Protein AF-0000000066505847 (afdb_homodimer)

pLDDT: mean 86.5, std 17.53, range [18.61, 98.81]

Foldseek 3Di:
DPPPLPCDPPPPPPCQADPQLVVLQVVVCVVVVWDFNDWFWKWWDDPDTAIWIWTDTLFKIWTHHRRNHTDDMDGQLQWQEWEDAQWFKIWTDGPPCVPDGTIMIGGDGSVNSLVVLLVSVQSQCLLQVLDDPSGHHYHYDPPSVVVSCVDPSNDHDDQDFQRVLLSNLVSLCVVVVADDDVQVSCCRVPPVGPHLAQEDELVVRPPLPCSQALSVLSNLVSLLRGQRHQAYEDEQRAHDPNVLVSNLVSLLRHQRHQYYYDYNHADEQVSLLSSLVSCVNCLRHAHAEYHHANYQHEANSLQSVLVSLQDRQHQHQYYHHAQNNHEQVSLLSNLQSCLRRPSNLAHHAYYHHANAANEDNNLLSVLSSQQRHQRHAEDEHENHQHQLLNNQHARQRYAEYEHAQAADDPPPPSLLSVQNRQQSPVNHAYYEHANRLDELVSLC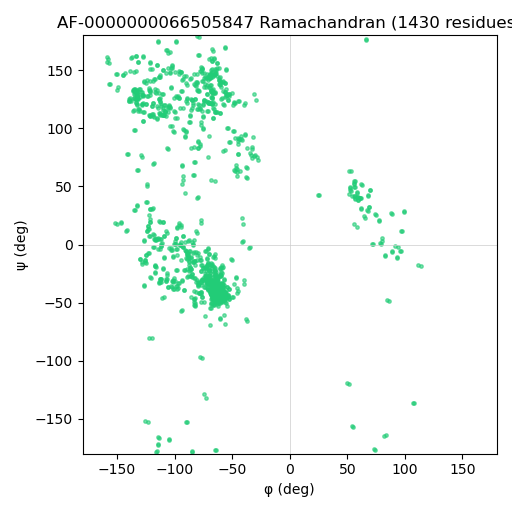VNLNPPTPLNHAEYHHAQNQNELSSLLVNLQSLLPRQHYAHYEHEQNYFADDPSNLSSLVSNLSSQPRDDPRHQHHAEYAYHLPDPPPDDLGSACALLCLLVLLSQLLRQRHAYYERAARLNELLVLLSLLSSLQRYQRYAEYHYANNLYALVSLVSNLNSLVNHQRHQYDDDRVNNLVSNCVVPVDPVRVVSSVVSVVSVNVSSVVSVVVVVVCVVVVVDDDPPPPPSPPPVPQPDQPSDSVSNCVRPDCSVVVPPPPPPPPPPPPPPPPPD/DPPPLPPPPPPPPPCQADPQQVVLQVVVCVVVVWDFNDWFWKWWDDPDTAIWIWTDTLQKIWTHHRRNHTDDMDGQLQWQEWEDAQWFKIWTDGPPCVPDGTTMIGGDGSVNVLVVLLSSVQSQCLLQVLDDPSGYHYHYDPPSVVVSCVDPSNDHDDQDFQRVLLSNLVSLCVVVVADDDPQVSCCRVPPVGPDLAQEDELVVRPPLPCSQALSVLSNLVSLLRGQRHQAYEDEQRAHDPNVLVSNLVSLLRHQRHQYYYDYNHADEQVSLLSSLVSCVNCLRHAHAYYHHANYQHEANSLQSVLVSLQDRQHQHQEYHHAQNNHEQNSLLSNLQSCLRRPSNLAHHAYYHHANAANPDNSLLSVLSSQQRHQRHAEYEHENHQHQLLNNQHARQRYAEYEHENAADDPPPPSLVSVQNRQQSPVNHAEYEHANRLDELVSLCVNLNPPGPQNHAEYHHAQNQNELSSLLVNLQSLLPRQHYAHYEHEQRYFADDPSNLSSLVSNLSSQPRDDPRHQHHAEYAYHLPDPPPDDLGSACALLCLLVLLSQLLRQRHAYYERAARLNELLVLLSLLSSLQRYQRYAEYHYANNLYALVSLVSNLNSLVNHQRHQYDDDRVNNLVSNCVVPVDPVRVVSSVVSVVSVNVSSVVSVVVVVVCVVVVVDDDPPPPPSPPPVPQPDQPSDSVSNCVRPDCSVVVPVPPPDDPPDPPPPPPPD

Radius of gyration: 41.84 Å; Cα contacts (8 Å, |Δi|>4): 2931; chains: 2; bounding box: 94×142×92 Å

Sequence (1434 aa):
MCKPHILLPSWYHMEILTTIERKNIDIFLGQKNEDENYLQRIEVKGKKPRKLFFIIGNNRIFFFKVGGKIETDHHFLDILELKYDGIKEITLKFKNDNGKEPLIFGVETDADASEIVLAIDYLFTLNFPGMQSNRLKITVPEPKRTEIYSSPNALIPDMGACGGFTLTYFSMCDHMNIQPISEVSWHIENVISGTLIREFDYGFFFKKERIITADARPIMAALSINPYFNSFSIKDIKLSSECIFSIIGLINQNLYFTKLVLNGIGLDRSTTEKLIEAFNSNKMIPLRELDLGNNSIEDKGMMVLGEYLKVTPYELKSLILNNCSAGKNSMTVIGEAVSNNENILKNLKYLDVSGNRLENDGSSSFSKLLERSKVLSTFLIGNSNPQFHQLSKVCISLTKFDNSGNRITRKDNIHRDMVSFLNHSIYLSSLNLSKCQIPVEAVADIFGEGNLIKLETLNISDNDLGDEGITILCDFMANHQSIRNLDLSGNFSKRTKARQTAIESIVNMLEKKSKTHNSIRSLILNSGYTGGGSSSRQLKGDLLPIVCSVFYNGSLKELDISGHSSGDILAAAIGKLLQCNTGLETLYFDDNSISSRGLTLIKFGLQRNTTITQLPLPIKDIAASLKSDATPLNLQKLTEVSNEIQQTILDNYTNKIQGTTLTNNSIKTQSLSRSRANSTPLVIDTKSTIATCAGLNSFISIDIDNTIEPLANLIVNMCKPHILLPSWYHMEILTTIERKNIDIFLGQKNEDENYLQRIEVKGKKPRKLFFIIGNNRIFFFKVGGKIETDHHFLDILELKYDGIKEITLKFKNDNGKEPLIFGVETDADASEIVLAIDYLFTLNFPGMQSNRLKITVPEPKRTEIYSSPNALIPDMGACGGFTLTYFSMCDHMNIQPISEVSWHIENVISGTLIREFDYGFFFKKERIITADARPIMAALSINPYFNSFSIKDIKLSSECIFSIIGLINQNLYFTKLVLNGIGLDRSTTEKLIEAFNSNKMIPLRELDLGNNSIEDKGMMVLGEYLKVTPYELKSLILNNCSAGKNSMTVIGEAVSNNENILKNLKYLDVSGNRLENDGSSSFSKLLERSKVLSTFLIGNSNPQFHQLSKVCISLTKFDNSGNRITRKDNIHRDMVSFLNHSIYLSSLNLSKCQIPVEAVADIFGEGNLIKLETLNISDNDLGDEGITILCDFMANHQSIRNLDLSGNFSKRTKARQTAIESIVNMLEKKSKTHNSIRSLILNSGYTGGGSSSRQLKGDLLPIVCSVFYNGSLKELDISGHSSGDILAAAIGKLLQCNTGLETLYFDDNSISSRGLTLIKFGLQRNTTITQLPLPIKDIAASLKSDATPLNLQKLTEVSNEIQQTILDNYTNKIQGTTLTNNSIKTQSLSRSRANSTPLVIDTKSTIATCAGLNSFISIDIDNTIEPLANLIVN

InterPro domains:
  IPR001611 Leucine-rich repeat [PF00560] (347-369)
  IPR001611 Leucine-rich repeat [PF13516] (287-305)
  IPR001611 Leucine-rich repeat [PF13516] (454-470)
  IPR032675 Leucine-rich repeat domain superfamily [G3DSA:3.80.10.10] (165-652)
  IPR051279 Protein Phosphatase 1 Regulatory and Actin Interaction Protein [PTHR24112] (35-710)

Secondary structure (DSSP, 8-state):
---------STT---SS-HHHHHHHHHHHHHTT----EEEEEEEESSS-EEEEEEE-SSEEEEEETTS-EEEEEEGGGEEEEEE-SSSEEEEEETT-TTPPPEEEE-S-HHHHHHHHHHHHHHHHHH-TT--SSPPEEE--TTHHHHHHTSTT---PPP-HHHHHHHHHHHHHHHHT----HHHHHHIIIIITTS---EEEGGG---HHHHTSGGGHHHHHHHHT-SS--EEEEES-PPPHHHHHHHHHHHHH-S--SEEEEESS---HHHHHHHHHHHHH-TT----EEE--SS--HHHHHHHHHHHHHH-----SEEE-TT----HHHHHHHHHHHHH-HHHHHH--EEE-TTS--HHHHHHHHHHHHHH-SS--EEE-TTS-B-GGG--S--SS--EEE-TT----SGGGHHHHHHHHHHH-TT--EEE-TT----HHHHHHHHSTTSSTT--EEE--S---HHHHHHHHHHHHHT-SS--EEE-TT---S--TTHHHHHHHHHHHHH---SSSPPP-EEE------SSS-GGG--GGGGHHHHHHTTT-SS--EEE--S---THHHHHHHHHHHHH-SS--EEE--SS---HHHHHHHHHHHTT-SS--B----HHHHHHHHHH---HHHHHHHHHHHHHHHHHHHHHHHHHHHHHHHTTTS-----------SS----SSHHHHHHHSTTTHHHHTHHHH-----TT-----/---------STT----S-HHHHHHHHHHHHHTT----EEEEEEEESSS-EEEEEEE-SSEEEEEETTS-EEEEEEGGGEEEEEE-SSSEEEEEETT-TTPPPEEEE-S-HHHHHHHHHHHHHHHHHH-TT--SSPPEEE--TTHHHHHHTSTT---PPP-HHHHHHHHHHHHHHHHT----HHHHHHIIIIITTS---EEEGGG---HHHHTSGGGHHHHHHHHT-SS--EEEEES-PPPHHHHHHHHHHHHH-S--SEEEEESS---HHHHHHHHHHHHH-TT----EEE--SS--HHHHHHHHHHHHHH-----SEEE-TT----HHHHHHHHHHHHH-HHHHHH--EEE-TTS--HHHHHHHHHHHHHH-SS--EEE-TTS-B-GGG--S--SS--EEE-TT----SGGGHHHHHHHHHHH-TT--EEE-TT----HHHHHHHHSTTSSTT--EEE--S---HHHHHHHHHHHHHT-SS--EEE-TT---S--TTHHHHHHHHHHHHH---SSSPPP-EEE------SSS-GGG--GGGGHHHHHHTTT-SS--EEE--S---THHHHHHHHHHHHH-SS--EEE--SS---HHHHHHHHHHHTT-SS--B----HHHHHHHHHH---HHHHHHHHHHHHHHHHHHHHHHHHHHHHHHHTTTS-----------SS----SSHHHHHHHSTTTHHHHGGGTT-----TT-----

Solvent-accessible surface area (backbone atoms only — not comparable to full-atom values): 71125 Å² total; per-residue (Å²): 126,82,67,76,65,82,74,64,77,76,80,76,64,64,75,85,52,54,73,64,24,45,53,41,40,49,53,53,31,55,76,67,74,46,51,83,74,42,78,44,67,32,38,34,51,76,95,71,59,46,62,34,38,40,32,35,38,64,60,34,38,37,35,22,36,81,71,27,46,78,70,51,71,45,46,54,86,46,34,43,33,43,35,38,73,71,56,40,39,40,36,40,33,52,68,82,45,86,82,55,78,60,50,35,31,33,44,87,40,48,66,54,50,48,47,51,54,45,50,51,54,31,37,48,41,47,38,39,63,45,55,80,65,92,54,66,38,74,45,53,46,82,66,49,41,60,53,51,62,68,34,89,80,51,60,77,63,73,75,46,65,64,43,20,41,56,51,21,27,51,50,37,13,59,72,68,72,39,81,76,60,66,48,59,49,43,42,44,64,58,52,40,39,93,51,88,69,37,63,46,59,57,66,71,61,75,59,69,67,54,62,30,27,66,66,33,38,28,56,28,58,30,51,18,36,31,75,46,44,31,27,41,36,39,62,74,46,73,44,36,71,62,30,51,50,30,48,36,53,16,52,39,57,28,62,47,37,31,33,43,34,49,24,23,32,62,45,30,35,68,56,41,49,51,39,51,50,22,49,69,72,26,70,68,35,58,40,26,31,44,30,48,19,50,13,59,26,26,34,70,26,40,35,53,50,15,58,46,48,44,68,50,85,46,48,28,33,33,43,32,45,25,38,19,58,29,34,39,69,20,34,24,41,36,20,42,13,50,44,63,17,64,47,28,26,69,38,29,29,35,41,31,45,17,45,19,35,22,34,63,61,10,24,38,25,40,19,48,25,32,48,65,28,72,43,35,27,33,47,33,41,24,44,12,55,70,36,40,80,42,31,73,50,48,22,78,32,27,28,34,41,30,43,25,49,29,75,46,45,73,65,94,45,39,46,54,32,41,39,50,36,52,51,45,19,68,50,29,27,34,42,33,46,24,40,13,52,48,48,56,82,46,47,55,72,54,52,28,92,85,38,56,59,52,27,27,32,42,32,48,24,43,26,61,37,26,40,64,28,46,26,55,50,28,53,41,57,50,68,29,54,37,38,27,33,42,32,54,18,24,19,49,40,72,86,53,91,45,37,53,55,20,50,47,25,48,41,47,28,64,63,49,80,43,101,75,30,48,48,44,29,30,43,33,49,30,22,69,54,78,88,76,59,71,76,41,26,38,53,27,58,61,46,48,44,51,54,60,58,43,25,66,34,65,58,36,30,32,42,29,55,20,33,25,57,39,25,42,65,46,26,46,50,48,10,51,27,31,40,45,27,75,28,42,28,33,48,42,55,34,39,16,61,30,37,63,68,18,49,47,36,34,42,58,11,46,75,64,34,64,44,46,55,42,64,71,78,38,52,57,9,53,51,51,33,41,69,76,42,73,47,70,66,50,50,50,50,43,42,52,49,50,51,50,41,55,49,52,30,50,48,20,45,52,46,52,54,47,47,66,58,44,59,70,74,65,86,72,78,67,79,66,78,60,72,69,73,84,62,75,78,81,49,70,43,47,69,48,26,34,71,68,37,85,55,46,52,68,68,61,67,60,73,73,72,69,70,78,71,74,89,63,75,77,68,82,120,127,82,68,77,65,80,73,65,77,79,79,76,64,62,78,86,52,54,73,64,24,47,53,40,40,50,54,54,31,55,77,66,74,46,51,84,75,42,77,44,66,32,38,34,51,76,96,70,60,44,63,33,38,40,33,34,38,64,61,33,38,36,35,21,35,81,72,27,45,78,71,52,69,47,44,53,87,45,36,43,33,43,35,37,73,70,55,39,40,40,36,40,33,52,68,83,45,86,82,54,76,61,50,36,33,34,44,88,38,49,66,55,49,49,47,51,53,46,51,51,52,30,37,48,42,47,38,39,65,46,54,81,66,93,54,68,39,75,44,54,46,81,66,50,40,59,54,50,63,67,34,88,79,52,61,76,64,74,75,46,65,65,44,19,42,56,51,21,25,51,50,38,13,59,74,68,72,41,81,75,60,64,48,59,48,44,43,44,64,57,52,39,41,92,50,87,69,36,64,46,58,59,66,71,62,74,59,69,68,53,62,31,27,68,66,34,39,28,57,28,56,31,52,19,36,30,73,45,45,32,24,42,36,40,63,72,45,71,44,36,70,62,31,52,50,30,48,35,53,18,52,40,57,28,63,46,36,31,33,43,33,49,24,22,33,62,46,31,36,68,55,41,50,50,41,50,49,21,48,67,71,27,72,68,36,57,38,27,31,43,30,50,20,50,12,58,26,26,34,70,27,39,36,54,50,14,58,46,47,44,66,50,83,47,49,28,32,33,43,34,45,24,38,18,59,29,35,40,68,21,33,24,41,35,20,42,13,50,45,63,16,63,46,28,28,68,37,30,28,35,40,31,46,18,46,19,36,22,35,63,61,11,24,39,25,40,22,49,27,34,48,67,26,74,42,34,28,34,47,33,41,24,44,12,55,70,37,41,79,45,31,73,52,48,21,79,32,28,29,34,40,32,44,24,49,29,76,44,44,72,65,94,44,43,46,54,31,42,39,50,33,52,52,43,19,68,53,30,27,34,41,32,45,24,41,13,52,48,48,57,80,47,47,56,71,54,52,28,91,84,39,57,59,53,26,27,33,43,31,47,24,43,25,62,38,26,40,63,29,44,25,55,49,28,53,43,56,50,70,28,53,37,39,26,33,42,32,54,19,25,19,49,42,70,87,54,91,45,38,51,56,22,49,45,26,48,40,47,27,64,63,48,79,45,99,74,31,47,47,40,30,28,43,33,49,29,20,69,58,80,86,76,60,72,77,42,27,37,53,27,58,63,46,50,44,52,55,59,59,42,25,67,34,65,58,36,30,32,40,29,54,21,32,24,58,40,27,41,64,46,27,45,50,47,9,51,27,32,39,45,27,76,28,41,28,34,47,40,56,34,39,17,61,32,37,63,68,19,50,47,36,33,42,59,10,44,74,64,35,65,44,46,56,42,63,71,79,37,53,57,10,52,51,51,33,40,71,78,41,75,46,70,66,49,51,49,49,42,41,52,47,51,51,50,42,55,48,50,29,50,49,22,47,54,46,52,54,48,46,66,59,46,62,70,71,72,85,69,78,68,76,65,77,60,72,70,74,85,63,76,77,82,50,71,42,48,70,48,28,34,69,67,39,83,56,46,53,70,67,61,67,62,74,74,71,74,71,81,69,75,88,63,75,77,69,84,120

Structure (mmCIF, N/CA/C/O backbone):
data_AF-0000000066505847-model_v1
#
loop_
_entity.id
_entity.type
_entity.pdbx_description
1 polymer 'Leucine-rich repeat-containing protein'
#
loop_
_atom_site.group_PDB
_atom_site.id
_atom_site.type_symbol
_atom_site.label_atom_id
_atom_site.label_alt_id
_atom_site.label_comp_id
_atom_site.label_asym_id
_atom_site.label_entity_id
_atom_site.label_seq_id
_atom_site.pdbx_PDB_ins_code
_atom_site.Cartn_x
_atom_site.Cartn_y
_atom_site.Cartn_z
_atom_site.occupancy
_atom_site.B_iso_or_equiv
_atom_site.auth_seq_id
_atom_site.auth_comp_id
_atom_site.auth_asym_id
_atom_site.auth_atom_id
_atom_site.pdbx_PDB_model_num
ATOM 1 N N . MET A 1 1 ? -23.547 -26.875 -18.938 1 23.59 1 MET A N 1
ATOM 2 C CA . MET A 1 1 ? -23.312 -27.328 -20.297 1 23.59 1 MET A CA 1
ATOM 3 C C . MET A 1 1 ? -24.219 -28.5 -20.641 1 23.59 1 MET A C 1
ATOM 5 O O . MET A 1 1 ? -24.25 -29.5 -19.906 1 23.59 1 MET A O 1
ATOM 9 N N . CYS A 1 2 ? -25.328 -28.172 -21.281 1 25.2 2 CYS A N 1
ATOM 10 C CA . CYS A 1 2 ? -26.312 -29.109 -21.797 1 25.2 2 CYS A CA 1
ATOM 11 C C . CYS A 1 2 ? -25.656 -30.266 -22.531 1 25.2 2 CYS A C 1
ATOM 13 O O . CYS A 1 2 ? -24.984 -30.062 -23.547 1 25.2 2 CYS A O 1
ATOM 15 N N . LYS A 1 3 ? -25.172 -31.125 -21.719 1 35.62 3 LYS A N 1
ATOM 16 C CA . LYS A 1 3 ? -24.688 -32.375 -22.344 1 35.62 3 LYS A CA 1
ATOM 17 C C . LYS A 1 3 ? -25.609 -32.812 -23.469 1 35.62 3 LYS A C 1
ATOM 19 O O . LYS A 1 3 ? -26.812 -32.969 -23.281 1 35.62 3 LYS A O 1
ATOM 24 N N . PRO A 1 4 ? -25.297 -32.438 -24.75 1 33.31 4 PRO A N 1
ATOM 25 C CA . PRO A 1 4 ? -26.156 -33 -25.797 1 33.31 4 PRO A CA 1
ATOM 26 C C . PRO A 1 4 ? -26.5 -34.469 -25.562 1 33.31 4 PRO A C 1
ATOM 28 O O . PRO A 1 4 ? -25.594 -35.281 -25.344 1 33.31 4 PRO A O 1
ATOM 31 N N . HIS A 1 5 ? -27.547 -34.75 -24.875 1 34.97 5 HIS A N 1
ATOM 32 C CA . HIS A 1 5 ? -28.078 -36.125 -24.938 1 34.97 5 HIS A CA 1
ATOM 33 C C . HIS A 1 5 ? -28.125 -36.625 -26.359 1 34.97 5 HIS A C 1
ATOM 35 O O . HIS A 1 5 ? -28.703 -35.969 -27.25 1 34.97 5 HIS A O 1
ATOM 41 N N . ILE A 1 6 ? -27.109 -37.219 -26.844 1 36.28 6 ILE A N 1
ATOM 42 C CA . ILE A 1 6 ? -27.359 -37.969 -28.078 1 36.28 6 ILE A CA 1
ATOM 43 C C . ILE A 1 6 ? -28.75 -38.562 -28.031 1 36.28 6 ILE A C 1
ATOM 45 O O . ILE A 1 6 ? -29.047 -39.406 -27.188 1 36.28 6 ILE A O 1
ATOM 49 N N . LEU A 1 7 ? -29.797 -37.75 -28.297 1 34.41 7 LEU A N 1
ATOM 50 C CA . LEU A 1 7 ? -31.203 -38.094 -28.375 1 34.41 7 LEU A CA 1
ATOM 51 C C . LEU A 1 7 ? -31.406 -39.344 -29.266 1 34.41 7 LEU A C 1
ATOM 53 O O . LEU A 1 7 ? -31.297 -39.25 -30.484 1 34.41 7 LEU A O 1
ATOM 57 N N . LEU A 1 8 ? -30.906 -40.469 -28.906 1 35.5 8 LEU A N 1
ATOM 58 C CA . LEU A 1 8 ? -31.484 -41.594 -29.656 1 35.5 8 LEU A CA 1
ATOM 59 C C . LEU A 1 8 ? -33 -41.562 -29.578 1 35.5 8 LEU A C 1
ATOM 61 O O . LEU A 1 8 ? -33.562 -41.031 -28.625 1 35.5 8 LEU A O 1
ATOM 65 N N . PRO A 1 9 ? -33.719 -41.656 -30.719 1 33.31 9 PRO A N 1
ATOM 66 C CA . PRO A 1 9 ? -35.188 -41.688 -30.766 1 33.31 9 PRO A CA 1
ATOM 67 C C . PRO A 1 9 ? -35.812 -42.5 -29.641 1 33.31 9 PRO A C 1
ATOM 69 O O . PRO A 1 9 ? -35.219 -43.531 -29.234 1 33.31 9 PRO A O 1
ATOM 72 N N . SER A 1 10 ? -36.625 -42.062 -28.797 1 36.44 10 SER A N 1
ATOM 73 C CA . SER A 1 10 ? -37.375 -42.562 -27.641 1 36.44 10 SER A CA 1
ATOM 74 C C . SER A 1 10 ? -38.031 -43.906 -27.953 1 36.44 10 SER A C 1
ATOM 76 O O . SER A 1 10 ? -38.344 -44.656 -27.047 1 36.44 10 SER A O 1
ATOM 78 N N . TRP A 1 11 ? -38.625 -44.031 -29.203 1 37.53 11 TRP A N 1
ATOM 79 C CA . TRP A 1 11 ? -39.625 -45.062 -29.406 1 37.53 11 TRP A CA 1
ATOM 80 C C . TRP A 1 11 ? -39.031 -46.469 -29.234 1 37.53 11 TRP A C 1
ATOM 82 O O . TRP A 1 11 ? -39.75 -47.438 -29.031 1 37.53 11 TRP A O 1
ATOM 92 N N . TYR A 1 12 ? -37.906 -46.688 -29.953 1 37.38 12 TYR A N 1
ATOM 93 C CA . TYR A 1 12 ? -37.469 -48.062 -30.172 1 37.38 12 TYR A CA 1
ATOM 94 C C . TYR A 1 12 ? -36.938 -48.688 -28.875 1 37.38 12 TYR A C 1
ATOM 96 O O . TYR A 1 12 ? -36.25 -49.719 -28.906 1 37.38 12 TYR A O 1
ATOM 104 N N . HIS A 1 13 ? -36.875 -47.969 -27.797 1 40.56 13 HIS A N 1
ATOM 105 C CA . HIS A 1 13 ? -36.25 -48.719 -26.719 1 40.56 13 HIS A CA 1
ATOM 106 C C . HIS A 1 13 ? -37.125 -49.875 -26.25 1 40.56 13 HIS A C 1
ATOM 108 O O . HIS A 1 13 ? -38.094 -49.656 -25.484 1 40.56 13 HIS A O 1
ATOM 114 N N . MET A 1 14 ? -37.531 -50.75 -27.078 1 45.47 14 MET A N 1
ATOM 115 C CA . MET A 1 14 ? -37.906 -52.031 -26.484 1 45.47 14 MET A CA 1
ATOM 116 C C . MET A 1 14 ? -37.094 -52.281 -25.234 1 45.47 14 MET A C 1
ATOM 118 O O . MET A 1 14 ? -35.906 -51.938 -25.156 1 45.47 14 MET A O 1
ATOM 122 N N . GLU A 1 15 ? -37.75 -52.531 -24.078 1 64 15 GLU A N 1
ATOM 123 C CA . GLU A 1 15 ? -37.281 -52.781 -22.719 1 64 15 GLU A CA 1
ATOM 124 C C . GLU A 1 15 ? -36.094 -53.719 -22.703 1 64 15 GLU A C 1
ATOM 126 O O . GLU A 1 15 ? -36.25 -54.938 -22.844 1 64 15 GLU A O 1
ATOM 131 N N . ILE A 1 16 ? -34.875 -53.469 -23.266 1 79.81 16 ILE A N 1
ATOM 132 C CA . ILE A 1 16 ? -33.656 -54.281 -23.266 1 79.81 16 ILE A CA 1
ATOM 133 C C . ILE A 1 16 ? -33.469 -54.938 -21.906 1 79.81 16 ILE A C 1
ATOM 135 O O . ILE A 1 16 ? -33.062 -56.094 -21.812 1 79.81 16 ILE A O 1
ATOM 139 N N . LEU A 1 17 ? -33.969 -54.219 -20.922 1 89.31 17 LEU A N 1
ATOM 140 C CA . LEU A 1 17 ? -33.719 -54.719 -19.562 1 89.31 17 LEU A CA 1
ATOM 141 C C . LEU A 1 17 ? -35.062 -54.969 -18.844 1 89.31 17 LEU A C 1
ATOM 143 O O . LEU A 1 17 ? -36.031 -54.219 -19.062 1 89.31 17 LEU A O 1
ATOM 147 N N . THR A 1 18 ? -35.094 -55.969 -18.141 1 91.44 18 THR A N 1
ATOM 148 C CA . THR A 1 18 ? -36.188 -56.125 -17.203 1 91.44 18 THR A CA 1
ATOM 149 C C . THR A 1 18 ? -36.125 -55.062 -16.094 1 91.44 18 THR A C 1
ATOM 151 O O . THR A 1 18 ? -35.094 -54.406 -15.938 1 91.44 18 THR A O 1
ATOM 154 N N . THR A 1 19 ? -37.156 -54.906 -15.352 1 91.31 19 THR A N 1
ATOM 155 C CA . THR A 1 19 ? -37.219 -53.906 -14.289 1 91.31 19 THR A CA 1
ATOM 156 C C . THR A 1 19 ? -36.156 -54.188 -13.234 1 91.31 19 THR A C 1
ATOM 158 O O . THR A 1 19 ? -35.531 -53.25 -12.727 1 91.31 19 THR A O 1
ATOM 161 N N . ILE A 1 20 ? -35.969 -55.438 -12.891 1 92.12 20 ILE A N 1
ATOM 162 C CA . ILE A 1 20 ? -35 -55.812 -11.875 1 92.12 20 ILE A CA 1
ATOM 163 C C . ILE A 1 20 ? -33.562 -55.562 -12.383 1 92.12 20 ILE A C 1
ATOM 165 O O . ILE A 1 20 ? -32.719 -55.062 -11.641 1 92.12 20 ILE A O 1
ATOM 169 N N . GLU A 1 21 ? -33.375 -55.875 -13.578 1 92.31 21 GLU A N 1
ATOM 170 C CA . GLU A 1 21 ? -32.062 -55.656 -14.188 1 92.31 21 GLU A CA 1
ATOM 171 C C . GLU A 1 21 ? -31.75 -54.156 -14.25 1 92.31 21 GLU A C 1
ATOM 173 O O . GLU A 1 21 ? -30.625 -53.75 -13.953 1 92.31 21 GLU A O 1
ATOM 178 N N . ARG A 1 22 ? -32.688 -53.344 -14.609 1 93.44 22 ARG A N 1
ATOM 179 C CA . ARG A 1 22 ? -32.531 -51.906 -14.672 1 93.44 22 ARG A CA 1
ATOM 180 C C . ARG A 1 22 ? -32.156 -51.344 -13.305 1 93.44 22 ARG A C 1
ATOM 182 O O . ARG A 1 22 ? -31.234 -50.531 -13.188 1 93.44 22 ARG A O 1
ATOM 189 N N . LYS A 1 23 ? -32.875 -51.781 -12.352 1 93.56 23 LYS A N 1
ATOM 190 C CA . LYS A 1 23 ? -32.625 -51.312 -10.992 1 93.56 23 LYS A CA 1
ATOM 191 C C . LYS A 1 23 ? -31.203 -51.656 -10.539 1 93.56 23 LYS A C 1
ATOM 193 O O . LYS A 1 23 ? -30.5 -50.812 -10.008 1 93.56 23 LYS A O 1
ATOM 198 N N . ASN A 1 24 ? -30.812 -52.875 -10.789 1 93.75 24 ASN A N 1
ATOM 199 C CA . ASN A 1 24 ? -29.5 -53.344 -10.367 1 93.75 24 ASN A CA 1
ATOM 200 C C . ASN A 1 24 ? -28.391 -52.562 -11.094 1 93.75 24 ASN A C 1
ATOM 202 O O . ASN A 1 24 ? -27.391 -52.188 -10.477 1 93.75 24 ASN A O 1
ATOM 206 N N . ILE A 1 25 ? -28.531 -52.312 -12.305 1 94.5 25 ILE A N 1
ATOM 207 C CA . ILE A 1 25 ? -27.547 -51.656 -13.125 1 94.5 25 ILE A CA 1
ATOM 208 C C . ILE A 1 25 ? -27.469 -50.188 -12.727 1 94.5 25 ILE A C 1
ATOM 210 O O . ILE A 1 25 ? -26.375 -49.625 -12.594 1 94.5 25 ILE A O 1
ATOM 214 N N . ASP A 1 26 ? -28.562 -49.625 -12.445 1 93.88 26 ASP A N 1
ATOM 215 C CA . ASP A 1 26 ? -28.594 -48.219 -12.039 1 93.88 26 ASP A CA 1
ATOM 216 C C . ASP A 1 26 ? -27.891 -48.031 -10.688 1 93.88 26 ASP A C 1
ATOM 218 O O . ASP A 1 26 ? -27.203 -47.031 -10.477 1 93.88 26 ASP A O 1
ATOM 222 N N . ILE A 1 27 ? -28.109 -48.906 -9.852 1 94.25 27 ILE A N 1
ATOM 223 C CA . ILE A 1 27 ? -27.453 -48.844 -8.547 1 94.25 27 ILE A CA 1
ATOM 224 C C . ILE A 1 27 ? -25.938 -48.906 -8.727 1 94.25 27 ILE A C 1
ATOM 226 O O . ILE A 1 27 ? -25.203 -48.125 -8.125 1 94.25 27 ILE A O 1
ATOM 230 N N . PHE A 1 28 ? -25.547 -49.812 -9.523 1 93.25 28 PHE A N 1
ATOM 231 C CA . PHE A 1 28 ? -24.109 -49.969 -9.766 1 93.25 28 PHE A CA 1
ATOM 232 C C . PHE A 1 28 ? -23.531 -48.719 -10.406 1 93.25 28 PHE A C 1
ATOM 234 O O . PHE A 1 28 ? -22.5 -48.219 -9.961 1 93.25 28 PHE A O 1
ATOM 241 N N . LEU A 1 29 ? -24.125 -48.188 -11.453 1 93.06 29 LEU A N 1
ATOM 242 C CA . LEU A 1 29 ? -23.641 -47.031 -12.164 1 93.06 29 LEU A CA 1
ATOM 243 C C . LEU A 1 29 ? -23.656 -45.781 -11.266 1 93.06 29 LEU A C 1
ATOM 245 O O . LEU A 1 29 ? -22.766 -44.938 -11.344 1 93.06 29 LEU A O 1
ATOM 249 N N . GLY A 1 30 ? -24.562 -45.719 -10.461 1 90.62 30 GLY A N 1
ATOM 250 C CA . GLY A 1 30 ? -24.641 -44.625 -9.516 1 90.62 30 GLY A CA 1
ATOM 251 C C . GLY A 1 30 ? -23.5 -44.625 -8.516 1 90.62 30 GLY A C 1
ATOM 252 O O . GLY A 1 30 ? -22.953 -43.562 -8.211 1 90.62 30 GLY A O 1
ATOM 253 N N . GLN A 1 31 ? -23.172 -45.75 -8.062 1 89.88 31 GLN A N 1
ATOM 254 C CA . GLN A 1 31 ? -22.078 -45.875 -7.113 1 89.88 31 GLN A CA 1
ATOM 255 C C . GLN A 1 31 ? -20.75 -45.469 -7.742 1 89.88 31 GLN A C 1
ATOM 257 O O . GLN A 1 31 ? -19.875 -44.938 -7.059 1 89.88 31 GLN A O 1
ATOM 262 N N . LYS A 1 32 ? -20.688 -45.625 -9.039 1 89.44 32 LYS A N 1
ATOM 263 C CA . LYS A 1 32 ? -19.453 -45.312 -9.75 1 89.44 32 LYS A CA 1
ATOM 264 C C . LYS A 1 32 ? -19.547 -43.938 -10.406 1 89.44 32 LYS A C 1
ATOM 266 O O . LYS A 1 32 ? -18.578 -43.469 -11.031 1 89.44 32 LYS A O 1
ATOM 271 N N . ASN A 1 33 ? -20.672 -43.25 -10.18 1 88.38 33 ASN A N 1
ATOM 272 C CA . ASN A 1 33 ? -20.922 -41.969 -10.812 1 88.38 33 ASN A CA 1
ATOM 273 C C . ASN A 1 33 ? -20.719 -42.031 -12.328 1 88.38 33 ASN A C 1
ATOM 275 O O . ASN A 1 33 ? -20.016 -41.219 -12.914 1 88.38 33 ASN A O 1
ATOM 279 N N . GLU A 1 34 ? -21.266 -43.156 -12.898 1 91.88 34 GLU A N 1
ATOM 280 C CA . GLU A 1 34 ? -21.188 -43.406 -14.328 1 91.88 34 GLU A CA 1
ATOM 281 C C . GLU A 1 34 ? -22.516 -43.125 -15.023 1 91.88 34 GLU A C 1
ATOM 283 O O . GLU A 1 34 ? -23.578 -43.344 -14.445 1 91.88 34 GLU A O 1
ATOM 288 N N . ASP A 1 35 ? -22.422 -42.688 -16.219 1 92.06 35 ASP A N 1
ATOM 289 C CA . ASP A 1 35 ? -23.609 -42.469 -17.047 1 92.06 35 ASP A CA 1
ATOM 290 C C . ASP A 1 35 ? -23.781 -43.625 -18.062 1 92.06 35 ASP A C 1
ATOM 292 O O . ASP A 1 35 ? -22.812 -44.281 -18.422 1 92.06 35 ASP A O 1
ATOM 296 N N . GLU A 1 36 ? -25 -43.875 -18.438 1 93.88 36 GLU A N 1
ATOM 297 C CA . GLU A 1 36 ? -25.328 -44.812 -19.5 1 93.88 36 GLU A CA 1
ATOM 298 C C . GLU A 1 36 ? -25.438 -44.094 -20.844 1 93.88 36 GLU A C 1
ATOM 300 O O . GLU A 1 36 ? -26.469 -43.531 -21.172 1 93.88 36 GLU A O 1
ATOM 305 N N . ASN A 1 37 ? -24.391 -44.188 -21.578 1 93.31 37 ASN A N 1
ATOM 306 C CA . ASN A 1 37 ? -24.375 -43.5 -22.875 1 93.31 37 ASN A CA 1
ATOM 307 C C . ASN A 1 37 ? -24.938 -44.406 -23.984 1 93.31 37 ASN A C 1
ATOM 309 O O . ASN A 1 37 ? -25.375 -43.906 -25.016 1 93.31 37 ASN A O 1
ATOM 313 N N . TYR A 1 38 ? -24.812 -45.75 -23.828 1 93.69 38 TYR A N 1
ATOM 314 C CA . TYR A 1 38 ? -25.344 -46.719 -24.781 1 93.69 38 TYR A CA 1
ATOM 315 C C . TYR A 1 38 ? -25.578 -48.062 -24.109 1 93.69 38 TYR A C 1
ATOM 317 O O . TYR A 1 38 ? -24.766 -48.5 -23.281 1 93.69 38 TYR A O 1
ATOM 325 N N . LEU A 1 39 ? -26.672 -48.688 -24.422 1 94.75 39 LEU A N 1
ATOM 326 C CA . LEU A 1 39 ? -27.031 -50 -23.891 1 94.75 39 LEU A CA 1
ATOM 327 C C . LEU A 1 39 ? -27.5 -50.938 -25 1 94.75 39 LEU A C 1
ATOM 329 O O . LEU A 1 39 ? -28.281 -50.562 -25.859 1 94.75 39 LEU A O 1
ATOM 333 N N . GLN A 1 40 ? -26.922 -52.156 -24.922 1 93.44 40 GLN A N 1
ATOM 334 C CA . GLN A 1 40 ? -27.297 -53.156 -25.938 1 93.44 40 GLN A CA 1
ATOM 335 C C . GLN A 1 40 ? -27.188 -54.562 -25.375 1 93.44 40 GLN A C 1
ATOM 337 O O . GLN A 1 40 ? -26.312 -54.844 -24.578 1 93.44 40 GLN A O 1
ATOM 342 N N . ARG A 1 41 ? -28.125 -55.406 -25.891 1 93.56 41 ARG A N 1
ATOM 343 C CA . ARG A 1 41 ? -27.969 -56.844 -25.625 1 93.56 41 ARG A CA 1
ATOM 344 C C . ARG A 1 41 ? -26.953 -57.469 -26.578 1 93.56 41 ARG A C 1
ATOM 346 O O . ARG A 1 41 ? -26.984 -57.188 -27.781 1 93.56 41 ARG A O 1
ATOM 353 N N . ILE A 1 42 ? -26.062 -58.25 -26 1 94.69 42 ILE A N 1
ATOM 354 C CA . ILE A 1 42 ? -25.047 -58.844 -26.859 1 94.69 42 ILE A CA 1
ATOM 355 C C . ILE A 1 42 ? -24.922 -60.344 -26.578 1 94.69 42 ILE A C 1
ATOM 357 O O . ILE A 1 42 ? -25.328 -60.812 -25.516 1 94.69 42 ILE A O 1
ATOM 361 N N . GLU A 1 43 ? -24.422 -61 -27.562 1 95 43 GLU A N 1
ATOM 362 C CA . GLU A 1 43 ? -24.141 -62.438 -27.438 1 95 43 GLU A CA 1
ATOM 363 C C . GLU A 1 43 ? -22.656 -62.719 -27.609 1 95 43 GLU A C 1
ATOM 365 O O . GLU A 1 43 ? -22.125 -62.594 -28.719 1 95 43 GLU A O 1
ATOM 370 N N . VAL A 1 44 ? -22 -63.094 -26.562 1 94.69 44 VAL A N 1
ATOM 371 C CA . VAL A 1 44 ? -20.578 -63.375 -26.594 1 94.69 44 VAL A CA 1
ATOM 372 C C . VAL A 1 44 ? -20.328 -64.688 -27.266 1 94.69 44 VAL A C 1
ATOM 374 O O . VAL A 1 44 ? -21.016 -65.688 -26.984 1 94.69 44 VAL A O 1
ATOM 377 N N . LYS A 1 45 ? -19.375 -64.688 -28.094 1 91.31 45 LYS A N 1
ATOM 378 C CA . LYS A 1 45 ? -19.016 -65.875 -28.828 1 91.31 45 LYS A CA 1
ATOM 379 C C . LYS A 1 45 ? -17.719 -66.5 -28.312 1 91.31 45 LYS A C 1
ATOM 381 O O . LYS A 1 45 ? -16.984 -65.875 -27.547 1 91.31 45 LYS A O 1
ATOM 386 N N . GLY A 1 46 ? -17.438 -67.75 -28.75 1 80.75 46 GLY A N 1
ATOM 387 C CA . GLY A 1 46 ? -16.188 -68.375 -28.375 1 80.75 46 GLY A CA 1
ATOM 388 C C . GLY A 1 46 ? -16.344 -69.5 -27.344 1 80.75 46 GLY A C 1
ATOM 389 O O . GLY A 1 46 ? -17.312 -70.25 -27.375 1 80.75 46 GLY A O 1
ATOM 390 N N . LYS A 1 47 ? -15.398 -69.5 -26.312 1 78.38 47 LYS A N 1
ATOM 391 C CA . LYS A 1 47 ? -15.305 -70.625 -25.406 1 78.38 47 LYS A CA 1
ATOM 392 C C . LYS A 1 47 ? -16.469 -70.625 -24.422 1 78.38 47 LYS A C 1
ATOM 394 O O . LYS A 1 47 ? -16.953 -71.688 -24.047 1 78.38 47 LYS A O 1
ATOM 399 N N . LYS A 1 48 ? -16.906 -69.438 -24.062 1 86.69 48 LYS A N 1
ATOM 400 C CA . LYS A 1 48 ? -18.016 -69.375 -23.109 1 86.69 48 LYS A CA 1
ATOM 401 C C . LYS A 1 48 ? -19.125 -68.5 -23.625 1 86.69 48 LYS A C 1
ATOM 403 O O . LYS A 1 48 ? -19.266 -67.375 -23.156 1 86.69 48 LYS A O 1
ATOM 408 N N . PRO A 1 49 ? -19.844 -69.062 -24.562 1 91.69 49 PRO A N 1
ATOM 409 C CA . PRO A 1 49 ? -20.922 -68.25 -25.109 1 91.69 49 PRO A CA 1
ATOM 410 C C . PRO A 1 49 ? -22 -67.938 -24.078 1 91.69 49 PRO A C 1
ATOM 412 O O . PRO A 1 49 ? -22.359 -68.75 -23.266 1 91.69 49 PRO A O 1
ATOM 415 N N . ARG A 1 50 ? -22.359 -66.75 -23.969 1 92.44 50 ARG A N 1
ATOM 416 C CA . ARG A 1 50 ? -23.375 -66.312 -23.031 1 92.44 50 ARG A CA 1
ATOM 417 C C . ARG A 1 50 ? -23.969 -65 -23.469 1 92.44 50 ARG A C 1
ATOM 419 O O . ARG A 1 50 ? -23.375 -64.25 -24.297 1 92.44 50 ARG A O 1
ATOM 426 N N . LYS A 1 51 ? -25.125 -64.688 -22.984 1 93.94 51 LYS A N 1
ATOM 427 C CA . LYS A 1 51 ? -25.781 -63.406 -23.25 1 93.94 51 LYS A CA 1
ATOM 428 C C . LYS A 1 51 ? -25.469 -62.375 -22.172 1 93.94 51 LYS A C 1
ATOM 430 O O . LYS A 1 51 ? -25.484 -62.688 -20.984 1 93.94 51 LYS A O 1
ATOM 435 N N . LEU A 1 52 ? -25.109 -61.219 -22.609 1 95.81 52 LEU A N 1
ATOM 436 C CA . LEU A 1 52 ? -24.766 -60.156 -21.688 1 95.81 52 LEU A CA 1
ATOM 437 C C . LEU A 1 52 ? -25.438 -58.844 -22.094 1 95.81 52 LEU A C 1
ATOM 439 O O . LEU A 1 52 ? -25.953 -58.719 -23.203 1 95.81 52 LEU A O 1
ATOM 443 N N . PHE A 1 53 ? -25.484 -57.938 -21.125 1 95.81 53 PHE A N 1
ATOM 444 C CA . PHE A 1 53 ? -25.797 -56.531 -21.406 1 95.81 53 PHE A CA 1
ATOM 445 C C . PHE A 1 53 ? -24.531 -55.719 -21.516 1 95.81 53 PHE A C 1
ATOM 447 O O . PHE A 1 53 ? -23.672 -55.75 -20.641 1 95.81 53 PHE A O 1
ATOM 454 N N . PHE A 1 54 ? -24.391 -54.969 -22.609 1 95.38 54 PHE A N 1
ATOM 455 C CA . PHE A 1 54 ? -23.25 -54.094 -22.891 1 95.38 54 PHE A CA 1
ATOM 456 C C . PHE A 1 54 ? -23.609 -52.625 -22.703 1 95.38 54 PHE A C 1
ATOM 458 O O . PHE A 1 54 ? -24.562 -52.125 -23.312 1 95.38 54 PHE A O 1
ATOM 465 N N . ILE A 1 55 ? -22.891 -52.031 -21.766 1 96.62 55 ILE A N 1
ATOM 466 C CA . ILE A 1 55 ? -23.141 -50.625 -21.5 1 96.62 55 ILE A CA 1
ATOM 467 C C . ILE A 1 55 ? -21.859 -49.812 -21.719 1 96.62 55 ILE A C 1
ATOM 469 O O . ILE A 1 55 ? -20.781 -50.219 -21.297 1 96.62 55 ILE A O 1
ATOM 473 N N . ILE A 1 56 ? -22 -48.812 -22.469 1 97.06 56 ILE A N 1
ATOM 474 C CA . ILE A 1 56 ? -20.906 -47.844 -22.609 1 97.06 56 ILE A CA 1
ATOM 475 C C . ILE A 1 56 ? -21.094 -46.719 -21.609 1 97.06 56 ILE A C 1
ATOM 477 O O . ILE A 1 56 ? -22.094 -46 -21.641 1 97.06 56 ILE A O 1
ATOM 481 N N . GLY A 1 57 ? -20.141 -46.594 -20.719 1 96.12 57 GLY A N 1
ATOM 482 C CA . GLY A 1 57 ? -20.141 -45.531 -19.734 1 96.12 57 GLY A CA 1
ATOM 483 C C . GLY A 1 57 ? -19.438 -44.281 -20.203 1 96.12 57 GLY A C 1
ATOM 484 O O . GLY A 1 57 ? -19.391 -44 -21.406 1 96.12 57 GLY A O 1
ATOM 485 N N . ASN A 1 58 ? -18.891 -43.5 -19.234 1 95.81 58 ASN A N 1
ATOM 486 C CA . ASN A 1 58 ? -18.234 -42.25 -19.562 1 95.81 58 ASN A CA 1
ATOM 487 C C . ASN A 1 58 ? -16.828 -42.5 -20.141 1 95.81 58 ASN A C 1
ATOM 489 O O . ASN A 1 58 ? -16.406 -41.781 -21.062 1 95.81 58 ASN A O 1
ATOM 493 N N . ASN A 1 59 ? -16.141 -43.438 -19.484 1 96.75 59 ASN A N 1
ATOM 494 C CA . ASN A 1 59 ? -14.781 -43.719 -19.922 1 96.75 59 ASN A CA 1
ATOM 495 C C . ASN A 1 59 ? -14.484 -45.219 -19.828 1 96.75 59 ASN A C 1
ATOM 497 O O . ASN A 1 59 ? -13.328 -45.625 -19.906 1 96.75 59 ASN A O 1
ATOM 501 N N . ARG A 1 60 ? -15.57 -45.938 -19.625 1 96.81 60 ARG A N 1
ATOM 502 C CA . ARG A 1 60 ? -15.469 -47.406 -19.5 1 96.81 60 ARG A CA 1
ATOM 503 C C . ARG A 1 60 ? -16.594 -48.094 -20.25 1 96.81 60 ARG A C 1
ATOM 505 O O . ARG A 1 60 ? -17.609 -47.469 -20.578 1 96.81 60 ARG A O 1
ATOM 512 N N . ILE A 1 61 ? -16.344 -49.406 -20.531 1 96.75 61 ILE A N 1
ATOM 513 C CA . ILE A 1 61 ? -17.406 -50.281 -21 1 96.75 61 ILE A CA 1
ATOM 514 C C . ILE A 1 61 ? -17.719 -51.344 -19.922 1 96.75 61 ILE A C 1
ATOM 516 O O . ILE A 1 61 ? -16.828 -51.812 -19.219 1 96.75 61 ILE A O 1
ATOM 520 N N . PHE A 1 62 ? -18.969 -51.656 -19.891 1 96.5 62 PHE A N 1
ATOM 521 C CA . PHE A 1 62 ? -19.438 -52.562 -18.844 1 96.5 62 PHE A CA 1
ATOM 522 C C . PHE A 1 62 ? -20.188 -53.719 -19.469 1 96.5 62 PHE A C 1
ATOM 524 O O . PHE A 1 62 ? -20.953 -53.562 -20.422 1 96.5 62 PHE A O 1
ATOM 531 N N . PHE A 1 63 ? -19.938 -54.875 -18.875 1 96.25 63 PHE A N 1
ATOM 532 C CA . PHE A 1 63 ? -20.641 -56.094 -19.25 1 96.25 63 PHE A CA 1
ATOM 533 C C . PHE A 1 63 ? -21.422 -56.656 -18.047 1 96.25 63 PHE A C 1
ATOM 535 O O . PHE A 1 63 ? -20.828 -56.969 -17.016 1 96.25 63 PHE A O 1
ATOM 542 N N . PHE A 1 64 ? -22.688 -56.719 -18.25 1 96.31 64 PHE A N 1
ATOM 543 C CA . PHE A 1 64 ? -23.547 -57.188 -17.172 1 96.31 64 PHE A CA 1
ATOM 544 C C . PHE A 1 64 ? -24.172 -58.531 -17.547 1 96.31 64 PHE A C 1
ATOM 546 O O . PHE A 1 64 ? -24.578 -58.719 -18.703 1 96.31 64 PHE A O 1
ATOM 553 N N . LYS A 1 65 ? -24.328 -59.375 -16.625 1 95.75 65 LYS A N 1
ATOM 554 C CA . LYS A 1 65 ? -25.016 -60.656 -16.812 1 95.75 65 LYS A CA 1
ATOM 555 C C . LYS A 1 65 ? -26.531 -60.469 -16.781 1 95.75 65 LYS A C 1
ATOM 557 O O . LYS A 1 65 ? -27.016 -59.406 -16.391 1 95.75 65 LYS A O 1
ATOM 562 N N . VAL A 1 66 ? -27.078 -61.5 -17.281 1 91.81 66 VAL A N 1
ATOM 563 C CA . VAL A 1 66 ? -28.531 -61.531 -17.141 1 91.81 66 VAL A CA 1
ATOM 564 C C . VAL A 1 66 ? -28.891 -61.469 -15.664 1 91.81 66 VAL A C 1
ATOM 566 O O . VAL A 1 66 ? -28.312 -62.188 -14.836 1 91.81 66 VAL A O 1
ATOM 569 N N . GLY A 1 67 ? -29.703 -60.562 -15.219 1 91.81 67 GLY A N 1
ATOM 570 C CA . GLY A 1 67 ? -30.016 -60.281 -13.82 1 91.81 67 GLY A CA 1
ATOM 571 C C . GLY A 1 67 ? -29.5 -58.969 -13.328 1 91.81 67 GLY A C 1
ATOM 572 O O . GLY A 1 67 ? -29.922 -58.469 -12.289 1 91.81 67 GLY A O 1
ATOM 573 N N . GLY A 1 68 ? -28.531 -58.438 -14.109 1 92 68 GLY A N 1
ATOM 574 C CA . GLY A 1 68 ? -28.078 -57.094 -13.797 1 92 68 GLY A CA 1
ATOM 575 C C . GLY A 1 68 ? -26.812 -57.062 -12.945 1 92 68 GLY A C 1
ATOM 576 O O . GLY A 1 68 ? -26.469 -56.031 -12.375 1 92 68 GLY A O 1
ATOM 577 N N . LYS A 1 69 ? -26.188 -58.219 -12.82 1 94.56 69 LYS A N 1
ATOM 578 C CA . LYS A 1 69 ? -24.938 -58.281 -12.07 1 94.56 69 LYS A CA 1
ATOM 579 C C . LYS A 1 69 ? -23.734 -58.031 -12.977 1 94.56 69 LYS A C 1
ATOM 581 O O . LYS A 1 69 ? -23.688 -58.531 -14.102 1 94.56 69 LYS A O 1
ATOM 586 N N . ILE A 1 70 ? -22.781 -57.219 -12.461 1 96.12 70 ILE A N 1
ATOM 587 C CA . ILE A 1 70 ? -21.609 -56.844 -13.258 1 96.12 70 ILE A CA 1
ATOM 588 C C . ILE A 1 70 ? -20.734 -58.094 -13.484 1 96.12 70 ILE A C 1
ATOM 590 O O . ILE A 1 70 ? -20.5 -58.875 -12.555 1 96.12 70 ILE A O 1
ATOM 594 N N . GLU A 1 71 ? -20.328 -58.312 -14.68 1 94.69 71 GLU A N 1
ATOM 595 C CA . GLU A 1 71 ? -19.359 -59.344 -14.984 1 94.69 71 GLU A CA 1
ATOM 596 C C . GLU A 1 71 ? -17.938 -58.781 -15.023 1 94.69 71 GLU A C 1
ATOM 598 O O . GLU A 1 71 ? -17.062 -59.281 -14.32 1 94.69 71 GLU A O 1
ATOM 603 N N . THR A 1 72 ? -17.781 -57.844 -15.844 1 93.75 72 THR A N 1
ATOM 604 C CA . THR A 1 72 ? -16.469 -57.188 -15.961 1 93.75 72 THR A CA 1
ATOM 605 C C . THR A 1 72 ? -16.609 -55.781 -16.547 1 93.75 72 THR A C 1
ATOM 607 O O . THR A 1 72 ? -17.672 -55.438 -17.078 1 93.75 72 THR A O 1
ATOM 610 N N . ASP A 1 73 ? -15.742 -54.969 -16.312 1 95.12 73 ASP A N 1
ATOM 611 C CA . ASP A 1 73 ? -15.656 -53.625 -16.922 1 95.12 73 ASP A CA 1
ATOM 612 C C . ASP A 1 73 ? -14.234 -53.344 -17.391 1 95.12 73 ASP A C 1
ATOM 614 O O . ASP A 1 73 ? -13.273 -53.938 -16.891 1 95.12 73 ASP A O 1
ATOM 618 N N . HIS A 1 74 ? -14.094 -52.562 -18.422 1 95.19 74 HIS A N 1
ATOM 619 C CA . HIS A 1 74 ? -12.805 -52.188 -18.984 1 95.19 74 HIS A CA 1
ATOM 620 C C . HIS A 1 74 ? -12.734 -50.719 -19.281 1 95.19 74 HIS A C 1
ATOM 622 O O . HIS A 1 74 ? -13.672 -50.156 -19.859 1 95.19 74 HIS A O 1
ATOM 628 N N . HIS A 1 75 ? -11.648 -50.062 -18.828 1 96.38 75 HIS A N 1
ATOM 629 C CA . HIS A 1 75 ? -11.398 -48.688 -19.188 1 96.38 75 HIS A CA 1
ATOM 630 C C . HIS A 1 75 ? -11.039 -48.531 -20.656 1 96.38 75 HIS A C 1
ATOM 632 O O . HIS A 1 75 ? -10.398 -49.406 -21.234 1 96.38 75 HIS A O 1
ATOM 638 N N . PHE A 1 76 ? -11.383 -47.5 -21.281 1 96.88 76 PHE A N 1
ATOM 639 C CA . PHE A 1 76 ? -11.109 -47.281 -22.703 1 96.88 76 PHE A CA 1
ATOM 640 C C . PHE A 1 76 ? -9.625 -47.438 -23 1 96.88 76 PHE A C 1
ATOM 642 O O . PHE A 1 76 ? -9.25 -47.969 -24.047 1 96.88 76 PHE A O 1
ATOM 649 N N . LEU A 1 77 ? -8.766 -47 -22.062 1 95.81 77 LEU A N 1
ATOM 650 C CA . LEU A 1 77 ? -7.324 -47.031 -22.266 1 95.81 77 LEU A CA 1
ATOM 651 C C . LEU A 1 77 ? -6.785 -48.438 -22.234 1 95.81 77 LEU A C 1
ATOM 653 O O . LEU A 1 77 ? -5.652 -48.688 -22.656 1 95.81 77 LEU A O 1
ATOM 657 N N . ASP A 1 78 ? -7.566 -49.344 -21.734 1 94.75 78 ASP A N 1
ATOM 658 C CA . ASP A 1 78 ? -7.148 -50.75 -21.688 1 94.75 78 ASP A CA 1
ATOM 659 C C . ASP A 1 78 ? -7.523 -51.469 -22.969 1 94.75 78 ASP A C 1
ATOM 661 O O . ASP A 1 78 ? -7.121 -52.625 -23.172 1 94.75 78 ASP A O 1
ATOM 665 N N . ILE A 1 79 ? -8.297 -50.844 -23.828 1 95.38 79 ILE A N 1
ATOM 666 C CA . ILE A 1 79 ? -8.719 -51.438 -25.094 1 95.38 79 ILE A CA 1
ATOM 667 C C . ILE A 1 79 ? -7.703 -51.125 -26.188 1 95.38 79 ILE A C 1
ATOM 669 O O . ILE A 1 79 ? -7.438 -49.969 -26.469 1 95.38 79 ILE A O 1
ATOM 673 N N . LEU A 1 80 ? -7.188 -52.094 -26.766 1 94.38 80 LEU A N 1
ATOM 674 C CA . LEU A 1 80 ? -6.199 -51.938 -27.828 1 94.38 80 LEU A CA 1
ATOM 675 C C . LEU A 1 80 ? -6.879 -51.688 -29.172 1 94.38 80 LEU A C 1
ATOM 677 O O . LEU A 1 80 ? -6.477 -50.781 -29.922 1 94.38 80 LEU A O 1
ATOM 681 N N . GLU A 1 81 ? -7.918 -52.562 -29.406 1 94.94 81 GLU A N 1
ATOM 682 C CA . GLU A 1 81 ? -8.562 -52.5 -30.719 1 94.94 81 GLU A CA 1
ATOM 683 C C . GLU A 1 81 ? -10.031 -52.906 -30.625 1 94.94 81 GLU A C 1
ATOM 685 O O . GLU A 1 81 ? -10.391 -53.844 -29.922 1 94.94 81 GLU A O 1
ATOM 690 N N . LEU A 1 82 ? -10.828 -52.125 -31.234 1 96.69 82 LEU A N 1
ATOM 691 C CA . LEU A 1 82 ? -12.219 -52.438 -31.531 1 96.69 82 LEU A CA 1
ATOM 692 C C . LEU A 1 82 ? -12.422 -52.719 -33 1 96.69 82 LEU A C 1
ATOM 694 O O . LEU A 1 82 ? -12.305 -51.812 -33.844 1 96.69 82 LEU A O 1
ATOM 698 N N . LYS A 1 83 ? -12.703 -53.969 -33.281 1 96.31 83 LYS A N 1
ATOM 699 C CA . LYS A 1 83 ? -12.859 -54.375 -34.656 1 96.31 83 LYS A CA 1
ATOM 700 C C . LYS A 1 83 ? -14.305 -54.75 -34.969 1 96.31 83 LYS A C 1
ATOM 702 O O . LYS A 1 83 ? -14.883 -55.625 -34.312 1 96.31 83 LYS A O 1
ATOM 707 N N . TYR A 1 84 ? -14.867 -54.062 -35.906 1 95.5 84 TYR A N 1
ATOM 708 C CA . TYR A 1 84 ? -16.188 -54.344 -36.438 1 95.5 84 TYR A CA 1
ATOM 709 C C . TYR A 1 84 ? -16.094 -55.094 -37.781 1 95.5 84 TYR A C 1
ATOM 711 O O . TYR A 1 84 ? -15.406 -54.625 -38.688 1 95.5 84 TYR A O 1
ATOM 719 N N . ASP A 1 85 ? -16.75 -56.219 -37.875 1 92.62 85 ASP A N 1
ATOM 720 C CA . ASP A 1 85 ? -16.609 -57.094 -39.062 1 92.62 85 ASP A CA 1
ATOM 721 C C . ASP A 1 85 ? -17.453 -56.562 -40.219 1 92.62 85 ASP A C 1
ATOM 723 O O . ASP A 1 85 ? -17.312 -57.031 -41.344 1 92.62 85 ASP A O 1
ATOM 727 N N . GLY A 1 86 ? -18.234 -55.594 -40.031 1 89.94 86 GLY A N 1
ATOM 728 C CA . GLY A 1 86 ? -19.062 -55.031 -41.094 1 89.94 86 GLY A CA 1
ATOM 729 C C . GLY A 1 86 ? -20.438 -55.656 -41.188 1 89.94 86 GLY A C 1
ATOM 730 O O . GLY A 1 86 ? -21.266 -55.25 -42 1 89.94 86 GLY A O 1
ATOM 731 N N . ILE A 1 87 ? -20.703 -56.594 -40.375 1 92 87 ILE A N 1
ATOM 732 C CA . ILE A 1 87 ? -21.984 -57.281 -40.438 1 92 87 ILE A CA 1
ATOM 733 C C . ILE A 1 87 ? -22.703 -57.156 -39.094 1 92 87 ILE A C 1
ATOM 735 O O . ILE A 1 87 ? -23.594 -56.312 -38.938 1 92 87 ILE A O 1
ATOM 739 N N . LYS A 1 88 ? -22.359 -58 -38 1 92.5 88 LYS A N 1
ATOM 740 C CA . LYS A 1 88 ? -23.047 -57.906 -36.719 1 92.5 88 LYS A CA 1
ATOM 741 C C . LYS A 1 88 ? -22.125 -58.344 -35.594 1 92.5 88 LYS A C 1
ATOM 743 O O . LYS A 1 88 ? -22.578 -58.594 -34.469 1 92.5 88 LYS A O 1
ATOM 748 N N . GLU A 1 89 ? -20.844 -58.344 -35.875 1 95.06 89 GLU A N 1
ATOM 749 C CA . GLU A 1 89 ? -19.922 -58.812 -34.844 1 95.06 89 GLU A CA 1
ATOM 750 C C . GLU A 1 89 ? -18.859 -57.781 -34.531 1 95.06 89 GLU A C 1
ATOM 752 O O . GLU A 1 89 ? -18.344 -57.094 -35.438 1 95.06 89 GLU A O 1
ATOM 757 N N . ILE A 1 90 ? -18.547 -57.625 -33.25 1 96.25 90 ILE A N 1
ATOM 758 C CA . ILE A 1 90 ? -17.5 -56.719 -32.75 1 96.25 90 ILE A CA 1
ATOM 759 C C . ILE A 1 90 ? -16.469 -57.531 -31.969 1 96.25 90 ILE A C 1
ATOM 761 O O . ILE A 1 90 ? -16.812 -58.406 -31.188 1 96.25 90 ILE A O 1
ATOM 765 N N . THR A 1 91 ? -15.266 -57.312 -32.219 1 95.75 91 THR A N 1
ATOM 766 C CA . THR A 1 91 ? -14.156 -57.938 -31.516 1 95.75 91 THR A CA 1
ATOM 767 C C . THR A 1 91 ? -13.367 -56.906 -30.719 1 95.75 91 THR A C 1
ATOM 769 O O . THR A 1 91 ? -12.93 -55.906 -31.266 1 95.75 91 THR A O 1
ATOM 772 N N . LEU A 1 92 ? -13.195 -57.125 -29.422 1 94.75 92 LEU A N 1
ATOM 773 C CA . LEU A 1 92 ? -12.414 -56.281 -28.562 1 94.75 92 LEU A CA 1
ATOM 774 C C . LEU A 1 92 ? -11.117 -56.938 -28.141 1 94.75 92 LEU A C 1
ATOM 776 O O . LEU A 1 92 ? -11.133 -58.031 -27.562 1 94.75 92 LEU A O 1
ATOM 780 N N . LYS A 1 93 ? -10.07 -56.344 -28.469 1 94.25 93 LYS A N 1
ATOM 781 C CA . LYS A 1 93 ? -8.75 -56.75 -28 1 94.25 93 LYS A CA 1
ATOM 782 C C . LYS A 1 93 ? -8.234 -55.844 -26.891 1 94.25 93 LYS A C 1
ATOM 784 O O . LYS A 1 93 ? -8.305 -54.625 -27.016 1 94.25 93 LYS A O 1
ATOM 789 N N . PHE A 1 94 ? -7.711 -56.406 -25.859 1 93.38 94 PHE A N 1
ATOM 790 C CA . PHE A 1 94 ? -7.266 -55.625 -24.719 1 93.38 94 PHE A CA 1
ATOM 791 C C . PHE A 1 94 ? -5.746 -55.625 -24.625 1 93.38 94 PHE A C 1
ATOM 793 O O . PHE A 1 94 ? -5.082 -56.562 -25.094 1 93.38 94 PHE A O 1
ATOM 800 N N . LYS A 1 95 ? -5.133 -54.562 -24.094 1 88.81 95 LYS A N 1
ATOM 801 C CA . LYS A 1 95 ? -3.686 -54.375 -24 1 88.81 95 LYS A CA 1
ATOM 802 C C . LYS A 1 95 ? -3.059 -55.406 -23.062 1 88.81 95 LYS A C 1
ATOM 804 O O . LYS A 1 95 ? -1.993 -55.969 -23.344 1 88.81 95 LYS A O 1
ATOM 809 N N . ASN A 1 96 ? -3.664 -55.75 -21.859 1 79.31 96 ASN A N 1
ATOM 810 C CA . ASN A 1 96 ? -3.051 -56.656 -20.875 1 79.31 96 ASN A CA 1
ATOM 811 C C . ASN A 1 96 ? -3.564 -58.094 -21.031 1 79.31 96 ASN A C 1
ATOM 813 O O . ASN A 1 96 ? -3.527 -58.875 -20.078 1 79.31 96 ASN A O 1
ATOM 817 N N . ASP A 1 97 ? -4.109 -58.438 -22 1 73.62 97 ASP A N 1
ATOM 818 C CA . ASP A 1 97 ? -4.738 -59.75 -22.094 1 73.62 97 ASP A CA 1
ATOM 819 C C . ASP A 1 97 ? -3.691 -60.844 -22.312 1 73.62 97 ASP A C 1
ATOM 821 O O . ASP A 1 97 ? -4.008 -62.031 -22.234 1 73.62 97 ASP A O 1
ATOM 825 N N . ASN A 1 98 ? -2.4 -60.656 -21.984 1 65.12 98 ASN A N 1
ATOM 826 C CA . ASN A 1 98 ? -1.338 -61.656 -22.031 1 65.12 98 ASN A CA 1
ATOM 827 C C . ASN A 1 98 ? -1.657 -62.781 -23.031 1 65.12 98 ASN A C 1
ATOM 829 O O . ASN A 1 98 ? -1.486 -63.969 -22.719 1 65.12 98 ASN A O 1
ATOM 833 N N . GLY A 1 99 ? -2.158 -62.562 -24.203 1 62.84 99 GLY A N 1
ATOM 834 C CA . GLY A 1 99 ? -2.387 -63.594 -25.203 1 62.84 99 GLY A CA 1
ATOM 835 C C . GLY A 1 99 ? -3.797 -64.125 -25.188 1 62.84 99 GLY A C 1
ATOM 836 O O . GLY A 1 99 ? -4.121 -65.062 -25.938 1 62.84 99 GLY A O 1
ATOM 837 N N . LYS A 1 100 ? -4.617 -63.719 -24.25 1 69.38 100 LYS A N 1
ATOM 838 C CA . LYS A 1 100 ? -5.98 -64.25 -24.172 1 69.38 100 LYS A CA 1
ATOM 839 C C . LYS A 1 100 ? -6.785 -63.844 -25.406 1 69.38 100 LYS A C 1
ATOM 841 O O . LYS A 1 100 ? -6.457 -62.875 -26.094 1 69.38 100 LYS A O 1
ATOM 846 N N . GLU A 1 101 ? -7.609 -64.625 -25.75 1 78 101 GLU A N 1
ATOM 847 C CA . GLU A 1 101 ? -8.484 -64.5 -26.906 1 78 101 GLU A CA 1
ATOM 848 C C . GLU A 1 101 ? -9.312 -63.219 -26.797 1 78 101 GLU A C 1
ATOM 850 O O . GLU A 1 101 ? -9.766 -62.844 -25.703 1 78 101 GLU A O 1
ATOM 855 N N . PRO A 1 102 ? -9.328 -62.5 -27.875 1 87.56 102 PRO A N 1
ATOM 856 C CA . PRO A 1 102 ? -10.164 -61.281 -27.891 1 87.56 102 PRO A CA 1
ATOM 857 C C . PRO A 1 102 ? -11.625 -61.594 -27.547 1 87.56 102 PRO A C 1
ATOM 859 O O . PRO A 1 102 ? -12.07 -62.719 -27.656 1 87.56 102 PRO A O 1
ATOM 862 N N . LEU A 1 103 ? -12.234 -60.688 -26.984 1 91.56 103 LEU A N 1
ATOM 863 C CA . LEU A 1 103 ? -13.656 -60.812 -26.688 1 91.56 103 LEU A CA 1
ATOM 864 C C . LEU A 1 103 ? -14.492 -60.531 -27.922 1 91.56 103 LEU A C 1
ATOM 866 O O . LEU A 1 103 ? -14.414 -59.438 -28.5 1 91.56 103 LEU A O 1
ATOM 870 N N . ILE A 1 104 ? -15.219 -61.531 -28.375 1 94.62 104 ILE A N 1
ATOM 871 C CA . ILE A 1 104 ? -16.047 -61.375 -29.562 1 94.62 104 ILE A CA 1
ATOM 872 C C . ILE A 1 104 ? -17.531 -61.469 -29.188 1 94.62 104 ILE A C 1
ATOM 874 O O . ILE A 1 104 ? -17.938 -62.406 -28.484 1 94.62 104 ILE A O 1
ATOM 878 N N . PHE A 1 105 ? -18.266 -60.531 -29.641 1 94.88 105 PHE A N 1
ATOM 879 C CA . PHE A 1 105 ? -19.688 -60.625 -29.359 1 94.88 105 PHE A CA 1
ATOM 880 C C . PHE A 1 105 ? -20.516 -60.125 -30.531 1 94.88 105 PHE A C 1
ATOM 882 O O . PHE A 1 105 ? -20.047 -59.281 -31.297 1 94.88 105 PHE A O 1
ATOM 889 N N . GLY A 1 106 ? -21.641 -60.719 -30.688 1 95.19 106 GLY A N 1
ATOM 890 C CA . GLY A 1 106 ? -22.594 -60.312 -31.719 1 95.19 106 GLY A CA 1
ATOM 891 C C . GLY A 1 106 ? -23.672 -59.375 -31.219 1 95.19 106 GLY A C 1
ATOM 892 O O . GLY A 1 106 ? -24.031 -59.406 -30.031 1 95.19 106 GLY A O 1
ATOM 893 N N . VAL A 1 107 ? -24.125 -58.5 -32.156 1 93.81 107 VAL A N 1
ATOM 894 C CA . VAL A 1 107 ? -25.219 -57.594 -31.859 1 93.81 107 VAL A CA 1
ATOM 895 C C . VAL A 1 107 ? -26.438 -57.938 -32.719 1 93.81 107 VAL A C 1
ATOM 897 O O . VAL A 1 107 ? -26.391 -58.844 -33.531 1 93.81 107 VAL A O 1
ATOM 900 N N . GLU A 1 108 ? -27.547 -57.25 -32.469 1 89.12 108 GLU A N 1
ATOM 901 C CA . GLU A 1 108 ? -28.797 -57.594 -33.125 1 89.12 108 GLU A CA 1
ATOM 902 C C . GLU A 1 108 ? -28.812 -57.094 -34.562 1 89.12 108 GLU A C 1
ATOM 904 O O . GLU A 1 108 ? -29.266 -57.812 -35.469 1 89.12 108 GLU A O 1
ATOM 909 N N . THR A 1 109 ? -28.453 -55.812 -34.719 1 91.56 109 THR A N 1
ATOM 910 C CA . THR A 1 109 ? -28.484 -55.25 -36.062 1 91.56 109 THR A CA 1
ATOM 911 C C . THR A 1 109 ? -27.141 -54.594 -36.406 1 91.56 109 THR A C 1
ATOM 913 O O . THR A 1 109 ? -26.328 -54.312 -35.531 1 91.56 109 THR A O 1
ATOM 916 N N . ASP A 1 110 ? -26.969 -54.406 -37.656 1 91.19 110 ASP A N 1
ATOM 917 C CA . ASP A 1 110 ? -25.781 -53.688 -38.156 1 91.19 110 ASP A CA 1
ATOM 918 C C . ASP A 1 110 ? -25.75 -52.25 -37.656 1 91.19 110 ASP A C 1
ATOM 920 O O . ASP A 1 110 ? -24.672 -51.688 -37.375 1 91.19 110 ASP A O 1
ATOM 924 N N . ALA A 1 111 ? -26.906 -51.688 -37.469 1 90.38 111 ALA A N 1
ATOM 925 C CA . ALA A 1 111 ? -27.016 -50.312 -36.938 1 90.38 111 ALA A CA 1
ATOM 926 C C . ALA A 1 111 ? -26.5 -50.25 -35.531 1 90.38 111 ALA A C 1
ATOM 928 O O . ALA A 1 111 ? -25.875 -49.25 -35.125 1 90.38 111 ALA A O 1
ATOM 929 N N . ASP A 1 112 ? -26.719 -51.312 -34.812 1 92.75 112 ASP A N 1
ATOM 930 C CA . ASP A 1 112 ? -26.266 -51.375 -33.406 1 92.75 112 ASP A CA 1
ATOM 931 C C . ASP A 1 112 ? -24.734 -51.375 -33.344 1 92.75 112 ASP A C 1
ATOM 933 O O . ASP A 1 112 ? -24.141 -50.688 -32.5 1 92.75 112 ASP A O 1
ATOM 937 N N . ALA A 1 113 ? -24.172 -52.125 -34.156 1 94.5 113 ALA A N 1
ATOM 938 C CA . ALA A 1 113 ? -22.703 -52.188 -34.219 1 94.5 113 ALA A CA 1
ATOM 939 C C . ALA A 1 113 ? -22.109 -50.844 -34.594 1 94.5 113 ALA A C 1
ATOM 941 O O . ALA A 1 113 ? -21.109 -50.406 -34.031 1 94.5 113 ALA A O 1
ATOM 942 N N . SER A 1 114 ? -22.734 -50.188 -35.594 1 94.12 114 SER A N 1
ATOM 943 C CA . SER A 1 114 ? -22.281 -48.875 -36.031 1 94.12 114 SER A CA 1
ATOM 944 C C . SER A 1 114 ? -22.359 -47.875 -34.906 1 94.12 114 SER A C 1
ATOM 946 O O . SER A 1 114 ? -21.469 -47.031 -34.719 1 94.12 114 SER A O 1
ATOM 948 N N . GLU A 1 115 ? -23.406 -47.938 -34.094 1 93.19 115 GLU A N 1
ATOM 949 C CA . GLU A 1 115 ? -23.578 -47.031 -33 1 93.19 115 GLU A CA 1
ATOM 950 C C . GLU A 1 115 ? -22.531 -47.25 -31.906 1 93.19 115 GLU A C 1
ATOM 952 O O . GLU A 1 115 ? -22.094 -46.312 -31.25 1 93.19 115 GLU A O 1
ATOM 957 N N . ILE A 1 116 ? -22.25 -48.5 -31.688 1 95.44 116 ILE A N 1
ATOM 958 C CA . ILE A 1 116 ? -21.219 -48.844 -30.703 1 95.44 116 ILE A CA 1
ATOM 959 C C . ILE A 1 116 ? -19.891 -48.219 -31.125 1 95.44 116 ILE A C 1
ATOM 961 O O . ILE A 1 116 ? -19.219 -47.594 -30.312 1 95.44 116 ILE A O 1
ATOM 965 N N . VAL A 1 117 ? -19.531 -48.312 -32.344 1 95.94 117 VAL A N 1
ATOM 966 C CA . VAL A 1 117 ? -18.297 -47.781 -32.875 1 95.94 117 VAL A CA 1
ATOM 967 C C . VAL A 1 117 ? -18.281 -46.25 -32.719 1 95.94 117 VAL A C 1
ATOM 969 O O . VAL A 1 117 ? -17.312 -45.688 -32.219 1 95.94 117 VAL A O 1
ATOM 972 N N . LEU A 1 118 ? -19.359 -45.625 -33.094 1 95.5 118 LEU A N 1
ATOM 973 C CA . LEU A 1 118 ? -19.453 -44.156 -33 1 95.5 118 LEU A CA 1
ATOM 974 C C . LEU A 1 118 ? -19.391 -43.688 -31.562 1 95.5 118 LEU A C 1
ATOM 976 O O . LEU A 1 118 ? -18.719 -42.719 -31.266 1 95.5 118 LEU A O 1
ATOM 980 N N . ALA A 1 119 ? -20.109 -44.375 -30.688 1 95.12 119 ALA A N 1
ATOM 981 C CA . ALA A 1 119 ? -20.172 -43.969 -29.281 1 95.12 119 ALA A CA 1
ATOM 982 C C . ALA A 1 119 ? -18.797 -44.094 -28.625 1 95.12 119 ALA A C 1
ATOM 984 O O . ALA A 1 119 ? -18.375 -43.188 -27.922 1 95.12 119 ALA A O 1
ATOM 985 N N . ILE A 1 120 ? -18.156 -45.156 -28.844 1 96 120 ILE A N 1
ATOM 986 C CA . ILE A 1 120 ? -16.844 -45.344 -28.219 1 96 120 ILE A CA 1
ATOM 987 C C . ILE A 1 120 ? -15.844 -44.344 -28.781 1 96 120 ILE A C 1
ATOM 989 O O . ILE A 1 120 ? -15.047 -43.781 -28.031 1 96 120 ILE A O 1
ATOM 993 N N . ASP A 1 121 ? -15.852 -44.156 -30.062 1 95.38 121 ASP A N 1
ATOM 994 C CA . ASP A 1 121 ? -14.953 -43.188 -30.688 1 95.38 121 ASP A CA 1
ATOM 995 C C . ASP A 1 121 ? -15.195 -41.781 -30.125 1 95.38 121 ASP A C 1
ATOM 997 O O . ASP A 1 121 ? -14.242 -41.094 -29.781 1 95.38 121 ASP A O 1
ATOM 1001 N N . TYR A 1 122 ? -16.469 -41.438 -30.031 1 95.25 122 TYR A N 1
ATOM 1002 C CA . TYR A 1 122 ? -16.844 -40.125 -29.516 1 95.25 122 TYR A CA 1
ATOM 1003 C C . TYR A 1 122 ? -16.375 -39.969 -28.078 1 95.25 122 TYR A C 1
ATOM 1005 O O . TYR A 1 122 ? -15.719 -38.969 -27.75 1 95.25 122 TYR A O 1
ATOM 1013 N N . LEU A 1 123 ? -16.656 -40.906 -27.25 1 96.12 123 LEU A N 1
ATOM 1014 C CA . LEU A 1 123 ? -16.359 -40.781 -25.828 1 96.12 123 LEU A CA 1
ATOM 1015 C C . LEU A 1 123 ? -14.852 -40.875 -25.578 1 96.12 123 LEU A C 1
ATOM 1017 O O . LEU A 1 123 ? -14.328 -40.219 -24.672 1 96.12 123 LEU A O 1
ATOM 1021 N N . PHE A 1 124 ? -14.195 -41.656 -26.375 1 96.5 124 PHE A N 1
ATOM 1022 C CA . PHE A 1 124 ? -12.742 -41.688 -26.25 1 96.5 124 PHE A CA 1
ATOM 1023 C C . PHE A 1 124 ? -12.141 -40.344 -26.578 1 96.5 124 PHE A C 1
ATOM 1025 O O . PHE A 1 124 ? -11.297 -39.812 -25.828 1 96.5 124 PHE A O 1
ATOM 1032 N N . THR A 1 125 ? -12.594 -39.75 -27.656 1 95.62 125 THR A N 1
ATOM 1033 C CA . THR A 1 125 ? -12.094 -38.438 -28.094 1 95.62 125 THR A CA 1
ATOM 1034 C C . THR A 1 125 ? -12.461 -37.375 -27.078 1 95.62 125 THR A C 1
ATOM 1036 O O . THR A 1 125 ? -11.688 -36.438 -26.859 1 95.62 125 THR A O 1
ATOM 1039 N N . LEU A 1 126 ? -13.602 -37.531 -26.5 1 95.56 126 LEU A N 1
ATOM 1040 C CA . LEU A 1 126 ? -14.047 -36.562 -25.5 1 95.56 126 LEU A CA 1
ATOM 1041 C C . LEU A 1 126 ? -13.133 -36.625 -24.281 1 95.56 126 LEU A C 1
ATOM 1043 O O . LEU A 1 126 ? -12.773 -35.562 -23.734 1 95.56 126 LEU A O 1
ATOM 1047 N N . ASN A 1 127 ? -12.734 -37.781 -23.844 1 96.56 127 ASN A N 1
ATOM 1048 C CA . ASN A 1 127 ? -11.914 -37.938 -22.641 1 96.56 127 ASN A CA 1
ATOM 1049 C C . ASN A 1 127 ? -10.445 -37.656 -22.922 1 96.56 127 ASN A C 1
ATOM 1051 O O . ASN A 1 127 ? -9.711 -37.219 -22.031 1 96.56 127 ASN A O 1
ATOM 1055 N N . PHE A 1 128 ? -10.062 -37.938 -24.109 1 96.56 128 PHE A N 1
ATOM 1056 C CA . PHE A 1 128 ? -8.648 -37.781 -24.453 1 96.56 128 PHE A CA 1
ATOM 1057 C C . PHE A 1 128 ? -8.477 -37.031 -25.75 1 96.56 128 PHE A C 1
ATOM 1059 O O . PHE A 1 128 ? -7.887 -37.531 -26.703 1 96.56 128 PHE A O 1
ATOM 1066 N N . PRO A 1 129 ? -8.883 -35.812 -25.75 1 94.62 129 PRO A N 1
ATOM 1067 C CA . PRO A 1 129 ? -8.859 -35.031 -27 1 94.62 129 PRO A CA 1
ATOM 1068 C C . PRO A 1 129 ? -7.445 -34.812 -27.516 1 94.62 129 PRO A C 1
ATOM 1070 O O . PRO A 1 129 ? -7.246 -34.656 -28.734 1 94.62 129 PRO A O 1
ATOM 1073 N N . GLY A 1 130 ? -6.473 -34.812 -26.688 1 91.88 130 GLY A N 1
ATOM 1074 C CA . GLY A 1 130 ? -5.109 -34.531 -27.109 1 91.88 130 GLY A CA 1
ATOM 1075 C C . GLY A 1 130 ? -4.297 -35.781 -27.406 1 91.88 130 GLY A C 1
ATOM 1076 O O . GLY A 1 130 ? -3.139 -35.688 -27.812 1 91.88 130 GLY A O 1
ATOM 1077 N N . MET A 1 131 ? -4.902 -36.906 -27.25 1 93.12 131 MET A N 1
ATOM 1078 C CA . MET A 1 131 ? -4.172 -38.156 -27.484 1 93.12 131 MET A CA 1
ATOM 1079 C C . MET A 1 131 ? -4.047 -38.438 -28.969 1 93.12 131 MET A C 1
ATOM 1081 O O . MET A 1 131 ? -5.051 -38.719 -29.641 1 93.12 131 MET A O 1
ATOM 1085 N N . GLN A 1 132 ? -2.857 -38.469 -29.453 1 85.31 132 GLN A N 1
ATOM 1086 C CA . GLN A 1 132 ? -2.637 -38.656 -30.891 1 85.31 132 GLN A CA 1
ATOM 1087 C C . GLN A 1 132 ? -2.09 -40.062 -31.172 1 85.31 132 GLN A C 1
ATOM 1089 O O . GLN A 1 132 ? -2.408 -40.656 -32.188 1 85.31 132 GLN A O 1
ATOM 1094 N N . SER A 1 133 ? -1.363 -40.469 -30.156 1 84 133 SER A N 1
ATOM 1095 C CA . SER A 1 133 ? -0.766 -41.781 -30.328 1 84 133 SER A CA 1
ATOM 1096 C C . SER A 1 133 ? -1.321 -42.781 -29.312 1 84 133 SER A C 1
ATOM 1098 O O . SER A 1 133 ? -1.841 -42.375 -28.266 1 84 133 SER A O 1
ATOM 1100 N N . ASN A 1 134 ? -1.28 -44.031 -29.641 1 82.94 134 ASN A N 1
ATOM 1101 C CA . ASN A 1 134 ? -1.678 -45.125 -28.734 1 82.94 134 ASN A CA 1
ATOM 1102 C C . ASN A 1 134 ? -3.164 -45.031 -28.406 1 82.94 134 ASN A C 1
ATOM 1104 O O . ASN A 1 134 ? -3.566 -45.344 -27.281 1 82.94 134 ASN A O 1
ATOM 1108 N N . ARG A 1 135 ? -3.834 -44.438 -29.25 1 91 135 ARG A N 1
ATOM 1109 C CA . ARG A 1 135 ? -5.285 -44.375 -29.109 1 91 135 ARG A CA 1
ATOM 1110 C C . ARG A 1 135 ? -5.914 -45.75 -29.344 1 91 135 ARG A C 1
ATOM 1112 O O . ARG A 1 135 ? -5.277 -46.625 -29.891 1 91 135 ARG A O 1
ATOM 1119 N N . LEU A 1 136 ? -7.09 -45.844 -28.828 1 93.19 136 LEU A N 1
ATOM 1120 C CA . LEU A 1 136 ? -7.918 -47 -29.156 1 93.19 136 LEU A CA 1
ATOM 1121 C C . LEU A 1 136 ? -8.109 -47.094 -30.672 1 93.19 136 LEU A C 1
ATOM 1123 O O . LEU A 1 136 ? -8.609 -46.156 -31.312 1 93.19 136 LEU A O 1
ATOM 1127 N N . LYS A 1 137 ? -7.641 -48.281 -31.234 1 94.62 137 LYS A N 1
ATOM 1128 C CA . LYS A 1 137 ? -7.738 -48.469 -32.688 1 94.62 137 LYS A CA 1
ATOM 1129 C C . LYS A 1 137 ? -9.117 -49 -33.062 1 94.62 137 LYS A C 1
ATOM 1131 O O . LYS A 1 137 ? -9.57 -50.031 -32.562 1 94.62 137 LYS A O 1
ATOM 1136 N N . ILE A 1 138 ? -9.719 -48.281 -33.906 1 95.81 138 ILE A N 1
ATOM 1137 C CA . ILE A 1 138 ? -11.023 -48.688 -34.406 1 95.81 138 ILE A CA 1
ATOM 1138 C C . ILE A 1 138 ? -10.883 -49.156 -35.875 1 95.81 138 ILE A C 1
ATOM 1140 O O . ILE A 1 138 ? -10.5 -48.406 -36.75 1 95.81 138 ILE A O 1
ATOM 1144 N N . THR A 1 139 ? -11.141 -50.469 -36.031 1 96.38 139 THR A N 1
ATOM 1145 C CA . THR A 1 139 ? -11.008 -51.094 -37.375 1 96.38 139 THR A CA 1
ATOM 1146 C C . THR A 1 139 ? -12.375 -51.469 -37.938 1 96.38 139 THR A C 1
ATOM 1148 O O . THR A 1 139 ? -13.055 -52.344 -37.375 1 96.38 139 THR A O 1
ATOM 1151 N N . VAL A 1 140 ? -12.758 -50.875 -39 1 96.06 140 VAL A N 1
ATOM 1152 C CA . VAL A 1 140 ? -14 -51.156 -39.719 1 96.06 140 VAL A CA 1
ATOM 1153 C C . VAL A 1 140 ? -13.703 -51.312 -41.219 1 96.06 140 VAL A C 1
ATOM 1155 O O . VAL A 1 140 ? -13.016 -50.5 -41.812 1 96.06 140 VAL A O 1
ATOM 1158 N N . PRO A 1 141 ? -14.18 -52.375 -41.781 1 95.12 141 PRO A N 1
ATOM 1159 C CA . PRO A 1 141 ? -13.93 -52.562 -43.219 1 95.12 141 PRO A CA 1
ATOM 1160 C C . PRO A 1 141 ? -14.672 -51.562 -44.094 1 95.12 141 PRO A C 1
ATOM 1162 O O . PRO A 1 141 ? -15.758 -51.094 -43.719 1 95.12 141 PRO A O 1
ATOM 1165 N N . GLU A 1 142 ? -14.008 -51.281 -45.25 1 93.25 142 GLU A N 1
ATOM 1166 C CA . GLU A 1 142 ? -14.719 -50.469 -46.25 1 93.25 142 GLU A CA 1
ATOM 1167 C C . GLU A 1 142 ? -15.742 -51.312 -47 1 93.25 142 GLU A C 1
ATOM 1169 O O . GLU A 1 142 ? -15.531 -52.5 -47.25 1 93.25 142 GLU A O 1
ATOM 1174 N N . PRO A 1 143 ? -16.719 -50.656 -47.438 1 92.81 143 PRO A N 1
ATOM 1175 C CA . PRO A 1 143 ? -17.141 -49.25 -47.406 1 92.81 143 PRO A CA 1
ATOM 1176 C C . PRO A 1 143 ? -17.875 -48.875 -46.125 1 92.81 143 PRO A C 1
ATOM 1178 O O . PRO A 1 143 ? -18.375 -47.75 -45.969 1 92.81 143 PRO A O 1
ATOM 1181 N N . LYS A 1 144 ? -18.062 -49.812 -45.219 1 93.31 144 LYS A N 1
ATOM 1182 C CA . LYS A 1 144 ? -18.828 -49.625 -44 1 93.31 144 LYS A CA 1
ATOM 1183 C C . LYS A 1 144 ? -18.25 -48.469 -43.156 1 93.31 144 LYS A C 1
ATOM 1185 O O . LYS A 1 144 ? -18.984 -47.719 -42.531 1 93.31 144 LYS A O 1
ATOM 1190 N N . ARG A 1 145 ? -17.016 -48.406 -43.125 1 95.12 145 ARG A N 1
ATOM 1191 C CA . ARG A 1 145 ? -16.359 -47.344 -42.375 1 95.12 145 ARG A CA 1
ATOM 1192 C C . ARG A 1 145 ? -16.844 -45.969 -42.844 1 95.12 145 ARG A C 1
ATOM 1194 O O . ARG A 1 145 ? -17.234 -45.125 -42.062 1 95.12 145 ARG A O 1
ATOM 1201 N N . THR A 1 146 ? -16.781 -45.812 -44.188 1 94.44 146 THR A N 1
ATOM 1202 C CA . THR A 1 146 ? -17.219 -44.562 -44.812 1 94.44 146 THR A CA 1
ATOM 1203 C C . THR A 1 146 ? -18.703 -44.312 -44.5 1 94.44 146 THR A C 1
ATOM 1205 O O . THR A 1 146 ? -19.094 -43.156 -44.219 1 94.44 146 THR A O 1
ATOM 1208 N N . GLU A 1 147 ? -19.438 -45.344 -44.531 1 94 147 GLU A N 1
ATOM 1209 C CA . GLU A 1 147 ? -20.859 -45.25 -44.25 1 94 147 GLU A CA 1
ATOM 1210 C C . GLU A 1 147 ? -21.094 -44.781 -42.812 1 94 147 GLU A C 1
ATOM 1212 O O . GLU A 1 147 ? -21.906 -43.875 -42.562 1 94 147 GLU A O 1
ATOM 1217 N N . ILE A 1 148 ? -20.375 -45.312 -41.906 1 93.94 148 ILE A N 1
ATOM 1218 C CA . ILE A 1 148 ? -20.531 -45 -40.5 1 93.94 148 ILE A CA 1
ATOM 1219 C C . ILE A 1 148 ? -20.141 -43.562 -40.219 1 93.94 148 ILE A C 1
ATOM 1221 O O . ILE A 1 148 ? -20.891 -42.812 -39.562 1 93.94 148 ILE A O 1
ATOM 1225 N N . TYR A 1 149 ? -19.078 -43.094 -40.688 1 93.81 149 TYR A N 1
ATOM 1226 C CA . TYR A 1 149 ? -18.531 -41.781 -40.344 1 93.81 149 TYR A CA 1
ATOM 1227 C C . TYR A 1 149 ? -19.125 -40.688 -41.219 1 93.81 149 TYR A C 1
ATOM 1229 O O . TYR A 1 149 ? -18.906 -39.5 -40.938 1 93.81 149 TYR A O 1
ATOM 1237 N N . SER A 1 150 ? -19.875 -41.094 -42.312 1 92.44 150 SER A N 1
ATOM 1238 C CA . SER A 1 150 ? -20.641 -40.125 -43.094 1 92.44 150 SER A CA 1
ATOM 1239 C C . SER A 1 150 ? -22.031 -39.906 -42.5 1 92.44 150 SER A C 1
ATOM 1241 O O . SER A 1 150 ? -22.75 -39.031 -42.938 1 92.44 150 SER A O 1
ATOM 1243 N N . SER A 1 151 ? -22.328 -40.688 -41.5 1 91.44 151 SER A N 1
ATOM 1244 C CA . SER A 1 151 ? -23.609 -40.562 -40.844 1 91.44 151 SER A CA 1
ATOM 1245 C C . SER A 1 151 ? -23.719 -39.281 -40.062 1 91.44 151 SER A C 1
ATOM 1247 O O . SER A 1 151 ? -22.703 -38.781 -39.562 1 91.44 151 SER A O 1
ATOM 1249 N N . PRO A 1 152 ? -24.781 -38.625 -39.969 1 87.94 152 PRO A N 1
ATOM 1250 C CA . PRO A 1 152 ? -24.984 -37.406 -39.156 1 87.94 152 PRO A CA 1
ATOM 1251 C C . PRO A 1 152 ? -24.688 -37.625 -37.688 1 87.94 152 PRO A C 1
ATOM 1253 O O . PRO A 1 152 ? -24.469 -36.688 -36.938 1 87.94 152 PRO A O 1
ATOM 1256 N N . ASN A 1 153 ? -24.688 -38.938 -37.281 1 84.75 153 ASN A N 1
ATOM 1257 C CA . ASN A 1 153 ? -24.438 -39.25 -35.875 1 84.75 153 ASN A CA 1
ATOM 1258 C C . ASN A 1 153 ? -22.938 -39.25 -35.562 1 84.75 153 ASN A C 1
ATOM 1260 O O . ASN A 1 153 ? -22.547 -39.344 -34.406 1 84.75 153 ASN A O 1
ATOM 1264 N N . ALA A 1 154 ? -22.141 -39.125 -36.531 1 89.94 154 ALA A N 1
ATOM 1265 C CA . ALA A 1 154 ? -20.688 -39.062 -36.312 1 89.94 154 ALA A CA 1
ATOM 1266 C C . ALA A 1 154 ? -20.25 -37.688 -35.875 1 89.94 154 ALA A C 1
ATOM 1268 O O . ALA A 1 154 ? -19.797 -36.875 -36.688 1 89.94 154 ALA A O 1
ATOM 1269 N N . LEU A 1 155 ? -20.375 -37.438 -34.594 1 89.81 155 LEU A N 1
ATOM 1270 C CA . LEU A 1 155 ? -20.062 -36.125 -34.031 1 89.81 155 LEU A CA 1
ATOM 1271 C C . LEU A 1 155 ? -18.641 -36.094 -33.5 1 89.81 155 LEU A C 1
ATOM 1273 O O . LEU A 1 155 ? -18.109 -37.125 -33.094 1 89.81 155 LEU A O 1
ATOM 1277 N N . ILE A 1 156 ? -18.047 -35.031 -33.562 1 89.38 156 ILE A N 1
ATOM 1278 C CA . ILE A 1 156 ? -16.75 -34.781 -32.938 1 89.38 156 ILE A CA 1
ATOM 1279 C C . ILE A 1 156 ? -16.938 -33.938 -31.688 1 89.38 156 ILE A C 1
ATOM 1281 O O . ILE A 1 156 ? -17.531 -32.844 -31.75 1 89.38 156 ILE A O 1
ATOM 1285 N N . PRO A 1 157 ? -16.562 -34.531 -30.594 1 92.69 157 PRO A N 1
ATOM 1286 C CA . PRO A 1 157 ? -16.781 -33.75 -29.375 1 92.69 157 PRO A CA 1
ATOM 1287 C C . PRO A 1 157 ? -15.961 -32.469 -29.328 1 92.69 157 PRO A C 1
ATOM 1289 O O . PRO A 1 157 ? -14.859 -32.406 -29.891 1 92.69 157 PRO A O 1
ATOM 1292 N N . ASP A 1 158 ? -16.5 -31.453 -28.641 1 91 158 ASP A N 1
ATOM 1293 C CA . ASP A 1 158 ? -15.773 -30.219 -28.391 1 91 158 ASP A CA 1
ATOM 1294 C C . ASP A 1 158 ? -14.719 -30.391 -27.312 1 91 158 ASP A C 1
ATOM 1296 O O . ASP A 1 158 ? -14.953 -31.094 -26.328 1 91 158 ASP A O 1
ATOM 1300 N N . MET A 1 159 ? -13.664 -29.781 -27.547 1 89.31 159 MET A N 1
ATOM 1301 C CA . MET A 1 159 ? -12.617 -29.828 -26.531 1 89.31 159 MET A CA 1
ATOM 1302 C C . MET A 1 159 ? -12.977 -28.938 -25.344 1 89.31 159 MET A C 1
ATOM 1304 O O . MET A 1 159 ? -13.367 -27.781 -25.516 1 89.31 159 MET A O 1
ATOM 1308 N N . GLY A 1 160 ? -13.016 -29.453 -24.234 1 87.75 160 GLY A N 1
ATOM 1309 C CA . GLY A 1 160 ? -13.344 -28.719 -23.031 1 87.75 160 GLY A CA 1
ATOM 1310 C C . GLY A 1 160 ? -12.328 -27.641 -22.703 1 87.75 160 GLY A C 1
ATOM 1311 O O . GLY A 1 160 ? -11.383 -27.406 -23.453 1 87.75 160 GLY A O 1
ATOM 1312 N N . ALA A 1 161 ? -12.516 -26.969 -21.578 1 89.94 161 ALA A N 1
ATOM 1313 C CA . ALA A 1 161 ? -11.648 -25.875 -21.141 1 89.94 161 ALA A CA 1
ATOM 1314 C C . ALA A 1 161 ? -10.219 -26.359 -20.922 1 89.94 161 ALA A C 1
ATOM 1316 O O . ALA A 1 161 ? -10 -27.5 -20.516 1 89.94 161 ALA A O 1
ATOM 1317 N N . CYS A 1 162 ? -9.289 -25.547 -21.281 1 95.31 162 CYS A N 1
ATOM 1318 C CA . CYS A 1 162 ? -7.863 -25.797 -21.094 1 95.31 162 CYS A CA 1
ATOM 1319 C C . CYS A 1 162 ? -7.449 -27.109 -21.75 1 95.31 162 CYS A C 1
ATOM 1321 O O . CYS A 1 162 ? -6.754 -27.922 -21.125 1 95.31 162 CYS A O 1
ATOM 1323 N N . GLY A 1 163 ? -7.996 -27.375 -22.922 1 95 163 GLY A N 1
ATOM 1324 C CA . GLY A 1 163 ? -7.656 -28.562 -23.688 1 95 163 GLY A CA 1
ATOM 1325 C C . GLY A 1 163 ? -8.336 -29.828 -23.156 1 95 163 GLY A C 1
ATOM 1326 O O . GLY A 1 163 ? -7.828 -30.938 -23.344 1 95 163 GLY A O 1
ATOM 1327 N N . GLY A 1 164 ? -9.422 -29.625 -22.406 1 95.5 164 GLY A N 1
ATOM 1328 C CA . GLY A 1 164 ? -10.141 -30.766 -21.859 1 95.5 164 GLY A CA 1
ATOM 1329 C C . GLY A 1 164 ? -9.422 -31.422 -20.688 1 95.5 164 GLY A C 1
ATOM 1330 O O . GLY A 1 164 ? -9.602 -32.625 -20.438 1 95.5 164 GLY A O 1
ATOM 1331 N N . PHE A 1 165 ? -8.609 -30.656 -20.016 1 96.38 165 PHE A N 1
ATOM 1332 C CA . PHE A 1 165 ? -7.738 -31.188 -18.969 1 96.38 165 PHE A CA 1
ATOM 1333 C C . PHE A 1 165 ? -8.547 -31.906 -17.906 1 96.38 165 PHE A C 1
ATOM 1335 O O . PHE A 1 165 ? -8.211 -33.031 -17.5 1 96.38 165 PHE A O 1
ATOM 1342 N N . THR A 1 166 ? -9.609 -31.328 -17.422 1 95.06 166 THR A N 1
ATOM 1343 C CA . THR A 1 166 ? -10.352 -31.828 -16.281 1 95.06 166 THR A CA 1
ATOM 1344 C C . THR A 1 166 ? -10.898 -33.219 -16.562 1 95.06 166 THR A C 1
ATOM 1346 O O . THR A 1 166 ? -10.719 -34.156 -15.766 1 95.06 166 THR A O 1
ATOM 1349 N N . LEU A 1 167 ? -11.484 -33.406 -17.703 1 95.81 167 LEU A N 1
ATOM 1350 C CA . LEU A 1 167 ? -12.055 -34.688 -18.062 1 95.81 167 LEU A CA 1
ATOM 1351 C C . LEU A 1 167 ? -10.953 -35.719 -18.25 1 95.81 167 LEU A C 1
ATOM 1353 O O . LEU A 1 167 ? -11.094 -36.875 -17.812 1 95.81 167 LEU A O 1
ATOM 1357 N N . THR A 1 168 ? -9.938 -35.344 -18.906 1 97.31 168 THR A N 1
ATOM 1358 C CA . THR A 1 168 ? -8.805 -36.25 -19.078 1 97.31 168 THR A CA 1
ATOM 1359 C C . THR A 1 168 ? -8.234 -36.656 -17.734 1 97.31 168 THR A C 1
ATOM 1361 O O . THR A 1 168 ? -7.949 -37.844 -17.5 1 97.31 168 THR A O 1
ATOM 1364 N N . TYR A 1 169 ? -8.109 -35.688 -16.875 1 96.31 169 TYR A N 1
ATOM 1365 C CA . TYR A 1 169 ? -7.59 -35.938 -15.539 1 96.31 169 TYR A CA 1
ATOM 1366 C C . TYR A 1 169 ? -8.469 -36.906 -14.789 1 96.31 169 TYR A C 1
ATOM 1368 O O . TYR A 1 169 ? -7.969 -37.875 -14.211 1 96.31 169 TYR A O 1
ATOM 1376 N N . PHE A 1 170 ? -9.742 -36.719 -14.812 1 96.19 170 PHE A N 1
ATOM 1377 C CA . PHE A 1 170 ? -10.664 -37.625 -14.141 1 96.19 170 PHE A CA 1
ATOM 1378 C C . PHE A 1 170 ? -10.578 -39.031 -14.719 1 96.19 170 PHE A C 1
ATOM 1380 O O . PHE A 1 170 ? -10.586 -40.031 -13.984 1 96.19 170 PHE A O 1
ATOM 1387 N N . SER A 1 171 ? -10.477 -39.062 -16.016 1 97.25 171 SER A N 1
ATOM 1388 C CA . SER A 1 171 ? -10.391 -40.375 -16.672 1 97.25 171 SER A CA 1
ATOM 1389 C C . SER A 1 171 ? -9.102 -41.094 -16.297 1 97.25 171 SER A C 1
ATOM 1391 O O . SER A 1 171 ? -9.102 -42.312 -16.094 1 97.25 171 SER A O 1
ATOM 1393 N N . MET A 1 172 ? -8.07 -40.344 -16.234 1 97.31 172 MET A N 1
ATOM 1394 C CA . MET A 1 172 ? -6.793 -40.906 -15.828 1 97.31 172 MET A CA 1
ATOM 1395 C C . MET A 1 172 ? -6.84 -41.406 -14.383 1 97.31 172 MET A C 1
ATOM 1397 O O . MET A 1 172 ? -6.277 -42.438 -14.039 1 97.31 172 MET A O 1
ATOM 1401 N N . CYS A 1 173 ? -7.422 -40.562 -13.516 1 96.38 173 CYS A N 1
ATOM 1402 C CA . CYS A 1 173 ? -7.594 -40.969 -12.133 1 96.38 173 CYS A CA 1
ATOM 1403 C C . CYS A 1 173 ? -8.336 -42.312 -12.039 1 96.38 173 CYS A C 1
ATOM 1405 O O . CYS A 1 173 ? -7.918 -43.219 -11.312 1 96.38 173 CYS A O 1
ATOM 1407 N N . ASP A 1 174 ? -9.359 -42.406 -12.789 1 96.19 174 ASP A N 1
ATOM 1408 C CA . ASP A 1 174 ? -10.148 -43.656 -12.805 1 96.19 174 ASP A CA 1
ATOM 1409 C C . ASP A 1 174 ? -9.305 -44.812 -13.305 1 96.19 174 ASP A C 1
ATOM 1411 O O . ASP A 1 174 ? -9.32 -45.906 -12.711 1 96.19 174 ASP A O 1
ATOM 1415 N N . HIS A 1 175 ? -8.625 -44.625 -14.336 1 96.31 175 HIS A N 1
ATOM 1416 C CA . HIS A 1 175 ? -7.793 -45.688 -14.938 1 96.31 175 HIS A CA 1
ATOM 1417 C C . HIS A 1 175 ? -6.754 -46.188 -13.945 1 96.31 175 HIS A C 1
ATOM 1419 O O . HIS A 1 175 ? -6.473 -47.375 -13.891 1 96.31 175 HIS A O 1
ATOM 1425 N N . MET A 1 176 ? -6.238 -45.25 -13.18 1 95.5 176 MET A N 1
ATOM 1426 C CA . MET A 1 176 ? -5.148 -45.594 -12.266 1 95.5 176 MET A CA 1
ATOM 1427 C C . MET A 1 176 ? -5.691 -45.906 -10.875 1 95.5 176 MET A C 1
ATOM 1429 O O . MET A 1 176 ? -4.922 -46.219 -9.961 1 95.5 176 MET A O 1
ATOM 1433 N N . ASN A 1 177 ? -6.902 -45.844 -10.711 1 94.25 177 ASN A N 1
ATOM 1434 C CA . ASN A 1 177 ? -7.566 -46.094 -9.445 1 94.25 177 ASN A CA 1
ATOM 1435 C C . ASN A 1 177 ? -7.059 -45.156 -8.344 1 94.25 177 ASN A C 1
ATOM 1437 O O . ASN A 1 177 ? -6.652 -45.625 -7.273 1 94.25 177 ASN A O 1
ATOM 1441 N N . ILE A 1 178 ? -6.922 -43.875 -8.695 1 94.44 178 ILE A N 1
ATOM 1442 C CA . ILE A 1 178 ? -6.527 -42.812 -7.77 1 94.44 178 ILE A CA 1
ATOM 1443 C C . ILE A 1 178 ? -7.656 -41.812 -7.641 1 94.44 178 ILE A C 1
ATOM 1445 O O . ILE A 1 178 ? -8.242 -41.375 -8.641 1 94.44 178 ILE A O 1
ATOM 1449 N N . GLN A 1 179 ? -8.023 -41.469 -6.457 1 90.88 179 GLN A N 1
ATOM 1450 C CA . GLN A 1 179 ? -9.055 -40.469 -6.238 1 90.88 179 GLN A CA 1
ATOM 1451 C C . GLN A 1 179 ? -8.594 -39.094 -6.715 1 90.88 179 GLN A C 1
ATOM 1453 O O . GLN A 1 179 ? -7.48 -38.656 -6.402 1 90.88 179 GLN A O 1
ATOM 1458 N N . PRO A 1 180 ? -9.438 -38.438 -7.512 1 89.75 180 PRO A N 1
ATOM 1459 C CA . PRO A 1 180 ? -9.062 -37.094 -7.977 1 89.75 180 PRO A CA 1
ATOM 1460 C C . PRO A 1 180 ? -8.859 -36.125 -6.836 1 89.75 180 PRO A C 1
ATOM 1462 O O . PRO A 1 180 ? -9.539 -36.219 -5.805 1 89.75 180 PRO A O 1
ATOM 1465 N N . ILE A 1 181 ? -7.934 -35.281 -7.012 1 83.94 181 ILE A N 1
ATOM 1466 C CA . ILE A 1 181 ? -7.73 -34.156 -6.105 1 83.94 181 ILE A CA 1
ATOM 1467 C C . ILE A 1 181 ? -8.609 -33 -6.539 1 83.94 181 ILE A C 1
ATOM 1469 O O . ILE A 1 181 ? -8.359 -32.375 -7.574 1 83.94 181 ILE A O 1
ATOM 1473 N N . SER A 1 182 ? -9.586 -32.688 -5.781 1 79.5 182 SER A N 1
ATOM 1474 C CA . SER A 1 182 ? -10.617 -31.719 -6.148 1 79.5 182 SER A CA 1
ATOM 1475 C C . SER A 1 182 ? -10.023 -30.328 -6.402 1 79.5 182 SER A C 1
ATOM 1477 O O . SER A 1 182 ? -10.523 -29.594 -7.246 1 79.5 182 SER A O 1
ATOM 1479 N N . GLU A 1 183 ? -8.961 -30 -5.816 1 78.88 183 GLU A N 1
ATOM 1480 C CA . GLU A 1 183 ? -8.344 -28.688 -5.949 1 78.88 183 GLU A CA 1
ATOM 1481 C C . GLU A 1 183 ? -7.809 -28.469 -7.359 1 78.88 183 GLU A C 1
ATOM 1483 O O . GLU A 1 183 ? -7.801 -27.344 -7.859 1 78.88 183 GLU A O 1
ATOM 1488 N N . VAL A 1 184 ? -7.348 -29.531 -7.859 1 86.62 184 VAL A N 1
ATOM 1489 C CA . VAL A 1 184 ? -6.762 -29.438 -9.195 1 86.62 184 VAL A CA 1
ATOM 1490 C C . VAL A 1 184 ? -7.844 -29.078 -10.211 1 86.62 184 VAL A C 1
ATOM 1492 O O . VAL A 1 184 ? -7.703 -28.109 -10.961 1 86.62 184 VAL A O 1
ATOM 1495 N N . SER A 1 185 ? -8.953 -29.859 -10.203 1 86.94 185 SER A N 1
ATOM 1496 C CA . SER A 1 185 ? -10.031 -29.594 -11.148 1 86.94 185 SER A CA 1
ATOM 1497 C C . SER A 1 185 ? -10.672 -28.234 -10.883 1 86.94 185 SER A C 1
ATOM 1499 O O . SER A 1 185 ? -11.016 -27.516 -11.82 1 86.94 185 SER A O 1
ATOM 1501 N N . TRP A 1 186 ? -10.766 -27.922 -9.672 1 80.31 186 TRP A N 1
ATOM 1502 C CA . TRP A 1 186 ? -11.352 -26.641 -9.32 1 80.31 186 TRP A CA 1
ATOM 1503 C C . TRP A 1 186 ? -10.508 -25.484 -9.844 1 80.31 186 TRP A C 1
ATOM 1505 O O . TRP A 1 186 ? -11.039 -24.516 -10.391 1 80.31 186 TRP A O 1
ATOM 1515 N N . HIS A 1 187 ? -9.25 -25.531 -9.617 1 82.5 187 HIS A N 1
ATOM 1516 C CA . HIS A 1 187 ? -8.32 -24.484 -10.062 1 82.5 187 HIS A CA 1
ATOM 1517 C C . HIS A 1 187 ? -8.391 -24.297 -11.578 1 82.5 187 HIS A C 1
ATOM 1519 O O . HIS A 1 187 ? -8.445 -23.172 -12.062 1 82.5 187 HIS A O 1
ATOM 1525 N N . ILE A 1 188 ? -8.445 -25.375 -12.258 1 88.44 188 ILE A N 1
ATOM 1526 C CA . ILE A 1 188 ? -8.469 -25.328 -13.719 1 88.44 188 ILE A CA 1
ATOM 1527 C C . ILE A 1 188 ? -9.773 -24.688 -14.188 1 88.44 188 ILE A C 1
ATOM 1529 O O . ILE A 1 188 ? -9.773 -23.812 -15.062 1 88.44 188 ILE A O 1
ATOM 1533 N N . GLU A 1 189 ? -10.82 -25.078 -13.578 1 84.31 189 GLU A N 1
ATOM 1534 C CA . GLU A 1 189 ? -12.148 -24.672 -14.039 1 84.31 189 GLU A CA 1
ATOM 1535 C C . GLU A 1 189 ? -12.453 -23.234 -13.625 1 84.31 189 GLU A C 1
ATOM 1537 O O . GLU A 1 189 ? -13.109 -22.484 -14.352 1 84.31 189 GLU A O 1
ATOM 1542 N N . ASN A 1 190 ? -11.914 -22.891 -12.5 1 76 190 ASN A N 1
ATOM 1543 C CA . ASN A 1 190 ? -12.383 -21.625 -11.93 1 76 190 ASN A CA 1
ATOM 1544 C C . ASN A 1 190 ? -11.305 -20.547 -12 1 76 190 ASN A C 1
ATOM 1546 O O . ASN A 1 190 ? -11.609 -19.359 -11.898 1 76 190 ASN A O 1
ATOM 1550 N N . VAL A 1 191 ? -10.109 -20.875 -12.141 1 78.31 191 VAL A N 1
ATOM 1551 C CA . VAL A 1 191 ? -9.031 -19.906 -12.094 1 78.31 191 VAL A CA 1
ATOM 1552 C C . VAL A 1 191 ? -8.414 -19.75 -13.484 1 78.31 191 VAL A C 1
ATOM 1554 O O . VAL A 1 191 ? -8.234 -18.625 -13.969 1 78.31 191 VAL A O 1
ATOM 1557 N N . ILE A 1 192 ? -8.172 -20.875 -14.117 1 86.44 192 ILE A N 1
ATOM 1558 C CA . ILE A 1 192 ? -7.402 -20.828 -15.359 1 86.44 192 ILE A CA 1
ATOM 1559 C C . ILE A 1 192 ? -8.352 -20.703 -16.547 1 86.44 192 ILE A C 1
ATOM 1561 O O . ILE A 1 192 ? -8.062 -19.984 -17.5 1 86.44 192 ILE A O 1
ATOM 1565 N N . SER A 1 193 ? -9.477 -21.438 -16.422 1 87.06 193 SER A N 1
ATOM 1566 C CA . SER A 1 193 ? -10.414 -21.453 -17.547 1 87.06 193 SER A CA 1
ATOM 1567 C C . SER A 1 193 ? -10.828 -20.047 -17.953 1 87.06 193 SER A C 1
ATOM 1569 O O . SER A 1 193 ? -11.148 -19.219 -17.094 1 87.06 193 SER A O 1
ATOM 1571 N N . GLY A 1 194 ? -10.703 -19.75 -19.234 1 80.69 194 GLY A N 1
ATOM 1572 C CA . GLY A 1 194 ? -11.117 -18.453 -19.734 1 80.69 194 GLY A CA 1
ATOM 1573 C C . GLY A 1 194 ? -10.016 -17.422 -19.672 1 80.69 194 GLY A C 1
ATOM 1574 O O . GLY A 1 194 ? -10.203 -16.281 -20.109 1 80.69 194 GLY A O 1
ATOM 1575 N N . THR A 1 195 ? -8.891 -17.781 -19.062 1 82.44 195 THR A N 1
ATOM 1576 C CA . THR A 1 195 ? -7.75 -16.875 -18.984 1 82.44 195 THR A CA 1
ATOM 1577 C C . THR A 1 195 ? -6.723 -17.203 -20.062 1 82.44 195 THR A C 1
ATOM 1579 O O . THR A 1 195 ? -6.891 -18.172 -20.812 1 82.44 195 THR A O 1
ATOM 1582 N N . LEU A 1 196 ? -5.738 -16.328 -20.094 1 85.44 196 LEU A N 1
ATOM 1583 C CA . LEU A 1 196 ? -4.676 -16.531 -21.078 1 85.44 196 LEU A CA 1
ATOM 1584 C C . LEU A 1 196 ? -3.479 -17.219 -20.438 1 85.44 196 LEU A C 1
ATOM 1586 O O . LEU A 1 196 ? -2.42 -17.344 -21.062 1 85.44 196 LEU A O 1
ATOM 1590 N N . ILE A 1 197 ? -3.701 -17.734 -19.297 1 87.62 197 ILE A N 1
ATOM 1591 C CA . ILE A 1 197 ? -2.615 -18.406 -18.594 1 87.62 197 ILE A CA 1
ATOM 1592 C C . ILE A 1 197 ? -2.338 -19.766 -19.25 1 87.62 197 ILE A C 1
ATOM 1594 O O . ILE A 1 197 ? -3.238 -20.594 -19.375 1 87.62 197 ILE A O 1
ATOM 1598 N N . ARG A 1 198 ? -1.119 -20 -19.656 1 94.94 198 ARG A N 1
ATOM 1599 C CA . ARG A 1 198 ? -0.739 -21.234 -20.328 1 94.94 198 ARG A CA 1
ATOM 1600 C C . ARG A 1 198 ? 0.292 -22.016 -19.531 1 94.94 198 ARG A C 1
ATOM 1602 O O . ARG A 1 198 ? 0.76 -23.062 -19.953 1 94.94 198 ARG A O 1
ATOM 1609 N N . GLU A 1 199 ? 0.584 -21.484 -18.328 1 93.75 199 GLU A N 1
ATOM 1610 C CA . GLU A 1 199 ? 1.53 -22.156 -17.438 1 93.75 199 GLU A CA 1
ATOM 1611 C C . GLU A 1 199 ? 0.806 -23.031 -16.422 1 93.75 199 GLU A C 1
ATOM 1613 O O . GLU A 1 199 ? -0.139 -22.578 -15.773 1 93.75 199 GLU A O 1
ATOM 1618 N N . PHE A 1 200 ? 1.196 -24.25 -16.391 1 95.25 200 PHE A N 1
ATOM 1619 C CA . PHE A 1 200 ? 0.732 -25.094 -15.305 1 95.25 200 PHE A CA 1
ATOM 1620 C C . PHE A 1 200 ? 1.688 -25.047 -14.117 1 95.25 200 PHE A C 1
ATOM 1622 O O . PHE A 1 200 ? 2.701 -25.75 -14.094 1 95.25 200 PHE A O 1
ATOM 1629 N N . ASP A 1 201 ? 1.351 -24.25 -13.227 1 89.25 201 ASP A N 1
ATOM 1630 C CA . ASP A 1 201 ? 2.146 -24.109 -12.016 1 89.25 201 ASP A CA 1
ATOM 1631 C C . ASP A 1 201 ? 1.731 -25.125 -10.961 1 89.25 201 ASP A C 1
ATOM 1633 O O . ASP A 1 201 ? 0.732 -24.938 -10.266 1 89.25 201 ASP A O 1
ATOM 1637 N N . TYR A 1 202 ? 2.484 -26.078 -10.766 1 87 202 TYR A N 1
ATOM 1638 C CA . TYR A 1 202 ? 2.197 -27.188 -9.875 1 87 202 TYR A CA 1
ATOM 1639 C C . TYR A 1 202 ? 2.244 -26.75 -8.422 1 87 202 TYR A C 1
ATOM 1641 O O . TYR A 1 202 ? 1.607 -27.375 -7.559 1 87 202 TYR A O 1
ATOM 1649 N N . GLY A 1 203 ? 2.92 -25.719 -8.18 1 75.25 203 GLY A N 1
ATOM 1650 C CA . GLY A 1 203 ? 3.102 -25.25 -6.816 1 75.25 203 GLY A CA 1
ATOM 1651 C C . GLY A 1 203 ? 1.841 -24.656 -6.219 1 75.25 203 GLY A C 1
ATOM 1652 O O . GLY A 1 203 ? 1.742 -24.484 -5 1 75.25 203 GLY A O 1
ATOM 1653 N N . PHE A 1 204 ? 0.896 -24.422 -6.922 1 72.88 204 PHE A N 1
ATOM 1654 C CA . PHE A 1 204 ? -0.336 -23.781 -6.465 1 72.88 204 PHE A CA 1
ATOM 1655 C C . PHE A 1 204 ? -1.198 -24.766 -5.688 1 72.88 204 PHE A C 1
ATOM 1657 O O . PHE A 1 204 ? -2.1 -24.359 -4.949 1 72.88 204 PHE A O 1
ATOM 1664 N N . PHE A 1 205 ? -1.001 -26.016 -5.785 1 72.88 205 PHE A N 1
ATOM 1665 C CA . PHE A 1 205 ? -1.922 -27 -5.223 1 72.88 205 PHE A CA 1
ATOM 1666 C C . PHE A 1 205 ? -1.522 -27.359 -3.799 1 72.88 205 PHE A C 1
ATOM 1668 O O . PHE A 1 205 ? -0.342 -27.578 -3.514 1 72.88 205 PHE A O 1
ATOM 1675 N N . PHE A 1 206 ? -2.109 -26.641 -2.744 1 57.09 206 PHE A N 1
ATOM 1676 C CA . PHE A 1 206 ? -1.854 -26.484 -1.317 1 57.09 206 PHE A CA 1
ATOM 1677 C C . PHE A 1 206 ? -1.603 -27.828 -0.662 1 57.09 206 PHE A C 1
ATOM 1679 O O . PHE A 1 206 ? -0.83 -27.938 0.293 1 57.09 206 PHE A O 1
ATOM 1686 N N . LYS A 1 207 ? -2.316 -29.047 -1.041 1 58.94 207 LYS A N 1
ATOM 1687 C CA . LYS A 1 207 ? -2.092 -30.156 -0.124 1 58.94 207 LYS A CA 1
ATOM 1688 C C . LYS A 1 207 ? -0.724 -30.797 -0.356 1 58.94 207 LYS A C 1
ATOM 1690 O O . LYS A 1 207 ? -0.458 -31.328 -1.435 1 58.94 207 LYS A O 1
ATOM 1695 N N . LYS A 1 208 ? 0.183 -30.484 0.6 1 60.75 208 LYS A N 1
ATOM 1696 C CA . LYS A 1 208 ? 1.577 -30.891 0.426 1 60.75 208 LYS A CA 1
ATOM 1697 C C . LYS A 1 208 ? 1.723 -32.406 0.445 1 60.75 208 LYS A C 1
ATOM 1699 O O . LYS A 1 208 ? 2.514 -32.969 -0.314 1 60.75 208 LYS A O 1
ATOM 1704 N N . GLU A 1 209 ? 0.562 -33.156 0.844 1 72.44 209 GLU A N 1
ATOM 1705 C CA . GLU A 1 209 ? 0.885 -34.562 1.017 1 72.44 209 GLU A CA 1
ATOM 1706 C C . GLU A 1 209 ? 0.524 -35.375 -0.23 1 72.44 209 GLU A C 1
ATOM 1708 O O . GLU A 1 209 ? 1.31 -36.188 -0.685 1 72.44 209 GLU A O 1
ATOM 1713 N N . ARG A 1 210 ? -0.602 -35.031 -0.882 1 78.56 210 ARG A N 1
ATOM 1714 C CA . ARG A 1 210 ? -1.028 -35.875 -2.002 1 78.56 210 ARG A CA 1
ATOM 1715 C C . ARG A 1 210 ? -0.349 -35.438 -3.297 1 78.56 210 ARG A C 1
ATOM 1717 O O . ARG A 1 210 ? -0.16 -36.25 -4.207 1 78.56 210 ARG A O 1
ATOM 1724 N N . ILE A 1 211 ? 0.06 -34.281 -3.281 1 81.69 211 ILE A N 1
ATOM 1725 C CA . ILE A 1 211 ? 0.604 -33.719 -4.516 1 81.69 211 ILE A CA 1
ATOM 1726 C C . ILE A 1 211 ? 2.066 -34.156 -4.668 1 81.69 211 ILE A C 1
ATOM 1728 O O . ILE A 1 211 ? 2.605 -34.156 -5.777 1 81.69 211 ILE A O 1
ATOM 1732 N N . ILE A 1 212 ? 2.623 -34.594 -3.584 1 85.25 212 ILE A N 1
ATOM 1733 C CA . ILE A 1 212 ? 4.051 -34.906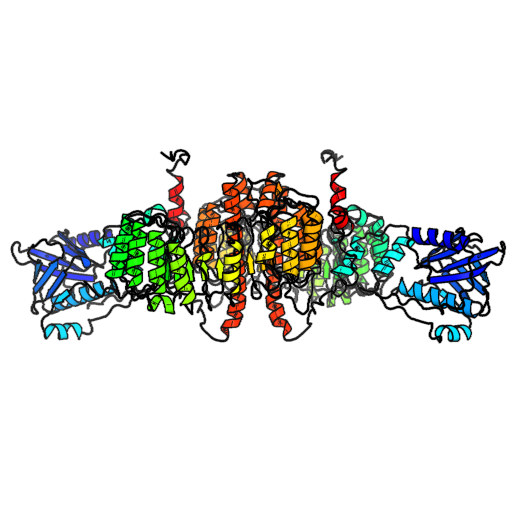 -3.631 1 85.25 212 ILE A CA 1
ATOM 1734 C C . ILE A 1 212 ? 4.246 -36.406 -3.793 1 85.25 212 ILE A C 1
ATOM 1736 O O . ILE A 1 212 ? 5.379 -36.875 -3.895 1 85.25 212 ILE A O 1
ATOM 1740 N N . THR A 1 213 ? 3.07 -37.156 -3.873 1 85.81 213 THR A N 1
ATOM 1741 C CA . THR A 1 213 ? 3.141 -38.594 -3.906 1 85.81 213 THR A CA 1
ATOM 1742 C C . THR A 1 213 ? 2.67 -39.125 -5.258 1 85.81 213 THR A C 1
ATOM 1744 O O . THR A 1 213 ? 2.539 -38.375 -6.219 1 85.81 213 THR A O 1
ATOM 1747 N N . ALA A 1 214 ? 2.443 -40.406 -5.266 1 87.12 214 ALA A N 1
ATOM 1748 C CA . ALA A 1 214 ? 2.01 -41.125 -6.465 1 87.12 214 ALA A CA 1
ATOM 1749 C C . ALA A 1 214 ? 0.617 -40.656 -6.895 1 87.12 214 ALA A C 1
ATOM 1751 O O . ALA A 1 214 ? 0.219 -40.875 -8.047 1 87.12 214 ALA A O 1
ATOM 1752 N N . ASP A 1 215 ? 0.007 -39.938 -6.051 1 88.5 215 ASP A N 1
ATOM 1753 C CA . ASP A 1 215 ? -1.341 -39.469 -6.355 1 88.5 215 ASP A CA 1
ATOM 1754 C C . ASP A 1 215 ? -1.312 -38.375 -7.418 1 88.5 215 ASP A C 1
ATOM 1756 O O . ASP A 1 215 ? -2.346 -38.062 -8.008 1 88.5 215 ASP A O 1
ATOM 1760 N N . ALA A 1 216 ? -0.132 -38 -7.75 1 89.44 216 ALA A N 1
ATOM 1761 C CA . ALA A 1 216 ? -0.01 -36.938 -8.742 1 89.44 216 ALA A CA 1
ATOM 1762 C C . ALA A 1 216 ? 0.146 -37.5 -10.148 1 89.44 216 ALA A C 1
ATOM 1764 O O . ALA A 1 216 ? 0.104 -36.781 -11.133 1 89.44 216 ALA A O 1
ATOM 1765 N N . ARG A 1 217 ? 0.173 -38.781 -10.266 1 94.56 217 ARG A N 1
ATOM 1766 C CA . ARG A 1 217 ? 0.447 -39.438 -11.539 1 94.56 217 ARG A CA 1
ATOM 1767 C C . ARG A 1 217 ? -0.612 -39.094 -12.578 1 94.56 217 ARG A C 1
ATOM 1769 O O . ARG A 1 217 ? -0.284 -38.781 -13.727 1 94.56 217 ARG A O 1
ATOM 1776 N N . PRO A 1 218 ? -1.885 -39.062 -12.172 1 96.19 218 PRO A N 1
ATOM 1777 C CA . PRO A 1 218 ? -2.898 -38.719 -13.18 1 96.19 218 PRO A CA 1
ATOM 1778 C C . PRO A 1 218 ? -2.752 -37.312 -13.727 1 96.19 218 PRO A C 1
ATOM 1780 O O . PRO A 1 218 ? -3.086 -37.062 -14.883 1 96.19 218 PRO A O 1
ATOM 1783 N N . ILE A 1 219 ? -2.279 -36.406 -12.922 1 95.38 219 ILE A N 1
ATOM 1784 C CA . ILE A 1 219 ? -2.07 -35.031 -13.367 1 95.38 219 ILE A CA 1
ATOM 1785 C C . ILE A 1 219 ? -1.021 -35 -14.477 1 95.38 219 ILE A C 1
ATOM 1787 O O . ILE A 1 219 ? -1.236 -34.406 -15.523 1 95.38 219 ILE A O 1
ATOM 1791 N N . MET A 1 220 ? 0.037 -35.75 -14.219 1 96.5 220 MET A N 1
ATOM 1792 C CA . MET A 1 220 ? 1.121 -35.781 -15.195 1 96.5 220 MET A CA 1
ATOM 1793 C C . MET A 1 220 ? 0.67 -36.469 -16.484 1 96.5 220 MET A C 1
ATOM 1795 O O . MET A 1 220 ? 1.014 -36.031 -17.578 1 96.5 220 MET A O 1
ATOM 1799 N N . ALA A 1 221 ? -0.089 -37.5 -16.281 1 96.25 221 ALA A N 1
ATOM 1800 C CA . ALA A 1 221 ? -0.594 -38.25 -17.438 1 96.25 221 ALA A CA 1
ATOM 1801 C C . ALA A 1 221 ? -1.498 -37.344 -18.297 1 96.25 221 ALA A C 1
ATOM 1803 O O . ALA A 1 221 ? -1.424 -37.375 -19.516 1 96.25 221 ALA A O 1
ATOM 1804 N N . ALA A 1 222 ? -2.299 -36.625 -17.641 1 96.94 222 ALA A N 1
ATOM 1805 C CA . ALA A 1 222 ? -3.195 -35.719 -18.359 1 96.94 222 ALA A CA 1
ATOM 1806 C C . ALA A 1 222 ? -2.408 -34.625 -19.078 1 96.94 222 ALA A C 1
ATOM 1808 O O . ALA A 1 222 ? -2.709 -34.281 -20.234 1 96.94 222 ALA A O 1
ATOM 1809 N N . LEU A 1 223 ? -1.411 -34.125 -18.469 1 96.75 223 LEU A N 1
ATOM 1810 C CA . LEU A 1 223 ? -0.604 -33.031 -19.031 1 96.75 223 LEU A CA 1
ATOM 1811 C C . LEU A 1 223 ? 0.215 -33.531 -20.219 1 96.75 223 LEU A C 1
ATOM 1813 O O . LEU A 1 223 ? 0.558 -32.781 -21.109 1 96.75 223 LEU A O 1
ATOM 1817 N N . SER A 1 224 ? 0.525 -34.844 -20.156 1 96.06 224 SER A N 1
ATOM 1818 C CA . SER A 1 224 ? 1.367 -35.406 -21.203 1 96.06 224 SER A CA 1
ATOM 1819 C C . SER A 1 224 ? 0.723 -35.281 -22.578 1 96.06 224 SER A C 1
ATOM 1821 O O . SER A 1 224 ? 1.421 -35.188 -23.594 1 96.06 224 SER A O 1
ATOM 1823 N N . ILE A 1 225 ? -0.607 -35.219 -22.625 1 95.25 225 ILE A N 1
ATOM 1824 C CA . ILE A 1 225 ? -1.285 -35.188 -23.906 1 95.25 225 ILE A CA 1
ATOM 1825 C C . ILE A 1 225 ? -2.076 -33.875 -24.047 1 95.25 225 ILE A C 1
ATOM 1827 O O . ILE A 1 225 ? -2.861 -33.719 -24.984 1 95.25 225 ILE A O 1
ATOM 1831 N N . ASN A 1 226 ? -1.907 -32.938 -23.141 1 96.12 226 ASN A N 1
ATOM 1832 C CA . ASN A 1 226 ? -2.697 -31.703 -23.125 1 96.12 226 ASN A CA 1
ATOM 1833 C C . ASN A 1 226 ? -2.102 -30.641 -24.047 1 96.12 226 ASN A C 1
ATOM 1835 O O . ASN A 1 226 ? -0.932 -30.281 -23.906 1 96.12 226 ASN A O 1
ATOM 1839 N N . PRO A 1 227 ? -2.83 -30.125 -24.953 1 94.69 227 PRO A N 1
ATOM 1840 C CA . PRO A 1 227 ? -2.289 -29.156 -25.922 1 94.69 227 PRO A CA 1
ATOM 1841 C C . PRO A 1 227 ? -2.406 -27.719 -25.438 1 94.69 227 PRO A C 1
ATOM 1843 O O . PRO A 1 227 ? -1.939 -26.797 -26.109 1 94.69 227 PRO A O 1
ATOM 1846 N N . TYR A 1 228 ? -3.059 -27.516 -24.312 1 96.06 228 TYR A N 1
ATOM 1847 C CA . TYR A 1 228 ? -3.346 -26.156 -23.859 1 96.06 228 TYR A CA 1
ATOM 1848 C C . TYR A 1 228 ? -2.145 -25.562 -23.141 1 96.06 228 TYR A C 1
ATOM 1850 O O . TYR A 1 228 ? -1.735 -24.438 -23.438 1 96.06 228 TYR A O 1
ATOM 1858 N N . PHE A 1 229 ? -1.55 -26.219 -22.188 1 96.88 229 PHE A N 1
ATOM 1859 C CA . PHE A 1 229 ? -0.449 -25.719 -21.375 1 96.88 229 PHE A CA 1
ATOM 1860 C C . PHE A 1 229 ? 0.87 -25.812 -22.141 1 96.88 229 PHE A C 1
ATOM 1862 O O . PHE A 1 229 ? 1.172 -26.859 -22.734 1 96.88 229 PHE A O 1
ATOM 1869 N N . ASN A 1 230 ? 1.581 -24.781 -22.125 1 97.31 230 ASN A N 1
ATOM 1870 C CA . ASN A 1 230 ? 2.852 -24.797 -22.844 1 97.31 230 ASN A CA 1
ATOM 1871 C C . ASN A 1 230 ? 4.031 -24.609 -21.891 1 97.31 230 ASN A C 1
ATOM 1873 O O . ASN A 1 230 ? 5.176 -24.469 -22.328 1 97.31 230 ASN A O 1
ATOM 1877 N N . SER A 1 231 ? 3.77 -24.562 -20.672 1 96.81 231 SER A N 1
ATOM 1878 C CA . SER A 1 231 ? 4.816 -24.469 -19.672 1 96.81 231 SER A CA 1
ATOM 1879 C C . SER A 1 231 ? 4.434 -25.25 -18.406 1 96.81 231 SER A C 1
ATOM 1881 O O . SER A 1 231 ? 3.254 -25.344 -18.062 1 96.81 231 SER A O 1
ATOM 1883 N N . PHE A 1 232 ? 5.387 -25.828 -17.766 1 96.56 232 PHE A N 1
ATOM 1884 C CA . PHE A 1 232 ? 5.234 -26.578 -16.531 1 96.56 232 PHE A CA 1
ATOM 1885 C C . PHE A 1 232 ? 6.281 -26.156 -15.5 1 96.56 232 PHE A C 1
ATOM 1887 O O . PHE A 1 232 ? 7.477 -26.141 -15.797 1 96.56 232 PHE A O 1
ATOM 1894 N N . SER A 1 233 ? 5.801 -25.781 -14.352 1 95.56 233 SER A N 1
ATOM 1895 C CA . SER A 1 233 ? 6.746 -25.281 -13.359 1 95.56 233 SER A CA 1
ATOM 1896 C C . SER A 1 233 ? 6.469 -25.891 -11.984 1 95.56 233 SER A C 1
ATOM 1898 O O . SER A 1 233 ? 5.309 -26 -11.578 1 95.56 233 SER A O 1
ATOM 1900 N N . ILE A 1 234 ? 7.5 -26.328 -11.336 1 93.31 234 ILE A N 1
ATOM 1901 C CA . ILE A 1 234 ? 7.5 -26.766 -9.945 1 93.31 234 ILE A CA 1
ATOM 1902 C C . ILE A 1 234 ? 8.766 -26.281 -9.25 1 93.31 234 ILE A C 1
ATOM 1904 O O . ILE A 1 234 ? 9.883 -26.516 -9.727 1 93.31 234 ILE A O 1
ATOM 1908 N N . LYS A 1 235 ? 8.602 -25.594 -8.164 1 92 235 LYS A N 1
ATOM 1909 C CA . LYS A 1 235 ? 9.766 -25.031 -7.48 1 92 235 LYS A CA 1
ATOM 1910 C C . LYS A 1 235 ? 9.742 -25.375 -5.992 1 92 235 LYS A C 1
ATOM 1912 O O . LYS A 1 235 ? 8.68 -25.344 -5.363 1 92 235 LYS A O 1
ATOM 1917 N N . ASP A 1 236 ? 10.852 -25.797 -5.496 1 88.62 236 ASP A N 1
ATOM 1918 C CA . ASP A 1 236 ? 11.164 -25.891 -4.07 1 88.62 236 ASP A CA 1
ATOM 1919 C C . ASP A 1 236 ? 10.203 -26.844 -3.365 1 88.62 236 ASP A C 1
ATOM 1921 O O . ASP A 1 236 ? 9.68 -26.516 -2.295 1 88.62 236 ASP A O 1
ATOM 1925 N N . ILE A 1 237 ? 9.875 -27.906 -3.969 1 87.25 237 ILE A N 1
ATOM 1926 C CA . ILE A 1 237 ? 9.078 -28.984 -3.391 1 87.25 237 ILE A CA 1
ATOM 1927 C C . ILE A 1 237 ? 9.75 -30.328 -3.65 1 87.25 237 ILE A C 1
ATOM 1929 O O . ILE A 1 237 ? 9.922 -30.734 -4.805 1 87.25 237 ILE A O 1
ATOM 1933 N N . LYS A 1 238 ? 10.125 -30.938 -2.611 1 89.69 238 LYS A N 1
ATOM 1934 C CA . LYS A 1 238 ? 10.734 -32.25 -2.773 1 89.69 238 LYS A CA 1
ATOM 1935 C C . LYS A 1 238 ? 9.688 -33.312 -3.096 1 89.69 238 LYS A C 1
ATOM 1937 O O . LYS A 1 238 ? 8.789 -33.562 -2.297 1 89.69 238 LYS A O 1
ATOM 1942 N N . LEU A 1 239 ? 9.828 -33.938 -4.195 1 92.12 239 LEU A N 1
ATOM 1943 C CA . LEU A 1 239 ? 8.859 -34.906 -4.68 1 92.12 239 LEU A CA 1
ATOM 1944 C C . LEU A 1 239 ? 9.359 -36.344 -4.445 1 92.12 239 LEU A C 1
ATOM 1946 O O . LEU A 1 239 ? 10.562 -36.562 -4.297 1 92.12 239 LEU A O 1
ATOM 1950 N N . SER A 1 240 ? 8.375 -37.25 -4.34 1 91.62 240 SER A N 1
ATOM 1951 C CA . SER A 1 240 ? 8.734 -38.688 -4.293 1 91.62 240 SER A CA 1
ATOM 1952 C C . SER A 1 240 ? 9.312 -39.156 -5.625 1 91.62 240 SER A C 1
ATOM 1954 O O . SER A 1 240 ? 9.117 -38.5 -6.656 1 91.62 240 SER A O 1
ATOM 1956 N N . SER A 1 241 ? 10.047 -40.219 -5.57 1 92.31 241 SER A N 1
ATOM 1957 C CA . SER A 1 241 ? 10.633 -40.781 -6.785 1 92.31 241 SER A CA 1
ATOM 1958 C C . SER A 1 241 ? 9.555 -41.125 -7.805 1 92.31 241 SER A C 1
ATOM 1960 O O . SER A 1 241 ? 9.742 -40.938 -9.008 1 92.31 241 SER A O 1
ATOM 1962 N N . GLU A 1 242 ? 8.438 -41.594 -7.285 1 92.19 242 GLU A N 1
ATOM 1963 C CA . GLU A 1 242 ? 7.332 -41.969 -8.164 1 92.19 242 GLU A CA 1
ATOM 1964 C C . GLU A 1 242 ? 6.793 -40.75 -8.914 1 92.19 242 GLU A C 1
ATOM 1966 O O . GLU A 1 242 ? 6.484 -40.844 -10.109 1 92.19 242 GLU A O 1
ATOM 1971 N N . CYS A 1 243 ? 6.75 -39.75 -8.234 1 92.81 243 CYS A N 1
ATOM 1972 C CA . CYS A 1 243 ? 6.262 -38.5 -8.844 1 92.81 243 CYS A CA 1
ATOM 1973 C C . CYS A 1 243 ? 7.234 -38 -9.898 1 92.81 243 CYS A C 1
ATOM 1975 O O . CYS A 1 243 ? 6.82 -37.594 -10.984 1 92.81 243 CYS A O 1
ATOM 1977 N N . ILE A 1 244 ? 8.492 -38.062 -9.562 1 95.62 244 ILE A N 1
ATOM 1978 C CA . ILE A 1 244 ? 9.516 -37.625 -10.5 1 95.62 244 ILE A CA 1
ATOM 1979 C C . ILE A 1 244 ? 9.461 -38.469 -11.766 1 95.62 244 ILE A C 1
ATOM 1981 O O . ILE A 1 244 ? 9.523 -37.938 -12.883 1 95.62 244 ILE A O 1
ATOM 1985 N N . PHE A 1 245 ? 9.258 -39.719 -11.586 1 95.94 245 PHE A N 1
ATOM 1986 C CA . PHE A 1 245 ? 9.156 -40.625 -12.734 1 95.94 245 PHE A CA 1
ATOM 1987 C C . PHE A 1 245 ? 7.941 -40.281 -13.586 1 95.94 245 PHE A C 1
ATOM 1989 O O . PHE A 1 245 ? 7.988 -40.344 -14.812 1 95.94 245 PHE A O 1
ATOM 1996 N N . SER A 1 246 ? 6.91 -39.906 -12.922 1 95.25 246 SER A N 1
ATOM 1997 C CA . SER A 1 246 ? 5.715 -39.5 -13.648 1 95.25 246 SER A CA 1
ATOM 1998 C C . SER A 1 246 ? 5.973 -38.25 -14.461 1 95.25 246 SER A C 1
ATOM 2000 O O . SER A 1 246 ? 5.461 -38.094 -15.57 1 95.25 246 SER A O 1
ATOM 2002 N N . ILE A 1 247 ? 6.719 -37.344 -13.906 1 96.38 247 ILE A N 1
ATOM 2003 C CA . ILE A 1 247 ? 7.078 -36.125 -14.617 1 96.38 247 ILE A CA 1
ATOM 2004 C C . ILE A 1 247 ? 7.93 -36.469 -15.836 1 96.38 247 ILE A C 1
ATOM 2006 O O . ILE A 1 247 ? 7.73 -35.906 -16.922 1 96.38 247 ILE A O 1
ATOM 2010 N N . ILE A 1 248 ? 8.836 -37.375 -15.617 1 97 248 ILE A N 1
ATOM 2011 C CA . ILE A 1 248 ? 9.688 -37.812 -16.719 1 97 248 ILE A CA 1
ATOM 2012 C C . ILE A 1 248 ? 8.82 -38.438 -17.812 1 97 248 ILE A C 1
ATOM 2014 O O . ILE A 1 248 ? 9.039 -38.188 -19 1 97 248 ILE A O 1
ATOM 2018 N N . GLY A 1 249 ? 7.805 -39.219 -17.375 1 95.06 249 GLY A N 1
ATOM 2019 C CA . GLY A 1 249 ? 6.852 -39.781 -18.312 1 95.06 249 GLY A CA 1
ATOM 2020 C C . GLY A 1 249 ? 6.09 -38.719 -19.094 1 95.06 249 GLY A C 1
ATOM 2021 O O . GLY A 1 249 ? 5.852 -38.875 -20.281 1 95.06 249 GLY A O 1
ATOM 2022 N N . LEU A 1 250 ? 5.699 -37.719 -18.438 1 95.88 250 LEU A N 1
ATOM 2023 C CA . LEU A 1 250 ? 5.031 -36.562 -19.031 1 95.88 250 LEU A CA 1
ATOM 2024 C C . LEU A 1 250 ? 5.902 -35.938 -20.125 1 95.88 250 LEU A C 1
ATOM 2026 O O . LEU A 1 250 ? 5.426 -35.656 -21.219 1 95.88 250 LEU A O 1
ATOM 2030 N N . ILE A 1 251 ? 7.172 -35.719 -19.828 1 95.56 251 ILE A N 1
ATOM 2031 C CA . ILE A 1 251 ? 8.109 -35.062 -20.734 1 95.56 251 ILE A CA 1
ATOM 2032 C C . ILE A 1 251 ? 8.352 -35.938 -21.953 1 95.56 251 ILE A C 1
ATOM 2034 O O . ILE A 1 251 ? 8.492 -35.438 -23.062 1 95.56 251 ILE A O 1
ATOM 2038 N N . ASN A 1 252 ? 8.32 -37.188 -21.719 1 94.25 252 ASN A N 1
ATOM 2039 C CA . ASN A 1 252 ? 8.555 -38.125 -22.781 1 94.25 252 ASN A CA 1
ATOM 2040 C C . ASN A 1 252 ? 7.473 -38.062 -23.859 1 94.25 252 ASN A C 1
ATOM 2042 O O . ASN A 1 252 ? 7.719 -38.406 -25.016 1 94.25 252 ASN A O 1
ATOM 2046 N N . GLN A 1 253 ? 6.355 -37.562 -23.484 1 92.81 253 GLN A N 1
ATOM 2047 C CA . GLN A 1 253 ? 5.219 -37.656 -24.391 1 92.81 253 GLN A CA 1
ATOM 2048 C C . GLN A 1 253 ? 4.754 -36.25 -24.812 1 92.81 253 GLN A C 1
ATOM 2050 O O . GLN A 1 253 ? 4.172 -36.094 -25.875 1 92.81 253 GLN A O 1
ATOM 2055 N N . ASN A 1 254 ? 5.023 -35.25 -24.031 1 94.38 254 ASN A N 1
ATOM 2056 C CA . ASN A 1 254 ? 4.48 -33.938 -24.25 1 94.38 254 ASN A CA 1
ATOM 2057 C C . ASN A 1 254 ? 5.09 -33.281 -25.5 1 94.38 254 ASN A C 1
ATOM 2059 O O . ASN A 1 254 ? 6.289 -33.406 -25.75 1 94.38 254 ASN A O 1
ATOM 2063 N N . LEU A 1 255 ? 4.266 -32.469 -26.25 1 94.38 255 LEU A N 1
ATOM 2064 C CA . LEU A 1 255 ? 4.734 -31.875 -27.5 1 94.38 255 LEU A CA 1
ATOM 2065 C C . LEU A 1 255 ? 4.645 -30.359 -27.469 1 94.38 255 LEU A C 1
ATOM 2067 O O . LEU A 1 255 ? 4.941 -29.688 -28.469 1 94.38 255 LEU A O 1
ATOM 2071 N N . TYR A 1 256 ? 4.32 -29.828 -26.312 1 95.56 256 TYR A N 1
ATOM 2072 C CA . TYR A 1 256 ? 3.893 -28.438 -26.375 1 95.56 256 TYR A CA 1
ATOM 2073 C C . TYR A 1 256 ? 4.715 -27.578 -25.438 1 95.56 256 TYR A C 1
ATOM 2075 O O . TYR A 1 256 ? 4.742 -26.344 -25.578 1 95.56 256 TYR A O 1
ATOM 2083 N N . PHE A 1 257 ? 5.461 -28.094 -24.484 1 97 257 PHE A N 1
ATOM 2084 C CA . PHE A 1 257 ? 6.16 -27.312 -23.469 1 97 257 PHE A CA 1
ATOM 2085 C C . PHE A 1 257 ? 7.289 -26.5 -24.094 1 97 257 PHE A C 1
ATOM 2087 O O . PHE A 1 257 ? 8.164 -27.047 -24.766 1 97 257 PHE A O 1
ATOM 2094 N N . THR A 1 258 ? 7.23 -25.234 -23.938 1 97.69 258 THR A N 1
ATOM 2095 C CA . THR A 1 258 ? 8.32 -24.344 -24.328 1 97.69 258 THR A CA 1
ATOM 2096 C C . THR A 1 258 ? 9.195 -23.984 -23.125 1 97.69 258 THR A C 1
ATOM 2098 O O . THR A 1 258 ? 10.336 -23.562 -23.281 1 97.69 258 THR A O 1
ATOM 2101 N N . LYS A 1 259 ? 8.633 -24.125 -21.953 1 98.06 259 LYS A N 1
ATOM 2102 C CA . LYS A 1 259 ? 9.32 -23.844 -20.703 1 98.06 259 LYS A CA 1
ATOM 2103 C C . LYS A 1 259 ? 9.133 -24.969 -19.688 1 98.06 259 LYS A C 1
ATOM 2105 O O . LYS A 1 259 ? 8.008 -25.422 -19.469 1 98.06 259 LYS A O 1
ATOM 2110 N N . LEU A 1 260 ? 10.172 -25.422 -19.125 1 98 260 LEU A N 1
ATOM 2111 C CA . LEU A 1 260 ? 10.164 -26.469 -18.109 1 98 260 LEU A CA 1
ATOM 2112 C C . LEU A 1 260 ? 10.984 -26.062 -16.891 1 98 260 LEU A C 1
ATOM 2114 O O . LEU A 1 260 ? 12.195 -25.859 -17 1 98 260 LEU A O 1
ATOM 2118 N N . VAL A 1 261 ? 10.344 -25.906 -15.805 1 98.12 261 VAL A N 1
ATOM 2119 C CA . VAL A 1 261 ? 11.008 -25.531 -14.562 1 98.12 261 VAL A CA 1
ATOM 2120 C C . VAL A 1 261 ? 10.891 -26.656 -13.547 1 98.12 261 VAL A C 1
ATOM 2122 O O . VAL A 1 261 ? 9.805 -26.922 -13.016 1 98.12 261 VAL A O 1
ATOM 2125 N N . LEU A 1 262 ? 11.922 -27.328 -13.281 1 97.69 262 LEU A N 1
ATOM 2126 C CA . LEU A 1 262 ? 12.039 -28.344 -12.242 1 97.69 262 LEU A CA 1
ATOM 2127 C C . LEU A 1 262 ? 13.086 -27.938 -11.203 1 97.69 262 LEU A C 1
ATOM 2129 O O . LEU A 1 262 ? 14.141 -28.562 -11.102 1 97.69 262 LEU A O 1
ATOM 2133 N N . ASN A 1 263 ? 12.781 -27 -10.469 1 97.44 263 ASN A N 1
ATOM 2134 C CA . ASN A 1 263 ? 13.742 -26.375 -9.57 1 97.44 263 ASN A CA 1
ATOM 2135 C C . ASN A 1 263 ? 13.586 -26.875 -8.141 1 97.44 263 ASN A C 1
ATOM 2137 O O . ASN A 1 263 ? 12.547 -26.672 -7.512 1 97.44 263 ASN A O 1
ATOM 2141 N N . GLY A 1 264 ? 14.555 -27.547 -7.66 1 96.5 264 GLY A N 1
ATOM 2142 C CA . GLY A 1 264 ? 14.57 -28 -6.277 1 96.5 264 GLY A CA 1
ATOM 2143 C C . GLY A 1 264 ? 13.531 -29.062 -5.988 1 96.5 264 GLY A C 1
ATOM 2144 O O . GLY A 1 264 ? 12.812 -28.984 -4.988 1 96.5 264 GLY A O 1
ATOM 2145 N N . ILE A 1 265 ? 13.367 -30.016 -6.852 1 95.06 265 ILE A N 1
ATOM 2146 C CA . ILE A 1 265 ? 12.305 -31 -6.688 1 95.06 265 ILE A CA 1
ATOM 2147 C C . ILE A 1 265 ? 12.898 -32.312 -6.219 1 95.06 265 ILE A C 1
ATOM 2149 O O . ILE A 1 265 ? 12.172 -33.281 -6.008 1 95.06 265 ILE A O 1
ATOM 2153 N N . GLY A 1 266 ? 14.195 -32.375 -6.109 1 95.62 266 GLY A N 1
ATOM 2154 C CA . GLY A 1 266 ? 14.852 -33.594 -5.625 1 95.62 266 GLY A CA 1
ATOM 2155 C C . GLY A 1 266 ? 15.414 -34.469 -6.738 1 95.62 266 GLY A C 1
ATOM 2156 O O . GLY A 1 266 ? 15.539 -35.688 -6.586 1 95.62 266 GLY A O 1
ATOM 2157 N N . LEU A 1 267 ? 15.773 -33.906 -7.828 1 96.81 267 LEU A N 1
ATOM 2158 C CA . LEU A 1 267 ? 16.438 -34.656 -8.891 1 96.81 267 LEU A CA 1
ATOM 2159 C C . LEU A 1 267 ? 17.828 -35.094 -8.453 1 96.81 267 LEU A C 1
ATOM 2161 O O . LEU A 1 267 ? 18.562 -34.344 -7.824 1 96.81 267 LEU A O 1
ATOM 2165 N N . ASP A 1 268 ? 18.094 -36.344 -8.656 1 96 268 ASP A N 1
ATOM 2166 C CA . ASP A 1 268 ? 19.438 -36.906 -8.43 1 96 268 ASP A CA 1
ATOM 2167 C C . ASP A 1 268 ? 20.062 -37.375 -9.734 1 96 268 ASP A C 1
ATOM 2169 O O . ASP A 1 268 ? 19.562 -37.094 -10.82 1 96 268 ASP A O 1
ATOM 2173 N N . ARG A 1 269 ? 21.188 -38.031 -9.625 1 95.56 269 ARG A N 1
ATOM 2174 C CA . ARG A 1 269 ? 21.906 -38.5 -10.805 1 95.56 269 ARG A CA 1
ATOM 2175 C C . ARG A 1 269 ? 21.047 -39.438 -11.641 1 95.56 269 ARG A C 1
ATOM 2177 O O . ARG A 1 269 ? 20.891 -39.219 -12.844 1 95.56 269 ARG A O 1
ATOM 2184 N N . SER A 1 270 ? 20.453 -40.375 -11.008 1 96.19 270 SER A N 1
ATOM 2185 C CA . SER A 1 270 ? 19.656 -41.406 -11.695 1 96.19 270 SER A CA 1
ATOM 2186 C C . SER A 1 270 ? 18.453 -40.781 -12.391 1 96.19 270 SER A C 1
ATOM 2188 O O . SER A 1 270 ? 18.188 -41.062 -13.562 1 96.19 270 SER A O 1
ATOM 2190 N N . THR A 1 271 ? 17.797 -40 -11.688 1 96.81 271 THR A N 1
ATOM 2191 C CA . THR A 1 271 ? 16.594 -39.406 -12.242 1 96.81 271 THR A CA 1
ATOM 2192 C C . THR A 1 271 ? 16.953 -38.406 -13.359 1 96.81 271 THR A C 1
ATOM 2194 O O . THR A 1 271 ? 16.188 -38.25 -14.32 1 96.81 271 THR A O 1
ATOM 2197 N N . THR A 1 272 ? 18.062 -37.781 -13.234 1 97.38 272 THR A N 1
ATOM 2198 C CA . THR A 1 272 ? 18.516 -36.875 -14.289 1 97.38 272 THR A CA 1
ATOM 2199 C C . THR A 1 272 ? 18.828 -37.656 -15.562 1 97.38 272 THR A C 1
ATOM 2201 O O . THR A 1 272 ? 18.469 -37.219 -16.656 1 97.38 272 THR A O 1
ATOM 2204 N N . GLU A 1 273 ? 19.438 -38.75 -15.398 1 97.38 273 GLU A N 1
ATOM 2205 C CA . GLU A 1 273 ? 19.734 -39.594 -16.547 1 97.38 273 GLU A CA 1
ATOM 2206 C C . GLU A 1 273 ? 18.453 -40 -17.266 1 97.38 273 GLU A C 1
ATOM 2208 O O . GLU A 1 273 ? 18.391 -39.969 -18.5 1 97.38 273 GLU A O 1
ATOM 2213 N N . LYS A 1 274 ? 17.516 -40.375 -16.516 1 97.44 274 LYS A N 1
ATOM 2214 C CA . LYS A 1 274 ? 16.234 -40.75 -17.094 1 97.44 274 LYS A CA 1
ATOM 2215 C C . LYS A 1 274 ? 15.547 -39.562 -17.766 1 97.44 274 LYS A C 1
ATOM 2217 O O . LYS A 1 274 ? 14.883 -39.75 -18.797 1 97.44 274 LYS A O 1
ATOM 2222 N N . LEU A 1 275 ? 15.641 -38.438 -17.141 1 97.75 275 LEU A N 1
ATOM 2223 C CA . LEU A 1 275 ? 15.086 -37.25 -17.734 1 97.75 275 LEU A CA 1
ATOM 2224 C C . LEU A 1 275 ? 15.711 -36.969 -19.094 1 97.75 275 LEU A C 1
ATOM 2226 O O . LEU A 1 275 ? 15.008 -36.656 -20.062 1 97.75 275 LEU A O 1
ATOM 2230 N N . ILE A 1 276 ? 17.031 -37.094 -19.188 1 97.19 276 ILE A N 1
ATOM 2231 C CA . ILE A 1 276 ? 17.75 -36.844 -20.438 1 97.19 276 ILE A CA 1
ATOM 2232 C C . ILE A 1 276 ? 17.344 -37.906 -21.484 1 97.19 276 ILE A C 1
ATOM 2234 O O . ILE A 1 276 ? 17.219 -37.562 -22.656 1 97.19 276 ILE A O 1
ATOM 2238 N N . GLU A 1 277 ? 17.141 -39.062 -20.984 1 97 277 GLU A N 1
ATOM 2239 C CA . GLU A 1 277 ? 16.641 -40.125 -21.891 1 97 277 GLU A CA 1
ATOM 2240 C C . GLU A 1 277 ? 15.281 -39.719 -22.469 1 97 277 GLU A C 1
ATOM 2242 O O . GLU A 1 277 ? 15.016 -39.969 -23.656 1 97 277 GLU A O 1
ATOM 2247 N N . ALA A 1 278 ? 14.508 -39.219 -21.656 1 96.5 278 ALA A N 1
ATOM 2248 C CA . ALA A 1 278 ? 13.195 -38.781 -22.094 1 96.5 278 ALA A CA 1
ATOM 2249 C C . ALA A 1 278 ? 13.32 -37.688 -23.141 1 96.5 278 ALA A C 1
ATOM 2251 O O . ALA A 1 278 ? 12.625 -37.688 -24.156 1 96.5 278 ALA A O 1
ATOM 2252 N N . PHE A 1 279 ? 14.211 -36.688 -22.938 1 95.88 279 PHE A N 1
ATOM 2253 C CA . PHE A 1 279 ? 14.461 -35.625 -23.891 1 95.88 279 PHE A CA 1
ATOM 2254 C C . PHE A 1 279 ? 14.93 -36.219 -25.234 1 95.88 279 PHE A C 1
ATOM 2256 O O . PHE A 1 279 ? 14.516 -35.75 -26.297 1 95.88 279 PHE A O 1
ATOM 2263 N N . ASN A 1 280 ? 15.766 -37.156 -25.094 1 94.25 280 ASN A N 1
ATOM 2264 C CA . ASN A 1 280 ? 16.328 -37.781 -26.297 1 94.25 280 ASN A CA 1
ATOM 2265 C C . ASN A 1 280 ? 15.25 -38.531 -27.109 1 94.25 280 ASN A C 1
ATOM 2267 O O . ASN A 1 280 ? 15.312 -38.562 -28.328 1 94.25 280 ASN A O 1
ATOM 2271 N N . SER A 1 281 ? 14.375 -39.031 -26.422 1 93.12 281 SER A N 1
ATOM 2272 C CA . SER A 1 281 ? 13.312 -39.781 -27.062 1 93.12 281 SER A CA 1
ATOM 2273 C C . SER A 1 281 ? 12.25 -38.844 -27.656 1 93.12 281 SER A C 1
ATOM 2275 O O . SER A 1 281 ? 11.648 -39.156 -28.688 1 93.12 281 SER A O 1
ATOM 2277 N N . ASN A 1 282 ? 12.031 -37.781 -27.016 1 91.75 282 ASN A N 1
ATOM 2278 C CA . ASN A 1 282 ? 11.016 -36.812 -27.422 1 91.75 282 ASN A CA 1
ATOM 2279 C C . ASN A 1 282 ? 11.656 -35.562 -28.047 1 91.75 282 ASN A C 1
ATOM 2281 O O . ASN A 1 282 ? 11.688 -34.5 -27.438 1 91.75 282 ASN A O 1
ATOM 2285 N N . LYS A 1 283 ? 11.992 -35.594 -29.234 1 88.12 283 LYS A N 1
ATOM 2286 C CA . LYS A 1 283 ? 12.719 -34.531 -29.891 1 88.12 283 LYS A CA 1
ATOM 2287 C C . LYS A 1 283 ? 11.766 -33.438 -30.375 1 88.12 283 LYS A C 1
ATOM 2289 O O . LYS A 1 283 ? 12.195 -32.312 -30.719 1 88.12 283 LYS A O 1
ATOM 2294 N N . MET A 1 284 ? 10.547 -33.719 -30.25 1 89.56 284 MET A N 1
ATOM 2295 C CA . MET A 1 284 ? 9.562 -32.812 -30.828 1 89.56 284 MET A CA 1
ATOM 2296 C C . MET A 1 284 ? 9.203 -31.719 -29.828 1 89.56 284 MET A C 1
ATOM 2298 O O . MET A 1 284 ? 8.609 -30.703 -30.203 1 89.56 284 MET A O 1
ATOM 2302 N N . ILE A 1 285 ? 9.523 -31.875 -28.609 1 92.44 285 ILE A N 1
ATOM 2303 C CA . ILE A 1 285 ? 9.188 -30.859 -27.594 1 92.44 285 ILE A CA 1
ATOM 2304 C C . ILE A 1 285 ? 9.945 -29.578 -27.891 1 92.44 285 ILE A C 1
ATOM 2306 O O . ILE A 1 285 ? 11.164 -29.594 -28.094 1 92.44 285 ILE A O 1
ATOM 2310 N N . PRO A 1 286 ? 9.266 -28.438 -28.109 1 94.62 286 PRO A N 1
ATOM 2311 C CA . PRO A 1 286 ? 9.922 -27.188 -28.469 1 94.62 286 PRO A CA 1
ATOM 2312 C C . PRO A 1 286 ? 10.453 -26.422 -27.25 1 94.62 286 PRO A C 1
ATOM 2314 O O . PRO A 1 286 ? 10.172 -25.234 -27.094 1 94.62 286 PRO A O 1
ATOM 2317 N N . LEU A 1 287 ? 11.297 -26.938 -26.5 1 95.88 287 LEU A N 1
ATOM 2318 C CA . LEU A 1 287 ? 11.789 -26.375 -25.25 1 95.88 287 LEU A CA 1
ATOM 2319 C C . LEU A 1 287 ? 12.695 -25.172 -25.516 1 95.88 287 LEU A C 1
ATOM 2321 O O . LEU A 1 287 ? 13.617 -25.266 -26.328 1 95.88 287 LEU A O 1
ATOM 2325 N N . ARG A 1 288 ? 12.445 -24.047 -24.859 1 97.69 288 ARG A N 1
ATOM 2326 C CA . ARG A 1 288 ? 13.234 -22.828 -25 1 97.69 288 ARG A CA 1
ATOM 2327 C C . ARG A 1 288 ? 13.836 -22.422 -23.656 1 97.69 288 ARG A C 1
ATOM 2329 O O . ARG A 1 288 ? 14.844 -21.703 -23.609 1 97.69 288 ARG A O 1
ATOM 2336 N N . GLU A 1 289 ? 13.188 -22.766 -22.594 1 98.44 289 GLU A N 1
ATOM 2337 C CA . GLU A 1 289 ? 13.664 -22.453 -21.25 1 98.44 289 GLU A CA 1
ATOM 2338 C C . GLU A 1 289 ? 13.719 -23.719 -20.375 1 98.44 289 GLU A C 1
ATOM 2340 O O . GLU A 1 289 ? 12.734 -24.453 -20.281 1 98.44 289 GLU A O 1
ATOM 2345 N N . LEU A 1 290 ? 14.82 -23.953 -19.766 1 98.38 290 LEU A N 1
ATOM 2346 C CA . LEU A 1 290 ? 15.023 -25.125 -18.938 1 98.38 290 LEU A CA 1
ATOM 2347 C C . LEU A 1 290 ? 15.648 -24.75 -17.594 1 98.38 290 LEU A C 1
ATOM 2349 O O . LEU A 1 290 ? 16.703 -24.109 -17.547 1 98.38 290 LEU A O 1
ATOM 2353 N N . ASP A 1 291 ? 15.016 -25.047 -16.547 1 98.69 291 ASP A N 1
ATOM 2354 C CA . ASP A 1 291 ? 15.484 -24.766 -15.195 1 98.69 291 ASP A CA 1
ATOM 2355 C C . ASP A 1 291 ? 15.586 -26.047 -14.375 1 98.69 291 ASP A C 1
ATOM 2357 O O . ASP A 1 291 ? 14.57 -26.641 -14 1 98.69 291 ASP A O 1
ATOM 2361 N N . LEU A 1 292 ? 16.75 -26.484 -14.023 1 98.5 292 LEU A N 1
ATOM 2362 C CA . LEU A 1 292 ? 17 -27.672 -13.211 1 98.5 292 LEU A CA 1
ATOM 2363 C C . LEU A 1 292 ? 17.781 -27.312 -11.945 1 98.5 292 LEU A C 1
ATOM 2365 O O . LEU A 1 292 ? 18.406 -28.172 -11.328 1 98.5 292 LEU A O 1
ATOM 2369 N N . GLY A 1 293 ? 17.719 -26.078 -11.633 1 98.38 293 GLY A N 1
ATOM 2370 C CA . GLY A 1 293 ? 18.516 -25.578 -10.523 1 98.38 293 GLY A CA 1
ATOM 2371 C C . GLY A 1 293 ? 18.094 -26.156 -9.188 1 98.38 293 GLY A C 1
ATOM 2372 O O . GLY A 1 293 ? 17 -26.719 -9.055 1 98.38 293 GLY A O 1
ATOM 2373 N N . ASN A 1 294 ? 18.969 -26.078 -8.242 1 97.94 294 ASN A N 1
ATOM 2374 C CA . ASN A 1 294 ? 18.75 -26.453 -6.852 1 97.94 294 ASN A CA 1
ATOM 2375 C C . ASN A 1 294 ? 18.422 -27.938 -6.715 1 97.94 294 ASN A C 1
ATOM 2377 O O . ASN A 1 294 ? 17.578 -28.328 -5.898 1 97.94 294 ASN A O 1
ATOM 2381 N N . ASN A 1 295 ? 18.938 -28.75 -7.574 1 98.06 295 ASN A N 1
ATOM 2382 C CA . ASN A 1 295 ? 18.875 -30.203 -7.484 1 98.06 295 ASN A CA 1
ATOM 2383 C C . ASN A 1 295 ? 20.266 -30.828 -7.355 1 98.06 295 ASN A C 1
ATOM 2385 O O . ASN A 1 295 ? 21.203 -30.359 -7.988 1 98.06 295 ASN A O 1
ATOM 2389 N N . SER A 1 296 ? 20.391 -31.875 -6.566 1 97 296 SER A N 1
ATOM 2390 C CA . SER A 1 296 ? 21.688 -32.531 -6.391 1 97 296 SER A CA 1
ATOM 2391 C C . SER A 1 296 ? 21.969 -33.5 -7.527 1 97 296 SER A C 1
ATOM 2393 O O . SER A 1 296 ? 22.062 -34.719 -7.305 1 97 296 SER A O 1
ATOM 2395 N N . ILE A 1 297 ? 22.219 -32.938 -8.617 1 97.5 297 ILE A N 1
ATOM 2396 C CA . ILE A 1 297 ? 22.438 -33.719 -9.836 1 97.5 297 ILE A CA 1
ATOM 2397 C C . ILE A 1 297 ? 23.844 -34.344 -9.805 1 97.5 297 ILE A C 1
ATOM 2399 O O . ILE A 1 297 ? 24.062 -35.406 -10.359 1 97.5 297 ILE A O 1
ATOM 2403 N N . GLU A 1 298 ? 24.766 -33.719 -9.18 1 95.69 298 GLU A N 1
ATOM 2404 C CA . GLU A 1 298 ? 26.141 -34.156 -9 1 95.69 298 GLU A CA 1
ATOM 2405 C C . GLU A 1 298 ? 26.891 -34.188 -10.328 1 95.69 298 GLU A C 1
ATOM 2407 O O . GLU A 1 298 ? 26.328 -33.906 -11.375 1 95.69 298 GLU A O 1
ATOM 2412 N N . ASP A 1 299 ? 28.141 -34.5 -10.336 1 95.62 299 ASP A N 1
ATOM 2413 C CA . ASP A 1 299 ? 29.047 -34.375 -11.477 1 95.62 299 ASP A CA 1
ATOM 2414 C C . ASP A 1 299 ? 28.672 -35.344 -12.586 1 95.62 299 ASP A C 1
ATOM 2416 O O . ASP A 1 299 ? 28.594 -34.969 -13.758 1 95.62 299 ASP A O 1
ATOM 2420 N N . LYS A 1 300 ? 28.344 -36.531 -12.211 1 95.25 300 LYS A N 1
ATOM 2421 C CA . LYS A 1 300 ? 28.047 -37.562 -13.203 1 95.25 300 LYS A CA 1
ATOM 2422 C C . LYS A 1 300 ? 26.75 -37.25 -13.945 1 95.25 300 LYS A C 1
ATOM 2424 O O . LYS A 1 300 ? 26.672 -37.406 -15.164 1 95.25 300 LYS A O 1
ATOM 2429 N N . GLY A 1 301 ? 25.75 -36.906 -13.188 1 96.75 301 GLY A N 1
ATOM 2430 C CA . GLY A 1 301 ? 24.5 -36.531 -13.805 1 96.75 301 GLY A CA 1
ATOM 2431 C C . GLY A 1 301 ? 24.641 -35.312 -14.719 1 96.75 301 GLY A C 1
ATOM 2432 O O . GLY A 1 301 ? 24.062 -35.281 -15.812 1 96.75 301 GLY A O 1
ATOM 2433 N N . MET A 1 302 ? 25.422 -34.375 -14.305 1 97.31 302 MET A N 1
ATOM 2434 C CA . MET A 1 302 ? 25.641 -33.156 -15.07 1 97.31 302 MET A CA 1
ATOM 2435 C C . MET A 1 302 ? 26.422 -33.438 -16.344 1 97.31 302 MET A C 1
ATOM 2437 O O . MET A 1 302 ? 26.219 -32.781 -17.375 1 97.31 302 MET A O 1
ATOM 2441 N N . MET A 1 303 ? 27.25 -34.438 -16.234 1 97.19 303 MET A N 1
ATOM 2442 C CA . MET A 1 303 ? 28 -34.844 -17.422 1 97.19 303 MET A CA 1
ATOM 2443 C C . MET A 1 303 ? 27.078 -35.375 -18.5 1 97.19 303 MET A C 1
ATOM 2445 O O . MET A 1 303 ? 27.25 -35.062 -19.688 1 97.19 303 MET A O 1
ATOM 2449 N N . VAL A 1 304 ? 26.125 -36.125 -18.109 1 97.25 304 VAL A N 1
ATOM 2450 C CA . VAL A 1 304 ? 25.141 -36.656 -19.047 1 97.25 304 VAL A CA 1
ATOM 2451 C C . VAL A 1 304 ? 24.359 -35.531 -19.688 1 97.25 304 VAL A C 1
ATOM 2453 O O . VAL A 1 304 ? 24.109 -35.531 -20.906 1 97.25 304 VAL A O 1
ATOM 2456 N N . LEU A 1 305 ? 24 -34.594 -18.922 1 97.81 305 LEU A N 1
ATOM 2457 C CA . LEU A 1 305 ? 23.281 -33.438 -19.438 1 97.81 305 LEU A CA 1
ATOM 2458 C C . LEU A 1 305 ? 24.156 -32.656 -20.438 1 97.81 305 LEU A C 1
ATOM 2460 O O . LEU A 1 305 ? 23.672 -32.281 -21.5 1 97.81 305 LEU A O 1
ATOM 2464 N N . GLY A 1 306 ? 25.406 -32.438 -20.062 1 97.75 306 GLY A N 1
ATOM 2465 C CA . GLY A 1 306 ? 26.328 -31.75 -20.953 1 97.75 306 GLY A CA 1
ATOM 2466 C C . GLY A 1 306 ? 26.469 -32.406 -22.312 1 97.75 306 GLY A C 1
ATOM 2467 O O . GLY A 1 306 ? 26.453 -31.734 -23.344 1 97.75 306 GLY A O 1
ATOM 2468 N N . GLU A 1 307 ? 26.562 -33.688 -22.25 1 97.19 307 GLU A N 1
ATOM 2469 C CA . GLU A 1 307 ? 26.688 -34.438 -23.484 1 97.19 307 GLU A CA 1
ATOM 2470 C C . GLU A 1 307 ? 25.438 -34.312 -24.344 1 97.19 307 GLU A C 1
ATOM 2472 O O . GLU A 1 307 ? 25.516 -34.188 -25.562 1 97.19 307 GLU A O 1
ATOM 2477 N N . TYR A 1 308 ? 24.391 -34.344 -23.781 1 96.81 308 TYR A N 1
ATOM 2478 C CA . TYR A 1 308 ? 23.125 -34.156 -24.5 1 96.81 308 TYR A CA 1
ATOM 2479 C C . TYR A 1 308 ? 23.031 -32.781 -25.109 1 96.81 308 TYR A C 1
ATOM 2481 O O . TYR A 1 308 ? 22.578 -32.625 -26.25 1 96.81 308 TYR A O 1
ATOM 2489 N N . LEU A 1 309 ? 23.453 -31.703 -24.328 1 97.56 309 LEU A N 1
ATOM 2490 C CA . LEU A 1 309 ? 23.359 -30.312 -24.781 1 97.56 309 LEU A CA 1
ATOM 2491 C C . LEU A 1 309 ? 24.266 -30.078 -25.984 1 97.56 309 LEU A C 1
ATOM 2493 O O . LEU A 1 309 ? 24.016 -29.156 -26.766 1 97.56 309 LEU A O 1
ATOM 2497 N N . LYS A 1 310 ? 25.281 -30.922 -26.125 1 96.81 310 LYS A N 1
ATOM 2498 C CA . LYS A 1 310 ? 26.172 -30.781 -27.25 1 96.81 310 LYS A CA 1
ATOM 2499 C C . LYS A 1 310 ? 25.453 -31.016 -28.578 1 96.81 310 LYS A C 1
ATOM 2501 O O . LYS A 1 310 ? 25.797 -30.422 -29.594 1 96.81 310 LYS A O 1
ATOM 2506 N N . VAL A 1 311 ? 24.375 -31.859 -28.453 1 95.12 311 VAL A N 1
ATOM 2507 C CA . VAL A 1 311 ? 23.812 -32.344 -29.719 1 95.12 311 VAL A CA 1
ATOM 2508 C C . VAL A 1 311 ? 22.328 -31.969 -29.797 1 95.12 311 VAL A C 1
ATOM 2510 O O . VAL A 1 311 ? 21.703 -32.125 -30.844 1 95.12 311 VAL A O 1
ATOM 2513 N N . THR A 1 312 ? 21.781 -31.469 -28.781 1 94.94 312 THR A N 1
ATOM 2514 C CA . THR A 1 312 ? 20.344 -31.234 -28.734 1 94.94 312 THR A CA 1
ATOM 2515 C C . THR A 1 312 ? 19.938 -30.188 -29.781 1 94.94 312 THR A C 1
ATOM 2517 O O . THR A 1 312 ? 20.703 -29.266 -30.062 1 94.94 312 THR A O 1
ATOM 2520 N N . PRO A 1 313 ? 18.75 -30.297 -30.344 1 93.31 313 PRO A N 1
ATOM 2521 C CA . PRO A 1 313 ? 18.266 -29.328 -31.328 1 93.31 313 PRO A CA 1
ATOM 2522 C C . PRO A 1 313 ? 17.547 -28.141 -30.688 1 93.31 313 PRO A C 1
ATOM 2524 O O . PRO A 1 313 ? 17.078 -27.25 -31.391 1 93.31 313 PRO A O 1
ATOM 2527 N N . TYR A 1 314 ? 17.5 -28.094 -29.375 1 94.06 314 TYR A N 1
ATOM 2528 C CA . TYR A 1 314 ? 16.734 -27.062 -28.672 1 94.06 314 TYR A CA 1
ATOM 2529 C C . TYR A 1 314 ? 17.375 -25.688 -28.859 1 94.06 314 TYR A C 1
ATOM 2531 O O . TYR A 1 314 ? 18.609 -25.562 -28.859 1 94.06 314 TYR A O 1
ATOM 2539 N N . GLU A 1 315 ? 16.562 -24.734 -29.094 1 95.12 315 GLU A N 1
ATOM 2540 C CA . GLU A 1 315 ? 16.984 -23.344 -29.141 1 95.12 315 GLU A CA 1
ATOM 2541 C C . GLU A 1 315 ? 16.797 -22.656 -27.781 1 95.12 315 GLU A C 1
ATOM 2543 O O . GLU A 1 315 ? 16 -21.719 -27.656 1 95.12 315 GLU A O 1
ATOM 2548 N N . LEU A 1 316 ? 17.562 -23.047 -26.797 1 97.06 316 LEU A N 1
ATOM 2549 C CA . LEU A 1 316 ? 17.391 -22.594 -25.422 1 97.06 316 LEU A CA 1
ATOM 2550 C C . LEU A 1 316 ? 17.719 -21.109 -25.297 1 97.06 316 LEU A C 1
ATOM 2552 O O . LEU A 1 316 ? 18.766 -20.656 -25.75 1 97.06 316 LEU A O 1
ATOM 2556 N N . LYS A 1 317 ? 16.828 -20.422 -24.781 1 98.06 317 LYS A N 1
ATOM 2557 C CA . LYS A 1 317 ? 17.016 -19 -24.469 1 98.06 317 LYS A CA 1
ATOM 2558 C C . LYS A 1 317 ? 17.484 -18.812 -23.031 1 98.06 317 LYS A C 1
ATOM 2560 O O . LYS A 1 317 ? 18.172 -17.828 -22.719 1 98.06 317 LYS A O 1
ATOM 2565 N N . SER A 1 318 ? 17.062 -19.703 -22.172 1 98.56 318 SER A N 1
ATOM 2566 C CA . SER A 1 318 ? 17.406 -19.672 -20.75 1 98.56 318 SER A CA 1
ATOM 2567 C C . SER A 1 318 ? 17.781 -21.047 -20.234 1 98.56 318 SER A C 1
ATOM 2569 O O . SER A 1 318 ? 17.094 -22.031 -20.531 1 98.56 318 SER A O 1
ATOM 2571 N N . LEU A 1 319 ? 18.875 -21.125 -19.531 1 98.69 319 LEU A N 1
ATOM 2572 C CA . LEU A 1 319 ? 19.344 -22.359 -18.922 1 98.69 319 LEU A CA 1
ATOM 2573 C C . LEU A 1 319 ? 19.812 -22.125 -17.484 1 98.69 319 LEU A C 1
ATOM 2575 O O . LEU A 1 319 ? 20.766 -21.391 -17.25 1 98.69 319 LEU A O 1
ATOM 2579 N N . ILE A 1 320 ? 19.125 -22.719 -16.578 1 98.81 320 ILE A N 1
ATOM 2580 C CA . ILE A 1 320 ? 19.438 -22.531 -15.164 1 98.81 320 ILE A CA 1
ATOM 2581 C C . ILE A 1 320 ? 19.906 -23.859 -14.562 1 98.81 320 ILE A C 1
ATOM 2583 O O . ILE A 1 320 ? 19.156 -24.828 -14.523 1 98.81 320 ILE A O 1
ATOM 2587 N N . LEU A 1 321 ? 21.125 -23.875 -14.078 1 98.56 321 LEU A N 1
ATOM 2588 C CA . LEU A 1 321 ? 21.75 -25.062 -13.477 1 98.56 321 LEU A CA 1
ATOM 2589 C C . LEU A 1 321 ? 22.422 -24.703 -12.156 1 98.56 321 LEU A C 1
ATOM 2591 O O . LEU A 1 321 ? 23.5 -25.203 -11.852 1 98.56 321 LEU A O 1
ATOM 2595 N N . ASN A 1 322 ? 21.859 -23.797 -11.469 1 98.38 322 ASN A N 1
ATOM 2596 C CA . ASN A 1 322 ? 22.5 -23.328 -10.242 1 98.38 322 ASN A CA 1
ATOM 2597 C C . ASN A 1 322 ? 22.375 -24.375 -9.125 1 98.38 322 ASN A C 1
ATOM 2599 O O . ASN A 1 322 ? 21.391 -25.109 -9.055 1 98.38 322 ASN A O 1
ATOM 2603 N N . ASN A 1 323 ? 23.375 -24.469 -8.344 1 97.81 323 ASN A N 1
ATOM 2604 C CA . ASN A 1 323 ? 23.391 -25.281 -7.129 1 97.81 323 ASN A CA 1
ATOM 2605 C C . ASN A 1 323 ? 23.047 -26.75 -7.422 1 97.81 323 ASN A C 1
ATOM 2607 O O . ASN A 1 323 ? 22.141 -27.312 -6.805 1 97.81 323 ASN A O 1
ATOM 2611 N N . CYS A 1 324 ? 23.781 -27.297 -8.312 1 98.06 324 CYS A N 1
ATOM 2612 C CA . CYS A 1 324 ? 23.516 -28.672 -8.711 1 98.06 324 CYS A CA 1
ATOM 2613 C C . CYS A 1 324 ? 24.625 -29.594 -8.203 1 98.06 324 CYS A C 1
ATOM 2615 O O . CYS A 1 324 ? 24.688 -30.766 -8.602 1 98.06 324 CYS A O 1
ATOM 2617 N N . SER A 1 325 ? 25.531 -29.141 -7.406 1 96.75 325 SER A N 1
ATOM 2618 C CA . SER A 1 325 ? 26.641 -29.906 -6.836 1 96.75 325 SER A CA 1
ATOM 2619 C C . SER A 1 325 ? 27.531 -30.484 -7.93 1 96.75 325 SER A C 1
ATOM 2621 O O . SER A 1 325 ? 27.984 -31.625 -7.824 1 96.75 325 SER A O 1
ATOM 2623 N N . ALA A 1 326 ? 27.734 -29.719 -8.953 1 96.5 326 ALA A N 1
ATOM 2624 C CA . ALA A 1 326 ? 28.562 -30.172 -10.07 1 96.5 326 ALA A CA 1
ATOM 2625 C C . ALA A 1 326 ? 30.016 -29.703 -9.898 1 96.5 326 ALA A C 1
ATOM 2627 O O . ALA A 1 326 ? 30.266 -28.625 -9.344 1 96.5 326 ALA A O 1
ATOM 2628 N N . GLY A 1 327 ? 30.906 -30.5 -10.398 1 95 327 GLY A N 1
ATOM 2629 C CA . GLY A 1 327 ? 32.312 -30.203 -10.289 1 95 327 GLY A CA 1
ATOM 2630 C C . GLY A 1 327 ? 32.938 -29.703 -11.594 1 95 327 GLY A C 1
ATOM 2631 O O . GLY A 1 327 ? 32.188 -29.422 -12.555 1 95 327 GLY A O 1
ATOM 2632 N N . LYS A 1 328 ? 34.25 -29.656 -11.625 1 93.62 328 LYS A N 1
ATOM 2633 C CA . LYS A 1 328 ? 35 -29.062 -12.719 1 93.62 328 LYS A CA 1
ATOM 2634 C C . LYS A 1 328 ? 34.844 -29.844 -14.016 1 93.62 328 LYS A C 1
ATOM 2636 O O . LYS A 1 328 ? 34.75 -29.266 -15.102 1 93.62 328 LYS A O 1
ATOM 2641 N N . ASN A 1 329 ? 34.75 -31.125 -13.898 1 95.44 329 ASN A N 1
ATOM 2642 C CA . ASN A 1 329 ? 34.656 -31.953 -15.102 1 95.44 329 ASN A CA 1
ATOM 2643 C C . ASN A 1 329 ? 33.312 -31.719 -15.828 1 95.44 329 ASN A C 1
ATOM 2645 O O . ASN A 1 329 ? 33.312 -31.5 -17.047 1 95.44 329 ASN A O 1
ATOM 2649 N N . SER A 1 330 ? 32.312 -31.797 -15.078 1 96.5 330 SER A N 1
ATOM 2650 C CA . SER A 1 330 ? 31.016 -31.609 -15.695 1 96.5 330 SER A CA 1
ATOM 2651 C C . SER A 1 330 ? 30.844 -30.172 -16.172 1 96.5 330 SER A C 1
ATOM 2653 O O . SER A 1 330 ? 30.234 -29.922 -17.219 1 96.5 330 SER A O 1
ATOM 2655 N N . MET A 1 331 ? 31.391 -29.203 -15.469 1 96.69 331 MET A N 1
ATOM 2656 C CA . MET A 1 331 ? 31.281 -27.797 -15.875 1 96.69 331 MET A CA 1
ATOM 2657 C C . MET A 1 331 ? 32.031 -27.547 -17.172 1 96.69 331 MET A C 1
ATOM 2659 O O . MET A 1 331 ? 31.641 -26.719 -17.984 1 96.69 331 MET A O 1
ATOM 2663 N N . THR A 1 332 ? 33.125 -28.234 -17.344 1 97 332 THR A N 1
ATOM 2664 C CA . THR A 1 332 ? 33.875 -28.141 -18.594 1 97 332 THR A CA 1
ATOM 2665 C C . THR A 1 332 ? 33 -28.609 -19.766 1 97 332 THR A C 1
ATOM 2667 O O . THR A 1 332 ? 32.938 -27.938 -20.797 1 97 332 THR A O 1
ATOM 2670 N N . VAL A 1 333 ? 32.375 -29.703 -19.531 1 97.62 333 VAL A N 1
ATOM 2671 C CA . VAL A 1 333 ? 31.531 -30.297 -20.578 1 97.62 333 VAL A CA 1
ATOM 2672 C C . VAL A 1 333 ? 30.344 -29.375 -20.875 1 97.62 333 VAL A C 1
ATOM 2674 O O . VAL A 1 333 ? 29.984 -29.172 -22.031 1 97.62 333 VAL A O 1
ATOM 2677 N N . ILE A 1 334 ? 29.719 -28.844 -19.875 1 98.12 334 ILE A N 1
ATOM 2678 C CA . ILE A 1 334 ? 28.594 -27.938 -20.047 1 98.12 334 ILE A CA 1
ATOM 2679 C C . ILE A 1 334 ? 29.062 -26.703 -20.812 1 98.12 334 ILE A C 1
ATOM 2681 O O . ILE A 1 334 ? 28.391 -26.25 -21.75 1 98.12 334 ILE A O 1
ATOM 2685 N N . GLY A 1 335 ? 30.203 -26.141 -20.391 1 97.06 335 GLY A N 1
ATOM 2686 C CA . GLY A 1 335 ? 30.75 -24.984 -21.094 1 97.06 335 GLY A CA 1
ATOM 2687 C C . GLY A 1 335 ? 31 -25.25 -22.562 1 97.06 335 GLY A C 1
ATOM 2688 O O . GLY A 1 335 ? 30.688 -24.406 -23.406 1 97.06 335 GLY A O 1
ATOM 2689 N N . GLU A 1 336 ? 31.484 -26.391 -22.812 1 97 336 GLU A N 1
ATOM 2690 C CA . GLU A 1 336 ? 31.734 -26.781 -24.203 1 97 336 GLU A CA 1
ATOM 2691 C C . GLU A 1 336 ? 30.438 -26.922 -24.984 1 97 336 GLU A C 1
ATOM 2693 O O . GLU A 1 336 ? 30.344 -26.516 -26.141 1 97 336 GLU A O 1
ATOM 2698 N N . ALA A 1 337 ? 29.547 -27.5 -24.344 1 97.81 337 ALA A N 1
ATOM 2699 C CA . ALA A 1 337 ? 28.25 -27.75 -24.984 1 97.81 337 ALA A CA 1
ATOM 2700 C C . ALA A 1 337 ? 27.578 -26.438 -25.391 1 97.81 337 ALA A C 1
ATOM 2702 O O . ALA A 1 337 ? 27.141 -26.281 -26.531 1 97.81 337 ALA A O 1
ATOM 2703 N N . VAL A 1 338 ? 27.531 -25.453 -24.516 1 97.06 338 VAL A N 1
ATOM 2704 C CA . VAL A 1 338 ? 26.812 -24.219 -24.766 1 97.06 338 VAL A CA 1
ATOM 2705 C C . VAL A 1 338 ? 27.625 -23.344 -25.75 1 97.06 338 VAL A C 1
ATOM 2707 O O . VAL A 1 338 ? 27.062 -22.5 -26.438 1 97.06 338 VAL A O 1
ATOM 2710 N N . SER A 1 339 ? 28.953 -23.609 -25.859 1 95.25 339 SER A N 1
ATOM 2711 C CA . SER A 1 339 ? 29.812 -22.844 -26.75 1 95.25 339 SER A CA 1
ATOM 2712 C C . SER A 1 339 ? 29.781 -23.391 -28.156 1 95.25 339 SER A C 1
ATOM 2714 O O . SER A 1 339 ? 29.953 -22.656 -29.125 1 95.25 339 SER A O 1
ATOM 2716 N N . ASN A 1 340 ? 29.531 -24.656 -28.234 1 96.25 340 ASN A N 1
ATOM 2717 C CA . ASN A 1 340 ? 29.734 -25.297 -29.531 1 96.25 340 ASN A CA 1
ATOM 2718 C C . ASN A 1 340 ? 28.406 -25.625 -30.203 1 96.25 340 ASN A C 1
ATOM 2720 O O . ASN A 1 340 ? 28.344 -25.812 -31.422 1 96.25 340 ASN A O 1
ATOM 2724 N N . ASN A 1 341 ? 27.344 -25.812 -29.438 1 97.25 341 ASN A N 1
ATOM 2725 C CA . ASN A 1 341 ? 26.031 -26.031 -30.031 1 97.25 341 ASN A CA 1
ATOM 2726 C C . ASN A 1 341 ? 25.484 -24.766 -30.672 1 97.25 341 ASN A C 1
ATOM 2728 O O . ASN A 1 341 ? 25.125 -23.812 -29.969 1 97.25 341 ASN A O 1
ATOM 2732 N N . GLU A 1 342 ? 25.328 -24.766 -31.953 1 96.81 342 GLU A N 1
ATOM 2733 C CA . GLU A 1 342 ? 24.969 -23.578 -32.719 1 96.81 342 GLU A CA 1
ATOM 2734 C C . GLU A 1 342 ? 23.594 -23.062 -32.312 1 96.81 342 GLU A C 1
ATOM 2736 O O . GLU A 1 342 ? 23.344 -21.859 -32.281 1 96.81 342 GLU A O 1
ATOM 2741 N N . ASN A 1 343 ? 22.734 -24.031 -32.062 1 96.12 343 ASN A N 1
ATOM 2742 C CA . ASN A 1 343 ? 21.391 -23.625 -31.672 1 96.12 343 ASN A CA 1
ATOM 2743 C C . ASN A 1 343 ? 21.375 -22.891 -30.328 1 96.12 343 ASN A C 1
ATOM 2745 O O . ASN A 1 343 ? 20.672 -21.906 -30.172 1 96.12 343 ASN A O 1
ATOM 2749 N N . ILE A 1 344 ? 22.188 -23.297 -29.438 1 96.88 344 ILE A N 1
ATOM 2750 C CA . ILE A 1 344 ? 22.266 -22.688 -28.109 1 96.88 344 ILE A CA 1
ATOM 2751 C C . ILE A 1 344 ? 23.062 -21.391 -28.188 1 96.88 344 ILE A C 1
ATOM 2753 O O . ILE A 1 344 ? 22.656 -20.359 -27.641 1 96.88 344 ILE A O 1
ATOM 2757 N N . LEU A 1 345 ? 24.125 -21.375 -28.922 1 95.88 345 LEU A N 1
ATOM 2758 C CA . LEU A 1 345 ? 25 -20.219 -29.062 1 95.88 345 LEU A CA 1
ATOM 2759 C C . LEU A 1 345 ? 24.25 -19.031 -29.609 1 95.88 345 LEU A C 1
ATOM 2761 O O . LEU A 1 345 ? 24.469 -17.891 -29.188 1 95.88 345 LEU A O 1
ATOM 2765 N N . LYS A 1 346 ? 23.297 -19.297 -30.484 1 96.31 346 LYS A N 1
ATOM 2766 C CA . LYS A 1 346 ? 22.609 -18.234 -31.188 1 96.31 346 LYS A CA 1
ATOM 2767 C C . LYS A 1 346 ? 21.406 -17.734 -30.391 1 96.31 346 LYS A C 1
ATOM 2769 O O . LYS A 1 346 ? 20.875 -16.656 -30.688 1 96.31 346 LYS A O 1
ATOM 2774 N N . ASN A 1 347 ? 21.047 -18.516 -29.312 1 97.38 347 ASN A N 1
ATOM 2775 C CA . ASN A 1 347 ? 19.766 -18.156 -28.703 1 97.38 347 ASN A CA 1
ATOM 2776 C C . ASN A 1 347 ? 19.891 -17.969 -27.203 1 97.38 347 ASN A C 1
ATOM 2778 O O . ASN A 1 347 ? 19.031 -17.328 -26.578 1 97.38 347 ASN A O 1
ATOM 2782 N N . LEU A 1 348 ? 20.891 -18.375 -26.547 1 98 348 LEU A N 1
ATOM 2783 C CA . LEU A 1 348 ? 21 -18.391 -25.094 1 98 348 LEU A CA 1
ATOM 2784 C C . LEU A 1 348 ? 21.25 -17 -24.547 1 98 348 LEU A C 1
ATOM 2786 O O . LEU A 1 348 ? 22.359 -16.469 -24.672 1 98 348 LEU A O 1
ATOM 2790 N N . LYS A 1 349 ? 20.297 -16.469 -23.906 1 98.12 349 LYS A N 1
ATOM 2791 C CA . LYS A 1 349 ? 20.359 -15.102 -23.391 1 98.12 349 LYS A CA 1
ATOM 2792 C C . LYS A 1 349 ? 20.672 -15.109 -21.891 1 98.12 349 LYS A C 1
ATOM 2794 O O . LYS A 1 349 ? 21.281 -14.164 -21.375 1 98.12 349 LYS A O 1
ATOM 2799 N N . TYR A 1 350 ? 20.219 -16.094 -21.234 1 98.56 350 TYR A N 1
ATOM 2800 C CA . TYR A 1 350 ? 20.328 -16.188 -19.781 1 98.56 350 TYR A CA 1
ATOM 2801 C C . TYR A 1 350 ? 20.953 -17.516 -19.359 1 98.56 350 TYR A C 1
ATOM 2803 O O . TYR A 1 350 ? 20.406 -18.578 -19.641 1 98.56 350 TYR A O 1
ATOM 2811 N N . LEU A 1 351 ? 22.062 -17.5 -18.641 1 98.44 351 LEU A N 1
ATOM 2812 C CA . LEU A 1 351 ? 22.766 -18.688 -18.188 1 98.44 351 LEU A CA 1
ATOM 2813 C C . LEU A 1 351 ? 23.141 -18.562 -16.703 1 98.44 351 LEU A C 1
ATOM 2815 O O . LEU A 1 351 ? 23.812 -17.609 -16.312 1 98.44 351 LEU A O 1
ATOM 2819 N N . ASP A 1 352 ? 22.688 -19.484 -15.914 1 98.75 352 ASP A N 1
ATOM 2820 C CA . ASP A 1 352 ? 22.984 -19.516 -14.492 1 98.75 352 ASP A CA 1
ATOM 2821 C C . ASP A 1 352 ? 23.672 -20.828 -14.102 1 98.75 352 ASP A C 1
ATOM 2823 O O . ASP A 1 352 ? 23.047 -21.891 -14.109 1 98.75 352 ASP A O 1
ATOM 2827 N N . VAL A 1 353 ? 24.922 -20.797 -13.75 1 98.12 353 VAL A N 1
ATOM 2828 C CA . VAL A 1 353 ? 25.672 -21.969 -13.32 1 98.12 353 VAL A CA 1
ATOM 2829 C C . VAL A 1 353 ? 26.219 -21.75 -11.914 1 98.12 353 VAL A C 1
ATOM 2831 O O . VAL A 1 353 ? 27.219 -22.359 -11.523 1 98.12 353 VAL A O 1
ATOM 2834 N N . SER A 1 354 ? 25.594 -20.859 -11.203 1 98.31 354 SER A N 1
ATOM 2835 C CA . SER A 1 354 ? 26.047 -20.484 -9.859 1 98.31 354 SER A CA 1
ATOM 2836 C C . SER A 1 354 ? 26.016 -21.688 -8.922 1 98.31 354 SER A C 1
ATOM 2838 O O . SER A 1 354 ? 25.219 -22.609 -9.109 1 98.31 354 SER A O 1
ATOM 2840 N N . GLY A 1 355 ? 26.844 -21.656 -7.992 1 97.56 355 GLY A N 1
ATOM 2841 C CA . GLY A 1 355 ? 26.844 -22.688 -6.957 1 97.56 355 GLY A CA 1
ATOM 2842 C C . GLY A 1 355 ? 27.516 -23.969 -7.398 1 97.56 355 GLY A C 1
ATOM 2843 O O . GLY A 1 355 ? 27.516 -24.953 -6.66 1 97.56 355 GLY A O 1
ATOM 2844 N N . ASN A 1 356 ? 28.031 -24.031 -8.625 1 97.56 356 ASN A N 1
ATOM 2845 C CA . ASN A 1 356 ? 28.844 -25.141 -9.125 1 97.56 356 ASN A CA 1
ATOM 2846 C C . ASN A 1 356 ? 30.328 -24.781 -9.18 1 97.56 356 ASN A C 1
ATOM 2848 O O . ASN A 1 356 ? 30.688 -23.609 -9.125 1 97.56 356 ASN A O 1
ATOM 2852 N N . ARG A 1 357 ? 31.203 -25.812 -9.336 1 96.44 357 ARG A N 1
ATOM 2853 C CA . ARG A 1 357 ? 32.625 -25.547 -9.312 1 96.44 357 ARG A CA 1
ATOM 2854 C C . ARG A 1 357 ? 33.219 -25.469 -10.719 1 96.44 357 ARG A C 1
ATOM 2856 O O . ARG A 1 357 ? 33.344 -26.5 -11.391 1 96.44 357 ARG A O 1
ATOM 2863 N N . LEU A 1 358 ? 33.594 -24.281 -11.172 1 95.31 358 LEU A N 1
ATOM 2864 C CA . LEU A 1 358 ? 34.125 -24.094 -12.523 1 95.31 358 LEU A CA 1
ATOM 2865 C C . LEU A 1 358 ? 35.594 -24.438 -12.57 1 95.31 358 LEU A C 1
ATOM 2867 O O . LEU A 1 358 ? 36.031 -25.281 -13.375 1 95.31 358 LEU A O 1
ATOM 2871 N N . GLU A 1 359 ? 36.375 -23.828 -11.656 1 91.5 359 GLU A N 1
ATOM 2872 C CA . GLU A 1 359 ? 37.844 -23.984 -11.625 1 91.5 359 GLU A CA 1
ATOM 2873 C C . GLU A 1 359 ? 38.469 -23.641 -12.969 1 91.5 359 GLU A C 1
ATOM 2875 O O . GLU A 1 359 ? 37.938 -22.797 -13.703 1 91.5 359 GLU A O 1
ATOM 2880 N N . ASN A 1 360 ? 39.656 -24.156 -13.297 1 90.69 360 ASN A N 1
ATOM 2881 C CA . ASN A 1 360 ? 40.438 -23.734 -14.477 1 90.69 360 ASN A CA 1
ATOM 2882 C C . ASN A 1 360 ? 39.75 -24.188 -15.766 1 90.69 360 ASN A C 1
ATOM 2884 O O . ASN A 1 360 ? 39.375 -23.359 -16.594 1 90.69 360 ASN A O 1
ATOM 2888 N N . ASP A 1 361 ? 39.469 -25.438 -15.891 1 91.81 361 ASP A N 1
ATOM 2889 C CA . ASP A 1 361 ? 38.938 -25.984 -17.141 1 91.81 361 ASP A CA 1
ATOM 2890 C C . ASP A 1 361 ? 37.531 -25.5 -17.406 1 91.81 361 ASP A C 1
ATOM 2892 O O . ASP A 1 361 ? 37.156 -25.188 -18.531 1 91.81 361 ASP A O 1
ATOM 2896 N N . GLY A 1 362 ? 36.781 -25.484 -16.359 1 93.38 362 GLY A N 1
ATOM 2897 C CA . GLY A 1 362 ? 35.438 -24.953 -16.5 1 93.38 362 GLY A CA 1
ATOM 2898 C C . GLY A 1 362 ? 35.406 -23.5 -16.938 1 93.38 362 GLY A C 1
ATOM 2899 O O . GLY A 1 362 ? 34.656 -23.141 -17.859 1 93.38 362 GLY A O 1
ATOM 2900 N N . SER A 1 363 ? 36.25 -22.703 -16.359 1 93.44 363 SER A N 1
ATOM 2901 C CA . SER A 1 363 ? 36.375 -21.281 -16.703 1 93.44 363 SER A CA 1
ATOM 2902 C C . SER A 1 363 ? 36.812 -21.094 -18.156 1 93.44 363 SER A C 1
ATOM 2904 O O . SER A 1 363 ? 36.281 -20.234 -18.859 1 93.44 363 SER A O 1
ATOM 2906 N N . SER A 1 364 ? 37.625 -21.922 -18.578 1 92 364 SER A N 1
ATOM 2907 C CA . SER A 1 364 ? 38.125 -21.844 -19.938 1 92 364 SER A CA 1
ATOM 2908 C C . SER A 1 364 ? 37 -22.172 -20.953 1 92 364 SER A C 1
ATOM 2910 O O . SER A 1 364 ? 36.906 -21.516 -21.984 1 92 364 SER A O 1
ATOM 2912 N N . SER A 1 365 ? 36.312 -23.125 -20.609 1 93.56 365 SER A N 1
ATOM 2913 C CA . SER A 1 365 ? 35.25 -23.531 -21.516 1 93.56 365 SER A CA 1
ATOM 2914 C C . SER A 1 365 ? 34.188 -22.453 -21.641 1 93.56 365 SER A C 1
ATOM 2916 O O . SER A 1 365 ? 33.656 -22.203 -22.719 1 93.56 365 SER A O 1
ATOM 2918 N N . PHE A 1 366 ? 33.844 -21.797 -20.594 1 93.69 366 PHE A N 1
ATOM 2919 C CA . PHE A 1 366 ? 32.844 -20.734 -20.625 1 93.69 366 PHE A CA 1
ATOM 2920 C C . PHE A 1 366 ? 33.406 -19.484 -21.281 1 93.69 366 PHE A C 1
ATOM 2922 O O . PHE A 1 366 ? 32.656 -18.656 -21.812 1 93.69 366 PHE A O 1
ATOM 2929 N N . SER A 1 367 ? 34.719 -19.328 -21.188 1 92 367 SER A N 1
ATOM 2930 C CA . SER A 1 367 ? 35.344 -18.219 -21.875 1 92 367 SER A CA 1
ATOM 2931 C C . SER A 1 367 ? 35.094 -18.281 -23.375 1 92 367 SER A C 1
ATOM 2933 O O . SER A 1 367 ? 34.875 -17.25 -24.031 1 92 367 SER A O 1
ATOM 2935 N N . LYS A 1 368 ? 35.031 -19.422 -23.875 1 91.12 368 LYS A N 1
ATOM 2936 C CA . LYS A 1 368 ? 34.719 -19.609 -25.297 1 91.12 368 LYS A CA 1
ATOM 2937 C C . LYS A 1 368 ? 33.281 -19.156 -25.609 1 91.12 368 LYS A C 1
ATOM 2939 O O . LYS A 1 368 ? 33.062 -18.562 -26.672 1 91.12 368 LYS A O 1
ATOM 2944 N N . LEU A 1 369 ? 32.438 -19.5 -24.734 1 93.19 369 LEU A N 1
ATOM 2945 C CA . LEU A 1 369 ? 31.062 -19.031 -24.891 1 93.19 369 LEU A CA 1
ATOM 2946 C C . LEU A 1 369 ? 31 -17.516 -24.938 1 93.19 369 LEU A C 1
ATOM 2948 O O . LEU A 1 369 ? 30.328 -16.938 -25.797 1 93.19 369 LEU A O 1
ATOM 2952 N N . LEU A 1 370 ? 31.703 -16.891 -24.031 1 92.12 370 LEU A N 1
ATOM 2953 C CA . LEU A 1 370 ? 31.703 -15.438 -23.938 1 92.12 370 LEU A CA 1
ATOM 2954 C C . LEU A 1 370 ? 32.281 -14.805 -25.203 1 92.12 370 LEU A C 1
ATOM 2956 O O . LEU A 1 370 ? 31.797 -13.758 -25.641 1 92.12 370 LEU A O 1
ATOM 2960 N N . GLU A 1 371 ? 33.125 -15.5 -25.781 1 89.38 371 GLU A N 1
ATOM 2961 C CA . GLU A 1 371 ? 33.781 -14.992 -27 1 89.38 371 GLU A CA 1
ATOM 2962 C C . GLU A 1 371 ? 32.875 -15.148 -28.219 1 89.38 371 GLU A C 1
ATOM 2964 O O . GLU A 1 371 ? 32.812 -14.266 -29.078 1 89.38 371 GLU A O 1
ATOM 2969 N N . ARG A 1 372 ? 32.188 -16.141 -28.172 1 91.81 372 ARG A N 1
ATOM 2970 C CA . ARG A 1 372 ? 31.484 -16.516 -29.406 1 91.81 372 ARG A CA 1
ATOM 2971 C C . ARG A 1 372 ? 30.047 -16.016 -29.391 1 91.81 372 ARG A C 1
ATOM 2973 O O . ARG A 1 372 ? 29.469 -15.734 -30.453 1 91.81 372 ARG A O 1
ATOM 2980 N N . SER A 1 373 ? 29.484 -15.977 -28.297 1 93.19 373 SER A N 1
ATOM 2981 C CA . SER A 1 373 ? 28.062 -15.633 -28.234 1 93.19 373 SER A CA 1
ATOM 2982 C C . SER A 1 373 ? 27.844 -14.164 -28.578 1 93.19 373 SER A C 1
ATOM 2984 O O . SER A 1 373 ? 28.625 -13.297 -28.172 1 93.19 373 SER A O 1
ATOM 2986 N N . LYS A 1 374 ? 26.734 -13.906 -29.281 1 92.81 374 LYS A N 1
ATOM 2987 C CA . LYS A 1 374 ? 26.344 -12.547 -29.625 1 92.81 374 LYS A CA 1
ATOM 2988 C C . LYS A 1 374 ? 25.016 -12.18 -28.953 1 92.81 374 LYS A C 1
ATOM 2990 O O . LYS A 1 374 ? 24.516 -11.07 -29.141 1 92.81 374 LYS A O 1
ATOM 2995 N N . VAL A 1 375 ? 24.578 -13.164 -28.125 1 95.38 375 VAL A N 1
ATOM 2996 C CA . VAL A 1 375 ? 23.219 -12.906 -27.641 1 95.38 375 VAL A CA 1
ATOM 2997 C C . VAL A 1 375 ? 23.172 -13.062 -26.125 1 95.38 375 VAL A C 1
ATOM 2999 O O . VAL A 1 375 ? 22.219 -12.617 -25.484 1 95.38 375 VAL A O 1
ATOM 3002 N N . LEU A 1 376 ? 24.203 -13.633 -25.453 1 96 376 LEU A N 1
ATOM 3003 C CA . LEU A 1 376 ? 24.188 -13.859 -24.016 1 96 376 LEU A CA 1
ATOM 3004 C C . LEU A 1 376 ? 24.156 -12.531 -23.25 1 96 376 LEU A C 1
ATOM 3006 O O . LEU A 1 376 ? 25.141 -11.781 -23.266 1 96 376 LEU A O 1
ATOM 3010 N N . SER A 1 377 ? 23.094 -12.297 -22.578 1 97.06 377 SER A N 1
ATOM 3011 C CA . SER A 1 377 ? 22.906 -11.016 -21.891 1 97.06 377 SER A CA 1
ATOM 3012 C C . SER A 1 377 ? 23.172 -11.148 -20.406 1 97.06 377 SER A C 1
ATOM 3014 O O . SER A 1 377 ? 23.672 -10.211 -19.766 1 97.06 377 SER A O 1
ATOM 3016 N N . THR A 1 378 ? 22.812 -12.234 -19.828 1 97.94 378 THR A N 1
ATOM 3017 C CA . THR A 1 378 ? 22.953 -12.445 -18.391 1 97.94 378 THR A CA 1
ATOM 3018 C C . THR A 1 378 ? 23.75 -13.711 -18.109 1 97.94 378 THR A C 1
ATOM 3020 O O . THR A 1 378 ? 23.422 -14.797 -18.594 1 97.94 378 THR A O 1
ATOM 3023 N N . PHE A 1 379 ? 24.812 -13.547 -17.438 1 96.5 379 PHE A N 1
ATOM 3024 C CA . PHE A 1 379 ? 25.688 -14.656 -17.062 1 96.5 379 PHE A CA 1
ATOM 3025 C C . PHE A 1 379 ? 25.938 -14.648 -15.555 1 96.5 379 PHE A C 1
ATOM 3027 O O . PHE A 1 379 ? 26.562 -13.727 -15.031 1 96.5 379 PHE A O 1
ATOM 3034 N N . LEU A 1 380 ? 25.453 -15.703 -14.773 1 98.44 380 LEU A N 1
ATOM 3035 C CA . LEU A 1 380 ? 25.562 -15.781 -13.32 1 98.44 380 LEU A CA 1
ATOM 3036 C C . LEU A 1 380 ? 26.484 -16.906 -12.891 1 98.44 380 LEU A C 1
ATOM 3038 O O . LEU A 1 380 ? 26.25 -18.078 -13.211 1 98.44 380 LEU A O 1
ATOM 3042 N N . ILE A 1 381 ? 27.516 -16.562 -12.133 1 97.25 381 ILE A N 1
ATOM 3043 C CA . ILE A 1 381 ? 28.484 -17.578 -11.719 1 97.25 381 ILE A CA 1
ATOM 3044 C C . ILE A 1 381 ? 28.781 -17.422 -10.234 1 97.25 381 ILE A C 1
ATOM 3046 O O . ILE A 1 381 ? 29.906 -17.672 -9.797 1 97.25 381 ILE A O 1
ATOM 3050 N N . GLY A 1 382 ? 27.812 -16.938 -9.484 1 97.81 382 GLY A N 1
ATOM 3051 C CA . GLY A 1 382 ? 28.016 -16.766 -8.055 1 97.81 382 GLY A CA 1
ATOM 3052 C C . GLY A 1 382 ? 28.438 -18.047 -7.352 1 97.81 382 GLY A C 1
ATOM 3053 O O . GLY A 1 382 ? 27.938 -19.125 -7.684 1 97.81 382 GLY A O 1
ATOM 3054 N N . ASN A 1 383 ? 29.375 -17.922 -6.434 1 97.38 383 ASN A N 1
ATOM 3055 C CA . ASN A 1 383 ? 29.844 -19.047 -5.625 1 97.38 383 ASN A CA 1
ATOM 3056 C C . ASN A 1 383 ? 30.344 -20.203 -6.492 1 97.38 383 ASN A C 1
ATOM 3058 O O . ASN A 1 383 ? 30.016 -21.359 -6.238 1 97.38 383 ASN A O 1
ATOM 3062 N N . SER A 1 384 ? 31.078 -19.875 -7.562 1 96.44 384 SER A N 1
ATOM 3063 C CA . SER A 1 384 ? 31.5 -20.922 -8.492 1 96.44 384 SER A CA 1
ATOM 3064 C C . SER A 1 384 ? 33 -21.031 -8.547 1 96.44 384 SER A C 1
ATOM 3066 O O . SER A 1 384 ? 33.562 -21.875 -9.281 1 96.44 384 SER A O 1
ATOM 3068 N N . ASN A 1 385 ? 33.75 -20.281 -7.895 1 93 385 ASN A N 1
ATOM 3069 C CA . ASN A 1 385 ? 35.219 -20.25 -7.844 1 93 385 ASN A CA 1
ATOM 3070 C C . ASN A 1 385 ? 35.812 -20.188 -9.242 1 93 385 ASN A C 1
ATOM 3072 O O . ASN A 1 385 ? 36.656 -21.016 -9.609 1 93 385 ASN A O 1
ATOM 3076 N N . PRO A 1 386 ? 35.531 -19.125 -9.938 1 92.75 386 PRO A N 1
ATOM 3077 C CA . PRO A 1 386 ? 36.094 -18.969 -11.289 1 92.75 386 PRO A CA 1
ATOM 3078 C C . PRO A 1 386 ? 37.562 -18.578 -11.281 1 92.75 386 PRO A C 1
ATOM 3080 O O . PRO A 1 386 ? 38.031 -17.969 -10.32 1 92.75 386 PRO A O 1
ATOM 3083 N N . GLN A 1 387 ? 38.25 -19.016 -12.383 1 90.25 387 GLN A N 1
ATOM 3084 C CA . GLN A 1 387 ? 39.594 -18.531 -12.633 1 90.25 387 GLN A CA 1
ATOM 3085 C C . GLN A 1 387 ? 39.594 -17.469 -13.727 1 90.25 387 GLN A C 1
ATOM 3087 O O . GLN A 1 387 ? 39.719 -17.781 -14.914 1 90.25 387 GLN A O 1
ATOM 3092 N N . PHE A 1 388 ? 39.688 -16.219 -13.391 1 88.06 388 PHE A N 1
ATOM 3093 C CA . PHE A 1 388 ? 39.406 -15.094 -14.289 1 88.06 388 PHE A CA 1
ATOM 3094 C C . PHE A 1 388 ? 40.531 -14.938 -15.297 1 88.06 388 PHE A C 1
ATOM 3096 O O . PHE A 1 388 ? 40.344 -14.375 -16.375 1 88.06 388 PHE A O 1
ATOM 3103 N N . HIS A 1 389 ? 41.719 -15.516 -14.984 1 83.44 389 HIS A N 1
ATOM 3104 C CA . HIS A 1 389 ? 42.812 -15.516 -15.953 1 83.44 389 HIS A CA 1
ATOM 3105 C C . HIS A 1 389 ? 42.406 -16.203 -17.25 1 83.44 389 HIS A C 1
ATOM 3107 O O . HIS A 1 389 ? 42.938 -15.891 -18.312 1 83.44 389 HIS A O 1
ATOM 3113 N N . GLN A 1 390 ? 41.375 -16.984 -17.047 1 82.69 390 GLN A N 1
ATOM 3114 C CA . GLN A 1 390 ? 40.938 -17.781 -18.188 1 82.69 390 GLN A CA 1
ATOM 3115 C C . GLN A 1 390 ? 39.781 -17.125 -18.906 1 82.69 390 GLN A C 1
ATOM 3117 O O . GLN A 1 390 ? 39.406 -17.547 -20.016 1 82.69 390 GLN A O 1
ATOM 3122 N N . LEU A 1 391 ? 39.219 -16.078 -18.328 1 78 391 LEU A N 1
ATOM 3123 C CA . LEU A 1 391 ? 38.094 -15.383 -18.938 1 78 391 LEU A CA 1
ATOM 3124 C C . LEU A 1 391 ? 38.562 -14.203 -19.781 1 78 391 LEU A C 1
ATOM 3126 O O . LEU A 1 391 ? 38.562 -13.062 -19.312 1 78 391 LEU A O 1
ATOM 3130 N N . SER A 1 392 ? 39.469 -14.273 -20.703 1 67.12 392 SER A N 1
ATOM 3131 C CA . SER A 1 392 ? 40.219 -13.195 -21.344 1 67.12 392 SER A CA 1
ATOM 3132 C C . SER A 1 392 ? 39.438 -12.578 -22.5 1 67.12 392 SER A C 1
ATOM 3134 O O . SER A 1 392 ? 39.688 -11.445 -22.906 1 67.12 392 SER A O 1
ATOM 3136 N N . LYS A 1 393 ? 38.375 -13.234 -23 1 64.56 393 LYS A N 1
ATOM 3137 C CA . LYS A 1 393 ? 37.781 -12.711 -24.219 1 64.56 393 LYS A CA 1
ATOM 3138 C C . LYS A 1 393 ? 36.438 -12.039 -23.938 1 64.56 393 LYS A C 1
ATOM 3140 O O . LYS A 1 393 ? 35.75 -12.375 -22.953 1 64.56 393 LYS A O 1
ATOM 3145 N N . VAL A 1 394 ? 36.156 -10.953 -24.797 1 66.62 394 VAL A N 1
ATOM 3146 C CA . VAL A 1 394 ? 35.125 -9.953 -24.578 1 66.62 394 VAL A CA 1
ATOM 3147 C C . VAL A 1 394 ? 33.781 -10.477 -25.078 1 66.62 394 VAL A C 1
ATOM 3149 O O . VAL A 1 394 ? 33.719 -11.102 -26.141 1 66.62 394 VAL A O 1
ATOM 3152 N N . CYS A 1 395 ? 32.844 -10.539 -24.109 1 76.94 395 CYS A N 1
ATOM 3153 C CA . CYS A 1 395 ? 31.469 -10.781 -24.562 1 76.94 395 CYS A CA 1
ATOM 3154 C C . CYS A 1 395 ? 30.797 -9.477 -24.969 1 76.94 395 CYS A C 1
ATOM 3156 O O . CYS A 1 395 ? 30.672 -8.555 -24.156 1 76.94 395 CYS A O 1
ATOM 3158 N N . ILE A 1 396 ? 30.406 -9.305 -26.203 1 83.38 396 ILE A N 1
ATOM 3159 C CA . ILE A 1 396 ? 29.875 -8.062 -26.75 1 83.38 396 ILE A CA 1
ATOM 3160 C C . ILE A 1 396 ? 28.391 -7.949 -26.438 1 83.38 396 ILE A C 1
ATOM 3162 O O . ILE A 1 396 ? 27.734 -6.973 -26.828 1 83.38 396 ILE A O 1
ATOM 3166 N N . SER A 1 397 ? 27.906 -8.922 -25.688 1 91.38 397 SER A N 1
ATOM 3167 C CA . SER A 1 397 ? 26.453 -8.867 -25.484 1 91.38 397 SER A CA 1
ATOM 3168 C C . SER A 1 397 ? 26.109 -8.859 -24 1 91.38 397 SER A C 1
ATOM 3170 O O . SER A 1 397 ? 24.969 -8.617 -23.609 1 91.38 397 SER A O 1
ATOM 3172 N N . LEU A 1 398 ? 27.047 -9.07 -23.141 1 93.88 398 LEU A N 1
ATOM 3173 C CA . LEU A 1 398 ? 26.812 -9.242 -21.719 1 93.88 398 LEU A CA 1
ATOM 3174 C C . LEU A 1 398 ? 26.375 -7.93 -21.062 1 93.88 398 LEU A C 1
ATOM 3176 O O . LEU A 1 398 ? 27.094 -6.93 -21.141 1 93.88 398 LEU A O 1
ATOM 3180 N N . THR A 1 399 ? 25.188 -7.926 -20.438 1 96.44 399 THR A N 1
ATOM 3181 C CA . THR A 1 399 ? 24.672 -6.73 -19.797 1 96.44 399 THR A CA 1
ATOM 3182 C C . THR A 1 399 ? 24.609 -6.914 -18.281 1 96.44 399 THR A C 1
ATOM 3184 O O . THR A 1 399 ? 24.703 -5.941 -17.531 1 96.44 399 THR A O 1
ATOM 3187 N N . LYS A 1 400 ? 24.422 -8.133 -17.828 1 97.69 400 LYS A N 1
ATOM 3188 C CA . LYS A 1 400 ? 24.344 -8.453 -16.406 1 97.69 400 LYS A CA 1
ATOM 3189 C C . LYS A 1 400 ? 25.297 -9.578 -16.047 1 97.69 400 LYS A C 1
ATOM 3191 O O . LYS A 1 400 ? 25.312 -10.625 -16.688 1 97.69 400 LYS A O 1
ATOM 3196 N N . PHE A 1 401 ? 26.078 -9.336 -15.055 1 96.31 401 PHE A N 1
ATOM 3197 C CA . PHE A 1 401 ? 27.047 -10.32 -14.594 1 96.31 401 PHE A CA 1
ATOM 3198 C C . PHE A 1 401 ? 27.016 -10.453 -13.078 1 96.31 401 PHE A C 1
ATOM 3200 O O . PHE A 1 401 ? 26.969 -9.445 -12.359 1 96.31 401 PHE A O 1
ATOM 3207 N N . ASP A 1 402 ? 26.953 -11.648 -12.578 1 98 402 ASP A N 1
ATOM 3208 C CA . ASP A 1 402 ? 26.906 -11.906 -11.141 1 98 402 ASP A CA 1
ATOM 3209 C C . ASP A 1 402 ? 28.109 -12.734 -10.688 1 98 402 ASP A C 1
ATOM 3211 O O . ASP A 1 402 ? 28.219 -13.914 -11.047 1 98 402 ASP A O 1
ATOM 3215 N N . ASN A 1 403 ? 28.938 -12.172 -9.945 1 96.56 403 ASN A N 1
ATOM 3216 C CA . ASN A 1 403 ? 30.109 -12.828 -9.383 1 96.56 403 ASN A CA 1
ATOM 3217 C C . ASN A 1 403 ? 30 -12.969 -7.867 1 96.56 403 ASN A C 1
ATOM 3219 O O . ASN A 1 403 ? 31 -13.148 -7.18 1 96.56 403 ASN A O 1
ATOM 3223 N N . SER A 1 404 ? 28.844 -12.883 -7.348 1 97.81 404 SER A N 1
ATOM 3224 C CA . SER A 1 404 ? 28.609 -12.859 -5.906 1 97.81 404 SER A CA 1
ATOM 3225 C C . SER A 1 404 ? 29.141 -14.133 -5.246 1 97.81 404 SER A C 1
ATOM 3227 O O . SER A 1 404 ? 29.016 -15.227 -5.809 1 97.81 404 SER A O 1
ATOM 3229 N N . GLY A 1 405 ? 29.703 -13.906 -4.141 1 97.06 405 GLY A N 1
ATOM 3230 C CA . GLY A 1 405 ? 30.156 -15.031 -3.34 1 97.06 405 GLY A CA 1
ATOM 3231 C C . GLY A 1 405 ? 31.516 -15.57 -3.775 1 97.06 405 GLY A C 1
ATOM 3232 O O . GLY A 1 405 ? 32.062 -16.453 -3.117 1 97.06 405 GLY A O 1
ATOM 3233 N N . ASN A 1 406 ? 32.062 -15.148 -4.898 1 95.88 406 ASN A N 1
ATOM 3234 C CA . ASN A 1 406 ? 33.406 -15.531 -5.324 1 95.88 406 ASN A CA 1
ATOM 3235 C C . ASN A 1 406 ? 34.438 -14.562 -4.781 1 95.88 406 ASN A C 1
ATOM 3237 O O . ASN A 1 406 ? 34.406 -13.367 -5.062 1 95.88 406 ASN A O 1
ATOM 3241 N N . ARG A 1 407 ? 35.406 -15.07 -4.117 1 94 407 ARG A N 1
ATOM 3242 C CA . ARG A 1 407 ? 36.406 -14.25 -3.455 1 94 407 ARG A CA 1
ATOM 3243 C C . ARG A 1 407 ? 37.281 -13.547 -4.477 1 94 407 ARG A C 1
ATOM 3245 O O . ARG A 1 407 ? 37.719 -14.156 -5.457 1 94 407 ARG A O 1
ATOM 3252 N N . ILE A 1 408 ? 37.5 -12.273 -4.246 1 92.56 408 ILE A N 1
ATOM 3253 C CA . ILE A 1 408 ? 38.438 -11.477 -5.051 1 92.56 408 ILE A CA 1
ATOM 3254 C C . ILE A 1 408 ? 39.719 -11.242 -4.27 1 92.56 408 ILE A C 1
ATOM 3256 O O . ILE A 1 408 ? 39.688 -10.727 -3.148 1 92.56 408 ILE A O 1
ATOM 3260 N N . THR A 1 409 ? 40.75 -11.727 -4.828 1 89.19 409 THR A N 1
ATOM 3261 C CA . THR A 1 409 ? 42.031 -11.602 -4.16 1 89.19 409 THR A CA 1
ATOM 3262 C C . THR A 1 409 ? 43.031 -10.844 -5.039 1 89.19 409 THR A C 1
ATOM 3264 O O . THR A 1 409 ? 42.844 -10.734 -6.25 1 89.19 409 THR A O 1
ATOM 3267 N N . ARG A 1 410 ? 44 -10.273 -4.453 1 87.38 410 ARG A N 1
ATOM 3268 C CA . ARG A 1 410 ? 45.062 -9.586 -5.184 1 87.38 410 ARG A CA 1
ATOM 3269 C C . ARG A 1 410 ? 46.156 -10.562 -5.598 1 87.38 410 ARG A C 1
ATOM 3271 O O . ARG A 1 410 ? 47 -10.25 -6.449 1 87.38 410 ARG A O 1
ATOM 3278 N N . LYS A 1 411 ? 46.031 -11.672 -5.035 1 83.25 411 LYS A N 1
ATOM 3279 C CA . LYS A 1 411 ? 47 -12.695 -5.348 1 83.25 411 LYS A CA 1
ATOM 3280 C C . LYS A 1 411 ? 47 -13.031 -6.836 1 83.25 411 LYS A C 1
ATOM 3282 O O . LYS A 1 411 ? 45.938 -13.18 -7.438 1 83.25 411 LYS A O 1
ATOM 3287 N N . ASP A 1 412 ? 48.125 -13.164 -7.516 1 79.06 412 ASP A N 1
ATOM 3288 C CA . ASP A 1 412 ? 48.344 -13.539 -8.906 1 79.06 412 ASP A CA 1
ATOM 3289 C C . ASP A 1 412 ? 47.562 -12.609 -9.852 1 79.06 412 ASP A C 1
ATOM 3291 O O . ASP A 1 412 ? 47.125 -13.023 -10.922 1 79.06 412 ASP A O 1
ATOM 3295 N N . ASN A 1 413 ? 47.125 -11.453 -9.375 1 80.31 413 ASN A N 1
ATOM 3296 C CA . ASN A 1 413 ? 46.469 -10.398 -10.141 1 80.31 413 ASN A CA 1
ATOM 3297 C C . ASN A 1 413 ? 45.094 -10.812 -10.609 1 80.31 413 ASN A C 1
ATOM 3299 O O . ASN A 1 413 ? 44.656 -10.43 -11.695 1 80.31 413 ASN A O 1
ATOM 3303 N N . ILE A 1 414 ? 44.469 -11.625 -9.781 1 80.81 414 ILE A N 1
ATOM 3304 C CA . ILE A 1 414 ? 43.156 -12.117 -10.102 1 80.81 414 ILE A CA 1
ATOM 3305 C C . ILE A 1 414 ? 42.188 -10.945 -10.242 1 80.81 414 ILE A C 1
ATOM 3307 O O . ILE A 1 414 ? 41.344 -10.938 -11.133 1 80.81 414 ILE A O 1
ATOM 3311 N N . HIS A 1 415 ? 42.312 -9.984 -9.344 1 84.94 415 HIS A N 1
ATOM 3312 C CA . HIS A 1 415 ? 41.438 -8.82 -9.359 1 84.94 415 HIS A CA 1
ATOM 3313 C C . HIS A 1 415 ? 41.625 -8 -10.633 1 84.94 415 HIS A C 1
ATOM 3315 O O . HIS A 1 415 ? 40.656 -7.477 -11.195 1 84.94 415 HIS A O 1
ATOM 3321 N N . ARG A 1 416 ? 42.75 -7.992 -11.195 1 85.75 416 ARG A N 1
ATOM 3322 C CA . ARG A 1 416 ? 43.031 -7.242 -12.414 1 85.75 416 ARG A CA 1
ATOM 3323 C C . ARG A 1 416 ? 42.469 -7.965 -13.641 1 85.75 416 ARG A C 1
ATOM 3325 O O . ARG A 1 416 ? 41.969 -7.328 -14.562 1 85.75 416 ARG A O 1
ATOM 3332 N N . ASP A 1 417 ? 42.656 -9.242 -13.586 1 87.31 417 ASP A N 1
ATOM 3333 C CA . ASP A 1 417 ? 42.062 -10.031 -14.664 1 87.31 417 ASP A CA 1
ATOM 3334 C C . ASP A 1 417 ? 40.562 -9.875 -14.703 1 87.31 417 ASP A C 1
ATOM 3336 O O . ASP A 1 417 ? 39.969 -9.766 -15.781 1 87.31 417 ASP A O 1
ATOM 3340 N N . MET A 1 418 ? 40 -9.867 -13.555 1 87.81 418 MET A N 1
ATOM 3341 C CA . MET A 1 418 ? 38.562 -9.672 -13.453 1 87.81 418 MET A CA 1
ATOM 3342 C C . MET A 1 418 ? 38.156 -8.312 -14.008 1 87.81 418 MET A C 1
ATOM 3344 O O . MET A 1 418 ? 37.219 -8.211 -14.781 1 87.81 418 MET A O 1
ATOM 3348 N N . VAL A 1 419 ? 38.938 -7.332 -13.641 1 86.88 419 VAL A N 1
ATOM 3349 C CA . VAL A 1 419 ? 38.656 -5.973 -14.094 1 86.88 419 VAL A CA 1
ATOM 3350 C C . VAL A 1 419 ? 38.781 -5.891 -15.609 1 86.88 419 VAL A C 1
ATOM 3352 O O . VAL A 1 419 ? 38 -5.23 -16.281 1 86.88 419 VAL A O 1
ATOM 3355 N N . SER A 1 420 ? 39.781 -6.531 -16.078 1 87.44 420 SER A N 1
ATOM 3356 C CA . SER A 1 420 ? 40 -6.566 -17.516 1 87.44 420 SER A CA 1
ATOM 3357 C C . SER A 1 420 ? 38.781 -7.191 -18.234 1 87.44 420 SER A C 1
ATOM 3359 O O . SER A 1 420 ? 38.312 -6.648 -19.219 1 87.44 420 SER A O 1
ATOM 3361 N N . PHE A 1 421 ? 38.375 -8.25 -17.719 1 88.12 421 PHE A N 1
ATOM 3362 C CA . PHE A 1 421 ? 37.188 -8.922 -18.266 1 88.12 421 PHE A CA 1
ATOM 3363 C C . PHE A 1 421 ? 35.969 -8.008 -18.219 1 88.12 421 PHE A C 1
ATOM 3365 O O . PHE A 1 421 ? 35.281 -7.848 -19.219 1 88.12 421 PHE A O 1
ATOM 3372 N N . LEU A 1 422 ? 35.781 -7.371 -17.078 1 88.5 422 LEU A N 1
ATOM 3373 C CA . LEU A 1 422 ? 34.625 -6.527 -16.875 1 88.5 422 LEU A CA 1
ATOM 3374 C C . LEU A 1 422 ? 34.656 -5.309 -17.797 1 88.5 422 LEU A C 1
ATOM 3376 O O . LEU A 1 422 ? 33.625 -4.922 -18.359 1 88.5 422 LEU A O 1
ATOM 3380 N N . ASN A 1 423 ? 35.812 -4.789 -18 1 87.31 423 ASN A N 1
ATOM 3381 C CA . ASN A 1 423 ? 35.969 -3.609 -18.844 1 87.31 423 ASN A CA 1
ATOM 3382 C C . ASN A 1 423 ? 35.781 -3.951 -20.328 1 87.31 423 ASN A C 1
ATOM 3384 O O . ASN A 1 423 ? 35.406 -3.098 -21.125 1 87.31 423 ASN A O 1
ATOM 3388 N N . HIS A 1 424 ? 36.062 -5.152 -20.609 1 84.12 424 HIS A N 1
ATOM 3389 C CA . HIS A 1 424 ? 35.906 -5.586 -22 1 84.12 424 HIS A CA 1
ATOM 3390 C C . HIS A 1 424 ? 34.469 -5.953 -22.297 1 84.12 424 HIS A C 1
ATOM 3392 O O . HIS A 1 424 ? 34.125 -6.16 -23.469 1 84.12 424 HIS A O 1
ATOM 3398 N N . SER A 1 425 ? 33.719 -6.109 -21.328 1 86.38 425 SER A N 1
ATOM 3399 C CA . SER A 1 425 ? 32.281 -6.25 -21.516 1 86.38 425 SER A CA 1
ATOM 3400 C C . SER A 1 425 ? 31.609 -4.891 -21.641 1 86.38 425 SER A C 1
ATOM 3402 O O . SER A 1 425 ? 31.031 -4.391 -20.672 1 86.38 425 SER A O 1
ATOM 3404 N N . ILE A 1 426 ? 31.594 -4.316 -22.781 1 82.31 426 ILE A N 1
ATOM 3405 C CA . ILE A 1 426 ? 31.359 -2.895 -23.016 1 82.31 426 ILE A CA 1
ATOM 3406 C C . ILE A 1 426 ? 29.906 -2.555 -22.734 1 82.31 426 ILE A C 1
ATOM 3408 O O . ILE A 1 426 ? 29.562 -1.394 -22.5 1 82.31 426 ILE A O 1
ATOM 3412 N N . TYR A 1 427 ? 29.062 -3.578 -22.703 1 89.06 427 TYR A N 1
ATOM 3413 C CA . TYR A 1 427 ? 27.656 -3.275 -22.5 1 89.06 427 TYR A CA 1
ATOM 3414 C C . TYR A 1 427 ? 27.203 -3.664 -21.109 1 89.06 427 TYR A C 1
ATOM 3416 O O . TYR A 1 427 ? 26 -3.641 -20.797 1 89.06 427 TYR A O 1
ATOM 3424 N N . LEU A 1 428 ? 28.188 -3.969 -20.297 1 93.5 428 LEU A N 1
ATOM 3425 C CA . LEU A 1 428 ? 27.859 -4.379 -18.922 1 93.5 428 LEU A CA 1
ATOM 3426 C C . LEU A 1 428 ? 27.234 -3.227 -18.156 1 93.5 428 LEU A C 1
ATOM 3428 O O . LEU A 1 428 ? 27.891 -2.215 -17.891 1 93.5 428 LEU A O 1
ATOM 3432 N N . SER A 1 429 ? 25.969 -3.393 -17.75 1 96.12 429 SER A N 1
ATOM 3433 C CA . SER A 1 429 ? 25.25 -2.32 -17.062 1 96.12 429 SER A CA 1
ATOM 3434 C C . SER A 1 429 ? 24.875 -2.727 -15.641 1 96.12 429 SER A C 1
ATOM 3436 O O . SER A 1 429 ? 24.547 -1.876 -14.812 1 96.12 429 SER A O 1
ATOM 3438 N N . SER A 1 430 ? 24.875 -3.994 -15.32 1 98 430 SER A N 1
ATOM 3439 C CA . SER A 1 430 ? 24.531 -4.488 -13.992 1 98 430 SER A CA 1
ATOM 3440 C C . SER A 1 430 ? 25.562 -5.484 -13.484 1 98 430 SER A C 1
ATOM 3442 O O . SER A 1 430 ? 25.828 -6.496 -14.133 1 98 430 SER A O 1
ATOM 3444 N N . LEU A 1 431 ? 26.078 -5.211 -12.305 1 97.62 431 LEU A N 1
ATOM 3445 C CA . LEU A 1 431 ? 27.156 -6.023 -11.75 1 97.62 431 LEU A CA 1
ATOM 3446 C C . LEU A 1 431 ? 26.875 -6.355 -10.281 1 97.62 431 LEU A C 1
ATOM 3448 O O . LEU A 1 431 ? 26.531 -5.477 -9.5 1 97.62 431 LEU A O 1
ATOM 3452 N N . ASN A 1 432 ? 26.969 -7.613 -9.953 1 98.38 432 ASN A N 1
ATOM 3453 C CA . ASN A 1 432 ? 26.828 -8.062 -8.578 1 98.38 432 ASN A CA 1
ATOM 3454 C C . ASN A 1 432 ? 28.141 -8.617 -8.023 1 98.38 432 ASN A C 1
ATOM 3456 O O . ASN A 1 432 ? 28.609 -9.656 -8.461 1 98.38 432 ASN A O 1
ATOM 3460 N N . LEU A 1 433 ? 28.688 -7.934 -7.109 1 97.69 433 LEU A N 1
ATOM 3461 C CA . LEU A 1 433 ? 29.922 -8.328 -6.434 1 97.69 433 LEU A CA 1
ATOM 3462 C C . LEU A 1 433 ? 29.688 -8.5 -4.934 1 97.69 433 LEU A C 1
ATOM 3464 O O . LEU A 1 433 ? 30.562 -8.18 -4.125 1 97.69 433 LEU A O 1
ATOM 3468 N N . SER A 1 434 ? 28.531 -8.883 -4.594 1 97.62 434 SER A N 1
ATOM 3469 C CA . SER A 1 434 ? 28.234 -9.086 -3.178 1 97.62 434 SER A CA 1
ATOM 3470 C C . SER A 1 434 ? 28.969 -10.297 -2.625 1 97.62 434 SER A C 1
ATOM 3472 O O . SER A 1 434 ? 29.25 -11.25 -3.359 1 97.62 434 SER A O 1
ATOM 3474 N N . LYS A 1 435 ? 29.391 -10.188 -1.4 1 96.94 435 LYS A N 1
ATOM 3475 C CA . LYS A 1 435 ? 30.016 -11.273 -0.655 1 96.94 435 LYS A CA 1
ATOM 3476 C C . LYS A 1 435 ? 31.266 -11.773 -1.368 1 96.94 435 LYS A C 1
ATOM 3478 O O . LYS A 1 435 ? 31.484 -12.984 -1.48 1 96.94 435 LYS A O 1
ATOM 3483 N N . CYS A 1 436 ? 32.031 -10.883 -1.889 1 96.62 436 CYS A N 1
ATOM 3484 C CA . CYS A 1 436 ? 33.219 -11.258 -2.609 1 96.62 436 CYS A CA 1
ATOM 3485 C C . CYS A 1 436 ? 34.469 -11.023 -1.752 1 96.62 436 CYS A C 1
ATOM 3487 O O . CYS A 1 436 ? 35.594 -11.289 -2.188 1 96.62 436 CYS A O 1
ATOM 3489 N N . GLN A 1 437 ? 34.344 -10.461 -0.6 1 94.81 437 GLN A N 1
ATOM 3490 C CA . GLN A 1 437 ? 35.469 -10.141 0.292 1 94.81 437 GLN A CA 1
ATOM 3491 C C . GLN A 1 437 ? 36.5 -9.273 -0.413 1 94.81 437 GLN A C 1
ATOM 3493 O O . GLN A 1 437 ? 37.688 -9.586 -0.398 1 94.81 437 GLN A O 1
ATOM 3498 N N . ILE A 1 438 ? 36.094 -8.242 -0.962 1 95.06 438 ILE A N 1
ATOM 3499 C CA . ILE A 1 438 ? 36.938 -7.34 -1.727 1 95.06 438 ILE A CA 1
ATOM 3500 C C . ILE A 1 438 ? 37.875 -6.602 -0.782 1 95.06 438 ILE A C 1
ATOM 3502 O O . ILE A 1 438 ? 37.438 -5.918 0.142 1 95.06 438 ILE A O 1
ATOM 3506 N N . PRO A 1 439 ? 39.156 -6.742 -1.025 1 94 439 PRO A N 1
ATOM 3507 C CA . PRO A 1 439 ? 40.094 -5.938 -0.219 1 94 439 PRO A CA 1
ATOM 3508 C C . PRO A 1 439 ? 39.969 -4.441 -0.517 1 94 439 PRO A C 1
ATOM 3510 O O . PRO A 1 439 ? 39.781 -4.051 -1.671 1 94 439 PRO A O 1
ATOM 3513 N N . VAL A 1 440 ? 40.156 -3.598 0.522 1 94.12 440 VAL A N 1
ATOM 3514 C CA . VAL A 1 440 ? 40.031 -2.15 0.4 1 94.12 440 VAL A CA 1
ATOM 3515 C C . VAL A 1 440 ? 40.969 -1.627 -0.658 1 94.12 440 VAL A C 1
ATOM 3517 O O . VAL A 1 440 ? 40.625 -0.739 -1.44 1 94.12 440 VAL A O 1
ATOM 3520 N N . GLU A 1 441 ? 42.125 -2.234 -0.769 1 91.75 441 GLU A N 1
ATOM 3521 C CA . GLU A 1 441 ? 43.188 -1.809 -1.698 1 91.75 441 GLU A CA 1
ATOM 3522 C C . GLU A 1 441 ? 42.781 -2.082 -3.145 1 91.75 441 GLU A C 1
ATOM 3524 O O . GLU A 1 441 ? 43.281 -1.442 -4.066 1 91.75 441 GLU A O 1
ATOM 3529 N N . ALA A 1 442 ? 41.844 -2.994 -3.307 1 92.75 442 ALA A N 1
ATOM 3530 C CA . ALA A 1 442 ? 41.438 -3.387 -4.652 1 92.75 442 ALA A CA 1
ATOM 3531 C C . ALA A 1 442 ? 40.312 -2.51 -5.16 1 92.75 442 ALA A C 1
ATOM 3533 O O . ALA A 1 442 ? 40 -2.516 -6.355 1 92.75 442 ALA A O 1
ATOM 3534 N N . VAL A 1 443 ? 39.719 -1.753 -4.301 1 94.75 443 VAL A N 1
ATOM 3535 C CA . VAL A 1 443 ? 38.531 -0.958 -4.66 1 94.75 443 VAL A CA 1
ATOM 3536 C C . VAL A 1 443 ? 38.906 0.047 -5.75 1 94.75 443 VAL A C 1
ATOM 3538 O O . VAL A 1 443 ? 38.219 0.168 -6.758 1 94.75 443 VAL A O 1
ATOM 3541 N N . ALA A 1 444 ? 40 0.665 -5.582 1 92.69 444 ALA A N 1
ATOM 3542 C CA . ALA A 1 444 ? 40.438 1.658 -6.559 1 92.69 444 ALA A CA 1
ATOM 3543 C C . ALA A 1 444 ? 40.781 1.005 -7.895 1 92.69 444 ALA A C 1
ATOM 3545 O O . ALA A 1 444 ? 40.531 1.593 -8.953 1 92.69 444 ALA A O 1
ATOM 3546 N N . ASP A 1 445 ? 41.281 -0.192 -7.824 1 91.75 445 ASP A N 1
ATOM 3547 C CA . ASP A 1 445 ? 41.625 -0.917 -9.047 1 91.75 445 ASP A CA 1
ATOM 3548 C C . ASP A 1 445 ? 40.375 -1.285 -9.836 1 91.75 445 ASP A C 1
ATOM 3550 O O . ASP A 1 445 ? 40.375 -1.26 -11.07 1 91.75 445 ASP A O 1
ATOM 3554 N N . ILE A 1 446 ? 39.375 -1.626 -9.156 1 92.38 446 ILE A N 1
ATOM 3555 C CA . ILE A 1 446 ? 38.188 -2.146 -9.789 1 92.38 446 ILE A CA 1
ATOM 3556 C C . ILE A 1 446 ? 37.312 -0.99 -10.281 1 92.38 446 ILE A C 1
ATOM 3558 O O . ILE A 1 446 ? 36.812 -1.021 -11.406 1 92.38 446 ILE A O 1
ATOM 3562 N N . PHE A 1 447 ? 37.219 0.061 -9.469 1 92.5 447 PHE A N 1
ATOM 3563 C CA . PHE A 1 447 ? 36.219 1.08 -9.75 1 92.5 447 PHE A CA 1
ATOM 3564 C C . PHE A 1 447 ? 36.875 2.404 -10.117 1 92.5 447 PHE A C 1
ATOM 3566 O O . PHE A 1 447 ? 36.219 3.418 -10.281 1 92.5 447 PHE A O 1
ATOM 3573 N N . GLY A 1 448 ? 38.094 2.344 -10.219 1 89.31 448 GLY A N 1
ATOM 3574 C CA . GLY A 1 448 ? 38.844 3.559 -10.547 1 89.31 448 GLY A CA 1
ATOM 3575 C C . GLY A 1 448 ? 38.375 4.211 -11.828 1 89.31 448 GLY A C 1
ATOM 3576 O O . GLY A 1 448 ? 37.562 3.625 -12.578 1 89.31 448 GLY A O 1
ATOM 3577 N N . GLU A 1 449 ? 38.844 5.387 -12.062 1 86 449 GLU A N 1
ATOM 3578 C CA . GLU A 1 449 ? 38.406 6.207 -13.195 1 86 449 GLU A CA 1
ATOM 3579 C C . GLU A 1 449 ? 38.594 5.469 -14.516 1 86 449 GLU A C 1
ATOM 3581 O O . GLU A 1 449 ? 39.656 4.863 -14.742 1 86 449 GLU A O 1
ATOM 3586 N N . GLY A 1 450 ? 37.625 5.473 -15.266 1 84.5 450 GLY A N 1
ATOM 3587 C CA . GLY A 1 450 ? 37.688 4.863 -16.578 1 84.5 450 GLY A CA 1
ATOM 3588 C C . GLY A 1 450 ? 37.219 3.422 -16.609 1 84.5 450 GLY A C 1
ATOM 3589 O O . GLY A 1 450 ? 37.062 2.832 -17.672 1 84.5 450 GLY A O 1
ATOM 3590 N N . ASN A 1 451 ? 37.031 2.869 -15.445 1 88.25 451 ASN A N 1
ATOM 3591 C CA . ASN A 1 451 ? 36.562 1.491 -15.383 1 88.25 451 ASN A CA 1
ATOM 3592 C C . ASN A 1 451 ? 35.031 1.431 -15.32 1 88.25 451 ASN A C 1
ATOM 3594 O O . ASN A 1 451 ? 34.406 2.324 -14.758 1 88.25 451 ASN A O 1
ATOM 3598 N N . LEU A 1 452 ? 34.469 0.399 -15.953 1 90.69 452 LEU A N 1
ATOM 3599 C CA . LEU A 1 452 ? 33.031 0.094 -15.859 1 90.69 452 LEU A CA 1
ATOM 3600 C C . LEU A 1 452 ? 32.188 1.322 -16.188 1 90.69 452 LEU A C 1
ATOM 3602 O O . LEU A 1 452 ? 31.281 1.669 -15.438 1 90.69 452 LEU A O 1
ATOM 3606 N N . ILE A 1 453 ? 32.469 1.998 -17.266 1 88.88 453 ILE A N 1
ATOM 3607 C CA . ILE A 1 453 ? 31.938 3.309 -17.609 1 88.88 453 ILE A CA 1
ATOM 3608 C C . ILE A 1 453 ? 30.438 3.207 -17.859 1 88.88 453 ILE A C 1
ATOM 3610 O O . ILE A 1 453 ? 29.703 4.16 -17.594 1 88.88 453 ILE A O 1
ATOM 3614 N N . LYS A 1 454 ? 29.984 2.055 -18.266 1 90.25 454 LYS A N 1
ATOM 3615 C CA . LYS A 1 454 ? 28.578 1.934 -18.609 1 90.25 454 LYS A CA 1
ATOM 3616 C C . LYS A 1 454 ? 27.781 1.319 -17.453 1 90.25 454 LYS A C 1
ATOM 3618 O O . LYS A 1 454 ? 26.594 1.03 -17.594 1 90.25 454 LYS A O 1
ATOM 3623 N N . LEU A 1 455 ? 28.391 1.098 -16.344 1 94.12 455 LEU A N 1
ATOM 3624 C CA . LEU A 1 455 ? 27.766 0.422 -15.211 1 94.12 455 LEU A CA 1
ATOM 3625 C C . LEU A 1 455 ? 26.688 1.3 -14.586 1 94.12 455 LEU A C 1
ATOM 3627 O O . LEU A 1 455 ? 26.969 2.404 -14.117 1 94.12 455 LEU A O 1
ATOM 3631 N N . GLU A 1 456 ? 25.469 0.786 -14.539 1 96.19 456 GLU A N 1
ATOM 3632 C CA . GLU A 1 456 ? 24.328 1.53 -14 1 96.19 456 GLU A CA 1
ATOM 3633 C C . GLU A 1 456 ? 23.922 1.005 -12.625 1 96.19 456 GLU A C 1
ATOM 3635 O O . GLU A 1 456 ? 23.422 1.762 -11.789 1 96.19 456 GLU A O 1
ATOM 3640 N N . THR A 1 457 ? 24.016 -0.241 -12.469 1 98 457 THR A N 1
ATOM 3641 C CA . THR A 1 457 ? 23.609 -0.895 -11.234 1 98 457 THR A CA 1
ATOM 3642 C C . THR A 1 457 ? 24.766 -1.698 -10.641 1 98 457 THR A C 1
ATOM 3644 O O . THR A 1 457 ? 25.359 -2.531 -11.32 1 98 457 THR A O 1
ATOM 3647 N N . LEU A 1 458 ? 25.031 -1.444 -9.375 1 97.88 458 LEU A N 1
ATOM 3648 C CA . LEU A 1 458 ? 26.125 -2.129 -8.695 1 97.88 458 LEU A CA 1
ATOM 3649 C C . LEU A 1 458 ? 25.688 -2.633 -7.324 1 97.88 458 LEU A C 1
ATOM 3651 O O . LEU A 1 458 ? 25.156 -1.864 -6.516 1 97.88 458 LEU A O 1
ATOM 3655 N N . ASN A 1 459 ? 25.859 -3.869 -7.102 1 98.31 459 ASN A N 1
ATOM 3656 C CA . ASN A 1 459 ? 25.672 -4.465 -5.781 1 98.31 459 ASN A CA 1
ATOM 3657 C C . ASN A 1 459 ? 27 -4.883 -5.164 1 98.31 459 ASN A C 1
ATOM 3659 O O . ASN A 1 459 ? 27.641 -5.82 -5.637 1 98.31 459 ASN A O 1
ATOM 3663 N N . ILE A 1 460 ? 27.422 -4.254 -4.168 1 97.31 460 ILE A N 1
ATOM 3664 C CA . ILE A 1 460 ? 28.672 -4.562 -3.479 1 97.31 460 ILE A CA 1
ATOM 3665 C C . ILE A 1 460 ? 28.375 -4.887 -2.014 1 97.31 460 ILE A C 1
ATOM 3667 O O . ILE A 1 460 ? 29.188 -4.574 -1.135 1 97.31 460 ILE A O 1
ATOM 3671 N N . SER A 1 461 ? 27.266 -5.418 -1.756 1 96.88 461 SER A N 1
ATOM 3672 C CA . SER A 1 461 ? 26.844 -5.691 -0.383 1 96.88 461 SER A CA 1
ATOM 3673 C C . SER A 1 461 ? 27.703 -6.789 0.245 1 96.88 461 SER A C 1
ATOM 3675 O O . SER A 1 461 ? 28.25 -7.641 -0.461 1 96.88 461 SER A O 1
ATOM 3677 N N . ASP A 1 462 ? 27.922 -6.719 1.49 1 95.44 462 ASP A N 1
ATOM 3678 C CA . ASP A 1 462 ? 28.531 -7.746 2.336 1 95.44 462 ASP A CA 1
ATOM 3679 C C . ASP A 1 462 ? 29.969 -8.031 1.913 1 95.44 462 ASP A C 1
ATOM 3681 O O . ASP A 1 462 ? 30.344 -9.195 1.703 1 95.44 462 ASP A O 1
ATOM 3685 N N . ASN A 1 463 ? 30.766 -6.961 1.788 1 95.5 463 ASN A N 1
ATOM 3686 C CA . ASN A 1 463 ? 32.188 -7.117 1.492 1 95.5 463 ASN A CA 1
ATOM 3687 C C . ASN A 1 463 ? 33.062 -6.668 2.664 1 95.5 463 ASN A C 1
ATOM 3689 O O . ASN A 1 463 ? 34.281 -6.742 2.594 1 95.5 463 ASN A O 1
ATOM 3693 N N . ASP A 1 464 ? 32.469 -6.145 3.697 1 93.19 464 ASP A N 1
ATOM 3694 C CA . ASP A 1 464 ? 33.188 -5.691 4.895 1 93.19 464 ASP A CA 1
ATOM 3695 C C . ASP A 1 464 ? 34.25 -4.656 4.547 1 93.19 464 ASP A C 1
ATOM 3697 O O . ASP A 1 464 ? 35.406 -4.77 4.988 1 93.19 464 ASP A O 1
ATOM 3701 N N . LEU A 1 465 ? 33.906 -3.727 3.838 1 95.12 465 LEU A N 1
ATOM 3702 C CA . LEU A 1 465 ? 34.844 -2.711 3.361 1 95.12 465 LEU A CA 1
ATOM 3703 C C . LEU A 1 465 ? 35.25 -1.776 4.492 1 95.12 465 LEU A C 1
ATOM 3705 O O . LEU A 1 465 ? 36.344 -1.22 4.477 1 95.12 465 LEU A O 1
ATOM 3709 N N . GLY A 1 466 ? 34.406 -1.612 5.422 1 94.19 466 GLY A N 1
ATOM 3710 C CA . GLY A 1 466 ? 34.688 -0.673 6.496 1 94.19 466 GLY A CA 1
ATOM 3711 C C . GLY A 1 466 ? 34.562 0.777 6.07 1 94.19 466 GLY A C 1
ATOM 3712 O O . GLY A 1 466 ? 34.219 1.064 4.922 1 94.19 466 GLY A O 1
ATOM 3713 N N . ASP A 1 467 ? 34.875 1.669 7.012 1 95.25 467 ASP A N 1
ATOM 3714 C CA . ASP A 1 467 ? 34.719 3.102 6.777 1 95.25 467 ASP A CA 1
ATOM 3715 C C . ASP A 1 467 ? 35.656 3.58 5.672 1 95.25 467 ASP A C 1
ATOM 3717 O O . ASP A 1 467 ? 35.281 4.383 4.824 1 95.25 467 ASP A O 1
ATOM 3721 N N . GLU A 1 468 ? 36.812 3.041 5.672 1 95.44 468 GLU A N 1
ATOM 3722 C CA . GLU A 1 468 ? 37.812 3.441 4.676 1 95.44 468 GLU A CA 1
ATOM 3723 C C . GLU A 1 468 ? 37.375 2.992 3.275 1 95.44 468 GLU A C 1
ATOM 3725 O O . GLU A 1 468 ? 37.438 3.779 2.328 1 95.44 468 GLU A O 1
ATOM 3730 N N . GLY A 1 469 ? 37.031 1.764 3.145 1 96 469 GLY A N 1
ATOM 3731 C CA . GLY A 1 469 ? 36.625 1.241 1.859 1 96 469 GLY A CA 1
ATOM 3732 C C . GLY A 1 469 ? 35.406 1.96 1.303 1 96 469 GLY A C 1
ATOM 3733 O O . GLY A 1 469 ? 35.344 2.244 0.105 1 96 469 GLY A O 1
ATOM 3734 N N . ILE A 1 470 ? 34.469 2.273 2.154 1 96.62 470 ILE A N 1
ATOM 3735 C CA . ILE A 1 470 ? 33.281 2.982 1.751 1 96.62 470 ILE A CA 1
ATOM 3736 C C . ILE A 1 470 ? 33.625 4.383 1.266 1 96.62 470 ILE A C 1
ATOM 3738 O O . ILE A 1 470 ? 33.094 4.859 0.262 1 96.62 470 ILE A O 1
ATOM 3742 N N . THR A 1 471 ? 34.531 5.027 2.002 1 96.62 471 THR A N 1
ATOM 3743 C CA . THR A 1 471 ? 34.969 6.359 1.61 1 96.62 471 THR A CA 1
ATOM 3744 C C . THR A 1 471 ? 35.531 6.348 0.186 1 96.62 471 THR A C 1
ATOM 3746 O O . THR A 1 471 ? 35.094 7.133 -0.659 1 96.62 471 THR A O 1
ATOM 3749 N N . ILE A 1 472 ? 36.375 5.418 -0.08 1 96.38 472 ILE A N 1
ATOM 3750 C CA . ILE A 1 472 ? 37.031 5.324 -1.382 1 96.38 472 ILE A CA 1
ATOM 3751 C C . ILE A 1 472 ? 36 5.008 -2.457 1 96.38 472 ILE A C 1
ATOM 3753 O O . ILE A 1 472 ? 35.938 5.664 -3.5 1 96.38 472 ILE A O 1
ATOM 3757 N N . LEU A 1 473 ? 35.156 4.059 -2.213 1 96.62 473 LEU A N 1
ATOM 3758 C CA . LEU A 1 473 ? 34.156 3.627 -3.174 1 96.62 473 LEU A CA 1
ATOM 3759 C C . LEU A 1 473 ? 33.219 4.766 -3.512 1 96.62 473 LEU A C 1
ATOM 3761 O O . LEU A 1 473 ? 32.969 5.047 -4.688 1 96.62 473 LEU A O 1
ATOM 3765 N N . CYS A 1 474 ? 32.656 5.453 -2.492 1 95.62 474 CYS A N 1
ATOM 3766 C CA . CYS A 1 474 ? 31.688 6.508 -2.705 1 95.62 474 CYS A CA 1
ATOM 3767 C C . CYS A 1 474 ? 32.312 7.695 -3.43 1 95.62 474 CYS A C 1
ATOM 3769 O O . CYS A 1 474 ? 31.625 8.367 -4.215 1 95.62 474 CYS A O 1
ATOM 3771 N N . ASP A 1 475 ? 33.562 7.938 -3.211 1 94 475 ASP A N 1
ATOM 3772 C CA . ASP A 1 475 ? 34.25 9 -3.938 1 94 475 ASP A CA 1
ATOM 3773 C C . ASP A 1 475 ? 34.312 8.688 -5.43 1 94 475 ASP A C 1
ATOM 3775 O O . ASP A 1 475 ? 34.125 9.578 -6.266 1 94 475 ASP A O 1
ATOM 3779 N N . PHE A 1 476 ? 34.562 7.453 -5.758 1 93.12 476 PHE A N 1
ATOM 3780 C CA . PHE A 1 476 ? 34.594 7.047 -7.156 1 93.12 476 PHE A CA 1
ATOM 3781 C C . PHE A 1 476 ? 33.188 7.086 -7.762 1 93.12 476 PHE A C 1
ATOM 3783 O O . PHE A 1 476 ? 33 7.52 -8.898 1 93.12 476 PHE A O 1
ATOM 3790 N N . MET A 1 477 ? 32.188 6.652 -6.969 1 93.12 477 MET A N 1
ATOM 3791 C CA . MET A 1 477 ? 30.812 6.617 -7.457 1 93.12 477 MET A CA 1
ATOM 3792 C C . MET A 1 477 ? 30.281 8.023 -7.695 1 93.12 477 MET A C 1
ATOM 3794 O O . MET A 1 477 ? 29.5 8.25 -8.609 1 93.12 477 MET A O 1
ATOM 3798 N N . ALA A 1 478 ? 30.734 8.984 -6.82 1 91.38 478 ALA A N 1
ATOM 3799 C CA . ALA A 1 478 ? 30.312 10.375 -6.949 1 91.38 478 ALA A CA 1
ATOM 3800 C C . ALA A 1 478 ? 30.719 10.945 -8.305 1 91.38 478 ALA A C 1
ATOM 3802 O O . ALA A 1 478 ? 30.047 11.828 -8.844 1 91.38 478 ALA A O 1
ATOM 3803 N N . ASN A 1 479 ? 31.719 10.367 -8.898 1 88.94 479 ASN A N 1
ATOM 3804 C CA . ASN A 1 479 ? 32.25 10.883 -10.156 1 88.94 479 ASN A CA 1
ATOM 3805 C C . ASN A 1 479 ? 31.984 9.922 -11.312 1 88.94 479 ASN A C 1
ATOM 3807 O O . ASN A 1 479 ? 32.469 10.133 -12.43 1 88.94 479 ASN A O 1
ATOM 3811 N N . HIS A 1 480 ? 31.281 8.906 -11 1 90.38 480 HIS A N 1
ATOM 3812 C CA . HIS A 1 480 ? 31 7.906 -12.023 1 90.38 480 HIS A CA 1
ATOM 3813 C C . HIS A 1 480 ? 29.953 8.406 -13.016 1 90.38 480 HIS A C 1
ATOM 3815 O O . HIS A 1 480 ? 28.984 9.062 -12.625 1 90.38 480 HIS A O 1
ATOM 3821 N N . GLN A 1 481 ? 30.016 8.117 -14.234 1 85.81 481 GLN A N 1
ATOM 3822 C CA . GLN A 1 481 ? 29.234 8.719 -15.305 1 85.81 481 GLN A CA 1
ATOM 3823 C C . GLN A 1 481 ? 27.844 8.078 -15.391 1 85.81 481 GLN A C 1
ATOM 3825 O O . GLN A 1 481 ? 26.875 8.727 -15.773 1 85.81 481 GLN A O 1
ATOM 3830 N N . SER A 1 482 ? 27.812 6.77 -14.969 1 91.75 482 SER A N 1
ATOM 3831 C CA . SER A 1 482 ? 26.594 6.082 -15.383 1 91.75 482 SER A CA 1
ATOM 3832 C C . SER A 1 482 ? 25.875 5.465 -14.188 1 91.75 482 SER A C 1
ATOM 3834 O O . SER A 1 482 ? 24.703 5.098 -14.281 1 91.75 482 SER A O 1
ATOM 3836 N N . ILE A 1 483 ? 26.406 5.328 -13.023 1 93.56 483 ILE A N 1
ATOM 3837 C CA . ILE A 1 483 ? 25.844 4.594 -11.891 1 93.56 483 ILE A CA 1
ATOM 3838 C C . ILE A 1 483 ? 24.578 5.289 -11.398 1 93.56 483 ILE A C 1
ATOM 3840 O O . ILE A 1 483 ? 24.547 6.512 -11.25 1 93.56 483 ILE A O 1
ATOM 3844 N N . ARG A 1 484 ? 23.562 4.523 -11.234 1 95.19 484 ARG A N 1
ATOM 3845 C CA . ARG A 1 484 ? 22.281 5.047 -10.766 1 95.19 484 ARG A CA 1
ATOM 3846 C C . ARG A 1 484 ? 21.781 4.27 -9.547 1 95.19 484 ARG A C 1
ATOM 3848 O O . ARG A 1 484 ? 21.094 4.824 -8.688 1 95.19 484 ARG A O 1
ATOM 3855 N N . ASN A 1 485 ? 22.062 3.02 -9.547 1 97.25 485 ASN A N 1
ATOM 3856 C CA . ASN A 1 485 ? 21.609 2.137 -8.484 1 97.25 485 ASN A CA 1
ATOM 3857 C C . ASN A 1 485 ? 22.781 1.5 -7.742 1 97.25 485 ASN A C 1
ATOM 3859 O O . ASN A 1 485 ? 23.578 0.777 -8.336 1 97.25 485 ASN A O 1
ATOM 3863 N N . LEU A 1 486 ? 22.781 1.771 -6.434 1 97.62 486 LEU A N 1
ATOM 3864 C CA . LEU A 1 486 ? 23.922 1.321 -5.652 1 97.62 486 LEU A CA 1
ATOM 3865 C C . LEU A 1 486 ? 23.469 0.623 -4.375 1 97.62 486 LEU A C 1
ATOM 3867 O O . LEU A 1 486 ? 22.656 1.16 -3.625 1 97.62 486 LEU A O 1
ATOM 3871 N N . ASP A 1 487 ? 23.953 -0.576 -4.125 1 98.06 487 ASP A N 1
ATOM 3872 C CA . ASP A 1 487 ? 23.703 -1.309 -2.885 1 98.06 487 ASP A CA 1
ATOM 3873 C C . ASP A 1 487 ? 24.984 -1.416 -2.059 1 98.06 487 ASP A C 1
ATOM 3875 O O . ASP A 1 487 ? 25.906 -2.162 -2.414 1 98.06 487 ASP A O 1
ATOM 3879 N N . LEU A 1 488 ? 25.016 -0.751 -0.96 1 97.19 488 LEU A N 1
ATOM 3880 C CA . LEU A 1 488 ? 26.188 -0.694 -0.082 1 97.19 488 LEU A CA 1
ATOM 3881 C C . LEU A 1 488 ? 25.938 -1.46 1.211 1 97.19 488 LEU A C 1
ATOM 3883 O O . LEU A 1 488 ? 26.672 -1.316 2.182 1 97.19 488 LEU A O 1
ATOM 3887 N N . SER A 1 489 ? 25 -2.307 1.22 1 96.19 489 SER A N 1
ATOM 3888 C CA . SER A 1 489 ? 24.547 -2.947 2.449 1 96.19 489 SER A CA 1
ATOM 3889 C C . SER A 1 489 ? 25.641 -3.822 3.055 1 96.19 489 SER A C 1
ATOM 3891 O O . SER A 1 489 ? 26.453 -4.395 2.332 1 96.19 489 SER A O 1
ATOM 3893 N N . GLY A 1 490 ? 25.641 -3.875 4.332 1 93.88 490 GLY A N 1
ATOM 3894 C CA . GLY A 1 490 ? 26.469 -4.824 5.062 1 93.88 490 GLY A CA 1
ATOM 3895 C C . GLY A 1 490 ? 27.953 -4.551 4.922 1 93.88 490 GLY A C 1
ATOM 3896 O O . GLY A 1 490 ? 28.766 -5.48 4.895 1 93.88 490 GLY A O 1
ATOM 3897 N N . ASN A 1 491 ? 28.328 -3.285 4.73 1 94.81 491 ASN A N 1
ATOM 3898 C CA . ASN A 1 491 ? 29.734 -3.002 4.539 1 94.81 491 ASN A CA 1
ATOM 3899 C C . ASN A 1 491 ? 30.328 -2.277 5.746 1 94.81 491 ASN A C 1
ATOM 3901 O O . ASN A 1 491 ? 31.562 -2.199 5.887 1 94.81 491 ASN A O 1
ATOM 3905 N N . PHE A 1 492 ? 29.469 -1.827 6.625 1 92.75 492 PHE A N 1
ATOM 3906 C CA . PHE A 1 492 ? 29.969 -1.131 7.805 1 92.75 492 PHE A CA 1
ATOM 3907 C C . PHE A 1 492 ? 30.328 -2.121 8.906 1 92.75 492 PHE A C 1
ATOM 3909 O O . PHE A 1 492 ? 29.766 -3.217 8.969 1 92.75 492 PHE A O 1
ATOM 3916 N N . SER A 1 493 ? 31.406 -1.702 9.562 1 86.56 493 SER A N 1
ATOM 3917 C CA . SER A 1 493 ? 31.844 -2.479 10.711 1 86.56 493 SER A CA 1
ATOM 3918 C C . SER A 1 493 ? 31.969 -1.604 11.953 1 86.56 493 SER A C 1
ATOM 3920 O O . SER A 1 493 ? 31.25 -0.617 12.094 1 86.56 493 SER A O 1
ATOM 3922 N N . LYS A 1 494 ? 32.844 -1.997 12.844 1 84.69 494 LYS A N 1
ATOM 3923 C CA . LYS A 1 494 ? 33.062 -1.219 14.062 1 84.69 494 LYS A CA 1
ATOM 3924 C C . LYS A 1 494 ? 33.406 0.233 13.734 1 84.69 494 LYS A C 1
ATOM 3926 O O . LYS A 1 494 ? 34.156 0.505 12.805 1 84.69 494 LYS A O 1
ATOM 3931 N N . ARG A 1 495 ? 32.656 1.109 14.406 1 86.81 495 ARG A N 1
ATOM 3932 C CA . ARG A 1 495 ? 32.875 2.541 14.195 1 86.81 495 ARG A CA 1
ATOM 3933 C C . ARG A 1 495 ? 34.312 2.928 14.414 1 86.81 495 ARG A C 1
ATOM 3935 O O . ARG A 1 495 ? 34.906 2.604 15.453 1 86.81 495 ARG A O 1
ATOM 3942 N N . THR A 1 496 ? 34.875 3.52 13.461 1 89.56 496 THR A N 1
ATOM 3943 C CA . THR A 1 496 ? 36.281 3.967 13.523 1 89.56 496 THR A CA 1
ATOM 3944 C C . THR A 1 496 ? 36.344 5.488 13.453 1 89.56 496 THR A C 1
ATOM 3946 O O . THR A 1 496 ? 35.312 6.168 13.383 1 89.56 496 THR A O 1
ATOM 3949 N N . LYS A 1 497 ? 37.594 5.969 13.461 1 90.25 497 LYS A N 1
ATOM 3950 C CA . LYS A 1 497 ? 37.844 7.402 13.344 1 90.25 497 LYS A CA 1
ATOM 3951 C C . LYS A 1 497 ? 37.469 7.914 11.953 1 90.25 497 LYS A C 1
ATOM 3953 O O . LYS A 1 497 ? 37.156 9.094 11.789 1 90.25 497 LYS A O 1
ATOM 3958 N N . ALA A 1 498 ? 37.312 7.027 11.039 1 91.81 498 ALA A N 1
ATOM 3959 C CA . ALA A 1 498 ? 37.062 7.395 9.648 1 91.81 498 ALA A CA 1
ATOM 3960 C C . ALA A 1 498 ? 35.562 7.422 9.359 1 91.81 498 ALA A C 1
ATOM 3962 O O . ALA A 1 498 ? 35.156 7.738 8.242 1 91.81 498 ALA A O 1
ATOM 3963 N N . ARG A 1 499 ? 34.812 7.18 10.344 1 93.75 499 ARG A N 1
ATOM 3964 C CA . ARG A 1 499 ? 33.375 7.082 10.148 1 93.75 499 ARG A CA 1
ATOM 3965 C C . ARG A 1 499 ? 32.781 8.383 9.609 1 93.75 499 ARG A C 1
ATOM 3967 O O . ARG A 1 499 ? 32 8.375 8.664 1 93.75 499 ARG A O 1
ATOM 3974 N N . GLN A 1 500 ? 33.188 9.422 10.188 1 92.31 500 GLN A N 1
ATOM 3975 C CA . GLN A 1 500 ? 32.688 10.727 9.766 1 92.31 500 GLN A CA 1
ATOM 3976 C C . GLN A 1 500 ? 33 10.992 8.297 1 92.31 500 GLN A C 1
ATOM 3978 O O . GLN A 1 500 ? 32.156 11.484 7.555 1 92.31 500 GLN A O 1
ATOM 3983 N N . THR A 1 501 ? 34.188 10.633 7.941 1 94.75 501 THR A N 1
ATOM 3984 C CA . THR A 1 501 ? 34.594 10.82 6.559 1 94.75 501 THR A CA 1
ATOM 3985 C C . THR A 1 501 ? 33.781 9.938 5.621 1 94.75 501 THR A C 1
ATOM 3987 O O . THR A 1 501 ? 33.438 10.352 4.516 1 94.75 501 THR A O 1
ATOM 3990 N N . ALA A 1 502 ? 33.531 8.758 6.023 1 95.44 502 ALA A N 1
ATOM 3991 C CA . ALA A 1 502 ? 32.719 7.836 5.223 1 95.44 502 ALA A CA 1
ATOM 3992 C C . ALA A 1 502 ? 31.328 8.391 4.992 1 95.44 502 ALA A C 1
ATOM 3994 O O . ALA A 1 502 ? 30.828 8.367 3.865 1 95.44 502 ALA A O 1
ATOM 3995 N N . ILE A 1 503 ? 30.734 8.906 6.074 1 95.12 503 ILE A N 1
ATOM 3996 C CA . ILE A 1 503 ? 29.391 9.477 5.996 1 95.12 503 ILE A CA 1
ATOM 3997 C C . ILE A 1 503 ? 29.406 10.695 5.074 1 95.12 503 ILE A C 1
ATOM 3999 O O . ILE A 1 503 ? 28.516 10.859 4.238 1 95.12 503 ILE A O 1
ATOM 4003 N N . GLU A 1 504 ? 30.422 11.477 5.18 1 93.81 504 GLU A N 1
ATOM 4004 C CA . GLU A 1 504 ? 30.578 12.656 4.332 1 93.81 504 GLU A CA 1
ATOM 4005 C C . GLU A 1 504 ? 30.672 12.266 2.859 1 93.81 504 GLU A C 1
ATOM 4007 O O . GLU A 1 504 ? 30.078 12.93 1.998 1 93.81 504 GLU A O 1
ATOM 4012 N N . SER A 1 505 ? 31.391 11.234 2.615 1 95 505 SER A N 1
ATOM 4013 C CA . SER A 1 505 ? 31.547 10.773 1.24 1 95 505 SER A CA 1
ATOM 4014 C C . SER A 1 505 ? 30.219 10.305 0.66 1 95 505 SER A C 1
ATOM 4016 O O . SER A 1 505 ? 29.922 10.555 -0.51 1 95 505 SER A O 1
ATOM 4018 N N . ILE A 1 506 ? 29.438 9.617 1.448 1 95.31 506 ILE A N 1
ATOM 4019 C CA . ILE A 1 506 ? 28.125 9.172 1.011 1 95.31 506 ILE A CA 1
ATOM 4020 C C . ILE A 1 506 ? 27.234 10.383 0.715 1 95.31 506 ILE A C 1
ATOM 4022 O O . ILE A 1 506 ? 26.578 10.445 -0.327 1 95.31 506 ILE A O 1
ATOM 4026 N N . VAL A 1 507 ? 27.234 11.375 1.654 1 93.44 507 VAL A N 1
ATOM 4027 C CA . VAL A 1 507 ? 26.422 12.586 1.51 1 93.44 507 VAL A CA 1
ATOM 4028 C C . VAL A 1 507 ? 26.828 13.336 0.246 1 93.44 507 VAL A C 1
ATOM 4030 O O . VAL A 1 507 ? 25.984 13.758 -0.537 1 93.44 507 VAL A O 1
ATOM 4033 N N . ASN A 1 508 ? 28.109 13.422 0.024 1 91.94 508 ASN A N 1
ATOM 4034 C CA . ASN A 1 508 ? 28.641 14.086 -1.167 1 91.94 508 ASN A CA 1
ATOM 4035 C C . ASN A 1 508 ? 28.188 13.375 -2.443 1 91.94 508 ASN A C 1
ATOM 4037 O O . ASN A 1 508 ? 27.844 14.031 -3.43 1 91.94 508 ASN A O 1
ATOM 4041 N N . MET A 1 509 ? 28.219 12.117 -2.404 1 93.12 509 MET A N 1
ATOM 4042 C CA . MET A 1 509 ? 27.781 11.328 -3.553 1 93.12 509 MET A CA 1
ATOM 4043 C C . MET A 1 509 ? 26.312 11.578 -3.873 1 93.12 509 MET A C 1
ATOM 4045 O O . MET A 1 509 ? 25.953 11.734 -5.039 1 93.12 509 MET A O 1
ATOM 4049 N N . LEU A 1 510 ? 25.531 11.727 -2.9 1 92.12 510 LEU A N 1
ATOM 4050 C CA . LEU A 1 510 ? 24.094 11.938 -3.066 1 92.12 510 LEU A CA 1
ATOM 4051 C C . LEU A 1 510 ? 23.797 13.344 -3.561 1 92.12 510 LEU A C 1
ATOM 4053 O O . LEU A 1 510 ? 22.891 13.555 -4.359 1 92.12 510 LEU A O 1
ATOM 4057 N N . GLU A 1 511 ? 24.562 14.32 -3.102 1 86.62 511 GLU A N 1
ATOM 4058 C CA . GLU A 1 511 ? 24.25 15.719 -3.365 1 86.62 511 GLU A CA 1
ATOM 4059 C C . GLU A 1 511 ? 24.891 16.188 -4.676 1 86.62 511 GLU A C 1
ATOM 4061 O O . GLU A 1 511 ? 24.484 17.203 -5.238 1 86.62 511 GLU A O 1
ATOM 4066 N N . LYS A 1 512 ? 25.844 15.461 -5.008 1 79.81 512 LYS A N 1
ATOM 4067 C CA . LYS A 1 512 ? 26.594 15.914 -6.176 1 79.81 512 LYS A CA 1
ATOM 4068 C C . LYS A 1 512 ? 25.688 15.977 -7.41 1 79.81 512 LYS A C 1
ATOM 4070 O O . LYS A 1 512 ? 25.016 15 -7.738 1 79.81 512 LYS A O 1
ATOM 4075 N N . LYS A 1 513 ? 25.484 17.234 -7.875 1 65.12 513 LYS A N 1
ATOM 4076 C CA . LYS A 1 513 ? 24.766 17.484 -9.117 1 65.12 513 LYS A CA 1
ATOM 4077 C C . LYS A 1 513 ? 25.719 17.797 -10.258 1 65.12 513 LYS A C 1
ATOM 4079 O O . LYS A 1 513 ? 26.703 18.531 -10.07 1 65.12 513 LYS A O 1
ATOM 4084 N N . SER A 1 514 ? 26.047 16.922 -11.047 1 60.03 514 SER A N 1
ATOM 4085 C CA . SER A 1 514 ? 26.859 17.312 -12.195 1 60.03 514 SER A CA 1
ATOM 4086 C C . SER A 1 514 ? 26.125 17.062 -13.508 1 60.03 514 SER A C 1
ATOM 4088 O O . SER A 1 514 ? 25.234 16.219 -13.578 1 60.03 514 SER A O 1
ATOM 4090 N N . LYS A 1 515 ? 26.188 18.078 -14.367 1 57.12 515 LYS A N 1
ATOM 4091 C CA . LYS A 1 515 ? 25.641 17.953 -15.719 1 57.12 515 LYS A CA 1
ATOM 4092 C C . LYS A 1 515 ? 26.094 16.641 -16.375 1 57.12 515 LYS A C 1
ATOM 4094 O O . LYS A 1 515 ? 25.391 16.094 -17.219 1 57.12 515 LYS A O 1
ATOM 4099 N N . THR A 1 516 ? 27.219 16.172 -15.977 1 56.53 516 THR A N 1
ATOM 4100 C CA . THR A 1 516 ? 27.844 15.07 -16.688 1 56.53 516 THR A CA 1
ATOM 4101 C C . THR A 1 516 ? 27.625 13.758 -15.945 1 56.53 516 THR A C 1
ATOM 4103 O O . THR A 1 516 ? 27.938 12.68 -16.469 1 56.53 516 THR A O 1
ATOM 4106 N N . HIS A 1 517 ? 27.141 13.875 -14.742 1 63.16 517 HIS A N 1
ATOM 4107 C CA . HIS A 1 517 ? 27.047 12.648 -13.953 1 63.16 517 HIS A CA 1
ATOM 4108 C C . HIS A 1 517 ? 25.625 12.383 -13.508 1 63.16 517 HIS A C 1
ATOM 4110 O O . HIS A 1 517 ? 24.859 13.32 -13.227 1 63.16 517 HIS A O 1
ATOM 4116 N N . ASN A 1 518 ? 25.391 11.133 -13.734 1 66.12 518 ASN A N 1
ATOM 4117 C CA . ASN A 1 518 ? 24.062 10.734 -13.305 1 66.12 518 ASN A CA 1
ATOM 4118 C C . ASN A 1 518 ? 23.906 10.789 -11.789 1 66.12 518 ASN A C 1
ATOM 4120 O O . ASN A 1 518 ? 24.859 10.516 -11.062 1 66.12 518 ASN A O 1
ATOM 4124 N N . SER A 1 519 ? 22.922 11.305 -11.328 1 82.12 519 SER A N 1
ATOM 4125 C CA . SER A 1 519 ? 22.594 11.297 -9.914 1 82.12 519 SER A CA 1
ATOM 4126 C C . SER A 1 519 ? 22.109 9.914 -9.469 1 82.12 519 SER A C 1
ATOM 4128 O O . SER A 1 519 ? 21.516 9.18 -10.258 1 82.12 519 SER A O 1
ATOM 4130 N N . ILE A 1 520 ? 22.547 9.469 -8.32 1 92.5 520 ILE A N 1
ATOM 4131 C CA . ILE A 1 520 ? 22.094 8.219 -7.73 1 92.5 520 ILE A CA 1
ATOM 4132 C C . ILE A 1 520 ? 20.562 8.25 -7.586 1 92.5 520 ILE A C 1
ATOM 4134 O O . ILE A 1 520 ? 20 9.219 -7.07 1 92.5 520 ILE A O 1
ATOM 4138 N N . ARG A 1 521 ? 20.031 7.23 -8.117 1 95.5 521 ARG A N 1
ATOM 4139 C CA . ARG A 1 521 ? 18.578 7.129 -8.07 1 95.5 521 ARG A CA 1
ATOM 4140 C C . ARG A 1 521 ? 18.125 6.164 -6.98 1 95.5 521 ARG A C 1
ATOM 4142 O O . ARG A 1 521 ? 17.031 6.305 -6.434 1 95.5 521 ARG A O 1
ATOM 4149 N N . SER A 1 522 ? 18.891 5.215 -6.746 1 97.56 522 SER A N 1
ATOM 4150 C CA . SER A 1 522 ? 18.578 4.215 -5.73 1 97.56 522 SER A CA 1
ATOM 4151 C C . SER A 1 522 ? 19.797 3.91 -4.863 1 97.56 522 SER A C 1
ATOM 4153 O O . SER A 1 522 ? 20.875 3.584 -5.383 1 97.56 522 SER A O 1
ATOM 4155 N N . LEU A 1 523 ? 19.609 4.043 -3.588 1 97.75 523 LEU A N 1
ATOM 4156 C CA . LEU A 1 523 ? 20.672 3.723 -2.637 1 97.75 523 LEU A CA 1
ATOM 4157 C C . LEU A 1 523 ? 20.156 2.764 -1.565 1 97.75 523 LEU A C 1
ATOM 4159 O O . LEU A 1 523 ? 19.203 3.076 -0.846 1 97.75 523 LEU A O 1
ATOM 4163 N N . ILE A 1 524 ? 20.766 1.637 -1.479 1 97.88 524 ILE A N 1
ATOM 4164 C CA . ILE A 1 524 ? 20.438 0.655 -0.451 1 97.88 524 ILE A CA 1
ATOM 4165 C C . ILE A 1 524 ? 21.562 0.596 0.583 1 97.88 524 ILE A C 1
ATOM 4167 O O . ILE A 1 524 ? 22.688 0.243 0.257 1 97.88 524 ILE A O 1
ATOM 4171 N N . LEU A 1 525 ? 21.219 0.997 1.775 1 96.44 525 LEU A N 1
ATOM 4172 C CA . LEU A 1 525 ? 22.172 1.038 2.889 1 96.44 525 LEU A CA 1
ATOM 4173 C C . LEU A 1 525 ? 21.656 0.214 4.066 1 96.44 525 LEU A C 1
ATOM 4175 O O . LEU A 1 525 ? 21.641 0.691 5.203 1 96.44 525 LEU A O 1
ATOM 4179 N N . ASN A 1 526 ? 21.266 -0.956 3.818 1 93.69 526 ASN A N 1
ATOM 4180 C CA . ASN A 1 526 ? 20.828 -1.848 4.883 1 93.69 526 ASN A CA 1
ATOM 4181 C C . ASN A 1 526 ? 22 -2.381 5.699 1 93.69 526 ASN A C 1
ATOM 4183 O O . ASN A 1 526 ? 23.094 -2.562 5.168 1 93.69 526 ASN A O 1
ATOM 4187 N N . SER A 1 527 ? 21.797 -2.619 6.996 1 89.12 527 SER A N 1
ATOM 4188 C CA . SER A 1 527 ? 22.906 -3.033 7.852 1 89.12 527 SER A CA 1
ATOM 4189 C C . SER A 1 527 ? 23.328 -4.465 7.547 1 89.12 527 SER A C 1
ATOM 4191 O O . SER A 1 527 ? 24.453 -4.863 7.863 1 89.12 527 SER A O 1
ATOM 4193 N N . GLY A 1 528 ? 22.406 -5.184 6.855 1 77.81 528 GLY A N 1
ATOM 4194 C CA . GLY A 1 528 ? 22.672 -6.586 6.605 1 77.81 528 GLY A CA 1
ATOM 4195 C C . GLY A 1 528 ? 22.562 -7.449 7.852 1 77.81 528 GLY A C 1
ATOM 4196 O O . GLY A 1 528 ? 22.828 -8.656 7.801 1 77.81 528 GLY A O 1
ATOM 4197 N N . TYR A 1 529 ? 22.219 -6.723 8.969 1 64.94 529 TYR A N 1
ATOM 4198 C CA . TYR A 1 529 ? 22.078 -7.438 10.234 1 64.94 529 TYR A CA 1
ATOM 4199 C C . TYR A 1 529 ? 20.781 -8.234 10.273 1 64.94 529 TYR A C 1
ATOM 4201 O O . TYR A 1 529 ? 19.688 -7.68 10.117 1 64.94 529 TYR A O 1
ATOM 4209 N N . THR A 1 530 ? 20.844 -9.5 10.016 1 56.78 530 THR A N 1
ATOM 4210 C CA . THR A 1 530 ? 19.641 -10.32 10.102 1 56.78 530 THR A CA 1
ATOM 4211 C C . THR A 1 530 ? 19.516 -10.945 11.492 1 56.78 530 THR A C 1
ATOM 4213 O O . THR A 1 530 ? 19.234 -12.141 11.617 1 56.78 530 THR A O 1
ATOM 4216 N N . GLY A 1 531 ? 19.438 -10.164 12.766 1 53.91 531 GLY A N 1
ATOM 4217 C CA . GLY A 1 531 ? 19.156 -10.57 14.133 1 53.91 531 GLY A CA 1
ATOM 4218 C C . GLY A 1 531 ? 20.375 -11.07 14.875 1 53.91 531 GLY A C 1
ATOM 4219 O O . GLY A 1 531 ? 20.484 -10.891 16.094 1 53.91 531 GLY A O 1
ATOM 4220 N N . GLY A 1 532 ? 21.203 -12.023 14.227 1 48.72 532 GLY A N 1
ATOM 4221 C CA . GLY A 1 532 ? 22.281 -12.664 14.977 1 48.72 532 GLY A CA 1
ATOM 4222 C C . GLY A 1 532 ? 23.609 -11.938 14.867 1 48.72 532 GLY A C 1
ATOM 4223 O O . GLY A 1 532 ? 24.594 -12.352 15.469 1 48.72 532 GLY A O 1
ATOM 4224 N N . GLY A 1 533 ? 23.766 -11.219 13.945 1 52.97 533 GLY A N 1
ATOM 4225 C CA . GLY A 1 533 ? 25.125 -10.742 13.766 1 52.97 533 GLY A CA 1
ATOM 4226 C C . GLY A 1 533 ? 25.484 -9.609 14.703 1 52.97 533 GLY A C 1
ATOM 4227 O O . GLY A 1 533 ? 24.766 -9.328 15.656 1 52.97 533 GLY A O 1
A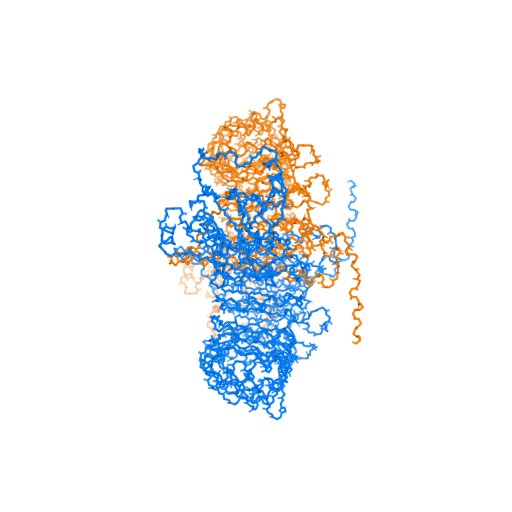TOM 4228 N N . SER A 1 534 ? 26.766 -9.156 14.578 1 59.03 534 SER A N 1
ATOM 4229 C CA . SER A 1 534 ? 27.391 -8.164 15.445 1 59.03 534 SER A CA 1
ATOM 4230 C C . SER A 1 534 ? 26.734 -6.793 15.273 1 59.03 534 SER A C 1
ATOM 4232 O O . SER A 1 534 ? 26.547 -6.32 14.156 1 59.03 534 SER A O 1
ATOM 4234 N N . SER A 1 535 ? 25.984 -6.25 16.172 1 68.25 535 SER A N 1
ATOM 4235 C CA . SER A 1 535 ? 25.484 -4.883 16.312 1 68.25 535 SER A CA 1
ATOM 4236 C C . SER A 1 535 ? 26.516 -3.873 15.812 1 68.25 535 SER A C 1
ATOM 4238 O O . SER A 1 535 ? 26.188 -2.701 15.602 1 68.25 535 SER A O 1
ATOM 4240 N N . SER A 1 536 ? 27.672 -4.461 15.406 1 78.62 536 SER A N 1
ATOM 4241 C CA . SER A 1 536 ? 28.766 -3.568 15.039 1 78.62 536 SER A CA 1
ATOM 4242 C C . SER A 1 536 ? 28.562 -2.982 13.648 1 78.62 536 SER A C 1
ATOM 4244 O O . SER A 1 536 ? 29.188 -1.979 13.289 1 78.62 536 SER A O 1
ATOM 4246 N N . ARG A 1 537 ? 27.672 -3.471 12.82 1 87.56 537 ARG A N 1
ATOM 4247 C CA . ARG A 1 537 ? 27.453 -3.002 11.453 1 87.56 537 ARG A CA 1
ATOM 4248 C C . ARG A 1 537 ? 26.422 -1.883 11.414 1 87.56 537 ARG A C 1
ATOM 4250 O O . ARG A 1 537 ? 26.203 -1.26 10.375 1 87.56 537 ARG A O 1
ATOM 4257 N N . GLN A 1 538 ? 25.812 -1.649 12.523 1 91.88 538 GLN A N 1
ATOM 4258 C CA . GLN A 1 538 ? 24.75 -0.665 12.57 1 91.88 538 GLN A CA 1
ATOM 4259 C C . GLN A 1 538 ? 25.297 0.753 12.672 1 91.88 538 GLN A C 1
ATOM 4261 O O . GLN A 1 538 ? 26.25 1.002 13.406 1 91.88 538 GLN A O 1
ATOM 4266 N N . LEU A 1 539 ? 24.672 1.679 11.922 1 92.44 539 LEU A N 1
ATOM 4267 C CA . LEU A 1 539 ? 25.109 3.068 11.922 1 92.44 539 LEU A CA 1
ATOM 4268 C C . LEU A 1 539 ? 24.484 3.838 13.078 1 92.44 539 LEU A C 1
ATOM 4270 O O . LEU A 1 539 ? 25.031 4.852 13.523 1 92.44 539 LEU A O 1
ATOM 4274 N N . LYS A 1 540 ? 23.391 3.424 13.547 1 90.94 540 LYS A N 1
ATOM 4275 C CA . LYS A 1 540 ? 22.672 4.094 14.633 1 90.94 540 LYS A CA 1
ATOM 4276 C C . LYS A 1 540 ? 22.531 5.586 14.359 1 90.94 540 LYS A C 1
ATOM 4278 O O . LYS A 1 540 ? 21.984 5.98 13.328 1 90.94 540 LYS A O 1
ATOM 4283 N N . GLY A 1 541 ? 23.031 6.43 15.156 1 88.31 541 GLY A N 1
ATOM 4284 C CA . GLY A 1 541 ? 22.906 7.871 15.008 1 88.31 541 GLY A CA 1
ATOM 4285 C C . G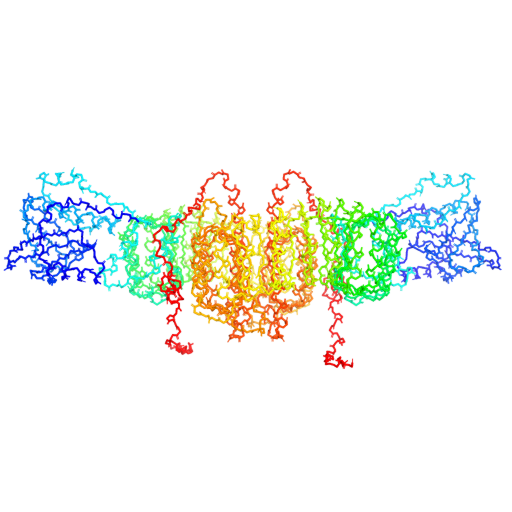LY A 1 541 ? 23.625 8.414 13.781 1 88.31 541 GLY A C 1
ATOM 4286 O O . GLY A 1 541 ? 23.234 9.453 13.242 1 88.31 541 GLY A O 1
ATOM 4287 N N . ASP A 1 542 ? 24.625 7.727 13.266 1 91 542 ASP A N 1
ATOM 4288 C CA . ASP A 1 542 ? 25.422 8.18 12.117 1 91 542 ASP A CA 1
ATOM 4289 C C . ASP A 1 542 ? 24.594 8.141 10.836 1 91 542 ASP A C 1
ATOM 4291 O O . ASP A 1 542 ? 25 8.68 9.812 1 91 542 ASP A O 1
ATOM 4295 N N . LEU A 1 543 ? 23.438 7.582 10.914 1 93.19 543 LEU A N 1
ATOM 4296 C CA . LEU A 1 543 ? 22.531 7.508 9.773 1 93.19 543 LEU A CA 1
ATOM 4297 C C . LEU A 1 543 ? 21.844 8.852 9.539 1 93.19 543 LEU A C 1
ATOM 4299 O O . LEU A 1 543 ? 21.406 9.141 8.422 1 93.19 543 LEU A O 1
ATOM 4303 N N . LEU A 1 544 ? 21.734 9.727 10.547 1 91.25 544 LEU A N 1
ATOM 4304 C CA . LEU A 1 544 ? 20.922 10.93 10.539 1 91.25 544 LEU A CA 1
ATOM 4305 C C . LEU A 1 544 ? 21.438 11.922 9.492 1 91.25 544 LEU A C 1
ATOM 4307 O O . LEU A 1 544 ? 20.656 12.445 8.695 1 91.25 544 LEU A O 1
ATOM 4311 N N . PRO A 1 545 ? 22.812 12.117 9.414 1 90.75 545 PRO A N 1
ATOM 4312 C CA . PRO A 1 545 ? 23.281 13.047 8.391 1 90.75 545 PRO A CA 1
ATOM 4313 C C . PRO A 1 545 ? 22.906 12.602 6.977 1 90.75 545 PRO A C 1
ATOM 4315 O O . PRO A 1 545 ? 22.656 13.438 6.105 1 90.75 545 PRO A O 1
ATOM 4318 N N . ILE A 1 546 ? 22.891 11.352 6.762 1 93.62 546 ILE A N 1
ATOM 4319 C CA . ILE A 1 546 ? 22.547 10.82 5.441 1 93.62 546 ILE A CA 1
ATOM 4320 C C . ILE A 1 546 ? 21.094 11.109 5.129 1 93.62 546 ILE A C 1
ATOM 4322 O O . ILE A 1 546 ? 20.766 11.625 4.055 1 93.62 546 ILE A O 1
ATOM 4326 N N . VAL A 1 547 ? 20.234 10.844 6.086 1 93.88 547 VAL A N 1
ATOM 4327 C CA . VAL A 1 547 ? 18.812 11.062 5.906 1 93.88 547 VAL A CA 1
ATOM 4328 C C . VAL A 1 547 ? 18.547 12.555 5.699 1 93.88 547 VAL A C 1
ATOM 4330 O O . VAL A 1 547 ? 17.781 12.938 4.809 1 93.88 547 VAL A O 1
ATOM 4333 N N . CYS A 1 548 ? 19.188 13.43 6.449 1 88.56 548 CYS A N 1
ATOM 4334 C CA . CYS A 1 548 ? 18.984 14.875 6.367 1 88.56 548 CYS A CA 1
ATOM 4335 C C . CYS A 1 548 ? 19.469 15.422 5.031 1 88.56 548 CYS A C 1
ATOM 4337 O O . CYS A 1 548 ? 18.906 16.375 4.504 1 88.56 548 CYS A O 1
ATOM 4339 N N . SER A 1 549 ? 20.484 14.781 4.453 1 89.44 549 SER A N 1
ATOM 4340 C CA . SER A 1 549 ? 21.016 15.227 3.168 1 89.44 549 SER A CA 1
ATOM 4341 C C . SER A 1 549 ? 20 14.992 2.045 1 89.44 549 SER A C 1
ATOM 4343 O O . SER A 1 549 ? 20.094 15.609 0.979 1 89.44 549 SER A O 1
ATOM 4345 N N . VAL A 1 550 ? 19.031 14.148 2.297 1 92.25 550 VAL A N 1
ATOM 4346 C CA . VAL A 1 550 ? 18.047 13.781 1.273 1 92.25 550 VAL A CA 1
ATOM 4347 C C . VAL A 1 550 ? 16.875 14.758 1.307 1 92.25 550 VAL A C 1
ATOM 4349 O O . VAL A 1 550 ? 16.047 14.773 0.392 1 92.25 550 VAL A O 1
ATOM 4352 N N . PHE A 1 551 ? 16.797 15.656 2.273 1 85.75 551 PHE A N 1
ATOM 4353 C CA . PHE A 1 551 ? 15.664 16.562 2.451 1 85.75 551 PHE A CA 1
ATOM 4354 C C . PHE A 1 551 ? 15.359 17.312 1.161 1 85.75 551 PHE A C 1
ATOM 4356 O O . PHE A 1 551 ? 14.203 17.406 0.746 1 85.75 551 PHE A O 1
ATOM 4363 N N . TYR A 1 552 ? 16.469 17.688 0.437 1 80.62 552 TYR A N 1
ATOM 4364 C CA . TYR A 1 552 ? 16.266 18.547 -0.732 1 80.62 552 TYR A CA 1
ATOM 4365 C C . TYR A 1 552 ? 16.828 17.891 -1.986 1 80.62 552 TYR A C 1
ATOM 4367 O O . TYR A 1 552 ? 17.047 18.562 -2.998 1 80.62 552 TYR A O 1
ATOM 4375 N N . ASN A 1 553 ? 17.047 16.594 -1.788 1 87.25 553 ASN A N 1
ATOM 4376 C CA . ASN A 1 553 ? 17.516 15.836 -2.945 1 87.25 553 ASN A CA 1
ATOM 4377 C C . ASN A 1 553 ? 16.359 15.484 -3.887 1 87.25 553 ASN A C 1
ATOM 4379 O O . ASN A 1 553 ? 15.398 14.836 -3.48 1 87.25 553 ASN A O 1
ATOM 4383 N N . GLY A 1 554 ? 16.438 15.914 -5.074 1 87.44 554 GLY A N 1
ATOM 4384 C CA . GLY A 1 554 ? 15.359 15.664 -6.02 1 87.44 554 GLY A CA 1
ATOM 4385 C C . GLY A 1 554 ? 15.633 14.5 -6.945 1 87.44 554 GLY A C 1
ATOM 4386 O O . GLY A 1 554 ? 14.766 14.102 -7.727 1 87.44 554 GLY A O 1
ATOM 4387 N N . SER A 1 555 ? 16.844 13.906 -6.828 1 90.56 555 SER A N 1
ATOM 4388 C CA . SER A 1 555 ? 17.234 12.875 -7.789 1 90.56 555 SER A CA 1
ATOM 4389 C C . SER A 1 555 ? 16.984 11.477 -7.223 1 90.56 555 SER A C 1
ATOM 4391 O O . SER A 1 555 ? 16.594 10.562 -7.953 1 90.56 555 SER A O 1
ATOM 4393 N N . LEU A 1 556 ? 17.188 11.32 -5.93 1 94.62 556 LEU A N 1
ATOM 4394 C CA . LEU A 1 556 ? 17.047 10.016 -5.297 1 94.62 556 LEU A CA 1
ATOM 4395 C C . LEU A 1 556 ? 15.594 9.57 -5.293 1 94.62 556 LEU A C 1
ATOM 4397 O O . LEU A 1 556 ? 14.711 10.312 -4.844 1 94.62 556 LEU A O 1
ATOM 4401 N N . LYS A 1 557 ? 15.383 8.367 -5.812 1 96.38 557 LYS A N 1
ATOM 4402 C CA . LYS A 1 557 ? 14.023 7.84 -5.918 1 96.38 557 LYS A CA 1
ATOM 4403 C C . LYS A 1 557 ? 13.781 6.738 -4.895 1 96.38 557 LYS A C 1
ATOM 4405 O O . LYS A 1 557 ? 12.648 6.523 -4.461 1 96.38 557 LYS A O 1
ATOM 4410 N N . GLU A 1 558 ? 14.789 6.051 -4.562 1 97.62 558 GLU A N 1
ATOM 4411 C CA . GLU A 1 558 ? 14.68 4.926 -3.641 1 97.62 558 GLU A CA 1
ATOM 4412 C C . GLU A 1 558 ? 15.789 4.949 -2.598 1 97.62 558 GLU A C 1
ATOM 4414 O O . GLU A 1 558 ? 16.969 5.113 -2.939 1 97.62 558 GLU A O 1
ATOM 4419 N N . LEU A 1 559 ? 15.367 4.75 -1.335 1 98 559 LEU A N 1
ATOM 4420 C CA . LEU A 1 559 ? 16.312 4.719 -0.228 1 98 559 LEU A CA 1
ATOM 4421 C C . LEU A 1 559 ? 15.969 3.602 0.752 1 98 559 LEU A C 1
ATOM 4423 O O . LEU A 1 559 ? 14.82 3.486 1.187 1 98 559 LEU A O 1
ATOM 4427 N N . ASP A 1 560 ? 16.875 2.744 0.994 1 97.88 560 ASP A N 1
ATOM 4428 C CA . ASP A 1 560 ? 16.719 1.71 2.014 1 97.88 560 ASP A CA 1
ATOM 4429 C C . ASP A 1 560 ? 17.688 1.933 3.172 1 97.88 560 ASP A C 1
ATOM 4431 O O . ASP A 1 560 ? 18.906 1.803 3.006 1 97.88 560 ASP A O 1
ATOM 4435 N N . ILE A 1 561 ? 17.203 2.236 4.32 1 97.5 561 ILE A N 1
ATOM 4436 C CA . ILE A 1 561 ? 18.016 2.506 5.5 1 97.5 561 ILE A CA 1
ATOM 4437 C C . ILE A 1 561 ? 17.594 1.586 6.641 1 97.5 561 ILE A C 1
ATOM 4439 O O . ILE A 1 561 ? 17.547 2.006 7.801 1 97.5 561 ILE A O 1
ATOM 4443 N N . SER A 1 562 ? 17.25 0.385 6.371 1 96.44 562 SER A N 1
ATOM 4444 C CA . SER A 1 562 ? 16.75 -0.576 7.348 1 96.44 562 SER A CA 1
ATOM 4445 C C . SER A 1 562 ? 17.891 -1.159 8.18 1 96.44 562 SER A C 1
ATOM 4447 O O . SER A 1 562 ? 19.031 -1.219 7.727 1 96.44 562 SER A O 1
ATOM 4449 N N . GLY A 1 563 ? 17.609 -1.51 9.406 1 94.56 563 GLY A N 1
ATOM 4450 C CA . GLY A 1 563 ? 18.453 -2.391 10.195 1 94.56 563 GLY A CA 1
ATOM 4451 C C . GLY A 1 563 ? 19.531 -1.648 10.961 1 94.56 563 GLY A C 1
ATOM 4452 O O . GLY A 1 563 ? 20.578 -2.217 11.281 1 94.56 563 GLY A O 1
ATOM 4453 N N . HIS A 1 564 ? 19.328 -0.339 11.336 1 94.88 564 HIS A N 1
ATOM 4454 C CA . HIS A 1 564 ? 20.422 0.413 11.938 1 94.88 564 HIS A CA 1
ATOM 4455 C C . HIS A 1 564 ? 20.141 0.729 13.398 1 94.88 564 HIS A C 1
ATOM 4457 O O . HIS A 1 564 ? 20.938 1.408 14.055 1 94.88 564 HIS A O 1
ATOM 4463 N N . SER A 1 565 ? 19.016 0.349 13.938 1 93.31 565 SER A N 1
ATOM 4464 C CA . SER A 1 565 ? 18.641 0.559 15.336 1 93.31 565 SER A CA 1
ATOM 4465 C C . SER A 1 565 ? 18.797 2.025 15.734 1 93.31 565 SER A C 1
ATOM 4467 O O . SER A 1 565 ? 19.344 2.34 16.781 1 93.31 565 SER A O 1
ATOM 4469 N N . SER A 1 566 ? 18.297 2.947 14.898 1 92.5 566 SER A N 1
ATOM 4470 C CA . SER A 1 566 ? 18.5 4.379 15.094 1 92.5 566 SER A CA 1
ATOM 4471 C C . SER A 1 566 ? 17.422 4.969 16 1 92.5 566 SER A C 1
ATOM 4473 O O . SER A 1 566 ? 17.562 6.078 16.516 1 92.5 566 SER A O 1
ATOM 4475 N N . GLY A 1 567 ? 16.266 4.285 16.203 1 92.88 567 GLY A N 1
ATOM 4476 C CA . GLY A 1 567 ? 15.266 4.711 17.156 1 92.88 567 GLY A CA 1
ATOM 4477 C C . GLY A 1 567 ? 14.336 5.785 16.625 1 92.88 567 GLY A C 1
ATOM 4478 O O . GLY A 1 567 ? 14.258 5.996 15.414 1 92.88 567 GLY A O 1
ATOM 4479 N N . ASP A 1 568 ? 13.602 6.449 17.531 1 91.06 568 ASP A N 1
ATOM 4480 C CA . ASP A 1 568 ? 12.555 7.402 17.172 1 91.06 568 ASP A CA 1
ATOM 4481 C C . ASP A 1 568 ? 13.156 8.695 16.625 1 91.06 568 ASP A C 1
ATOM 4483 O O . ASP A 1 568 ? 12.461 9.469 15.961 1 91.06 568 ASP A O 1
ATOM 4487 N N . ILE A 1 569 ? 14.445 8.977 16.891 1 88.88 569 ILE A N 1
ATOM 4488 C CA . ILE A 1 569 ? 15.078 10.156 16.312 1 88.88 569 ILE A CA 1
ATOM 4489 C C . ILE A 1 569 ? 15.148 10.023 14.797 1 88.88 569 ILE A C 1
ATOM 4491 O O . ILE A 1 569 ? 15.016 11.016 14.078 1 88.88 569 ILE A O 1
ATOM 4495 N N . LEU A 1 570 ? 15.414 8.805 14.336 1 92.94 570 LEU A N 1
ATOM 4496 C CA . LEU A 1 570 ? 15.375 8.555 12.898 1 92.94 570 LEU A CA 1
ATOM 4497 C C . LEU A 1 570 ? 13.969 8.797 12.344 1 92.94 570 LEU A C 1
ATOM 4499 O O . LEU A 1 570 ? 13.812 9.398 11.281 1 92.94 570 LEU A O 1
ATOM 4503 N N . ALA A 1 571 ? 12.984 8.297 13.109 1 93.44 571 ALA A N 1
ATOM 4504 C CA . ALA A 1 571 ? 11.602 8.5 12.688 1 93.44 571 ALA A CA 1
ATOM 4505 C C . ALA A 1 571 ? 11.289 9.992 12.547 1 93.44 571 ALA A C 1
ATOM 4507 O O . ALA A 1 571 ? 10.602 10.398 11.609 1 93.44 571 ALA A O 1
ATOM 4508 N N . ALA A 1 572 ? 11.734 10.773 13.492 1 88.06 572 ALA A N 1
ATOM 4509 C CA . ALA A 1 572 ? 11.555 12.219 13.422 1 88.06 572 ALA A CA 1
ATOM 4510 C C . ALA A 1 572 ? 12.211 12.797 12.164 1 88.06 572 ALA A C 1
ATOM 4512 O O . ALA A 1 572 ? 11.625 13.625 11.477 1 88.06 572 ALA A O 1
ATOM 4513 N N . ALA A 1 573 ? 13.391 12.336 11.883 1 90.31 573 ALA A N 1
ATOM 4514 C CA . ALA A 1 573 ? 14.109 12.789 10.695 1 90.31 573 ALA A CA 1
ATOM 4515 C C . ALA A 1 573 ? 13.367 12.391 9.422 1 90.31 573 ALA A C 1
ATOM 4517 O O . ALA A 1 573 ? 13.281 13.188 8.484 1 90.31 573 ALA A O 1
ATOM 4518 N N . ILE A 1 574 ? 12.875 11.195 9.422 1 94.06 574 ILE A N 1
ATOM 4519 C CA . ILE A 1 574 ? 12.109 10.719 8.273 1 94.06 574 ILE A CA 1
ATOM 4520 C C . ILE A 1 574 ? 10.844 11.57 8.109 1 94.06 574 ILE A C 1
ATOM 4522 O O . ILE A 1 574 ? 10.477 11.938 6.992 1 94.06 574 ILE A O 1
ATOM 4526 N N . GLY A 1 575 ? 10.164 11.773 9.258 1 90.06 575 GLY A N 1
ATOM 4527 C CA . GLY A 1 575 ? 9.008 12.648 9.188 1 90.06 575 GLY A CA 1
ATOM 4528 C C . GLY A 1 575 ? 9.297 13.969 8.508 1 90.06 575 GLY A C 1
ATOM 4529 O O . GLY A 1 575 ? 8.539 14.406 7.637 1 90.06 575 GLY A O 1
ATOM 4530 N N . LYS A 1 576 ? 10.367 14.594 8.836 1 85.88 576 LYS A N 1
ATOM 4531 C CA . LYS A 1 576 ? 10.773 15.859 8.234 1 85.88 576 LYS A CA 1
ATOM 4532 C C . LYS A 1 576 ? 11.141 15.672 6.766 1 85.88 576 LYS A C 1
ATOM 4534 O O . LYS A 1 576 ? 10.82 16.516 5.922 1 85.88 576 LYS A O 1
ATOM 4539 N N . LEU A 1 577 ? 11.859 14.594 6.527 1 91.19 577 LEU A N 1
ATOM 4540 C CA . LEU A 1 577 ? 12.219 14.25 5.156 1 91.19 577 LEU A CA 1
ATOM 4541 C C . LEU A 1 577 ? 10.984 14.18 4.266 1 91.19 577 LEU A C 1
ATOM 4543 O O . LEU A 1 577 ? 10.969 14.758 3.172 1 91.19 577 LEU A O 1
ATOM 4547 N N . LEU A 1 578 ? 9.984 13.555 4.77 1 91.75 578 LEU A N 1
ATOM 4548 C CA . LEU A 1 578 ? 8.766 13.352 3.994 1 91.75 578 LEU A CA 1
ATOM 4549 C C . LEU A 1 578 ? 8.031 14.672 3.787 1 91.75 578 LEU A C 1
ATOM 4551 O O . LEU A 1 578 ? 7.355 14.859 2.771 1 91.75 578 LEU A O 1
ATOM 4555 N N . GLN A 1 579 ? 8.195 15.602 4.629 1 84.38 579 GLN A N 1
ATOM 4556 C CA . GLN A 1 579 ? 7.562 16.906 4.508 1 84.38 579 GLN A CA 1
ATOM 4557 C C . GLN A 1 579 ? 8.258 17.766 3.449 1 84.38 579 GLN A C 1
ATOM 4559 O O . GLN A 1 579 ? 7.605 18.531 2.742 1 84.38 579 GLN A O 1
ATOM 4564 N N . CYS A 1 580 ? 9.523 17.531 3.316 1 83.81 580 CYS A N 1
ATOM 4565 C CA . CYS A 1 580 ? 10.328 18.438 2.508 1 83.81 580 CYS A CA 1
ATOM 4566 C C . CYS A 1 580 ? 10.578 17.859 1.121 1 83.81 580 CYS A C 1
ATOM 4568 O O . CYS A 1 580 ? 10.555 18.578 0.126 1 83.81 580 CYS A O 1
ATOM 4570 N N . ASN A 1 581 ? 10.789 16.578 1.078 1 88.94 581 ASN A N 1
ATOM 4571 C CA . ASN A 1 581 ? 11.289 15.953 -0.146 1 88.94 581 ASN A CA 1
ATOM 4572 C C . ASN A 1 581 ? 10.164 15.719 -1.149 1 88.94 581 ASN A C 1
ATOM 4574 O O . ASN A 1 581 ? 9.07 15.281 -0.776 1 88.94 581 ASN A O 1
ATOM 4578 N N . THR A 1 582 ? 10.484 15.961 -2.408 1 87.12 582 THR A N 1
ATOM 4579 C CA . THR A 1 582 ? 9.492 15.773 -3.459 1 87.12 582 THR A CA 1
ATOM 4580 C C . THR A 1 582 ? 10.016 14.812 -4.527 1 87.12 582 THR A C 1
ATOM 4582 O O . THR A 1 582 ? 9.477 14.758 -5.637 1 87.12 582 THR A O 1
ATOM 4585 N N . GLY A 1 583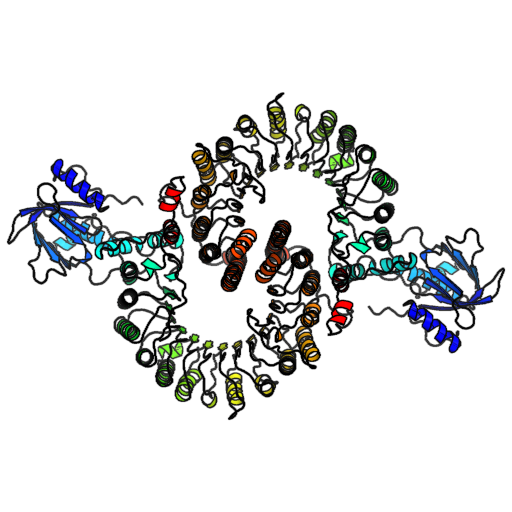 ? 11.078 14.18 -4.23 1 90.94 583 GLY A N 1
ATOM 4586 C CA . GLY A 1 583 ? 11.672 13.305 -5.23 1 90.94 583 GLY A CA 1
ATOM 4587 C C . GLY A 1 583 ? 11.594 11.836 -4.852 1 90.94 583 GLY A C 1
ATOM 4588 O O . GLY A 1 583 ? 11.422 10.977 -5.719 1 90.94 583 GLY A O 1
ATOM 4589 N N . LEU A 1 584 ? 11.656 11.508 -3.6 1 95 584 LEU A N 1
ATOM 4590 C CA . LEU A 1 584 ? 11.703 10.141 -3.1 1 95 584 LEU A CA 1
ATOM 4591 C C . LEU A 1 584 ? 10.375 9.43 -3.34 1 95 584 LEU A C 1
ATOM 4593 O O . LEU A 1 584 ? 9.305 10 -3.094 1 95 584 LEU A O 1
ATOM 4597 N N . GLU A 1 585 ? 10.43 8.227 -3.877 1 95.44 585 GLU A N 1
ATOM 4598 C CA . GLU A 1 585 ? 9.227 7.453 -4.176 1 95.44 585 GLU A CA 1
ATOM 4599 C C . GLU A 1 585 ? 9.141 6.207 -3.299 1 95.44 585 GLU A C 1
ATOM 4601 O O . GLU A 1 585 ? 8.047 5.723 -3.006 1 95.44 585 GLU A O 1
ATOM 4606 N N . THR A 1 586 ? 10.266 5.66 -2.969 1 96.81 586 THR A N 1
ATOM 4607 C CA . THR A 1 586 ? 10.336 4.422 -2.201 1 96.81 586 THR A CA 1
ATOM 4608 C C . THR A 1 586 ? 11.266 4.582 -1.001 1 96.81 586 THR A C 1
ATOM 4610 O O . THR A 1 586 ? 12.391 5.059 -1.143 1 96.81 586 THR A O 1
ATOM 4613 N N . LEU A 1 587 ? 10.773 4.16 0.179 1 97.69 587 LEU A N 1
ATOM 4614 C CA . LEU A 1 587 ? 11.578 4.254 1.391 1 97.69 587 LEU A CA 1
ATOM 4615 C C . LEU A 1 587 ? 11.406 3.008 2.256 1 97.69 587 LEU A C 1
ATOM 4617 O O . LEU A 1 587 ? 10.281 2.625 2.58 1 97.69 587 LEU A O 1
ATOM 4621 N N . TYR A 1 588 ? 12.5 2.332 2.572 1 97.31 588 TYR A N 1
ATOM 4622 C CA . TYR A 1 588 ? 12.539 1.215 3.508 1 97.31 588 TYR A CA 1
ATOM 4623 C C . TYR A 1 588 ? 13.281 1.598 4.785 1 97.31 588 TYR A C 1
ATOM 4625 O O . TYR A 1 588 ? 14.383 2.146 4.73 1 97.31 588 TYR A O 1
ATOM 4633 N N . PHE A 1 589 ? 12.664 1.348 5.93 1 97.5 589 PHE A N 1
ATOM 4634 C CA . PHE A 1 589 ? 13.336 1.771 7.148 1 97.5 589 PHE A CA 1
ATOM 4635 C C . PHE A 1 589 ? 13.055 0.801 8.289 1 97.5 589 PHE A C 1
ATOM 4637 O O . PHE A 1 589 ? 13.258 1.135 9.461 1 97.5 589 PHE A O 1
ATOM 4644 N N . ASP A 1 590 ? 12.625 -0.414 8.016 1 96.69 590 ASP A N 1
ATOM 4645 C CA . ASP A 1 590 ? 12.289 -1.39 9.047 1 96.69 590 ASP A CA 1
ATOM 4646 C C . ASP A 1 590 ? 13.508 -1.752 9.883 1 96.69 590 ASP A C 1
ATOM 4648 O O . ASP A 1 590 ? 14.648 -1.532 9.461 1 96.69 590 ASP A O 1
ATOM 4652 N N . ASP A 1 591 ? 13.258 -2.211 11.086 1 95.19 591 ASP A N 1
ATOM 4653 C CA . ASP A 1 591 ? 14.273 -2.734 11.992 1 95.19 591 ASP A CA 1
ATOM 4654 C C . ASP A 1 591 ? 15.18 -1.615 12.5 1 95.19 591 ASP A C 1
ATOM 4656 O O . ASP A 1 591 ? 16.406 -1.73 12.453 1 95.19 591 ASP A O 1
ATOM 4660 N N . ASN A 1 592 ? 14.594 -0.5 12.938 1 96 592 ASN A N 1
ATOM 4661 C CA . ASN A 1 592 ? 15.328 0.613 13.531 1 96 592 ASN A CA 1
ATOM 4662 C C . ASN A 1 592 ? 14.836 0.926 14.938 1 96 592 ASN A C 1
ATOM 4664 O O . ASN A 1 592 ? 15.125 1.994 15.484 1 96 592 ASN A O 1
ATOM 4668 N N . SER A 1 593 ? 14.047 -0.011 15.5 1 94.88 593 SER A N 1
ATOM 4669 C CA . SER A 1 593 ? 13.523 0.142 16.844 1 94.88 593 SER A CA 1
ATOM 4670 C C . SER A 1 593 ? 12.633 1.38 16.969 1 94.88 593 SER A C 1
ATOM 4672 O O . SER A 1 593 ? 12.727 2.131 17.938 1 94.88 593 SER A O 1
ATOM 4674 N N . ILE A 1 594 ? 11.844 1.604 15.961 1 95.94 594 ILE A N 1
ATOM 4675 C CA . ILE A 1 594 ? 10.906 2.725 15.945 1 95.94 594 ILE A CA 1
ATOM 4676 C C . ILE A 1 594 ? 9.641 2.352 16.719 1 95.94 594 ILE A C 1
ATOM 4678 O O . ILE A 1 594 ? 9.055 1.297 16.469 1 95.94 594 ILE A O 1
ATOM 4682 N N . SER A 1 595 ? 9.273 3.109 17.672 1 94.69 595 SER A N 1
ATOM 4683 C CA . SER A 1 595 ? 8.094 2.879 18.5 1 94.69 595 SER A CA 1
ATOM 4684 C C . SER A 1 595 ? 6.836 3.438 17.844 1 94.69 595 SER A C 1
ATOM 4686 O O . SER A 1 595 ? 6.879 3.91 16.703 1 94.69 595 SER A O 1
ATOM 4688 N N . SER A 1 596 ? 5.664 3.293 18.578 1 94.38 596 SER A N 1
ATOM 4689 C CA . SER A 1 596 ? 4.402 3.848 18.109 1 94.38 596 SER A CA 1
ATOM 4690 C C . SER A 1 596 ? 4.484 5.363 17.969 1 94.38 596 SER A C 1
ATOM 4692 O O . SER A 1 596 ? 3.896 5.938 17.047 1 94.38 596 SER A O 1
ATOM 4694 N N . ARG A 1 597 ? 5.234 6.023 18.828 1 89.25 597 ARG A N 1
ATOM 4695 C CA . ARG A 1 597 ? 5.445 7.465 18.75 1 89.25 597 ARG A CA 1
ATOM 4696 C C . ARG A 1 597 ? 6.207 7.832 17.484 1 89.25 597 ARG A C 1
ATOM 4698 O O . ARG A 1 597 ? 5.836 8.781 16.781 1 89.25 597 ARG A O 1
ATOM 4705 N N . GLY A 1 598 ? 7.23 7.109 17.219 1 92.5 598 GLY A N 1
ATOM 4706 C CA . GLY A 1 598 ? 7.988 7.344 16 1 92.5 598 GLY A CA 1
ATOM 4707 C C . GLY A 1 598 ? 7.156 7.176 14.742 1 92.5 598 GLY A C 1
ATOM 4708 O O . GLY A 1 598 ? 7.254 7.984 13.82 1 92.5 598 GLY A O 1
ATOM 4709 N N . LEU A 1 599 ? 6.375 6.148 14.727 1 95.44 599 LEU A N 1
ATOM 4710 C CA . LEU A 1 599 ? 5.523 5.91 13.57 1 95.44 599 LEU A CA 1
ATOM 4711 C C . LEU A 1 599 ? 4.535 7.059 13.375 1 95.44 599 LEU A C 1
ATOM 4713 O O . LEU A 1 599 ? 4.191 7.402 12.242 1 95.44 599 LEU A O 1
ATOM 4717 N N . THR A 1 600 ? 4.051 7.59 14.453 1 91.19 600 THR A N 1
ATOM 4718 C CA . THR A 1 600 ? 3.146 8.734 14.391 1 91.19 600 THR A CA 1
ATOM 4719 C C . THR A 1 600 ? 3.834 9.922 13.727 1 91.19 600 THR A C 1
ATOM 4721 O O . THR A 1 600 ? 3.205 10.664 12.969 1 91.19 600 THR A O 1
ATOM 4724 N N . LEU A 1 601 ? 5.109 10.117 14.016 1 88 601 LEU A N 1
ATOM 4725 C CA . LEU A 1 601 ? 5.871 11.188 13.383 1 88 601 LEU A CA 1
ATOM 4726 C C . LEU A 1 601 ? 5.969 10.977 11.875 1 88 601 LEU A C 1
ATOM 4728 O O . LEU A 1 601 ? 5.867 11.93 11.102 1 88 601 LEU A O 1
ATOM 4732 N N . ILE A 1 602 ? 6.164 9.773 11.5 1 93.94 602 ILE A N 1
ATOM 4733 C CA . ILE A 1 602 ? 6.23 9.438 10.078 1 93.94 602 ILE A CA 1
ATOM 4734 C C . ILE A 1 602 ? 4.883 9.719 9.422 1 93.94 602 ILE A C 1
ATOM 4736 O O . ILE A 1 602 ? 4.824 10.297 8.336 1 93.94 602 ILE A O 1
ATOM 4740 N N . LYS A 1 603 ? 3.826 9.281 10.078 1 92.75 603 LYS A N 1
ATOM 4741 C CA . LYS A 1 603 ? 2.477 9.555 9.594 1 92.75 603 LYS A CA 1
ATOM 4742 C C . LYS A 1 603 ? 2.271 11.047 9.359 1 92.75 603 LYS A C 1
ATOM 4744 O O . LYS A 1 603 ? 1.742 11.453 8.32 1 92.75 603 LYS A O 1
ATOM 4749 N N . PHE A 1 604 ? 2.73 11.891 10.266 1 85.31 604 PHE A N 1
ATOM 4750 C CA . PHE A 1 604 ? 2.586 13.336 10.148 1 85.31 604 PHE A CA 1
ATOM 4751 C C . PHE A 1 604 ? 3.361 13.859 8.945 1 85.31 604 PHE A C 1
ATOM 4753 O O . PHE A 1 604 ? 2.885 14.742 8.227 1 85.31 604 PHE A O 1
ATOM 4760 N N . GLY A 1 605 ? 4.52 13.305 8.789 1 88.12 605 GLY A N 1
ATOM 4761 C CA . GLY A 1 605 ? 5.305 13.688 7.625 1 88.12 605 GLY A CA 1
ATOM 4762 C C . GLY A 1 605 ? 4.629 13.344 6.312 1 88.12 605 GLY A C 1
ATOM 4763 O O . GLY A 1 605 ? 4.672 14.125 5.359 1 88.12 605 GLY A O 1
ATOM 4764 N N . LEU A 1 606 ? 3.957 12.25 6.301 1 91.69 606 LEU A N 1
ATOM 4765 C CA . LEU A 1 606 ? 3.316 11.734 5.094 1 91.69 606 LEU A CA 1
ATOM 4766 C C . LEU A 1 606 ? 2.133 12.609 4.695 1 91.69 606 LEU A C 1
ATOM 4768 O O . LEU A 1 606 ? 1.776 12.68 3.516 1 91.69 606 LEU A O 1
ATOM 4772 N N . GLN A 1 607 ? 1.533 13.25 5.648 1 83.81 607 GLN A N 1
ATOM 4773 C CA . GLN A 1 607 ? 0.348 14.062 5.383 1 83.81 607 GLN A CA 1
ATOM 4774 C C . GLN A 1 607 ? 0.658 15.18 4.398 1 83.81 607 GLN A C 1
ATOM 4776 O O . GLN A 1 607 ? -0.237 15.672 3.703 1 83.81 607 GLN A O 1
ATOM 4781 N N . ARG A 1 608 ? 1.902 15.531 4.273 1 83.06 608 ARG A N 1
ATOM 4782 C CA . ARG A 1 608 ? 2.291 16.609 3.377 1 83.06 608 ARG A CA 1
ATOM 4783 C C . ARG A 1 608 ? 3.074 16.078 2.182 1 83.06 608 ARG A C 1
ATOM 4785 O O . ARG A 1 608 ? 3.561 16.859 1.356 1 83.06 608 ARG A O 1
ATOM 4792 N N . ASN A 1 609 ? 3.219 14.781 2.174 1 89 609 ASN A N 1
ATOM 4793 C CA . ASN A 1 609 ? 3.973 14.164 1.088 1 89 609 ASN A CA 1
ATOM 4794 C C . ASN A 1 609 ? 3.057 13.711 -0.045 1 89 609 ASN A C 1
ATOM 4796 O O . ASN A 1 609 ? 1.967 13.188 0.203 1 89 609 ASN A O 1
ATOM 4800 N N . THR A 1 610 ? 3.537 13.883 -1.27 1 88 610 THR A N 1
ATOM 4801 C CA . THR A 1 610 ? 2.705 13.484 -2.402 1 88 610 THR A CA 1
ATOM 4802 C C . THR A 1 610 ? 3.467 12.539 -3.326 1 88 610 THR A C 1
ATOM 4804 O O . THR A 1 610 ? 2.945 12.125 -4.363 1 88 610 THR A O 1
ATOM 4807 N N . THR A 1 611 ? 4.699 12.172 -2.945 1 91.69 611 THR A N 1
ATOM 4808 C CA . THR A 1 611 ? 5.523 11.469 -3.922 1 91.69 611 THR A CA 1
ATOM 4809 C C . THR A 1 611 ? 5.75 10.023 -3.496 1 91.69 611 THR A C 1
ATOM 4811 O O . THR A 1 611 ? 5.91 9.141 -4.34 1 91.69 611 THR A O 1
ATOM 4814 N N . ILE A 1 612 ? 5.762 9.734 -2.199 1 95 612 ILE A N 1
ATOM 4815 C CA . ILE A 1 612 ? 6.031 8.391 -1.709 1 95 612 ILE A CA 1
ATOM 4816 C C . ILE A 1 612 ? 4.887 7.461 -2.098 1 95 612 ILE A C 1
ATOM 4818 O O . ILE A 1 612 ? 3.725 7.727 -1.772 1 95 612 ILE A O 1
ATOM 4822 N N . THR A 1 613 ? 5.223 6.453 -2.824 1 92.44 613 THR A N 1
ATOM 4823 C CA . THR A 1 613 ? 4.207 5.488 -3.23 1 92.44 613 THR A CA 1
ATOM 4824 C C . THR A 1 613 ? 4.512 4.109 -2.656 1 92.44 613 THR A C 1
ATOM 4826 O O . THR A 1 613 ? 3.65 3.227 -2.656 1 92.44 613 THR A O 1
ATOM 4829 N N . GLN A 1 614 ? 5.711 3.904 -2.244 1 94 614 GLN A N 1
ATOM 4830 C CA . GLN A 1 614 ? 6.102 2.637 -1.641 1 94 614 GLN A CA 1
ATOM 4831 C C . GLN A 1 614 ? 6.773 2.855 -0.287 1 94 614 GLN A C 1
ATOM 4833 O O . GLN A 1 614 ? 7.918 3.311 -0.222 1 94 614 GLN A O 1
ATOM 4838 N N . LEU A 1 615 ? 6.094 2.564 0.72 1 96.19 615 LEU A N 1
ATOM 4839 C CA . LEU A 1 615 ? 6.539 2.645 2.107 1 96.19 615 LEU A CA 1
ATOM 4840 C C . LEU A 1 615 ? 6.012 1.464 2.916 1 96.19 615 LEU A C 1
ATOM 4842 O O . LEU A 1 615 ? 5.059 1.607 3.686 1 96.19 615 LEU A O 1
ATOM 4846 N N . PRO A 1 616 ? 6.688 0.315 2.727 1 95.69 616 PRO A N 1
ATOM 4847 C CA . PRO A 1 616 ? 6.207 -0.849 3.477 1 95.69 616 PRO A CA 1
ATOM 4848 C C . PRO A 1 616 ? 6.207 -0.618 4.984 1 95.69 616 PRO A C 1
ATOM 4850 O O . PRO A 1 616 ? 7.113 0.029 5.516 1 95.69 616 PRO A O 1
ATOM 4853 N N . LEU A 1 617 ? 5.168 -1.113 5.641 1 97.25 617 LEU A N 1
ATOM 4854 C CA . LEU A 1 617 ? 5.129 -1 7.094 1 97.25 617 LEU A CA 1
ATOM 4855 C C . LEU A 1 617 ? 6.309 -1.729 7.73 1 97.25 617 LEU A C 1
ATOM 4857 O O . LEU A 1 617 ? 6.691 -2.809 7.277 1 97.25 617 LEU A O 1
ATOM 4861 N N . PRO A 1 618 ? 6.914 -1.177 8.703 1 97.38 618 PRO A N 1
ATOM 4862 C CA . PRO A 1 618 ? 8.062 -1.794 9.375 1 97.38 618 PRO A CA 1
ATOM 4863 C C . PRO A 1 618 ? 7.641 -2.865 10.383 1 97.38 618 PRO A C 1
ATOM 4865 O O . PRO A 1 618 ? 7.531 -2.586 11.578 1 97.38 618 PRO A O 1
ATOM 4868 N N . ILE A 1 619 ? 7.508 -4.062 9.953 1 97 619 ILE A N 1
ATOM 4869 C CA . ILE A 1 619 ? 6.945 -5.152 10.742 1 97 619 ILE A CA 1
ATOM 4870 C C . ILE A 1 619 ? 7.852 -5.449 11.938 1 97 619 ILE A C 1
ATOM 4872 O O . ILE A 1 619 ? 7.371 -5.699 13.039 1 97 619 ILE A O 1
ATOM 4876 N N . LYS A 1 620 ? 9.117 -5.422 11.758 1 95.62 620 LYS A N 1
ATOM 4877 C CA . LYS A 1 620 ? 10.039 -5.699 12.852 1 95.62 620 LYS A CA 1
ATOM 4878 C C . LYS A 1 620 ? 9.969 -4.613 13.922 1 95.62 620 LYS A C 1
ATOM 4880 O O . LYS A 1 620 ? 10.055 -4.906 15.117 1 95.62 620 LYS A O 1
ATOM 4885 N N . ASP A 1 621 ? 9.844 -3.375 13.484 1 96.94 621 ASP A N 1
ATOM 4886 C CA . ASP A 1 621 ? 9.672 -2.285 14.438 1 96.94 621 ASP A CA 1
ATOM 4887 C C . ASP A 1 621 ? 8.352 -2.418 15.195 1 96.94 621 ASP A C 1
ATOM 4889 O O . ASP A 1 621 ? 8.297 -2.189 16.406 1 96.94 621 ASP A O 1
ATOM 4893 N N . ILE A 1 622 ? 7.297 -2.709 14.453 1 97 622 ILE A N 1
ATOM 4894 C CA . ILE A 1 622 ? 5.992 -2.91 15.07 1 97 622 ILE A CA 1
ATOM 4895 C C . ILE A 1 622 ? 6.074 -4.047 16.094 1 97 622 ILE A C 1
ATOM 4897 O O . ILE A 1 622 ? 5.574 -3.922 17.203 1 97 622 ILE A O 1
ATOM 4901 N N . ALA A 1 623 ? 6.727 -5.176 15.719 1 95.69 623 ALA A N 1
ATOM 4902 C CA . ALA A 1 623 ? 6.91 -6.309 16.625 1 95.69 623 ALA A CA 1
ATOM 4903 C C . ALA A 1 623 ? 7.68 -5.902 17.875 1 95.69 623 ALA A C 1
ATOM 4905 O O . ALA A 1 623 ? 7.305 -6.273 18.984 1 95.69 623 ALA A O 1
ATOM 4906 N N . ALA A 1 624 ? 8.742 -5.125 17.672 1 94.88 624 ALA A N 1
ATOM 4907 C CA . ALA A 1 624 ? 9.555 -4.664 18.797 1 94.88 624 ALA A CA 1
ATOM 4908 C C . ALA A 1 624 ? 8.75 -3.75 19.719 1 94.88 624 ALA A C 1
ATOM 4910 O O . ALA A 1 624 ? 8.867 -3.838 20.938 1 94.88 624 ALA A O 1
ATOM 4911 N N . SER A 1 625 ? 7.965 -2.871 19.109 1 95.81 625 SER A N 1
ATOM 4912 C CA . SER A 1 625 ? 7.121 -1.965 19.875 1 95.81 625 SER A CA 1
ATOM 4913 C C . SER A 1 625 ? 6.098 -2.732 20.703 1 95.81 625 SER A C 1
ATOM 4915 O O . SER A 1 625 ? 5.863 -2.408 21.859 1 95.81 625 SER A O 1
ATOM 4917 N N . LEU A 1 626 ? 5.512 -3.744 20.156 1 95 626 LEU A N 1
ATOM 4918 C CA . LEU A 1 626 ? 4.516 -4.559 20.844 1 95 626 LEU A CA 1
ATOM 4919 C C . LEU A 1 626 ? 5.16 -5.383 21.953 1 95 626 LEU A C 1
ATOM 4921 O O . LEU A 1 626 ? 4.527 -5.648 22.969 1 95 626 LEU A O 1
ATOM 4925 N N . LYS A 1 627 ? 6.359 -5.82 21.75 1 92.81 627 LYS A N 1
ATOM 4926 C CA . LYS A 1 627 ? 7.09 -6.566 22.766 1 92.81 627 LYS A CA 1
ATOM 4927 C C . LYS A 1 627 ? 7.398 -5.688 23.969 1 92.81 627 LYS A C 1
ATOM 4929 O O . LYS A 1 627 ? 7.27 -6.129 25.125 1 92.81 627 LYS A O 1
ATOM 4934 N N . SER A 1 628 ? 7.809 -4.426 23.672 1 92.25 628 SER A N 1
ATOM 4935 C CA . SER A 1 628 ? 8.164 -3.486 24.734 1 92.25 628 SER A CA 1
ATOM 4936 C C . SER A 1 628 ? 6.926 -3.01 25.484 1 92.25 628 SER A C 1
ATOM 4938 O O . SER A 1 628 ? 6.977 -2.795 26.703 1 92.25 628 SER A O 1
ATOM 4940 N N . ASP A 1 629 ? 5.84 -2.809 24.844 1 92.81 629 ASP A N 1
ATOM 4941 C CA . ASP A 1 629 ? 4.562 -2.361 25.391 1 92.81 629 ASP A CA 1
ATOM 4942 C C . ASP A 1 629 ? 3.406 -3.186 24.828 1 92.81 629 ASP A C 1
ATOM 4944 O O . ASP A 1 629 ? 2.863 -2.861 23.766 1 92.81 629 ASP A O 1
ATOM 4948 N N . ALA A 1 630 ? 2.963 -4.156 25.594 1 88.62 630 ALA A N 1
ATOM 4949 C CA . ALA A 1 630 ? 1.968 -5.109 25.109 1 88.62 630 ALA A CA 1
ATOM 4950 C C . ALA A 1 630 ? 0.557 -4.672 25.484 1 88.62 630 ALA A C 1
ATOM 4952 O O . ALA A 1 630 ? -0.383 -5.469 25.438 1 88.62 630 ALA A O 1
ATOM 4953 N N . THR A 1 631 ? 0.41 -3.41 25.891 1 92 631 THR A N 1
ATOM 4954 C CA . THR A 1 631 ? -0.896 -2.918 26.312 1 92 631 THR A CA 1
ATOM 4955 C C . THR A 1 631 ? -1.84 -2.797 25.109 1 92 631 THR A C 1
ATOM 4957 O O . THR A 1 631 ? -1.4 -2.543 23.984 1 92 631 THR A O 1
ATOM 4960 N N . PRO A 1 632 ? -3.17 -3.059 25.344 1 91.06 632 PRO A N 1
ATOM 4961 C CA . PRO A 1 632 ? -4.156 -2.883 24.266 1 91.06 632 PRO A CA 1
ATOM 4962 C C . PRO A 1 632 ? -4.152 -1.471 23.688 1 91.06 632 PRO A C 1
ATOM 4964 O O . PRO A 1 632 ? -4.445 -1.284 22.5 1 91.06 632 PRO A O 1
ATOM 4967 N N . LEU A 1 633 ? -3.83 -0.559 24.484 1 92.5 633 LEU A N 1
ATOM 4968 C CA . LEU A 1 633 ? -3.775 0.824 24.016 1 92.5 633 LEU A CA 1
ATOM 4969 C C . LEU A 1 633 ? -2.682 1.004 22.969 1 92.5 633 LEU A C 1
ATOM 4971 O O . LEU A 1 633 ? -2.893 1.67 21.953 1 92.5 633 LEU A O 1
ATOM 4975 N N . ASN A 1 634 ? -1.521 0.446 23.234 1 94.19 634 ASN A N 1
ATOM 4976 C CA . ASN A 1 634 ? -0.43 0.531 22.281 1 94.19 634 ASN A CA 1
ATOM 4977 C C . ASN A 1 634 ? -0.775 -0.184 20.969 1 94.19 634 ASN A C 1
ATOM 4979 O O . ASN A 1 634 ? -0.478 0.318 19.891 1 94.19 634 ASN A O 1
ATOM 4983 N N . LEU A 1 635 ? -1.385 -1.36 21.125 1 95.06 635 LEU A N 1
ATOM 4984 C CA . LEU A 1 635 ? -1.811 -2.102 19.938 1 95.06 635 LEU A CA 1
ATOM 4985 C C . LEU A 1 635 ? -2.803 -1.287 19.109 1 95.06 635 LEU A C 1
ATOM 4987 O O . LEU A 1 635 ? -2.705 -1.243 17.891 1 95.06 635 LEU A O 1
ATOM 4991 N N . GLN A 1 636 ? -3.727 -0.748 19.766 1 93.5 636 GLN A N 1
ATOM 4992 C CA . GLN A 1 636 ? -4.711 0.092 19.094 1 93.5 636 GLN A CA 1
ATOM 4993 C C . GLN A 1 636 ? -4.035 1.257 18.375 1 93.5 636 GLN A C 1
ATOM 4995 O O . GLN A 1 636 ? -4.355 1.549 17.219 1 93.5 636 GLN A O 1
ATOM 5000 N N . LYS A 1 637 ? -3.135 1.88 19.062 1 93.62 637 LYS A N 1
ATOM 5001 C CA . LYS A 1 637 ? -2.406 2.998 18.469 1 93.62 637 LYS A CA 1
ATOM 5002 C C . LYS A 1 637 ? -1.624 2.555 17.234 1 93.62 637 LYS A C 1
ATOM 5004 O O . LYS A 1 637 ? -1.674 3.211 16.203 1 93.62 637 LYS A O 1
ATOM 5009 N N . LEU A 1 638 ? -0.915 1.468 17.344 1 96.19 638 LEU A N 1
ATOM 5010 C CA . LEU A 1 638 ? -0.131 0.931 16.234 1 96.19 638 LEU A CA 1
ATOM 5011 C C . LEU A 1 638 ? -1.026 0.585 15.047 1 96.19 638 LEU A C 1
ATOM 5013 O O . LEU A 1 638 ? -0.67 0.848 13.891 1 96.19 638 LEU A O 1
ATOM 5017 N N . THR A 1 639 ? -2.176 0.033 15.359 1 95.44 639 THR A N 1
ATOM 5018 C CA . THR A 1 639 ? -3.131 -0.335 14.32 1 95.44 639 THR A CA 1
ATOM 5019 C C . THR A 1 639 ? -3.637 0.904 13.586 1 95.44 639 THR A C 1
ATOM 5021 O O . THR A 1 639 ? -3.643 0.944 12.352 1 95.44 639 THR A O 1
ATOM 5024 N N . GLU A 1 640 ? -3.994 1.896 14.305 1 94.94 640 GLU A N 1
ATOM 5025 C CA . GLU A 1 640 ? -4.535 3.123 13.727 1 94.94 640 GLU A CA 1
ATOM 5026 C C . GLU A 1 640 ? -3.496 3.84 12.875 1 94.94 640 GLU A C 1
ATOM 5028 O O . GLU A 1 640 ? -3.777 4.223 11.734 1 94.94 640 GLU A O 1
ATOM 5033 N N . VAL A 1 641 ? -2.326 4 13.469 1 95.94 641 VAL A N 1
ATOM 5034 C CA . VAL A 1 641 ? -1.27 4.711 12.758 1 95.94 641 VAL A CA 1
ATOM 5035 C C . VAL A 1 641 ? -0.894 3.947 11.492 1 95.94 641 VAL A C 1
ATOM 5037 O O . VAL A 1 641 ? -0.696 4.547 10.43 1 95.94 641 VAL A O 1
ATOM 5040 N N . SER A 1 642 ? -0.787 2.621 11.531 1 96.62 642 SER A N 1
ATOM 5041 C CA . SER A 1 642 ? -0.448 1.796 10.383 1 96.62 642 SER A CA 1
ATOM 5042 C C . SER A 1 642 ? -1.5 1.92 9.281 1 96.62 642 SER A C 1
ATOM 5044 O O . SER A 1 642 ? -1.164 2.045 8.102 1 96.62 642 SER A O 1
ATOM 5046 N N . ASN A 1 643 ? -2.715 1.887 9.664 1 94.88 643 ASN A N 1
ATOM 5047 C CA . ASN A 1 643 ? -3.799 2.029 8.703 1 94.88 643 ASN A CA 1
ATOM 5048 C C . ASN A 1 643 ? -3.76 3.389 8.008 1 94.88 643 ASN A C 1
ATOM 5050 O O . ASN A 1 643 ? -3.967 3.482 6.801 1 94.88 643 ASN A O 1
ATOM 5054 N N . GLU A 1 644 ? -3.504 4.402 8.789 1 95.06 644 GLU A N 1
ATOM 5055 C CA . GLU A 1 644 ? -3.443 5.746 8.227 1 95.06 644 GLU A CA 1
ATOM 5056 C C . GLU A 1 644 ? -2.275 5.883 7.254 1 95.06 644 GLU A C 1
ATOM 5058 O O . GLU A 1 644 ? -2.404 6.523 6.207 1 95.06 644 GLU A O 1
ATOM 5063 N N . ILE A 1 645 ? -1.189 5.328 7.645 1 95.81 645 ILE A N 1
ATOM 5064 C CA . ILE A 1 645 ? -0.022 5.355 6.77 1 95.81 645 ILE A CA 1
ATOM 5065 C C . ILE A 1 645 ? -0.351 4.668 5.449 1 95.81 645 ILE A C 1
ATOM 5067 O O . ILE A 1 645 ? -0.107 5.223 4.375 1 95.81 645 ILE A O 1
ATOM 5071 N N . GLN A 1 646 ? -0.914 3.51 5.492 1 93.75 646 GLN A N 1
ATOM 5072 C CA . GLN A 1 646 ? -1.255 2.756 4.289 1 93.75 646 GLN A CA 1
ATOM 5073 C C . GLN A 1 646 ? -2.26 3.518 3.43 1 93.75 646 GLN A C 1
ATOM 5075 O O . GLN A 1 646 ? -2.148 3.533 2.203 1 93.75 646 GLN A O 1
ATOM 5080 N N . GLN A 1 647 ? -3.182 4.141 4.066 1 92.62 647 GLN A N 1
ATOM 5081 C CA . GLN A 1 647 ? -4.168 4.922 3.33 1 92.62 647 GLN A CA 1
ATOM 5082 C C . GLN A 1 647 ? -3.514 6.109 2.629 1 92.62 647 GLN A C 1
ATOM 5084 O O . GLN A 1 647 ? -3.834 6.41 1.478 1 92.62 647 GLN A O 1
ATOM 5089 N N . THR A 1 648 ? -2.654 6.785 3.377 1 93.06 648 THR A N 1
ATOM 5090 C CA . THR A 1 648 ? -1.983 7.945 2.797 1 93.06 648 THR A CA 1
ATOM 5091 C C . THR A 1 648 ? -1.171 7.539 1.569 1 93.06 648 THR A C 1
ATOM 5093 O O . THR A 1 648 ? -1.138 8.266 0.573 1 93.06 648 THR A O 1
ATOM 5096 N N . ILE A 1 649 ? -0.536 6.426 1.616 1 92.19 649 ILE A N 1
ATOM 5097 C CA . ILE A 1 649 ? 0.258 5.93 0.496 1 92.19 649 ILE A CA 1
ATOM 5098 C C . ILE A 1 649 ? -0.653 5.645 -0.696 1 92.19 649 ILE A C 1
ATOM 5100 O O . ILE A 1 649 ? -0.315 5.973 -1.836 1 92.19 649 ILE A O 1
ATOM 5104 N N . LEU A 1 650 ? -1.782 5.082 -0.418 1 87.81 650 LEU A N 1
ATOM 5105 C CA . LEU A 1 650 ? -2.764 4.828 -1.466 1 87.81 650 LEU A CA 1
ATOM 5106 C C . LEU A 1 650 ? -3.23 6.133 -2.105 1 87.81 650 LEU A C 1
ATOM 5108 O O . LEU A 1 650 ? -3.369 6.215 -3.328 1 87.81 650 LEU A O 1
ATOM 5112 N N . ASP A 1 651 ? -3.436 7.098 -1.324 1 88.69 651 ASP A N 1
ATOM 5113 C CA . ASP A 1 651 ? -3.863 8.398 -1.824 1 88.69 651 ASP A CA 1
ATOM 5114 C C . ASP A 1 651 ? -2.797 9.016 -2.725 1 88.69 651 ASP A C 1
ATOM 5116 O O . ASP A 1 651 ? -3.117 9.609 -3.758 1 88.69 651 ASP A O 1
ATOM 5120 N N . ASN A 1 652 ? -1.607 8.898 -2.236 1 86.81 652 ASN A N 1
ATOM 5121 C CA . ASN A 1 652 ? -0.508 9.391 -3.061 1 86.81 652 ASN A CA 1
ATOM 5122 C C . ASN A 1 652 ? -0.488 8.719 -4.43 1 86.81 652 ASN A C 1
ATOM 5124 O O . ASN A 1 652 ? -0.263 9.375 -5.445 1 86.81 652 ASN A O 1
ATOM 5128 N N . TYR A 1 653 ? -0.702 7.473 -4.414 1 82.44 653 TYR A N 1
ATOM 5129 C CA . TYR A 1 653 ? -0.685 6.719 -5.664 1 82.44 653 TYR A CA 1
ATOM 5130 C C . TYR A 1 653 ? -1.833 7.145 -6.57 1 82.44 653 TYR A C 1
ATOM 5132 O O . TYR A 1 653 ? -1.646 7.32 -7.777 1 82.44 653 TYR A O 1
ATOM 5140 N N . THR A 1 654 ? -3.023 7.309 -5.996 1 81.75 654 THR A N 1
ATOM 5141 C CA . THR A 1 654 ? -4.199 7.727 -6.75 1 81.75 654 THR A CA 1
ATOM 5142 C C . THR A 1 654 ? -3.994 9.117 -7.34 1 81.75 654 THR A C 1
ATOM 5144 O O . THR A 1 654 ? -4.359 9.375 -8.492 1 81.75 654 THR A O 1
ATOM 5147 N N . ASN A 1 655 ? -3.428 10.008 -6.59 1 80.81 655 ASN A N 1
ATOM 5148 C CA . ASN A 1 655 ? -3.174 11.367 -7.051 1 80.81 655 ASN A CA 1
ATOM 5149 C C . ASN A 1 655 ? -2.146 11.398 -8.18 1 80.81 655 ASN A C 1
ATOM 5151 O O . ASN A 1 655 ? -2.252 12.203 -9.102 1 80.81 655 ASN A O 1
ATOM 5155 N N . LYS A 1 656 ? -1.228 10.555 -8.07 1 76.69 656 LYS A N 1
ATOM 5156 C CA . LYS A 1 656 ? -0.205 10.469 -9.109 1 76.69 656 LYS A CA 1
ATOM 5157 C C . LYS A 1 656 ? -0.812 10.055 -10.445 1 76.69 656 LYS A C 1
ATOM 5159 O O . LYS A 1 656 ? -0.413 10.555 -11.5 1 76.69 656 LYS A O 1
ATOM 5164 N N . ILE A 1 657 ? -1.796 9.305 -10.398 1 72.69 657 ILE A N 1
ATOM 5165 C CA . ILE A 1 657 ? -2.469 8.844 -11.609 1 72.69 657 ILE A CA 1
ATOM 5166 C C . ILE A 1 657 ? -3.33 9.969 -12.18 1 72.69 657 ILE A C 1
ATOM 5168 O O . ILE A 1 657 ? -3.33 10.203 -13.391 1 72.69 657 ILE A O 1
ATOM 5172 N N . GLN A 1 658 ? -4.09 10.641 -11.18 1 64.19 658 GLN A N 1
ATOM 5173 C CA . GLN A 1 658 ? -4.969 11.727 -11.617 1 64.19 658 GLN A CA 1
ATOM 5174 C C . GLN A 1 658 ? -4.164 12.906 -12.148 1 64.19 658 GLN A C 1
ATOM 5176 O O . GLN A 1 658 ? -4.582 13.57 -13.102 1 64.19 658 GLN A O 1
ATOM 5181 N N . GLY A 1 659 ? -3.117 13.297 -11.359 1 57.25 659 GLY A N 1
ATOM 5182 C CA . GLY A 1 659 ? -2.273 14.383 -11.828 1 57.25 659 GLY A CA 1
ATOM 5183 C C . GLY A 1 659 ? -1.676 14.125 -13.195 1 57.25 659 GLY A C 1
ATOM 5184 O O . GLY A 1 659 ? -1.511 15.055 -13.992 1 57.25 659 GLY A O 1
ATOM 5185 N N . THR A 1 660 ? -1.242 12.859 -13.422 1 51.44 660 THR A N 1
ATOM 5186 C CA . THR A 1 660 ? -0.782 12.547 -14.773 1 51.44 660 THR A CA 1
ATOM 5187 C C . THR A 1 660 ? -1.903 12.75 -15.781 1 51.44 660 THR A C 1
ATOM 5189 O O . THR A 1 660 ? -1.649 13.133 -16.938 1 51.44 660 THR A O 1
ATOM 5192 N N . THR A 1 661 ? -3.162 12.633 -15.305 1 43.25 661 THR A N 1
ATOM 5193 C CA . THR A 1 661 ? -4.285 12.883 -16.203 1 43.25 661 THR A CA 1
ATOM 5194 C C . THR A 1 661 ? -4.586 14.375 -16.297 1 43.25 661 THR A C 1
ATOM 5196 O O . THR A 1 661 ? -4.922 14.875 -17.359 1 43.25 661 THR A O 1
ATOM 5199 N N . LEU A 1 662 ? -4.664 15.156 -15.141 1 38.91 662 LEU A N 1
ATOM 5200 C CA . LEU A 1 662 ? -4.934 16.578 -15.195 1 38.91 662 LEU A CA 1
ATOM 5201 C C . LEU A 1 662 ? -3.729 17.344 -15.734 1 38.91 662 LEU A C 1
ATOM 5203 O O . LEU A 1 662 ? -3.797 18.562 -15.938 1 38.91 662 LEU A O 1
ATOM 5207 N N . THR A 1 663 ? -2.531 16.953 -15.562 1 38.78 663 THR A N 1
ATOM 5208 C CA . THR A 1 663 ? -1.519 17.766 -16.234 1 38.78 663 THR A CA 1
ATOM 5209 C C . THR A 1 663 ? -1.879 17.969 -17.703 1 38.78 663 THR A C 1
ATOM 5211 O O . THR A 1 663 ? -1.161 18.656 -18.422 1 38.78 663 THR A O 1
ATOM 5214 N N . ASN A 1 664 ? -2.785 17.344 -18.469 1 34.44 664 ASN A N 1
ATOM 5215 C CA . ASN A 1 664 ? -3.057 18.094 -19.703 1 34.44 664 ASN A CA 1
ATOM 5216 C C . ASN A 1 664 ? -3.615 19.484 -19.406 1 34.44 664 ASN A C 1
ATOM 5218 O O . ASN A 1 664 ? -3.488 20.391 -20.219 1 34.44 664 ASN A O 1
ATOM 5222 N N . ASN A 1 665 ? -4.832 19.75 -18.766 1 29.83 665 ASN A N 1
ATOM 5223 C CA . ASN A 1 665 ? -5.227 21.141 -18.703 1 29.83 665 ASN A CA 1
ATOM 5224 C C . ASN A 1 665 ? -4.457 21.891 -17.609 1 29.83 665 ASN A C 1
ATOM 5226 O O . ASN A 1 665 ? -3.918 22.984 -17.859 1 29.83 665 ASN A O 1
ATOM 5230 N N . SER A 1 666 ? -5.102 22.062 -16.312 1 30.47 666 SER A N 1
ATOM 5231 C CA . SER A 1 666 ? -4.84 23.234 -15.477 1 30.47 666 SER A CA 1
ATOM 5232 C C . SER A 1 666 ? -3.447 23.172 -14.867 1 30.47 666 SER A C 1
ATOM 5234 O O . SER A 1 666 ? -2.686 22.234 -15.133 1 30.47 666 SER A O 1
ATOM 5236 N N . ILE A 1 667 ? -3.336 23.438 -13.414 1 28.84 667 ILE A N 1
ATOM 5237 C CA . ILE A 1 667 ? -2.301 24.078 -12.609 1 28.84 667 ILE A CA 1
ATOM 5238 C C . ILE A 1 667 ? -1.141 23.094 -12.398 1 28.84 667 ILE A C 1
ATOM 5240 O O . ILE A 1 667 ? -1.31 22.047 -11.773 1 28.84 667 ILE A O 1
ATOM 5244 N N . LYS A 1 668 ? -0.211 22.984 -13.211 1 32.56 668 LYS A N 1
ATOM 5245 C CA . LYS A 1 668 ? 1.176 22.547 -13.078 1 32.56 668 LYS A CA 1
ATOM 5246 C C . LYS A 1 668 ? 1.701 22.797 -11.672 1 32.56 668 LYS A C 1
ATOM 5248 O O . LYS A 1 668 ? 1.897 23.953 -11.266 1 32.56 668 LYS A O 1
ATOM 5253 N N . THR A 1 669 ? 1.247 22 -10.68 1 31.89 669 THR A N 1
ATOM 5254 C CA . THR A 1 669 ? 2.02 22.062 -9.445 1 31.89 669 THR A CA 1
ATOM 5255 C C . THR A 1 669 ? 3.516 22 -9.742 1 31.89 669 THR A C 1
ATOM 5257 O O . THR A 1 669 ? 4.02 20.969 -10.203 1 31.89 669 THR A O 1
ATOM 5260 N N . GLN A 1 670 ? 4.129 22.938 -10.391 1 31.22 670 GLN A N 1
ATOM 5261 C CA . GLN A 1 670 ? 5.562 23.141 -10.555 1 31.22 670 GLN A CA 1
ATOM 5262 C C . GLN A 1 670 ? 6.336 22.609 -9.352 1 31.22 670 GLN A C 1
ATOM 5264 O O . GLN A 1 670 ? 6.152 23.094 -8.234 1 31.22 670 GLN A O 1
ATOM 5269 N N . SER A 1 671 ? 6.488 21.312 -9.289 1 36.56 671 SER A N 1
ATOM 5270 C CA . SER A 1 671 ? 7.531 20.797 -8.398 1 36.56 671 SER A CA 1
ATOM 5271 C C . SER A 1 671 ? 8.766 21.703 -8.422 1 36.56 671 SER A C 1
ATOM 5273 O O . SER A 1 671 ? 9.508 21.703 -9.406 1 36.56 671 SER A O 1
ATOM 5275 N N . LEU A 1 672 ? 8.68 22.938 -8.125 1 32.78 672 LEU A N 1
ATOM 5276 C CA . LEU A 1 672 ? 9.859 23.797 -8.055 1 32.78 672 LEU A CA 1
ATOM 5277 C C . LEU A 1 672 ? 11 23.094 -7.324 1 32.78 672 LEU A C 1
ATOM 5279 O O . LEU A 1 672 ? 10.828 22.656 -6.184 1 32.78 672 LEU A O 1
ATOM 5283 N N . SER A 1 673 ? 11.828 22.406 -8.055 1 36.09 673 SER A N 1
ATOM 5284 C CA . SER A 1 673 ? 13.109 21.969 -7.523 1 36.09 673 SER A CA 1
ATOM 5285 C C . SER A 1 673 ? 13.664 22.984 -6.523 1 36.09 673 SER A C 1
ATOM 5287 O O . SER A 1 673 ? 13.852 24.156 -6.852 1 36.09 673 SER A O 1
ATOM 5289 N N . ARG A 1 674 ? 13.281 22.953 -5.293 1 38.44 674 ARG A N 1
ATOM 5290 C CA . ARG A 1 674 ? 13.828 23.812 -4.25 1 38.44 674 ARG A CA 1
ATOM 5291 C C . ARG A 1 674 ? 15.344 23.719 -4.195 1 38.44 674 ARG A C 1
ATOM 5293 O O . ARG A 1 674 ? 15.898 22.625 -4.109 1 38.44 674 ARG A O 1
ATOM 5300 N N . SER A 1 675 ? 16.062 24.5 -4.945 1 34.38 675 SER A N 1
ATOM 5301 C CA . SER A 1 675 ? 17.516 24.578 -4.754 1 34.38 675 SER A CA 1
ATOM 5302 C C . SER A 1 675 ? 17.859 24.797 -3.287 1 34.38 675 SER A C 1
ATOM 5304 O O . SER A 1 675 ? 17.141 25.469 -2.561 1 34.38 675 SER A O 1
ATOM 5306 N N . ARG A 1 676 ? 18.578 23.953 -2.635 1 37.69 676 ARG A N 1
ATOM 5307 C CA . ARG A 1 676 ? 19.219 24.156 -1.341 1 37.69 676 ARG A CA 1
ATOM 5308 C C . ARG A 1 676 ? 19.812 25.547 -1.238 1 37.69 676 ARG A C 1
ATOM 5310 O O . ARG A 1 676 ? 21.031 25.703 -1.145 1 37.69 676 ARG A O 1
ATOM 5317 N N . ALA A 1 677 ? 19.75 26.422 -2.031 1 35.88 677 ALA A N 1
ATOM 5318 C CA . ALA A 1 677 ? 20.734 27.5 -1.948 1 35.88 677 ALA A CA 1
ATOM 5319 C C . ALA A 1 677 ? 21.047 27.844 -0.495 1 35.88 677 ALA A C 1
ATOM 5321 O O . ALA A 1 677 ? 22.203 28.062 -0.138 1 35.88 677 ALA A O 1
ATOM 5322 N N . ASN A 1 678 ? 20.141 28.359 0.401 1 36.41 678 ASN A N 1
ATOM 5323 C CA . ASN A 1 678 ? 20.562 29.047 1.606 1 36.41 678 ASN A CA 1
ATOM 5324 C C . ASN A 1 678 ? 20.656 28.109 2.803 1 36.41 678 ASN A C 1
ATOM 5326 O O . ASN A 1 678 ? 20.625 28.547 3.951 1 36.41 678 ASN A O 1
ATOM 5330 N N . SER A 1 679 ? 20.5 26.75 2.578 1 40.94 679 SER A N 1
ATOM 5331 C CA . SER A 1 679 ? 20.484 26.031 3.854 1 40.94 679 SER A CA 1
ATOM 5332 C C . SER A 1 679 ? 21.906 25.797 4.363 1 40.94 679 SER A C 1
ATOM 5334 O O . SER A 1 679 ? 22.844 25.719 3.572 1 40.94 679 SER A O 1
ATOM 5336 N N . THR A 1 680 ? 22.156 26 5.617 1 46.97 680 THR A N 1
ATOM 5337 C CA . THR A 1 680 ? 23.391 25.75 6.348 1 46.97 680 THR A CA 1
ATOM 5338 C C . THR A 1 680 ? 23.938 24.359 6.031 1 46.97 680 THR A C 1
ATOM 5340 O O . THR A 1 680 ? 23.188 23.391 6.016 1 46.97 680 THR A O 1
ATOM 5343 N N . PRO A 1 681 ? 25.109 24.391 5.555 1 49.12 681 PRO A N 1
ATOM 5344 C CA . PRO A 1 681 ? 25.781 23.125 5.297 1 49.12 681 PRO A CA 1
ATOM 5345 C C . PRO A 1 681 ? 25.609 22.109 6.434 1 49.12 681 PRO A C 1
ATOM 5347 O O . PRO A 1 681 ? 25.656 22.5 7.609 1 49.12 681 PRO A O 1
ATOM 5350 N N . LEU A 1 682 ? 25.094 20.922 6.164 1 52.31 682 LEU A N 1
ATOM 5351 C CA . LEU A 1 682 ? 24.922 19.844 7.117 1 52.31 682 LEU A CA 1
ATOM 5352 C C . LEU A 1 682 ? 26.234 19.516 7.812 1 52.31 682 LEU A C 1
ATOM 5354 O O . LEU A 1 682 ? 27.266 19.312 7.156 1 52.31 682 LEU A O 1
ATOM 5358 N N . VAL A 1 683 ? 26.469 19.984 9.031 1 53.69 683 VAL A N 1
ATOM 5359 C CA . VAL A 1 683 ? 27.594 19.484 9.805 1 53.69 683 VAL A CA 1
ATOM 5360 C C . VAL A 1 683 ? 27.422 18 10.094 1 53.69 683 VAL A C 1
ATOM 5362 O O . VAL A 1 683 ? 26.391 17.578 10.633 1 53.69 683 VAL A O 1
ATOM 5365 N N . ILE A 1 684 ? 28.281 17.125 9.547 1 65.75 684 ILE A N 1
ATOM 5366 C CA . ILE A 1 684 ? 28.172 15.688 9.383 1 65.75 684 ILE A CA 1
ATOM 5367 C C . ILE A 1 684 ? 28.516 14.984 10.695 1 65.75 684 ILE A C 1
ATOM 5369 O O . ILE A 1 684 ? 29.594 14.383 10.812 1 65.75 684 ILE A O 1
ATOM 5373 N N . ASP A 1 685 ? 28.094 15.445 11.891 1 68.88 685 ASP A N 1
ATOM 5374 C CA . ASP A 1 685 ? 28.062 14.617 13.086 1 68.88 685 ASP A CA 1
ATOM 5375 C C . ASP A 1 685 ? 26.641 14.539 13.656 1 68.88 685 ASP A C 1
ATOM 5377 O O . ASP A 1 685 ? 25.812 15.414 13.391 1 68.88 685 ASP A O 1
ATOM 5381 N N . THR A 1 686 ? 26.406 13.5 14.266 1 67.12 686 THR A N 1
ATOM 5382 C CA . THR A 1 686 ? 25.062 13.203 14.766 1 67.12 686 THR A CA 1
ATOM 5383 C C . THR A 1 686 ? 24.531 14.359 15.602 1 67.12 686 THR A C 1
ATOM 5385 O O . THR A 1 686 ? 23.406 14.82 15.383 1 67.12 686 THR A O 1
ATOM 5388 N N . LYS A 1 687 ? 25.344 14.852 16.5 1 71.12 687 LYS A N 1
ATOM 5389 C CA . LYS A 1 687 ? 24.938 15.914 17.422 1 71.12 687 LYS A CA 1
ATOM 5390 C C . LYS A 1 687 ? 24.641 17.203 16.672 1 71.12 687 LYS A C 1
ATOM 5392 O O . LYS A 1 687 ? 23.625 17.859 16.906 1 71.12 687 LYS A O 1
ATOM 5397 N N . SER A 1 688 ? 25.516 17.453 15.703 1 70.44 688 SER A N 1
ATOM 5398 C CA . SER A 1 688 ? 25.359 18.672 14.922 1 70.44 688 SER A CA 1
ATOM 5399 C C . SER A 1 688 ? 24.141 18.562 13.992 1 70.44 688 SER A C 1
ATOM 5401 O O . SER A 1 688 ? 23.438 19.547 13.781 1 70.44 688 SER A O 1
ATOM 5403 N N . THR A 1 689 ? 23.953 17.406 13.555 1 70.5 689 THR A N 1
ATOM 5404 C CA . THR A 1 689 ? 22.812 17.188 12.672 1 70.5 689 THR A CA 1
ATOM 5405 C C . THR A 1 689 ? 21.5 17.391 13.43 1 70.5 689 THR A C 1
ATOM 5407 O O . THR A 1 689 ? 20.594 18.062 12.938 1 70.5 689 THR A O 1
ATOM 5410 N N . ILE A 1 690 ? 21.484 16.906 14.57 1 69.31 690 ILE A N 1
ATOM 5411 C CA . ILE A 1 690 ? 20.281 17.047 15.383 1 69.31 690 ILE A CA 1
ATOM 5412 C C . ILE A 1 690 ? 20.031 18.516 15.703 1 69.31 690 ILE A C 1
ATOM 5414 O O . ILE A 1 690 ? 18.891 18.969 15.656 1 69.31 690 ILE A O 1
ATOM 5418 N N . ALA A 1 691 ? 21.156 19.172 15.938 1 65.69 691 ALA A N 1
ATOM 5419 C CA . ALA A 1 691 ? 21.062 20.578 16.344 1 65.69 691 ALA A CA 1
ATOM 5420 C C . ALA A 1 691 ? 20.641 21.453 15.164 1 65.69 691 ALA A C 1
ATOM 5422 O O . ALA A 1 691 ? 19.969 22.469 15.344 1 65.69 691 ALA A O 1
ATOM 5423 N N . THR A 1 692 ? 21.078 20.984 14 1 62.41 692 THR A N 1
ATOM 5424 C CA . THR A 1 692 ? 20.906 21.875 12.844 1 62.41 692 THR A CA 1
ATOM 5425 C C . THR A 1 692 ? 19.688 21.453 12.016 1 62.41 692 THR A C 1
ATOM 5427 O O . THR A 1 692 ? 19.125 22.281 11.297 1 62.41 692 THR A O 1
ATOM 5430 N N . CYS A 1 693 ? 19.516 20.234 12.133 1 59.72 693 CYS A N 1
ATOM 5431 C CA . CYS A 1 693 ? 18.422 19.766 11.305 1 59.72 693 CYS A CA 1
ATOM 5432 C C . CYS A 1 693 ? 17.078 19.984 11.992 1 59.72 693 CYS A C 1
ATOM 5434 O O . CYS A 1 693 ? 16.969 19.812 13.203 1 59.72 693 CYS A O 1
ATOM 5436 N N . ALA A 1 694 ? 16.047 20.25 11.32 1 57.47 694 ALA A N 1
ATOM 5437 C CA . ALA A 1 694 ? 14.656 20.688 11.344 1 57.47 694 ALA A CA 1
ATOM 5438 C C . ALA A 1 694 ? 13.953 20.203 12.609 1 57.47 694 ALA A C 1
ATOM 5440 O O . ALA A 1 694 ? 13.172 19.25 12.57 1 57.47 694 ALA A O 1
ATOM 5441 N N . GLY A 1 695 ? 14.227 20.828 13.82 1 59.62 695 GLY A N 1
ATOM 5442 C CA . GLY A 1 695 ? 13.32 20.531 14.922 1 59.62 695 GLY A CA 1
ATOM 5443 C C . GLY A 1 695 ? 13.602 19.203 15.602 1 59.62 695 GLY A C 1
ATOM 5444 O O . GLY A 1 695 ? 12.828 18.766 16.453 1 59.62 695 GLY A O 1
ATOM 5445 N N . LEU A 1 696 ? 14.734 18.5 15.18 1 66.06 696 LEU A N 1
ATOM 5446 C CA . LEU A 1 696 ? 15.023 17.188 15.742 1 66.06 696 LEU A CA 1
ATOM 5447 C C . LEU A 1 696 ? 15.438 17.297 17.203 1 66.06 696 LEU A C 1
ATOM 5449 O O . LEU A 1 696 ? 15.281 16.344 17.984 1 66.06 696 LEU A O 1
ATOM 5453 N N . ASN A 1 697 ? 15.961 18.469 17.562 1 63.62 697 ASN A N 1
ATOM 5454 C CA . ASN A 1 697 ? 16.406 18.672 18.938 1 63.62 697 ASN A CA 1
ATOM 5455 C C . ASN A 1 697 ? 15.273 18.5 19.938 1 63.62 697 ASN A C 1
ATOM 5457 O O . ASN A 1 697 ? 15.492 18.062 21.062 1 63.62 697 ASN A O 1
ATOM 5461 N N . SER A 1 698 ? 14.086 18.875 19.5 1 57.34 698 SER A N 1
ATOM 5462 C CA . SER A 1 698 ? 12.938 18.812 20.391 1 57.34 698 SER A CA 1
ATOM 5463 C C . SER A 1 698 ? 12.602 17.375 20.766 1 57.34 698 SER A C 1
ATOM 5465 O O . SER A 1 698 ? 11.945 17.125 21.766 1 57.34 698 SER A O 1
ATOM 5467 N N . PHE A 1 699 ? 13.039 16.438 20.031 1 56.31 699 PHE A N 1
ATOM 5468 C CA . PHE A 1 699 ? 12.703 15.039 20.297 1 56.31 699 PHE A CA 1
ATOM 5469 C C . PHE A 1 699 ? 13.672 14.43 21.297 1 56.31 699 PHE A C 1
ATOM 5471 O O . PHE A 1 699 ? 13.344 13.445 21.969 1 56.31 699 PHE A O 1
ATOM 5478 N N . ILE A 1 700 ? 14.82 14.914 21.562 1 50.78 700 ILE A N 1
ATOM 5479 C CA . ILE A 1 700 ? 15.773 14.398 22.547 1 50.78 700 ILE A CA 1
ATOM 5480 C C . ILE A 1 700 ? 15.391 14.883 23.938 1 50.78 700 ILE A C 1
ATOM 5482 O O . ILE A 1 700 ? 15.57 14.164 24.922 1 50.78 700 ILE A O 1
ATOM 5486 N N . SER A 1 701 ? 14.828 16.016 24.25 1 46.81 701 SER A N 1
ATOM 5487 C CA . SER A 1 701 ? 14.594 16.547 25.594 1 46.81 701 SER A CA 1
ATOM 5488 C C . SER A 1 701 ? 13.555 15.711 26.344 1 46.81 701 SER A C 1
ATOM 5490 O O . SER A 1 701 ? 13.422 15.812 27.562 1 46.81 701 SER A O 1
ATOM 5492 N N . ILE A 1 702 ? 12.703 14.93 25.812 1 39.16 702 ILE A N 1
ATOM 5493 C CA . ILE A 1 702 ? 11.695 14.219 26.594 1 39.16 702 ILE A CA 1
ATOM 5494 C C . ILE A 1 702 ? 12.359 13.133 27.438 1 39.16 702 ILE A C 1
ATOM 5496 O O . ILE A 1 702 ? 11.828 12.727 28.469 1 39.16 702 ILE A O 1
ATOM 5500 N N . ASP A 1 703 ? 13.375 12.469 27.203 1 36.66 703 ASP A N 1
ATOM 5501 C CA . ASP A 1 703 ? 13.789 11.336 28.031 1 36.66 703 ASP A CA 1
ATOM 5502 C C . ASP A 1 703 ? 14.352 11.82 29.359 1 36.66 703 ASP A C 1
ATOM 5504 O O . ASP A 1 703 ? 14.75 11.008 30.203 1 36.66 703 ASP A O 1
ATOM 5508 N N . ILE A 1 704 ? 14.812 12.984 29.641 1 33.03 704 ILE A N 1
ATOM 5509 C CA . ILE A 1 704 ? 15.414 13.117 30.969 1 33.03 704 ILE A CA 1
ATOM 5510 C C . ILE A 1 704 ? 14.32 13.125 32.031 1 33.03 704 ILE A C 1
ATOM 5512 O O . ILE A 1 704 ? 14.453 12.477 33.062 1 33.03 704 ILE A O 1
ATOM 5516 N N . ASP A 1 705 ? 13.266 14.039 32.188 1 31.42 705 ASP A N 1
ATOM 5517 C CA . ASP A 1 705 ? 12.562 14.148 33.469 1 31.42 705 ASP A CA 1
ATOM 5518 C C . ASP A 1 705 ? 11.445 13.117 33.562 1 31.42 705 ASP A C 1
ATOM 5520 O O . ASP A 1 705 ? 10.68 13.117 34.531 1 31.42 705 ASP A O 1
ATOM 5524 N N . ASN A 1 706 ? 10.805 12.594 32.594 1 30.42 706 ASN A N 1
ATOM 5525 C CA . ASN A 1 706 ? 9.641 11.812 33.031 1 30.42 706 ASN A CA 1
ATOM 5526 C C . ASN A 1 706 ? 10.047 10.523 33.719 1 30.42 706 ASN A C 1
ATOM 5528 O O . ASN A 1 706 ? 10.555 9.594 33.094 1 30.42 706 ASN A O 1
ATOM 5532 N N . THR A 1 707 ? 10.523 10.594 35 1 27.8 707 THR A N 1
ATOM 5533 C CA . THR A 1 707 ? 9.961 9.641 35.969 1 27.8 707 THR A CA 1
ATOM 5534 C C . THR A 1 707 ? 8.445 9.539 35.781 1 27.8 707 THR A C 1
ATOM 5536 O O . THR A 1 707 ? 7.734 10.547 35.906 1 27.8 707 THR A O 1
ATOM 5539 N N . ILE A 1 708 ? 7.926 8.719 35.094 1 27.88 708 ILE A N 1
ATOM 5540 C CA . ILE A 1 708 ? 6.539 8.266 35.062 1 27.88 708 ILE A CA 1
ATOM 5541 C C . ILE A 1 708 ? 5.973 8.219 36.469 1 27.88 708 ILE A C 1
ATOM 5543 O O . ILE A 1 708 ? 6.367 7.375 37.281 1 27.88 708 ILE A O 1
ATOM 5547 N N . GLU A 1 709 ? 5.812 9.344 37.156 1 25.19 709 GLU A N 1
ATOM 5548 C CA . GLU A 1 709 ? 4.859 9.156 38.25 1 25.19 709 GLU A CA 1
ATOM 5549 C C . GLU A 1 709 ? 3.551 8.555 37.75 1 25.19 709 GLU A C 1
ATOM 5551 O O . GLU A 1 709 ? 3.115 8.852 36.625 1 25.19 709 GLU A O 1
ATOM 5556 N N . PRO A 1 710 ? 3.045 7.434 38.406 1 25.33 710 PRO A N 1
ATOM 5557 C CA . PRO A 1 710 ? 1.821 6.664 38.188 1 25.33 710 PRO A CA 1
ATOM 5558 C C . PRO A 1 710 ? 0.582 7.551 38.062 1 25.33 710 PRO A C 1
ATOM 5560 O O . PRO A 1 710 ? 0.418 8.492 38.844 1 25.33 710 PRO A O 1
ATOM 5563 N N . LEU A 1 711 ? 0.095 7.883 36.938 1 23.03 711 LEU A N 1
ATOM 5564 C CA . LEU A 1 711 ? -1.179 8.578 36.781 1 23.03 711 LEU A CA 1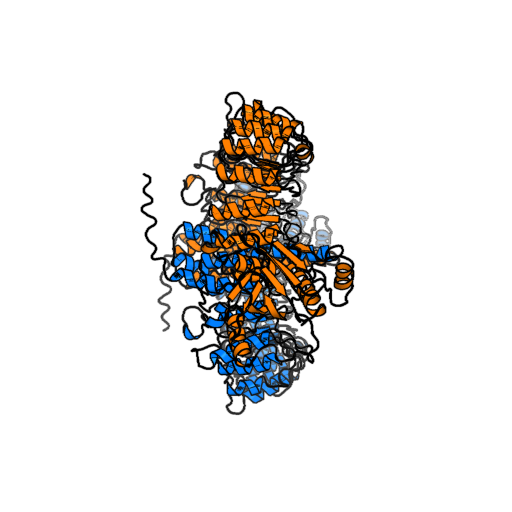
ATOM 5565 C C . LEU A 1 711 ? -2.234 8.008 37.719 1 23.03 711 LEU A C 1
ATOM 5567 O O . LEU A 1 711 ? -3.121 7.266 37.281 1 23.03 711 LEU A O 1
ATOM 5571 N N . ALA A 1 712 ? -1.879 7.348 38.844 1 23.8 712 ALA A N 1
ATOM 5572 C CA . ALA A 1 712 ? -2.883 6.918 39.812 1 23.8 712 ALA A CA 1
ATOM 5573 C C . ALA A 1 712 ? -3.723 8.102 40.281 1 23.8 712 ALA A C 1
ATOM 5575 O O . ALA A 1 712 ? -4.945 7.992 40.406 1 23.8 712 ALA A O 1
ATOM 5576 N N . ASN A 1 713 ? -3.219 9.086 41.031 1 20.84 713 ASN A N 1
ATOM 5577 C CA . ASN A 1 713 ? -3.988 9.742 42.062 1 20.84 713 ASN A CA 1
ATOM 5578 C C . ASN A 1 713 ? -4.91 10.812 41.5 1 20.84 713 ASN A C 1
ATOM 5580 O O . ASN A 1 713 ? -4.699 12.008 41.719 1 20.84 713 ASN A O 1
ATOM 5584 N N . LEU A 1 714 ? -5.152 10.938 40.25 1 19.7 714 LEU A N 1
ATOM 5585 C CA . LEU A 1 714 ? -6.258 11.883 40.156 1 19.7 714 LEU A CA 1
ATOM 5586 C C . LEU A 1 714 ? -7.453 11.414 40.969 1 19.7 714 LEU A C 1
ATOM 5588 O O . LEU A 1 714 ? -7.996 10.336 40.719 1 19.7 714 LEU A O 1
ATOM 5592 N N . ILE A 1 715 ? -7.344 11.695 42.281 1 19.33 715 ILE A N 1
ATOM 5593 C CA . ILE A 1 715 ? -8.406 11.68 43.281 1 19.33 715 ILE A CA 1
ATOM 5594 C C . ILE A 1 715 ? -9.625 12.422 42.75 1 19.33 715 ILE A C 1
ATOM 5596 O O . ILE A 1 715 ? -9.539 13.602 42.375 1 19.33 715 ILE A O 1
ATOM 5600 N N . VAL A 1 716 ? -10.492 11.758 42.156 1 20.81 716 VAL A N 1
ATOM 5601 C CA . VAL A 1 716 ? -11.891 12.164 42.094 1 20.81 716 VAL A CA 1
ATOM 5602 C C . VAL A 1 716 ? -12.352 12.594 43.5 1 20.81 716 VAL A C 1
ATOM 5604 O O . VAL A 1 716 ? -12.336 11.789 44.438 1 20.81 716 VAL A O 1
ATOM 5607 N N . ASN A 1 717 ? -11.758 13.641 44.094 1 18.8 717 ASN A N 1
ATOM 5608 C CA . ASN A 1 717 ? -12.742 14.219 45 1 18.8 717 ASN A CA 1
ATOM 5609 C C . ASN A 1 717 ? -13.945 14.766 44.25 1 18.8 717 ASN A C 1
ATOM 5611 O O . ASN A 1 717 ? -13.812 15.328 43.156 1 18.8 717 ASN A O 1
ATOM 5615 N N . MET B 1 1 ? 19.703 34.938 -0.22 1 23.56 1 MET B N 1
ATOM 5616 C CA . MET B 1 1 ? 19.141 36.219 -0.627 1 23.56 1 MET B CA 1
ATOM 5617 C C . MET B 1 1 ? 20.094 37.344 -0.261 1 23.56 1 MET B C 1
ATOM 5619 O O . MET B 1 1 ? 20.516 37.469 0.89 1 23.56 1 MET B O 1
ATOM 5623 N N . CYS B 1 2 ? 20.875 37.75 -1.253 1 25.23 2 CYS B N 1
ATOM 5624 C CA . CYS B 1 2 ? 21.781 38.906 -1.2 1 25.23 2 CYS B CA 1
ATOM 5625 C C . CYS B 1 2 ? 21.109 40.094 -0.574 1 25.23 2 CYS B C 1
ATOM 5627 O O . CYS B 1 2 ? 20.125 40.625 -1.11 1 25.23 2 CYS B O 1
ATOM 5629 N N . LYS B 1 3 ? 21.047 40.031 0.695 1 35.09 3 LYS B N 1
ATOM 5630 C CA . LYS B 1 3 ? 20.594 41.219 1.369 1 35.09 3 LYS B CA 1
ATOM 5631 C C . LYS B 1 3 ? 21.156 42.469 0.709 1 35.09 3 LYS B C 1
ATOM 5633 O O . LYS B 1 3 ? 22.375 42.625 0.576 1 35.09 3 LYS B O 1
ATOM 5638 N N . PRO B 1 4 ? 20.422 43.125 -0.238 1 33.06 4 PRO B N 1
ATOM 5639 C CA . PRO B 1 4 ? 20.984 44.375 -0.744 1 33.06 4 PRO B CA 1
ATOM 5640 C C . PRO B 1 4 ? 21.578 45.25 0.359 1 33.06 4 PRO B C 1
ATOM 5642 O O . PRO B 1 4 ? 20.938 45.5 1.377 1 33.06 4 PRO B O 1
ATOM 5645 N N . HIS B 1 5 ? 22.828 45.094 0.651 1 34.78 5 HIS B N 1
ATOM 5646 C CA . HIS B 1 5 ? 23.516 46.125 1.442 1 34.78 5 HIS B CA 1
ATOM 5647 C C . HIS B 1 5 ? 23.188 47.531 0.929 1 34.78 5 HIS B C 1
ATOM 5649 O O . HIS B 1 5 ? 23.344 47.812 -0.262 1 34.78 5 HIS B O 1
ATOM 5655 N N . ILE B 1 6 ? 22.156 48.094 1.38 1 36.34 6 ILE B N 1
ATOM 5656 C CA . ILE B 1 6 ? 22.109 49.531 1.103 1 36.34 6 ILE B CA 1
ATOM 5657 C C . ILE B 1 6 ? 23.516 50.125 1.113 1 36.34 6 ILE B C 1
ATOM 5659 O O . ILE B 1 6 ? 24.188 50.094 2.148 1 36.34 6 ILE B O 1
ATOM 5663 N N . LEU B 1 7 ? 24.297 49.906 0.011 1 34.19 7 LEU B N 1
ATOM 5664 C CA . LEU B 1 7 ? 25.625 50.406 -0.24 1 34.19 7 LEU B CA 1
ATOM 5665 C C . LEU B 1 7 ? 25.703 51.906 0.06 1 34.19 7 LEU B C 1
ATOM 5667 O O . LEU B 1 7 ? 25.203 52.719 -0.709 1 34.19 7 LEU B O 1
ATOM 5671 N N . LEU B 1 8 ? 25.5 52.312 1.256 1 35.22 8 LEU B N 1
ATOM 5672 C CA . LEU B 1 8 ? 25.969 53.688 1.444 1 35.22 8 LEU B CA 1
ATOM 5673 C C . LEU B 1 8 ? 27.422 53.844 0.987 1 35.22 8 LEU B C 1
ATOM 5675 O O . LEU B 1 8 ? 28.188 52.875 1.009 1 35.22 8 LEU B O 1
ATOM 5679 N N . PRO B 1 9 ? 27.734 54.812 0.121 1 33.03 9 PRO B N 1
ATOM 5680 C CA . PRO B 1 9 ? 29.109 55.062 -0.365 1 33.03 9 PRO B CA 1
ATOM 5681 C C . PRO B 1 9 ? 30.156 54.906 0.732 1 33.03 9 PRO B C 1
ATOM 5683 O O . PRO B 1 9 ? 29.891 55.219 1.895 1 33.03 9 PRO B O 1
ATOM 5686 N N . SER B 1 10 ? 31.094 54.062 0.661 1 36.44 10 SER B N 1
ATOM 5687 C CA . SER B 1 10 ? 32.219 53.688 1.511 1 36.44 10 SER B CA 1
ATOM 5688 C C . SER B 1 10 ? 32.938 54.938 2.033 1 36.44 10 SER B C 1
ATOM 5690 O O . SER B 1 10 ? 33.688 54.844 3.016 1 36.44 10 SER B O 1
ATOM 5692 N N . TRP B 1 11 ? 33.094 56 1.143 1 37.53 11 TRP B N 1
ATOM 5693 C CA . TRP B 1 11 ? 34.125 57 1.417 1 37.53 11 TRP B CA 1
ATOM 5694 C C . TRP B 1 11 ? 33.844 57.719 2.723 1 37.53 11 TRP B C 1
ATOM 5696 O O . TRP B 1 11 ? 34.75 58.344 3.309 1 37.53 11 TRP B O 1
ATOM 5706 N N . TYR B 1 12 ? 32.594 58.25 2.824 1 36.84 12 TYR B N 1
ATOM 5707 C CA . TYR B 1 12 ? 32.344 59.312 3.818 1 36.84 12 TYR B CA 1
ATOM 5708 C C . TYR B 1 12 ? 32.375 58.719 5.227 1 36.84 12 TYR B C 1
ATOM 5710 O O . TYR B 1 12 ? 31.844 59.344 6.16 1 36.84 12 TYR B O 1
ATOM 5718 N N . HIS B 1 13 ? 32.531 57.438 5.391 1 40.31 13 HIS B N 1
ATOM 5719 C CA . HIS B 1 13 ? 32.469 57.062 6.801 1 40.31 13 HIS B CA 1
ATOM 5720 C C . HIS B 1 13 ? 33.625 57.656 7.594 1 40.31 13 HIS B C 1
ATOM 5722 O O . HIS B 1 13 ? 34.719 57.125 7.59 1 40.31 13 HIS B O 1
ATOM 5728 N N . MET B 1 14 ? 33.812 58.938 7.551 1 44.72 14 MET B N 1
ATOM 5729 C CA . MET B 1 14 ? 34.562 59.469 8.68 1 44.72 14 MET B CA 1
ATOM 5730 C C . MET B 1 14 ? 34.312 58.656 9.953 1 44.72 14 MET B C 1
ATOM 5732 O O . MET B 1 14 ? 33.188 58.156 10.141 1 44.72 14 MET B O 1
ATOM 5736 N N . GLU B 1 15 ? 35.375 58.219 10.656 1 63.31 15 GLU B N 1
ATOM 5737 C CA . GLU B 1 15 ? 35.5 57.375 11.852 1 63.31 15 GLU B CA 1
ATOM 5738 C C . GLU B 1 15 ? 34.5 57.812 12.938 1 63.31 15 GLU B C 1
ATOM 5740 O O . GLU B 1 15 ? 34.781 58.781 13.664 1 63.31 15 GLU B O 1
ATOM 5745 N N . ILE B 1 16 ? 33.156 57.844 12.773 1 79.81 16 ILE B N 1
ATOM 5746 C CA . ILE B 1 16 ? 32.125 58.219 13.75 1 79.81 16 ILE B CA 1
ATOM 5747 C C . ILE B 1 16 ? 32.5 57.656 15.117 1 79.81 16 ILE B C 1
ATOM 5749 O O . ILE B 1 16 ? 32.312 58.312 16.141 1 79.81 16 ILE B O 1
ATOM 5753 N N . LEU B 1 17 ? 33.125 56.5 15.016 1 89 17 LEU B N 1
ATOM 5754 C CA . LEU B 1 17 ? 33.438 55.844 16.281 1 89 17 LEU B CA 1
ATOM 5755 C C . LEU B 1 17 ? 34.938 55.656 16.453 1 89 17 LEU B C 1
ATOM 5757 O O . LEU B 1 17 ? 35.656 55.469 15.477 1 89 17 LEU B O 1
ATOM 5761 N N . THR B 1 18 ? 35.344 55.844 17.609 1 91.44 18 THR B N 1
ATOM 5762 C CA . THR B 1 18 ? 36.719 55.438 17.922 1 91.44 18 THR B CA 1
ATOM 5763 C C . THR B 1 18 ? 36.844 53.938 17.859 1 91.44 18 THR B C 1
ATOM 5765 O O . THR B 1 18 ? 35.844 53.219 17.812 1 91.44 18 THR B O 1
ATOM 5768 N N . THR B 1 19 ? 38.031 53.438 17.875 1 91.31 19 THR B N 1
ATOM 5769 C CA . THR B 1 19 ? 38.281 52 17.781 1 91.31 19 THR B CA 1
ATOM 5770 C C . THR B 1 19 ? 37.688 51.281 18.969 1 91.31 19 THR B C 1
ATOM 5772 O O . THR B 1 19 ? 37.125 50.188 18.812 1 91.31 19 THR B O 1
ATOM 5775 N N . ILE B 1 20 ? 37.812 51.875 20.141 1 92.12 20 ILE B N 1
ATOM 5776 C CA . ILE B 1 20 ? 37.281 51.25 21.359 1 92.12 20 ILE B CA 1
ATOM 5777 C C . ILE B 1 20 ? 35.75 51.219 21.312 1 92.12 20 ILE B C 1
ATOM 5779 O O . ILE B 1 20 ? 35.125 50.25 21.703 1 92.12 20 ILE B O 1
ATOM 5783 N N . GLU B 1 21 ? 35.219 52.281 20.875 1 92.25 21 GLU B N 1
ATOM 5784 C CA . GLU B 1 21 ? 33.781 52.375 20.766 1 92.25 21 GLU B CA 1
ATOM 5785 C C . GLU B 1 21 ? 33.219 51.344 19.766 1 92.25 21 GLU B C 1
ATOM 5787 O O . GLU B 1 21 ? 32.219 50.688 20.016 1 92.25 21 GLU B O 1
ATOM 5792 N N . ARG B 1 22 ? 33.875 51.219 18.656 1 93.44 22 ARG B N 1
ATOM 5793 C CA . ARG B 1 22 ? 33.469 50.25 17.625 1 93.44 22 ARG B CA 1
ATOM 5794 C C . ARG B 1 22 ? 33.5 48.812 18.172 1 93.44 22 ARG B C 1
ATOM 5796 O O . ARG B 1 22 ? 32.562 48.062 17.969 1 93.44 22 ARG B O 1
ATOM 5803 N N . LYS B 1 23 ? 34.562 48.531 18.828 1 93.56 23 LYS B N 1
ATOM 5804 C CA . LYS B 1 23 ? 34.688 47.188 19.406 1 93.56 23 LYS B CA 1
ATOM 5805 C C . LYS B 1 23 ? 33.562 46.906 20.406 1 93.56 23 LYS B C 1
ATOM 5807 O O . LYS B 1 23 ? 32.938 45.844 20.359 1 93.56 23 LYS B O 1
ATOM 5812 N N . ASN B 1 24 ? 33.281 47.844 21.266 1 93.69 24 ASN B N 1
ATOM 5813 C CA . ASN B 1 24 ? 32.25 47.656 22.281 1 93.69 24 ASN B CA 1
ATOM 5814 C C . ASN B 1 24 ? 30.875 47.531 21.656 1 93.69 24 ASN B C 1
ATOM 5816 O O . ASN B 1 24 ? 30.094 46.656 22.062 1 93.69 24 ASN B O 1
ATOM 5820 N N . ILE B 1 25 ? 30.578 48.25 20.688 1 94.44 25 ILE B N 1
ATOM 5821 C CA . ILE B 1 25 ? 29.281 48.219 20.016 1 94.44 25 ILE B CA 1
ATOM 5822 C C . ILE B 1 25 ? 29.125 46.938 19.234 1 94.44 25 ILE B C 1
ATOM 5824 O O . ILE B 1 25 ? 28.062 46.281 19.266 1 94.44 25 ILE B O 1
ATOM 5828 N N . ASP B 1 26 ? 30.156 46.5 18.641 1 93.88 26 ASP B N 1
ATOM 5829 C CA . ASP B 1 26 ? 30.125 45.281 17.859 1 93.88 26 ASP B CA 1
ATOM 5830 C C . ASP B 1 26 ? 29.875 44.062 18.781 1 93.88 26 ASP B C 1
ATOM 5832 O O . ASP B 1 26 ? 29.156 43.125 18.406 1 93.88 26 ASP B O 1
ATOM 5836 N N . ILE B 1 27 ? 30.469 44.094 19.875 1 94 27 ILE B N 1
ATOM 5837 C CA . ILE B 1 27 ? 30.281 43.031 20.844 1 94 27 ILE B CA 1
ATOM 5838 C C . ILE B 1 27 ? 28.812 42.969 21.266 1 94 27 ILE B C 1
ATOM 5840 O O . ILE B 1 27 ? 28.219 41.875 21.312 1 94 27 ILE B O 1
ATOM 5844 N N . PHE B 1 28 ? 28.312 44.094 21.531 1 92.75 28 PHE B N 1
ATOM 5845 C CA . PHE B 1 28 ? 26.922 44.156 21.969 1 92.75 28 PHE B CA 1
ATOM 5846 C C . PHE B 1 28 ? 25.984 43.688 20.875 1 92.75 28 PHE B C 1
ATOM 5848 O O . PHE B 1 28 ? 25.094 42.875 21.109 1 92.75 28 PHE B O 1
ATOM 5855 N N . LEU B 1 29 ? 26.141 44.188 19.656 1 92.94 29 LEU B N 1
ATOM 5856 C CA . LEU B 1 29 ? 25.281 43.812 18.547 1 92.94 29 LEU B CA 1
ATOM 5857 C C . LEU B 1 29 ? 25.406 42.344 18.203 1 92.94 29 LEU B C 1
ATOM 5859 O O . LEU B 1 29 ? 24.422 41.688 17.844 1 92.94 29 LEU B O 1
ATOM 5863 N N . GLY B 1 30 ? 26.516 41.844 18.328 1 90.56 30 GLY B N 1
ATOM 5864 C CA . GLY B 1 30 ? 26.734 40.438 18.094 1 90.56 30 GLY B CA 1
ATOM 5865 C C . GLY B 1 30 ? 25.984 39.531 19.078 1 90.56 30 GLY B C 1
ATOM 5866 O O . GLY B 1 30 ? 25.422 38.5 18.688 1 90.56 30 GLY B O 1
ATOM 5867 N N . GLN B 1 31 ? 26 39.938 20.297 1 89.88 31 GLN B N 1
ATOM 5868 C CA . GLN B 1 31 ? 25.297 39.188 21.328 1 89.88 31 GLN B CA 1
ATOM 5869 C C . GLN B 1 31 ? 23.797 39.156 21.078 1 89.88 31 GLN B C 1
ATOM 5871 O O . GLN B 1 31 ? 23.125 38.188 21.406 1 89.88 31 GLN B O 1
ATOM 5876 N N . LYS B 1 32 ? 23.344 40.188 20.422 1 89.44 32 LYS B N 1
ATOM 5877 C CA . LYS B 1 32 ? 21.906 40.312 20.156 1 89.44 32 LYS B CA 1
ATOM 5878 C C . LYS B 1 32 ? 21.578 39.844 18.734 1 89.44 32 LYS B C 1
ATOM 5880 O O . LYS B 1 32 ? 20.422 39.844 18.328 1 89.44 32 LYS B O 1
ATOM 5885 N N . ASN B 1 33 ? 22.609 39.406 18.016 1 88.31 33 ASN B N 1
ATOM 5886 C CA . ASN B 1 33 ? 22.438 39 16.625 1 88.31 33 ASN B CA 1
ATOM 5887 C C . ASN B 1 33 ? 21.781 40.125 15.812 1 88.31 33 ASN B C 1
ATOM 5889 O O . ASN B 1 33 ? 20.797 39.875 15.102 1 88.31 33 ASN B O 1
ATOM 5893 N N . GLU B 1 34 ? 22.266 41.375 16.094 1 92 34 GLU B N 1
ATOM 5894 C CA . GLU B 1 34 ? 21.75 42.562 15.422 1 92 34 GLU B CA 1
ATOM 5895 C C . GLU B 1 34 ? 22.734 43.062 14.352 1 92 34 GLU B C 1
ATOM 5897 O O . GLU B 1 34 ? 23.938 42.938 14.516 1 92 34 GLU B O 1
ATOM 5902 N N . ASP B 1 35 ? 22.188 43.625 13.336 1 92.06 35 ASP B N 1
ATOM 5903 C CA . ASP B 1 35 ? 23 44.25 12.289 1 92.06 35 ASP B CA 1
ATOM 5904 C C . ASP B 1 35 ? 22.984 45.781 12.43 1 92.06 35 ASP B C 1
ATOM 5906 O O . ASP B 1 35 ? 22.062 46.344 12.992 1 92.06 35 ASP B O 1
ATOM 5910 N N . GLU B 1 36 ? 24.031 46.406 11.992 1 93.88 36 GLU B N 1
ATOM 5911 C CA . GLU B 1 36 ? 24.125 47.844 11.906 1 93.88 36 GLU B CA 1
ATOM 5912 C C . GLU B 1 36 ? 23.688 48.344 10.539 1 93.88 36 GLU B C 1
ATOM 5914 O O . GLU B 1 36 ? 24.469 48.375 9.586 1 93.88 36 GLU B O 1
ATOM 5919 N N . ASN B 1 37 ? 22.484 48.781 10.5 1 93.25 37 ASN B N 1
ATOM 5920 C CA . ASN B 1 37 ? 21.953 49.25 9.227 1 93.25 37 ASN B CA 1
ATOM 5921 C C . ASN B 1 37 ? 22.234 50.719 9 1 93.25 37 ASN B C 1
ATOM 5923 O O . ASN B 1 37 ? 22.219 51.219 7.859 1 93.25 37 ASN B O 1
ATOM 5927 N N . TYR B 1 38 ? 22.375 51.531 10.117 1 93.69 38 TYR B N 1
ATOM 5928 C CA . TYR B 1 38 ? 22.703 52.938 10.062 1 93.69 38 TYR B CA 1
ATOM 5929 C C . TYR B 1 38 ? 23.328 53.406 11.367 1 93.69 38 TYR B C 1
ATOM 5931 O O . TYR B 1 38 ? 22.922 53 12.445 1 93.69 38 TYR B O 1
ATOM 5939 N N . LEU B 1 39 ? 24.344 54.219 11.258 1 94.75 39 LEU B N 1
ATOM 5940 C CA . LEU B 1 39 ? 25.047 54.781 12.414 1 94.75 39 LEU B CA 1
ATOM 5941 C C . LEU B 1 39 ? 25.266 56.281 12.266 1 94.75 39 LEU B C 1
ATOM 5943 O O . LEU B 1 39 ? 25.641 56.75 11.195 1 94.75 39 LEU B O 1
ATOM 5947 N N . GLN B 1 40 ? 24.906 56.969 13.383 1 93.44 40 GLN B N 1
ATOM 5948 C CA . GLN B 1 40 ? 25.094 58.438 13.352 1 93.44 40 GLN B CA 1
ATOM 5949 C C . GLN B 1 40 ? 25.375 58.969 14.75 1 93.44 40 GLN B C 1
ATOM 5951 O O . GLN B 1 40 ? 24.859 58.469 15.742 1 93.44 40 GLN B O 1
ATOM 5956 N N . ARG B 1 41 ? 26.203 60.031 14.727 1 93.56 41 ARG B N 1
ATOM 5957 C CA . ARG B 1 41 ? 26.344 60.812 15.969 1 93.56 41 ARG B CA 1
ATOM 5958 C C . ARG B 1 41 ? 25.188 61.75 16.156 1 93.56 41 ARG B C 1
ATOM 5960 O O . ARG B 1 41 ? 24.766 62.438 15.219 1 93.56 41 ARG B O 1
ATOM 5967 N N . ILE B 1 42 ? 24.656 61.719 17.406 1 94.69 42 ILE B N 1
ATOM 5968 C CA . ILE B 1 42 ? 23.5 62.594 17.625 1 94.69 42 ILE B CA 1
ATOM 5969 C C . ILE B 1 42 ? 23.703 63.406 18.922 1 94.69 42 ILE B C 1
ATOM 5971 O O . ILE B 1 42 ? 24.5 63 19.781 1 94.69 42 ILE B O 1
ATOM 5975 N N . GLU B 1 43 ? 23.016 64.5 18.953 1 95 43 GLU B N 1
ATOM 5976 C CA . GLU B 1 43 ? 23.016 65.312 20.156 1 95 43 GLU B CA 1
ATOM 5977 C C . GLU B 1 43 ? 21.609 65.438 20.734 1 95 43 GLU B C 1
ATOM 5979 O O . GLU B 1 43 ? 20.734 66.062 20.156 1 95 43 GLU B O 1
ATOM 5984 N N . VAL B 1 44 ? 21.406 64.812 21.859 1 94.69 44 VAL B N 1
ATOM 5985 C CA . VAL B 1 44 ? 20.109 64.812 22.531 1 94.69 44 VAL B CA 1
ATOM 5986 C C . VAL B 1 44 ? 19.859 66.188 23.156 1 94.69 44 VAL B C 1
ATOM 5988 O O . VAL B 1 44 ? 20.734 66.75 23.812 1 94.69 44 VAL B O 1
ATOM 5991 N N . LYS B 1 45 ? 18.688 66.625 22.953 1 91.19 45 LYS B N 1
ATOM 5992 C CA . LYS B 1 45 ? 18.297 67.938 23.5 1 91.19 45 LYS B CA 1
ATOM 5993 C C . LYS B 1 45 ? 17.344 67.75 24.672 1 91.19 45 LYS B C 1
ATOM 5995 O O . LYS B 1 45 ? 16.812 66.688 24.906 1 91.19 45 LYS B O 1
ATOM 6000 N N . GLY B 1 46 ? 17.141 68.875 25.422 1 80.56 46 GLY B N 1
ATOM 6001 C CA . GLY B 1 46 ? 16.172 68.875 26.516 1 80.56 46 GLY B CA 1
ATOM 6002 C C . GLY B 1 46 ? 16.828 68.875 27.891 1 80.56 46 GLY B C 1
ATOM 6003 O O . GLY B 1 46 ? 17.828 69.562 28.094 1 80.56 46 GLY B O 1
ATOM 6004 N N . LYS B 1 47 ? 16.266 68 28.828 1 78.19 47 LYS B N 1
ATOM 6005 C CA . LYS B 1 47 ? 16.641 68.125 30.234 1 78.19 47 LYS B CA 1
ATOM 6006 C C . LYS B 1 47 ? 18.047 67.562 30.469 1 78.19 47 LYS B C 1
ATOM 6008 O O . LYS B 1 47 ? 18.781 68.125 31.297 1 78.19 47 LYS B O 1
ATOM 6013 N N . LYS B 1 48 ? 18.406 66.562 29.672 1 86.5 48 LYS B N 1
ATOM 6014 C CA . LYS B 1 48 ? 19.75 66 29.844 1 86.5 48 LYS B CA 1
ATOM 6015 C C . LYS B 1 48 ? 20.484 65.938 28.5 1 86.5 48 LYS B C 1
ATOM 6017 O O . LYS B 1 48 ? 20.609 64.875 27.922 1 86.5 48 LYS B O 1
ATOM 6022 N N . PRO B 1 49 ? 20.922 67.125 28.141 1 91.69 49 PRO B N 1
ATOM 6023 C CA . PRO B 1 49 ? 21.625 67.125 26.859 1 91.69 49 PRO B CA 1
ATOM 6024 C C . PRO B 1 49 ? 22.922 66.312 26.891 1 91.69 49 PRO B C 1
ATOM 6026 O O . PRO B 1 49 ? 23.656 66.375 27.875 1 91.69 49 PRO B O 1
ATOM 6029 N N . ARG B 1 50 ? 23.125 65.5 26 1 92.38 50 ARG B N 1
ATOM 6030 C CA . ARG B 1 50 ? 24.312 64.688 25.906 1 92.38 50 ARG B CA 1
ATOM 6031 C C . ARG B 1 50 ? 24.516 64.188 24.469 1 92.38 50 ARG B C 1
ATOM 6033 O O . ARG B 1 50 ? 23.594 64.188 23.656 1 92.38 50 ARG B O 1
ATOM 6040 N N . LYS B 1 51 ? 25.719 63.781 24.172 1 93.94 51 LYS B N 1
ATOM 6041 C CA . LYS B 1 51 ? 26.062 63.219 22.875 1 93.94 51 LYS B CA 1
ATOM 6042 C C . LYS B 1 51 ? 25.969 61.688 22.891 1 93.94 51 LYS B C 1
ATOM 6044 O O . LYS B 1 51 ? 26.422 61.031 23.844 1 93.94 51 LYS B O 1
ATOM 6049 N N . LEU B 1 52 ? 25.312 61.156 21.906 1 95.81 52 LEU B N 1
ATOM 6050 C CA . LEU B 1 52 ? 25.141 59.719 21.812 1 95.81 52 LEU B CA 1
ATOM 6051 C C . LEU B 1 52 ? 25.438 59.219 20.406 1 95.81 52 LEU B C 1
ATOM 6053 O O . LEU B 1 52 ? 25.547 60.031 19.469 1 95.81 52 LEU B O 1
ATOM 6057 N N . PHE B 1 53 ? 25.672 57.938 20.312 1 95.88 53 PHE B N 1
ATOM 6058 C CA . PHE B 1 53 ? 25.672 57.25 19.031 1 95.88 53 PHE B CA 1
ATOM 6059 C C . PHE B 1 53 ? 24.328 56.562 18.781 1 95.88 53 PHE B C 1
ATOM 6061 O O . PHE B 1 53 ? 23.828 55.844 19.625 1 95.88 53 PHE B O 1
ATOM 6068 N N . PHE B 1 54 ? 23.734 56.844 17.625 1 95.44 54 PHE B N 1
ATOM 6069 C CA . PHE B 1 54 ? 22.453 56.281 17.203 1 95.44 54 PHE B CA 1
ATOM 6070 C C . PHE B 1 54 ? 22.641 55.219 16.141 1 95.44 54 PHE B C 1
ATOM 6072 O O . PHE B 1 54 ? 23.25 55.438 15.102 1 95.44 54 PHE B O 1
ATOM 6079 N N . ILE B 1 55 ? 22.172 54 16.516 1 96.69 55 ILE B N 1
ATOM 6080 C CA . ILE B 1 55 ? 22.281 52.906 15.578 1 96.69 55 ILE B CA 1
ATOM 6081 C C . ILE B 1 55 ? 20.906 52.344 15.289 1 96.69 55 ILE B C 1
ATOM 6083 O O . ILE B 1 55 ? 20.094 52.156 16.203 1 96.69 55 ILE B O 1
ATOM 6087 N N . ILE B 1 56 ? 20.641 52.188 14.055 1 97.06 56 ILE B N 1
ATOM 6088 C CA . ILE B 1 56 ? 19.438 51.5 13.633 1 97.06 56 ILE B CA 1
ATOM 6089 C C . ILE B 1 56 ? 19.766 50.031 13.367 1 97.06 56 ILE B C 1
ATOM 6091 O O . ILE B 1 56 ? 20.578 49.719 12.5 1 97.06 56 ILE B O 1
ATOM 6095 N N . GLY B 1 57 ? 19.141 49.156 14.148 1 96.06 57 GLY B N 1
ATOM 6096 C CA . GLY B 1 57 ? 19.312 47.719 13.977 1 96.06 57 GLY B CA 1
ATOM 6097 C C . GLY B 1 57 ? 18.312 47.125 13.016 1 96.06 57 GLY B C 1
ATOM 6098 O O . GLY B 1 57 ? 17.828 47.781 12.094 1 96.06 57 GLY B O 1
ATOM 6099 N N . ASN B 1 58 ? 18.016 45.812 13.227 1 95.88 58 ASN B N 1
ATOM 6100 C CA . ASN B 1 58 ? 17.109 45.125 12.336 1 95.88 58 ASN B CA 1
ATOM 6101 C C . ASN B 1 58 ? 15.656 45.469 12.617 1 95.88 58 ASN B C 1
ATOM 6103 O O . ASN B 1 58 ? 14.852 45.625 11.688 1 95.88 58 ASN B O 1
ATOM 6107 N N . ASN B 1 59 ? 15.359 45.531 13.93 1 96.75 59 ASN B N 1
ATOM 6108 C CA . ASN B 1 59 ? 13.992 45.875 14.32 1 96.75 59 ASN B CA 1
ATOM 6109 C C . ASN B 1 59 ? 13.961 46.781 15.547 1 96.75 59 ASN B C 1
ATOM 6111 O O . ASN B 1 59 ? 12.914 46.938 16.188 1 96.75 59 ASN B O 1
ATOM 6115 N N . ARG B 1 60 ? 15.156 47.281 15.844 1 96.88 60 ARG B N 1
ATOM 6116 C CA . ARG B 1 60 ? 15.32 48.156 17 1 96.88 60 ARG B CA 1
ATOM 6117 C C . ARG B 1 60 ? 16.219 49.344 16.672 1 96.88 60 ARG B C 1
ATOM 6119 O O . ARG B 1 60 ? 16.969 49.312 15.695 1 96.88 60 ARG B O 1
ATOM 6126 N N . ILE B 1 61 ? 16.094 50.375 17.547 1 96.75 61 ILE B N 1
ATOM 6127 C CA . ILE B 1 61 ? 17.062 51.469 17.547 1 96.75 61 ILE B CA 1
ATOM 6128 C C . ILE B 1 61 ? 17.859 51.469 18.844 1 96.75 61 ILE B C 1
ATOM 6130 O O . ILE B 1 61 ? 17.328 51.156 19.906 1 96.75 61 ILE B O 1
ATOM 6134 N N . PHE B 1 62 ? 19.078 51.812 18.688 1 96.5 62 PHE B N 1
ATOM 6135 C CA . PHE B 1 62 ? 19.984 51.781 19.812 1 96.5 62 PHE B CA 1
ATOM 6136 C C . PHE B 1 62 ? 20.656 53.125 20.047 1 96.5 62 PHE B C 1
ATOM 6138 O O . PHE B 1 62 ? 21.031 53.812 19.094 1 96.5 62 PHE B O 1
ATOM 6145 N N . PHE B 1 63 ? 20.797 53.438 21.312 1 96.25 63 PHE B N 1
ATOM 6146 C CA . PHE B 1 63 ? 21.516 54.625 21.734 1 96.25 63 PHE B CA 1
ATOM 6147 C C . PHE B 1 63 ? 22.703 54.25 22.609 1 96.25 63 PHE B C 1
ATOM 6149 O O . PHE B 1 63 ? 22.531 53.656 23.672 1 96.25 63 PHE B O 1
ATOM 6156 N N . PHE B 1 64 ? 23.828 54.625 22.109 1 96.25 64 PHE B N 1
ATOM 6157 C CA . PHE B 1 64 ? 25.047 54.312 22.844 1 96.25 64 PHE B CA 1
ATOM 6158 C C . PHE B 1 64 ? 25.719 55.562 23.359 1 96.25 64 PHE B C 1
ATOM 6160 O O . PHE B 1 64 ? 25.75 56.594 22.672 1 96.25 64 PHE B O 1
ATOM 6167 N N . LYS B 1 65 ? 26.281 55.5 24.484 1 95.75 65 LYS B N 1
ATOM 6168 C CA . LYS B 1 65 ? 27.047 56.594 25.062 1 95.75 65 LYS B CA 1
ATOM 6169 C C . LYS B 1 65 ? 28.438 56.656 24.453 1 95.75 65 LYS B C 1
ATOM 6171 O O . LYS B 1 65 ? 28.875 55.75 23.766 1 95.75 65 LYS B O 1
ATOM 6176 N N . VAL B 1 66 ? 28.938 57.844 24.734 1 91.75 66 VAL B N 1
ATOM 6177 C CA . VAL B 1 66 ? 30.344 57.938 24.359 1 91.75 66 VAL B CA 1
ATOM 6178 C C . VAL B 1 66 ? 31.172 56.906 25.094 1 91.75 66 VAL B C 1
ATOM 6180 O O . VAL B 1 66 ? 31 56.688 26.297 1 91.75 66 VAL B O 1
ATOM 6183 N N . GLY B 1 67 ? 31.938 56.062 24.438 1 91.75 67 GLY B N 1
ATOM 6184 C CA . GLY B 1 67 ? 32.656 54.938 25 1 91.75 67 GLY B CA 1
ATOM 6185 C C . GLY B 1 67 ? 32.125 53.594 24.5 1 91.75 67 GLY B C 1
ATOM 6186 O O . GLY B 1 67 ? 32.781 52.562 24.641 1 91.75 67 GLY B O 1
ATOM 6187 N N . GLY B 1 68 ? 30.891 53.656 23.969 1 91.88 68 GLY B N 1
ATOM 6188 C CA . GLY B 1 68 ? 30.375 52.469 23.344 1 91.88 68 GLY B CA 1
ATOM 6189 C C . GLY B 1 68 ? 29.469 51.656 24.25 1 91.88 68 GLY B C 1
ATOM 6190 O O . GLY B 1 68 ? 29.188 50.469 23.984 1 91.88 68 GLY B O 1
ATOM 6191 N N . LYS B 1 69 ? 29.094 52.25 25.359 1 94.56 69 LYS B N 1
ATOM 6192 C CA . LYS B 1 69 ? 28.188 51.562 26.266 1 94.56 69 LYS B CA 1
ATOM 6193 C C . LYS B 1 69 ? 26.734 51.875 25.922 1 94.56 69 LYS B C 1
ATOM 6195 O O . LYS B 1 69 ? 26.391 53.031 25.609 1 94.56 69 LYS B O 1
ATOM 6200 N N . ILE B 1 70 ? 25.875 50.812 25.984 1 96.19 70 ILE B N 1
ATOM 6201 C CA . ILE B 1 70 ? 24.469 50.969 25.625 1 96.19 70 ILE B CA 1
ATOM 6202 C C . ILE B 1 70 ? 23.766 51.844 26.656 1 96.19 70 ILE B C 1
ATOM 6204 O O . ILE B 1 70 ? 23.969 51.656 27.859 1 96.19 70 ILE B O 1
ATOM 6208 N N . GLU B 1 71 ? 23.031 52.812 26.219 1 94.62 71 GLU B N 1
ATOM 6209 C CA . GLU B 1 71 ? 22.172 53.594 27.109 1 94.62 71 GLU B CA 1
ATOM 6210 C C . GLU B 1 71 ? 20.766 53.031 27.141 1 94.62 71 GLU B C 1
ATOM 6212 O O . GLU B 1 71 ? 20.234 52.719 28.219 1 94.62 71 GLU B O 1
ATOM 6217 N N . THR B 1 72 ? 20.188 52.938 26 1 93.69 72 THR B N 1
ATOM 6218 C CA . THR B 1 72 ? 18.844 52.375 25.891 1 93.69 72 THR B CA 1
ATOM 6219 C C . THR B 1 72 ? 18.578 51.875 24.469 1 93.69 72 THR B C 1
ATOM 6221 O O . THR B 1 72 ? 19.344 52.188 23.547 1 93.69 72 THR B O 1
ATOM 6224 N N . ASP B 1 73 ? 17.719 51.031 24.312 1 95.06 73 ASP B N 1
ATOM 6225 C CA . ASP B 1 73 ? 17.25 50.562 23 1 95.06 73 ASP B CA 1
ATOM 6226 C C . ASP B 1 73 ? 15.719 50.469 22.969 1 95.06 73 ASP B C 1
ATOM 6228 O O . ASP B 1 73 ? 15.078 50.375 24.016 1 95.06 73 ASP B O 1
ATOM 6232 N N . HIS B 1 74 ? 15.133 50.688 21.828 1 95.12 74 HIS B N 1
ATOM 6233 C CA . HIS B 1 74 ? 13.688 50.625 21.641 1 95.12 74 HIS B CA 1
ATOM 6234 C C . HIS B 1 74 ? 13.305 49.844 20.406 1 95.12 74 HIS B C 1
ATOM 6236 O O . HIS B 1 74 ? 13.914 50 19.344 1 95.12 74 HIS B O 1
ATOM 6242 N N . HIS B 1 75 ? 12.352 48.906 20.578 1 96.31 75 HIS B N 1
ATOM 6243 C CA . HIS B 1 75 ? 11.797 48.188 19.438 1 96.31 75 HIS B CA 1
ATOM 6244 C C . HIS B 1 75 ? 10.961 49.094 18.562 1 96.31 75 HIS B C 1
ATOM 6246 O O . HIS B 1 75 ? 10.305 50.031 19.047 1 96.31 75 HIS B O 1
ATOM 6252 N N . PHE B 1 76 ? 10.922 48.906 17.328 1 96.81 76 PHE B N 1
ATOM 6253 C CA . PHE B 1 76 ? 10.18 49.75 16.391 1 96.81 76 PHE B CA 1
ATOM 6254 C C . PHE B 1 76 ? 8.719 49.844 16.812 1 96.81 76 PHE B C 1
ATOM 6256 O O . PHE B 1 76 ? 8.102 50.906 16.672 1 96.81 76 PHE B O 1
ATOM 6263 N N . LEU B 1 77 ? 8.156 48.75 17.344 1 95.75 77 LEU B N 1
ATOM 6264 C CA . LEU B 1 77 ? 6.742 48.688 17.703 1 95.75 77 LEU B CA 1
ATOM 6265 C C . LEU B 1 77 ? 6.461 49.562 18.922 1 95.75 77 LEU B C 1
ATOM 6267 O O . LEU B 1 77 ? 5.305 49.875 19.219 1 95.75 77 LEU B O 1
ATOM 6271 N N . ASP B 1 78 ? 7.488 49.938 19.625 1 94.69 78 ASP B N 1
ATOM 6272 C CA . ASP B 1 78 ? 7.324 50.781 20.812 1 94.69 78 ASP B CA 1
ATOM 6273 C C . ASP B 1 78 ? 7.359 52.25 20.438 1 94.69 78 ASP B C 1
ATOM 6275 O O . ASP B 1 78 ? 7.086 53.125 21.266 1 94.69 78 ASP B O 1
ATOM 6279 N N . ILE B 1 79 ? 7.703 52.562 19.188 1 95.31 79 ILE B N 1
ATOM 6280 C CA . ILE B 1 79 ? 7.77 53.938 18.719 1 95.31 79 ILE B CA 1
ATOM 6281 C C . ILE B 1 79 ? 6.414 54.344 18.156 1 95.31 79 ILE B C 1
ATOM 6283 O O . ILE B 1 79 ? 5.902 53.719 17.219 1 95.31 79 ILE B O 1
ATOM 6287 N N . LEU B 1 80 ? 5.883 55.375 18.672 1 94.31 80 LEU B N 1
ATOM 6288 C CA . LEU B 1 80 ? 4.586 55.844 18.219 1 94.31 80 LEU B CA 1
ATOM 6289 C C . LEU B 1 80 ? 4.738 56.75 17 1 94.31 80 LEU B C 1
ATOM 6291 O O . LEU B 1 80 ? 3.982 56.625 16.031 1 94.31 80 LEU B O 1
ATOM 6295 N N . GLU B 1 81 ? 5.77 57.688 17.156 1 94.88 81 GLU B N 1
ATOM 6296 C CA . GLU B 1 81 ? 5.93 58.688 16.094 1 94.88 81 GLU B CA 1
ATOM 6297 C C . GLU B 1 81 ? 7.391 59.094 15.953 1 94.88 81 GLU B C 1
ATOM 6299 O O . GLU B 1 81 ? 8.094 59.281 16.953 1 94.88 81 GLU B O 1
ATOM 6304 N N . LEU B 1 82 ? 7.82 59.156 14.758 1 96.69 82 LEU B N 1
ATOM 6305 C CA . LEU B 1 82 ? 9.07 59.781 14.367 1 96.69 82 LEU B CA 1
ATOM 6306 C C . LEU B 1 82 ? 8.812 61.062 13.586 1 96.69 82 LEU B C 1
ATOM 6308 O O . LEU B 1 82 ? 8.297 61 12.469 1 96.69 82 LEU B O 1
ATOM 6312 N N . LYS B 1 83 ? 9.18 62.125 14.25 1 96.25 83 LYS B N 1
ATOM 6313 C CA . LYS B 1 83 ? 8.93 63.438 13.633 1 96.25 83 LYS B CA 1
ATOM 6314 C C . LYS B 1 83 ? 10.234 64.125 13.234 1 96.25 83 LYS B C 1
ATOM 6316 O O . LYS B 1 83 ? 11.117 64.312 14.07 1 96.25 83 LYS B O 1
ATOM 6321 N N . TYR B 1 84 ? 10.352 64.375 11.992 1 95.56 84 TYR B N 1
ATOM 6322 C CA . TYR B 1 84 ? 11.453 65.188 11.453 1 95.56 84 TYR B CA 1
ATOM 6323 C C . TYR B 1 84 ? 11.031 66.625 11.203 1 95.56 84 TYR B C 1
ATOM 6325 O O . TYR B 1 84 ? 10.023 66.875 10.531 1 95.56 84 TYR B O 1
ATOM 6333 N N . ASP B 1 85 ? 11.773 67.562 11.734 1 92.62 85 ASP B N 1
ATOM 6334 C CA . ASP B 1 85 ? 11.398 69 11.688 1 92.62 85 ASP B CA 1
ATOM 6335 C C . ASP B 1 85 ? 11.703 69.562 10.32 1 92.62 85 ASP B C 1
ATOM 6337 O O . ASP B 1 85 ? 11.281 70.688 10.023 1 92.62 85 ASP B O 1
ATOM 6341 N N . GLY B 1 86 ? 12.367 68.938 9.477 1 90.06 86 GLY B N 1
ATOM 6342 C CA . GLY B 1 86 ? 12.688 69.438 8.148 1 90.06 86 GLY B CA 1
ATOM 6343 C C . GLY B 1 86 ? 14.047 70.062 8.086 1 90.06 86 GLY B C 1
ATOM 6344 O O . GLY B 1 86 ? 14.477 70.5 7.016 1 90.06 86 GLY B O 1
ATOM 6345 N N . ILE B 1 87 ? 14.695 70.188 9.195 1 92 87 ILE B N 1
ATOM 6346 C CA . ILE B 1 87 ? 15.984 70.875 9.234 1 92 87 ILE B CA 1
ATOM 6347 C C . ILE B 1 87 ? 17.062 69.938 9.719 1 92 87 ILE B C 1
ATOM 6349 O O . ILE B 1 87 ? 17.812 69.375 8.906 1 92 87 ILE B O 1
ATOM 6353 N N . LYS B 1 88 ? 17.219 69.688 11.086 1 92.5 88 LYS B N 1
ATOM 6354 C CA . LYS B 1 88 ? 18.266 68.812 11.586 1 92.5 88 LYS B CA 1
ATOM 6355 C C . LYS B 1 88 ? 17.844 68.125 12.891 1 92.5 88 LYS B C 1
ATOM 6357 O O . LYS B 1 88 ? 18.672 67.562 13.594 1 92.5 88 LYS B O 1
ATOM 6362 N N . GLU B 1 89 ? 16.562 68.125 13.141 1 95.06 89 GLU B N 1
ATOM 6363 C CA . GLU B 1 89 ? 16.125 67.562 14.414 1 95.06 89 GLU B CA 1
ATOM 6364 C C . GLU B 1 89 ? 15.07 66.5 14.203 1 95.06 89 GLU B C 1
ATOM 6366 O O . GLU B 1 89 ? 14.203 66.625 13.336 1 95.06 89 GLU B O 1
ATOM 6371 N N . ILE B 1 90 ? 15.188 65.438 14.977 1 96.25 90 ILE B N 1
ATOM 6372 C CA . ILE B 1 90 ? 14.242 64.312 14.977 1 96.25 90 ILE B CA 1
ATOM 6373 C C . ILE B 1 90 ? 13.648 64.125 16.375 1 96.25 90 ILE B C 1
ATOM 6375 O O . ILE B 1 90 ? 14.367 64.25 17.375 1 96.25 90 ILE B O 1
ATOM 6379 N N . THR B 1 91 ? 12.414 64 16.453 1 95.69 91 THR B N 1
ATOM 6380 C CA . THR B 1 91 ? 11.703 63.75 17.703 1 95.69 91 THR B CA 1
ATOM 6381 C C . THR B 1 91 ? 11.078 62.375 17.703 1 95.69 91 THR B C 1
ATOM 6383 O O . THR B 1 91 ? 10.336 62 16.781 1 95.69 91 THR B O 1
ATOM 6386 N N . LEU B 1 92 ? 11.367 61.562 18.719 1 94.69 92 LEU B N 1
ATOM 6387 C CA . LEU B 1 92 ? 10.789 60.25 18.875 1 94.69 92 LEU B CA 1
ATOM 6388 C C . LEU B 1 92 ? 9.812 60.188 20.031 1 94.69 92 LEU B C 1
ATOM 6390 O O . LEU B 1 92 ? 10.18 60.531 21.172 1 94.69 92 LEU B O 1
ATOM 6394 N N . LYS B 1 93 ? 8.641 59.875 19.75 1 94.12 93 LYS B N 1
ATOM 6395 C CA . LYS B 1 93 ? 7.629 59.625 20.766 1 94.12 93 LYS B CA 1
ATOM 6396 C C . LYS B 1 93 ? 7.371 58.125 20.953 1 94.12 93 LYS B C 1
ATOM 6398 O O . LYS B 1 93 ? 7.215 57.406 19.969 1 94.12 93 LYS B O 1
ATOM 6403 N N . PHE B 1 94 ? 7.293 57.688 22.172 1 93.19 94 PHE B N 1
ATOM 6404 C CA . PHE B 1 94 ? 7.141 56.281 22.453 1 93.19 94 PHE B CA 1
ATOM 6405 C C . PHE B 1 94 ? 5.75 55.969 23 1 93.19 94 PHE B C 1
ATOM 6407 O O . PHE B 1 94 ? 5.113 56.844 23.594 1 93.19 94 PHE B O 1
ATOM 6414 N N . LYS B 1 95 ? 5.211 54.781 22.766 1 88.62 95 LYS B N 1
ATOM 6415 C CA . LYS B 1 95 ? 3.867 54.375 23.172 1 88.62 95 LYS B CA 1
ATOM 6416 C C . LYS B 1 95 ? 3.744 54.312 24.688 1 88.62 95 LYS B C 1
ATOM 6418 O O . LYS B 1 95 ? 2.738 54.75 25.25 1 88.62 95 LYS B O 1
ATOM 6423 N N . ASN B 1 96 ? 4.746 53.75 25.484 1 78.88 96 ASN B N 1
ATOM 6424 C CA . ASN B 1 96 ? 4.629 53.562 26.922 1 78.88 96 ASN B CA 1
ATOM 6425 C C . ASN B 1 96 ? 5.289 54.719 27.688 1 78.88 96 ASN B C 1
ATOM 6427 O O . ASN B 1 96 ? 5.703 54.531 28.828 1 78.88 96 ASN B O 1
ATOM 6431 N N . ASP B 1 97 ? 5.523 55.75 27.188 1 73.62 97 ASP B N 1
ATOM 6432 C CA . ASP B 1 97 ? 6.285 56.812 27.859 1 73.62 97 ASP B CA 1
ATOM 6433 C C . ASP B 1 97 ? 5.418 57.531 28.875 1 73.62 97 ASP B C 1
ATOM 6435 O O . ASP B 1 97 ? 5.926 58.344 29.672 1 73.62 97 ASP B O 1
ATOM 6439 N N . ASN B 1 98 ? 4.281 57 29.359 1 65 98 ASN B N 1
ATOM 6440 C CA . ASN B 1 98 ? 3.436 57.562 30.406 1 65 98 ASN B CA 1
ATOM 6441 C C . ASN B 1 98 ? 3.574 59.062 30.5 1 65 98 ASN B C 1
ATOM 6443 O O . ASN B 1 98 ? 3.703 59.625 31.594 1 65 98 ASN B O 1
ATOM 6447 N N . GLY B 1 99 ? 3.619 59.844 29.453 1 63.03 99 GLY B N 1
ATOM 6448 C CA . GLY B 1 99 ? 3.65 61.281 29.484 1 63.03 99 GLY B CA 1
ATOM 6449 C C . GLY B 1 99 ? 5.055 61.875 29.438 1 63.03 99 GLY B C 1
ATOM 6450 O O . GLY B 1 99 ? 5.242 63.094 29.531 1 63.03 99 GLY B O 1
ATOM 6451 N N . LYS B 1 100 ? 6.059 61.031 29.422 1 69.44 100 LYS B N 1
ATOM 6452 C CA . LYS B 1 100 ? 7.43 61.531 29.391 1 69.44 100 LYS B CA 1
ATOM 6453 C C . LYS B 1 100 ? 7.715 62.25 28.094 1 69.44 100 LYS B C 1
ATOM 6455 O O . LYS B 1 100 ? 7.047 62.031 27.078 1 69.44 100 LYS B O 1
ATOM 6460 N N . GLU B 1 101 ? 8.469 63.188 28.188 1 77.88 101 GLU B N 1
ATOM 6461 C CA . GLU B 1 101 ? 8.875 64 27.078 1 77.88 101 GLU B CA 1
ATOM 6462 C C . GLU B 1 101 ? 9.5 63.188 25.953 1 77.88 101 GLU B C 1
ATOM 6464 O O . GLU B 1 101 ? 10.227 62.219 26.219 1 77.88 101 GLU B O 1
ATOM 6469 N N . PRO B 1 102 ? 9.062 63.5 24.797 1 87.62 102 PRO B N 1
ATOM 6470 C CA . PRO B 1 102 ? 9.664 62.812 23.641 1 87.62 102 PRO B CA 1
ATOM 6471 C C . PRO B 1 102 ? 11.18 62.969 23.594 1 87.62 102 PRO B C 1
ATOM 6473 O O . PRO B 1 102 ? 11.734 63.906 24.203 1 87.62 102 PRO B O 1
ATOM 6476 N N . LEU B 1 103 ? 11.789 62.062 23.062 1 91.62 103 LEU B N 1
ATOM 6477 C CA . LEU B 1 103 ? 13.234 62.125 22.875 1 91.62 103 LEU B CA 1
ATOM 6478 C C . LEU B 1 103 ? 13.57 62.969 21.641 1 91.62 103 LEU B C 1
ATOM 6480 O O . LEU B 1 103 ? 13.148 62.656 20.531 1 91.62 103 LEU B O 1
ATOM 6484 N N . ILE B 1 104 ? 14.25 64.062 21.844 1 94.56 104 ILE B N 1
ATOM 6485 C CA . ILE B 1 104 ? 14.617 65 20.75 1 94.56 104 ILE B CA 1
ATOM 6486 C C . ILE B 1 104 ? 16.125 65 20.562 1 94.56 104 ILE B C 1
ATOM 6488 O O . ILE B 1 104 ? 16.875 65.188 21.531 1 94.56 104 ILE B O 1
ATOM 6492 N N . PHE B 1 105 ? 16.531 64.75 19.375 1 94.81 105 PHE B N 1
ATOM 6493 C CA . PHE B 1 105 ? 17.969 64.812 19.141 1 94.81 105 PHE B CA 1
ATOM 6494 C C . PHE B 1 105 ? 18.281 65.5 17.781 1 94.81 105 PHE B C 1
ATOM 6496 O O . PHE B 1 105 ? 17.469 65.375 16.859 1 94.81 105 PHE B O 1
ATOM 6503 N N . GLY B 1 106 ? 19.375 66.125 17.75 1 95.12 106 GLY B N 1
ATOM 6504 C CA . GLY B 1 106 ? 19.859 66.75 16.516 1 95.12 106 GLY B CA 1
ATOM 6505 C C . GLY B 1 106 ? 20.891 65.938 15.797 1 95.12 106 GLY B C 1
ATOM 6506 O O . GLY B 1 106 ? 21.625 65.125 16.422 1 95.12 106 GLY B O 1
ATOM 6507 N N . VAL B 1 107 ? 20.891 66.062 14.445 1 93.88 107 VAL B N 1
ATOM 6508 C CA . VAL B 1 107 ? 21.875 65.375 13.617 1 93.88 107 VAL B CA 1
ATOM 6509 C C . VAL B 1 107 ? 22.781 66.438 12.938 1 93.88 107 VAL B C 1
ATOM 6511 O O . VAL B 1 107 ? 22.594 67.625 13.102 1 93.88 107 VAL B O 1
ATOM 6514 N N . GLU B 1 108 ? 23.797 65.938 12.25 1 89.25 108 GLU B N 1
ATOM 6515 C CA . GLU B 1 108 ? 24.797 66.812 11.68 1 89.25 108 GLU B CA 1
ATOM 6516 C C . GLU B 1 108 ? 24.266 67.562 10.438 1 89.25 108 GLU B C 1
ATOM 6518 O O . GLU B 1 108 ? 24.484 68.75 10.25 1 89.25 108 GLU B O 1
ATOM 6523 N N . THR B 1 109 ? 23.672 66.75 9.539 1 91.56 109 THR B N 1
ATOM 6524 C CA . THR B 1 109 ? 23.188 67.312 8.289 1 91.56 109 THR B CA 1
ATOM 6525 C C . THR B 1 109 ? 21.734 66.938 8.055 1 91.56 109 THR B C 1
ATOM 6527 O O . THR B 1 109 ? 21.219 66 8.672 1 91.56 109 THR B O 1
ATOM 6530 N N . ASP B 1 110 ? 21.125 67.688 7.195 1 91.06 110 ASP B N 1
ATOM 6531 C CA . ASP B 1 110 ? 19.75 67.375 6.789 1 91.06 110 ASP B CA 1
ATOM 6532 C C . ASP B 1 110 ? 19.672 66 6.066 1 91.06 110 ASP B C 1
ATOM 6534 O O . ASP B 1 110 ? 18.672 65.312 6.172 1 91.06 110 ASP B O 1
ATOM 6538 N N . ALA B 1 111 ? 20.719 65.688 5.379 1 90.44 111 ALA B N 1
ATOM 6539 C CA . ALA B 1 111 ? 20.797 64.375 4.676 1 90.44 111 ALA B CA 1
ATOM 6540 C C . ALA B 1 111 ? 20.766 63.219 5.664 1 90.44 111 ALA B C 1
ATOM 6542 O O . ALA B 1 111 ? 20.172 62.188 5.383 1 90.44 111 ALA B O 1
ATOM 6543 N N . ASP B 1 112 ? 21.375 63.5 6.809 1 92.69 112 ASP B N 1
ATOM 6544 C CA . ASP B 1 112 ? 21.406 62.469 7.844 1 92.69 112 ASP B CA 1
ATOM 6545 C C . ASP B 1 112 ? 20 62.188 8.391 1 92.69 112 ASP B C 1
ATOM 6547 O O . ASP B 1 112 ? 19.625 61.031 8.602 1 92.69 112 ASP B O 1
ATOM 6551 N N . ALA B 1 113 ? 19.312 63.219 8.602 1 94.5 113 ALA B N 1
ATOM 6552 C CA . ALA B 1 113 ? 17.938 63.062 9.094 1 94.5 113 ALA B CA 1
ATOM 6553 C C . ALA B 1 113 ? 17.062 62.344 8.078 1 94.5 113 ALA B C 1
ATOM 6555 O O . ALA B 1 113 ? 16.25 61.5 8.445 1 94.5 113 ALA B O 1
ATOM 6556 N N . SER B 1 114 ? 17.219 62.719 6.805 1 94.12 114 SER B N 1
ATOM 6557 C CA . SER B 1 114 ? 16.469 62.062 5.738 1 94.12 114 SER B CA 1
ATOM 6558 C C . SER B 1 114 ? 16.766 60.562 5.676 1 94.12 114 SER B C 1
ATOM 6560 O O . SER B 1 114 ? 15.859 59.75 5.473 1 94.12 114 SER B O 1
ATOM 6562 N N . GLU B 1 115 ? 18 60.219 5.883 1 93.31 115 GLU B N 1
ATOM 6563 C CA . GLU B 1 115 ? 18.406 58.812 5.844 1 93.31 115 GLU B CA 1
ATOM 6564 C C . GLU B 1 115 ? 17.828 58.031 7.016 1 93.31 115 GLU B C 1
ATOM 6566 O O . GLU B 1 115 ? 17.484 56.875 6.875 1 93.31 115 GLU B O 1
ATOM 6571 N N . ILE B 1 116 ? 17.797 58.688 8.133 1 95.44 116 ILE B N 1
ATOM 6572 C CA . ILE B 1 116 ? 17.219 58.062 9.305 1 95.44 116 ILE B CA 1
ATOM 6573 C C . ILE B 1 116 ? 15.742 57.75 9.039 1 95.44 116 ILE B C 1
ATOM 6575 O O . ILE B 1 116 ? 15.281 56.625 9.305 1 95.44 116 ILE B O 1
ATOM 6579 N N . VAL B 1 117 ? 15.023 58.625 8.484 1 95.94 117 VAL B N 1
ATOM 6580 C CA . VAL B 1 117 ? 13.609 58.469 8.172 1 95.94 117 VAL B CA 1
ATOM 6581 C C . VAL B 1 117 ? 13.438 57.312 7.18 1 95.94 117 VAL B C 1
ATOM 6583 O O . VAL B 1 117 ? 12.609 56.438 7.391 1 95.94 117 VAL B O 1
ATOM 6586 N N . LEU B 1 118 ? 14.219 57.312 6.145 1 95.5 118 LEU B N 1
ATOM 6587 C CA . LEU B 1 118 ? 14.117 56.281 5.109 1 95.5 118 LEU B CA 1
ATOM 6588 C C . LEU B 1 118 ? 14.469 54.906 5.668 1 95.5 118 LEU B C 1
ATOM 6590 O O . LEU B 1 118 ? 13.789 53.938 5.371 1 95.5 118 LEU B O 1
ATOM 6594 N N . ALA B 1 119 ? 15.531 54.844 6.469 1 95.12 119 ALA B N 1
ATOM 6595 C CA . ALA B 1 119 ? 15.984 53.594 7.02 1 95.12 119 ALA B CA 1
ATOM 6596 C C . ALA B 1 119 ? 14.938 52.969 7.945 1 95.12 119 ALA B C 1
ATOM 6598 O O . ALA B 1 119 ? 14.641 51.781 7.855 1 95.12 119 ALA B O 1
ATOM 6599 N N . ILE B 1 120 ? 14.414 53.75 8.789 1 96 120 ILE B N 1
ATOM 6600 C CA . ILE B 1 120 ? 13.43 53.25 9.742 1 96 120 ILE B CA 1
ATOM 6601 C C . ILE B 1 120 ? 12.164 52.812 9.008 1 96 120 ILE B C 1
ATOM 6603 O O . ILE B 1 120 ? 11.586 51.781 9.305 1 96 120 ILE B O 1
ATOM 6607 N N . ASP B 1 121 ? 11.727 53.625 8.078 1 95.38 121 ASP B N 1
ATOM 6608 C CA . ASP B 1 121 ? 10.547 53.281 7.293 1 95.38 121 ASP B CA 1
ATOM 6609 C C . ASP B 1 121 ? 10.742 51.969 6.543 1 95.38 121 ASP B C 1
ATOM 6611 O O . ASP B 1 121 ? 9.867 51.094 6.551 1 95.38 121 ASP B O 1
ATOM 6615 N N . TYR B 1 122 ? 11.914 51.844 5.934 1 95.31 122 TYR B N 1
ATOM 6616 C CA . TYR B 1 122 ? 12.258 50.625 5.188 1 95.31 122 TYR B CA 1
ATOM 6617 C C . TYR B 1 122 ? 12.25 49.406 6.094 1 95.31 122 TYR B C 1
ATOM 6619 O O . TYR B 1 122 ? 11.609 48.406 5.785 1 95.31 122 TYR B O 1
ATOM 6627 N N . LEU B 1 123 ? 12.922 49.5 7.184 1 96.12 123 LEU B N 1
ATOM 6628 C CA . LEU B 1 123 ? 13.086 48.344 8.07 1 96.12 123 LEU B CA 1
ATOM 6629 C C . LEU B 1 123 ? 11.781 48 8.773 1 96.12 123 LEU B C 1
ATOM 6631 O O . LEU B 1 123 ? 11.5 46.844 9.039 1 96.12 123 LEU B O 1
ATOM 6635 N N . PHE B 1 124 ? 11.023 49 9.062 1 96.44 124 PHE B N 1
ATOM 6636 C CA . PHE B 1 124 ? 9.711 48.75 9.641 1 96.44 124 PHE B CA 1
ATOM 6637 C C . PHE B 1 124 ? 8.844 47.969 8.656 1 96.44 124 PHE B C 1
ATOM 6639 O O . PHE B 1 124 ? 8.234 46.969 9.023 1 96.44 124 PHE B O 1
ATOM 6646 N N . THR B 1 125 ? 8.82 48.406 7.43 1 95.62 125 THR B N 1
ATOM 6647 C CA . THR B 1 125 ? 8.023 47.75 6.398 1 95.62 125 THR B CA 1
ATOM 6648 C C . THR B 1 125 ? 8.539 46.344 6.113 1 95.62 125 THR B C 1
ATOM 6650 O O . THR B 1 125 ? 7.758 45.438 5.836 1 95.62 125 THR B O 1
ATOM 6653 N N . LEU B 1 126 ? 9.82 46.219 6.207 1 95.56 126 LEU B N 1
ATOM 6654 C CA . LEU B 1 126 ? 10.43 44.906 6 1 95.56 126 LEU B CA 1
ATOM 6655 C C . LEU B 1 126 ? 9.984 43.906 7.074 1 95.56 126 LEU B C 1
ATOM 6657 O O . LEU B 1 126 ? 9.672 42.75 6.773 1 95.56 126 LEU B O 1
ATOM 6661 N N . ASN B 1 127 ? 9.922 44.344 8.297 1 96.56 127 ASN B N 1
ATOM 6662 C CA . ASN B 1 127 ? 9.578 43.5 9.422 1 96.56 127 ASN B CA 1
ATOM 6663 C C . ASN B 1 127 ? 8.07 43.281 9.523 1 96.56 127 ASN B C 1
ATOM 6665 O O . ASN B 1 127 ? 7.617 42.219 10 1 96.56 127 ASN B O 1
ATOM 6669 N N . PHE B 1 128 ? 7.355 44.25 9.125 1 96.56 128 PHE B N 1
ATOM 6670 C CA . PHE B 1 128 ? 5.906 44.188 9.273 1 96.56 128 PHE B CA 1
ATOM 6671 C C . PHE B 1 128 ? 5.207 44.594 7.98 1 96.56 128 PHE B C 1
ATOM 6673 O O . PHE B 1 128 ? 4.418 45.531 7.957 1 96.56 128 PHE B O 1
ATOM 6680 N N . PRO B 1 129 ? 5.406 43.844 6.973 1 94.62 129 PRO B N 1
ATOM 6681 C CA . PRO B 1 129 ? 4.863 44.219 5.664 1 94.62 129 PRO B CA 1
ATOM 6682 C C . PRO B 1 129 ? 3.338 44.219 5.641 1 94.62 129 PRO B C 1
ATOM 6684 O O . PRO B 1 129 ? 2.734 44.969 4.859 1 94.62 129 PRO B O 1
ATOM 6687 N N . GLY B 1 130 ? 2.713 43.469 6.48 1 91.75 130 GLY B N 1
ATOM 6688 C CA . GLY B 1 130 ? 1.262 43.375 6.457 1 91.75 130 GLY B CA 1
ATOM 6689 C C . GLY B 1 130 ? 0.584 44.312 7.43 1 91.75 130 GLY B C 1
ATOM 6690 O O . GLY B 1 130 ? -0.645 44.375 7.496 1 91.75 130 GLY B O 1
ATOM 6691 N N . MET B 1 131 ? 1.359 45.062 8.156 1 93 131 MET B N 1
ATOM 6692 C CA . MET B 1 131 ? 0.784 45.969 9.148 1 93 131 MET B CA 1
ATOM 6693 C C . MET B 1 131 ? 0.228 47.219 8.484 1 93 131 MET B C 1
ATOM 6695 O O . MET B 1 131 ? 0.983 48.031 7.934 1 93 131 MET B O 1
ATOM 6699 N N . GLN B 1 132 ? -1.036 47.438 8.578 1 85.31 132 GLN B N 1
ATOM 6700 C CA . GLN B 1 132 ? -1.675 48.562 7.922 1 85.31 132 GLN B CA 1
ATOM 6701 C C . GLN B 1 132 ? -2.076 49.625 8.938 1 85.31 132 GLN B C 1
ATOM 6703 O O . GLN B 1 132 ? -2.008 50.844 8.656 1 85.31 132 GLN B O 1
ATOM 6708 N N . SER B 1 133 ? -2.379 49.062 10.086 1 83.75 133 SER B N 1
ATOM 6709 C CA . SER B 1 133 ? -2.803 50 11.141 1 83.75 133 SER B CA 1
ATOM 6710 C C . SER B 1 133 ? -1.803 50 12.289 1 83.75 133 SER B C 1
ATOM 6712 O O . SER B 1 133 ? -1.029 49.062 12.461 1 83.75 133 SER B O 1
ATOM 6714 N N . ASN B 1 134 ? -1.759 51.094 13.008 1 82.94 134 ASN B N 1
ATOM 6715 C CA . ASN B 1 134 ? -0.937 51.25 14.203 1 82.94 134 ASN B CA 1
ATOM 6716 C C . ASN B 1 134 ? 0.552 51.188 13.875 1 82.94 134 ASN B C 1
ATOM 6718 O O . ASN B 1 134 ? 1.341 50.625 14.656 1 82.94 134 ASN B O 1
ATOM 6722 N N . ARG B 1 135 ? 0.816 51.469 12.695 1 91.06 135 ARG B N 1
ATOM 6723 C CA . ARG B 1 135 ? 2.211 51.531 12.266 1 91.06 135 ARG B CA 1
ATOM 6724 C C . ARG B 1 135 ? 2.922 52.719 12.914 1 91.06 135 ARG B C 1
ATOM 6726 O O . ARG B 1 135 ? 2.273 53.656 13.43 1 91.06 135 ARG B O 1
ATOM 6733 N N . LEU B 1 136 ? 4.211 52.594 12.906 1 93.19 136 LEU B N 1
ATOM 6734 C CA . LEU B 1 136 ? 5.035 53.75 13.273 1 93.19 136 LEU B CA 1
ATOM 6735 C C . LEU B 1 136 ? 4.738 54.938 12.367 1 93.19 136 LEU B C 1
ATOM 6737 O O . LEU B 1 136 ? 4.859 54.844 11.148 1 93.19 136 LEU B O 1
ATOM 6741 N N . LYS B 1 137 ? 4.281 56.094 13.039 1 94.5 137 LYS B N 1
ATOM 6742 C CA . LYS B 1 137 ? 3.93 57.281 12.273 1 94.5 137 LYS B CA 1
ATOM 6743 C C . LYS B 1 137 ? 5.164 58.125 11.953 1 94.5 137 LYS B C 1
ATOM 6745 O O . LYS B 1 137 ? 5.906 58.5 12.859 1 94.5 137 LYS B O 1
ATOM 6750 N N . ILE B 1 138 ? 5.363 58.312 10.727 1 95.75 138 ILE B N 1
ATOM 6751 C CA . ILE B 1 138 ? 6.473 59.156 10.289 1 95.75 138 ILE B CA 1
ATOM 6752 C C . ILE B 1 138 ? 5.938 60.5 9.789 1 95.75 138 ILE B C 1
ATOM 6754 O O . ILE B 1 138 ? 5.18 60.531 8.82 1 95.75 138 ILE B O 1
ATOM 6758 N N . THR B 1 139 ? 6.305 61.562 10.555 1 96.38 139 THR B N 1
ATOM 6759 C CA . THR B 1 139 ? 5.836 62.875 10.227 1 96.38 139 THR B CA 1
ATOM 6760 C C . THR B 1 139 ? 6.98 63.75 9.703 1 96.38 139 THR B C 1
ATOM 6762 O O . THR B 1 139 ? 7.922 64.062 10.445 1 96.38 139 THR B O 1
ATOM 6765 N N . VAL B 1 140 ? 6.906 64.188 8.5 1 96.06 140 VAL B N 1
ATOM 6766 C CA . VAL B 1 140 ? 7.871 65.062 7.844 1 96.06 140 VAL B CA 1
ATOM 6767 C C . VAL B 1 140 ? 7.137 66.188 7.156 1 96.06 140 VAL B C 1
ATOM 6769 O O . VAL B 1 140 ? 6.168 66 6.426 1 96.06 140 VAL B O 1
ATOM 6772 N N . PRO B 1 141 ? 7.547 67.438 7.41 1 95.06 141 PRO B N 1
ATOM 6773 C CA . PRO B 1 141 ? 6.871 68.562 6.75 1 95.06 141 PRO B CA 1
ATOM 6774 C C . PRO B 1 141 ? 7.133 68.562 5.246 1 95.06 141 PRO B C 1
ATOM 6776 O O . PRO B 1 141 ? 8.203 68.188 4.789 1 95.06 141 PRO B O 1
ATOM 6779 N N . GLU B 1 142 ? 6.102 69.125 4.555 1 93.19 142 GLU B N 1
ATOM 6780 C CA . GLU B 1 142 ? 6.32 69.438 3.137 1 93.19 142 GLU B CA 1
ATOM 6781 C C . GLU B 1 142 ? 7.16 70.688 2.947 1 93.19 142 GLU B C 1
ATOM 6783 O O . GLU B 1 142 ? 7.059 71.625 3.738 1 93.19 142 GLU B O 1
ATOM 6788 N N . PRO B 1 143 ? 7.828 70.688 1.895 1 92.75 143 PRO B N 1
ATOM 6789 C CA . PRO B 1 143 ? 8.023 69.75 0.761 1 92.75 143 PRO B CA 1
ATOM 6790 C C . PRO B 1 143 ? 9.078 68.688 1.038 1 92.75 143 PRO B C 1
ATOM 6792 O O . PRO B 1 143 ? 9.414 67.938 0.145 1 92.75 143 PRO B O 1
ATOM 6795 N N . LYS B 1 144 ? 9.688 68.688 2.223 1 93.25 144 LYS B N 1
ATOM 6796 C CA . LYS B 1 144 ? 10.766 67.812 2.568 1 93.25 144 LYS B CA 1
ATOM 6797 C C . LYS B 1 144 ? 10.32 66.375 2.439 1 93.25 144 LYS B C 1
ATOM 6799 O O . LYS B 1 144 ? 11.109 65.5 2.047 1 93.25 144 LYS B O 1
ATOM 6804 N N . ARG B 1 145 ? 9.18 66.062 2.801 1 95.12 145 ARG B N 1
ATOM 6805 C CA . ARG B 1 145 ? 8.648 64.75 2.686 1 95.12 145 ARG B CA 1
ATOM 6806 C C . ARG B 1 145 ? 8.742 64.25 1.251 1 95.12 145 ARG B C 1
ATOM 6808 O O . ARG B 1 145 ? 9.25 63.125 1.006 1 95.12 145 ARG B O 1
ATOM 6815 N N . THR B 1 146 ? 8.219 65.062 0.343 1 94.44 146 THR B N 1
ATOM 6816 C CA . THR B 1 146 ? 8.25 64.75 -1.071 1 94.44 146 THR B CA 1
ATOM 6817 C C . THR B 1 146 ? 9.688 64.562 -1.555 1 94.44 146 THR B C 1
ATOM 6819 O O . THR B 1 146 ? 9.984 63.656 -2.34 1 94.44 146 THR B O 1
ATOM 6822 N N . GLU B 1 147 ? 10.523 65.375 -1.043 1 93.94 147 GLU B N 1
ATOM 6823 C CA . GLU B 1 147 ? 11.93 65.312 -1.412 1 93.94 147 GLU B CA 1
ATOM 6824 C C . GLU B 1 147 ? 12.547 64 -0.957 1 93.94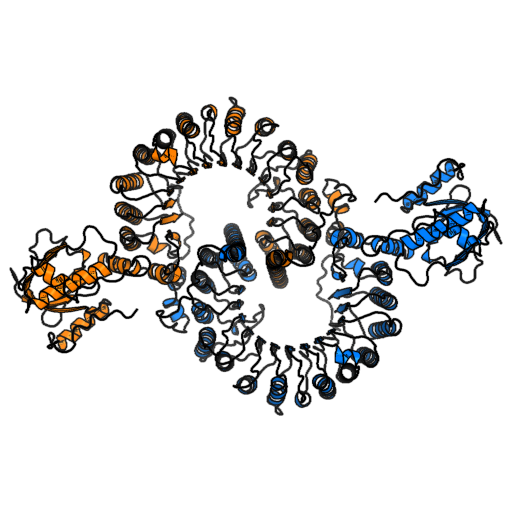 147 GLU B C 1
ATOM 6826 O O . GLU B 1 147 ? 13.266 63.344 -1.716 1 93.94 147 GLU B O 1
ATOM 6831 N N . ILE B 1 148 ? 12.242 63.594 0.206 1 93.88 148 ILE B N 1
ATOM 6832 C CA . ILE B 1 148 ? 12.812 62.406 0.812 1 93.88 148 ILE B CA 1
ATOM 6833 C C . ILE B 1 148 ? 12.328 61.156 0.066 1 93.88 148 ILE B C 1
ATOM 6835 O O . ILE B 1 148 ? 13.133 60.312 -0.315 1 93.88 148 ILE B O 1
ATOM 6839 N N . TYR B 1 149 ? 11.102 61.062 -0.239 1 93.81 149 TYR B N 1
ATOM 6840 C CA . TYR B 1 149 ? 10.516 59.812 -0.774 1 93.81 149 TYR B CA 1
ATOM 6841 C C . TYR B 1 149 ? 10.617 59.781 -2.295 1 93.81 149 TYR B C 1
ATOM 6843 O O . TYR B 1 149 ? 10.344 58.75 -2.918 1 93.81 149 TYR B O 1
ATOM 6851 N N . SER B 1 150 ? 11.031 60.969 -2.912 1 92.38 150 SER B N 1
ATOM 6852 C CA . SER B 1 150 ? 11.336 61 -4.34 1 92.38 150 SER B CA 1
ATOM 6853 C C . SER B 1 150 ? 12.797 60.625 -4.594 1 92.38 150 SER B C 1
ATOM 6855 O O . SER B 1 150 ? 13.203 60.438 -5.742 1 92.38 150 SER B O 1
ATOM 6857 N N . SER B 1 151 ? 13.516 60.469 -3.508 1 91.44 151 SER B N 1
ATOM 6858 C CA . SER B 1 151 ? 14.922 60.094 -3.619 1 91.44 151 SER B CA 1
ATOM 6859 C C . SER B 1 151 ? 15.078 58.688 -4.109 1 91.44 151 SER B C 1
ATOM 6861 O O . SER B 1 151 ? 14.227 57.812 -3.836 1 91.44 151 SER B O 1
ATOM 6863 N N . PRO B 1 152 ? 16.016 58.344 -4.879 1 87.94 152 PRO B N 1
ATOM 6864 C CA . PRO B 1 152 ? 16.281 56.969 -5.324 1 87.94 152 PRO B CA 1
ATOM 6865 C C . PRO B 1 152 ? 16.531 56 -4.164 1 87.94 152 PRO B C 1
ATOM 6867 O O . PRO B 1 152 ? 16.422 54.781 -4.332 1 87.94 152 PRO B O 1
ATOM 6870 N N . ASN B 1 153 ? 16.844 56.562 -2.98 1 84.94 153 ASN B N 1
ATOM 6871 C CA . ASN B 1 153 ? 17.109 55.75 -1.802 1 84.94 153 ASN B CA 1
ATOM 6872 C C . ASN B 1 153 ? 15.82 55.281 -1.136 1 84.94 153 ASN B C 1
ATOM 6874 O O . ASN B 1 153 ? 15.844 54.438 -0.235 1 84.94 153 ASN B O 1
ATOM 6878 N N . ALA B 1 154 ? 14.734 55.781 -1.562 1 90.06 154 ALA B N 1
ATOM 6879 C CA . ALA B 1 154 ? 13.445 55.406 -1.004 1 90.06 154 ALA B CA 1
ATOM 6880 C C . ALA B 1 154 ? 12.977 54.062 -1.582 1 90.06 154 ALA B C 1
ATOM 6882 O O . ALA B 1 154 ? 12.156 54.031 -2.502 1 90.06 154 ALA B O 1
ATOM 6883 N N . LEU B 1 155 ? 13.461 53 -1.005 1 89.94 155 LEU B N 1
ATOM 6884 C CA . LEU B 1 155 ? 13.172 51.656 -1.496 1 89.94 155 LEU B CA 1
ATOM 6885 C C . LEU B 1 155 ? 12.016 51.031 -0.722 1 89.94 155 LEU B C 1
ATOM 6887 O O . LEU B 1 155 ? 11.797 51.344 0.448 1 89.94 155 LEU B O 1
ATOM 6891 N N . ILE B 1 156 ? 11.281 50.281 -1.346 1 89.44 156 ILE B N 1
ATOM 6892 C CA . ILE B 1 156 ? 10.242 49.469 -0.721 1 89.44 156 ILE B CA 1
ATOM 6893 C C . ILE B 1 156 ? 10.703 48 -0.646 1 89.44 156 ILE B C 1
ATOM 6895 O O . ILE B 1 156 ? 11.078 47.406 -1.66 1 89.44 156 ILE B O 1
ATOM 6899 N N . PRO B 1 157 ? 10.797 47.562 0.566 1 92.69 157 PRO B N 1
ATOM 6900 C CA . PRO B 1 157 ? 11.297 46.188 0.68 1 92.69 157 PRO B CA 1
ATOM 6901 C C . PRO B 1 157 ? 10.344 45.188 0.058 1 92.69 157 PRO B C 1
ATOM 6903 O O . PRO B 1 157 ? 9.133 45.375 0.04 1 92.69 157 PRO B O 1
ATOM 6906 N N . ASP B 1 158 ? 10.922 44.062 -0.434 1 91.12 158 ASP B N 1
ATOM 6907 C CA . ASP B 1 158 ? 10.141 42.938 -0.946 1 91.12 158 ASP B CA 1
ATOM 6908 C C . ASP B 1 158 ? 9.547 42.125 0.196 1 91.12 158 ASP B C 1
ATOM 6910 O O . ASP B 1 158 ? 10.188 41.938 1.229 1 91.12 158 ASP B O 1
ATOM 6914 N N . MET B 1 159 ? 8.406 41.75 -0.046 1 89.38 159 MET B N 1
ATOM 6915 C CA . MET B 1 159 ? 7.773 40.875 0.952 1 89.38 159 MET B CA 1
ATOM 6916 C C . MET B 1 159 ? 8.375 39.469 0.924 1 89.38 159 MET B C 1
ATOM 6918 O O . MET B 1 159 ? 8.508 38.875 -0.145 1 89.38 159 MET B O 1
ATOM 6922 N N . GLY B 1 160 ? 8.836 39.031 1.956 1 87.81 160 GLY B N 1
ATOM 6923 C CA . GLY B 1 160 ? 9.438 37.719 2.062 1 87.81 160 GLY B CA 1
ATOM 6924 C C . GLY B 1 160 ? 8.445 36.594 1.816 1 87.81 160 GLY B C 1
ATOM 6925 O O . GLY B 1 160 ? 7.277 36.844 1.499 1 87.81 160 GLY B O 1
ATOM 6926 N N . ALA B 1 161 ? 8.891 35.375 1.964 1 90 161 ALA B N 1
ATOM 6927 C CA . ALA B 1 161 ? 8.07 34.188 1.737 1 90 161 ALA B CA 1
ATOM 6928 C C . ALA B 1 161 ? 6.875 34.156 2.684 1 90 161 ALA B C 1
ATOM 6930 O O . ALA B 1 161 ? 6.969 34.594 3.83 1 90 161 ALA B O 1
ATOM 6931 N N . CYS B 1 162 ? 5.758 33.719 2.18 1 95.31 162 CYS B N 1
ATOM 6932 C CA . CYS B 1 162 ? 4.531 33.531 2.949 1 95.31 162 CYS B CA 1
ATOM 6933 C C . CYS B 1 162 ? 4.125 34.844 3.631 1 95.31 162 CYS B C 1
ATOM 6935 O O . CYS B 1 162 ? 3.797 34.844 4.816 1 95.31 162 CYS B O 1
ATOM 6937 N N . GLY B 1 163 ? 4.293 35.938 2.92 1 94.94 163 GLY B N 1
ATOM 6938 C CA . GLY B 1 163 ? 3.902 37.25 3.428 1 94.94 163 GLY B CA 1
ATOM 6939 C C . GLY B 1 163 ? 4.895 37.812 4.422 1 94.94 163 GLY B C 1
ATOM 6940 O O . GLY B 1 163 ? 4.527 38.625 5.273 1 94.94 163 GLY B O 1
ATOM 6941 N N . GLY B 1 164 ? 6.121 37.312 4.391 1 95.5 164 GLY B N 1
ATOM 6942 C CA . GLY B 1 164 ? 7.145 37.781 5.312 1 95.5 164 GLY B CA 1
ATOM 6943 C C . GLY B 1 164 ? 6.945 37.281 6.73 1 95.5 164 GLY B C 1
ATOM 6944 O O . GLY B 1 164 ? 7.371 37.938 7.688 1 95.5 164 GLY B O 1
ATOM 6945 N N . PHE B 1 165 ? 6.301 36.156 6.863 1 96.38 165 PHE B N 1
ATOM 6946 C CA . PHE B 1 165 ? 5.902 35.625 8.164 1 96.38 165 PHE B CA 1
ATOM 6947 C C . PHE B 1 165 ? 7.113 35.469 9.078 1 96.38 165 PHE B C 1
ATOM 6949 O O . PHE B 1 165 ? 7.086 35.875 10.234 1 96.38 165 PHE B O 1
ATOM 6956 N N . THR B 1 166 ? 8.18 34.906 8.602 1 95.06 166 THR B N 1
ATOM 6957 C CA . THR B 1 166 ? 9.312 34.531 9.43 1 95.06 166 THR B CA 1
ATOM 6958 C C . THR B 1 166 ? 9.938 35.75 10.078 1 95.06 166 THR B C 1
ATOM 6960 O O . THR B 1 166 ? 10.164 35.781 11.289 1 95.06 166 THR B O 1
ATOM 6963 N N . LEU B 1 167 ? 10.133 36.781 9.312 1 95.75 167 LEU B N 1
ATOM 6964 C CA . LEU B 1 167 ? 10.742 38 9.844 1 95.75 167 LEU B CA 1
ATOM 6965 C C . LEU B 1 167 ? 9.805 38.688 10.836 1 95.75 167 LEU B C 1
ATOM 6967 O O . LEU B 1 167 ? 10.242 39.156 11.883 1 95.75 167 LEU B O 1
ATOM 6971 N N . THR B 1 168 ? 8.578 38.75 10.484 1 97.31 168 THR B N 1
ATOM 6972 C CA . THR B 1 168 ? 7.594 39.312 11.398 1 97.31 168 THR B CA 1
ATOM 6973 C C . THR B 1 168 ? 7.559 38.531 12.711 1 97.31 168 THR B C 1
ATOM 6975 O O . THR B 1 168 ? 7.543 39.125 13.789 1 97.31 168 THR B O 1
ATOM 6978 N N . TYR B 1 169 ? 7.578 37.25 12.562 1 96.19 169 TYR B N 1
ATOM 6979 C CA . TYR B 1 169 ? 7.57 36.375 13.727 1 96.19 169 TYR B CA 1
ATOM 6980 C C . TYR B 1 169 ? 8.781 36.625 14.609 1 96.19 169 TYR B C 1
ATOM 6982 O O . TYR B 1 169 ? 8.641 36.781 15.828 1 96.19 169 TYR B O 1
ATOM 6990 N N . PHE B 1 170 ? 9.93 36.688 14.039 1 96.12 170 PHE B N 1
ATOM 6991 C CA . PHE B 1 170 ? 11.148 36.969 14.797 1 96.12 170 PHE B CA 1
ATOM 6992 C C . PHE B 1 170 ? 11.078 38.312 15.484 1 96.12 170 PHE B C 1
ATOM 6994 O O . PHE B 1 170 ? 11.477 38.469 16.641 1 96.12 170 PHE B O 1
ATOM 7001 N N . SER B 1 171 ? 10.57 39.25 14.766 1 97.19 171 SER B N 1
ATOM 7002 C CA . SER B 1 171 ? 10.469 40.594 15.32 1 97.19 171 SER B CA 1
ATOM 7003 C C . SER B 1 171 ? 9.484 40.625 16.5 1 97.19 171 SER B C 1
ATOM 7005 O O . SER B 1 171 ? 9.734 41.312 17.5 1 97.19 171 SER B O 1
ATOM 7007 N N . MET B 1 172 ? 8.438 39.938 16.328 1 97.25 172 MET B N 1
ATOM 7008 C CA . MET B 1 172 ? 7.461 39.844 17.406 1 97.25 172 MET B CA 1
ATOM 7009 C C . MET B 1 172 ? 8.047 39.125 18.625 1 97.25 172 MET B C 1
ATOM 7011 O O . MET B 1 172 ? 7.781 39.5 19.766 1 97.25 172 MET B O 1
ATOM 7015 N N . CYS B 1 173 ? 8.75 38.031 18.359 1 96.31 173 CYS B N 1
ATOM 7016 C CA . CYS B 1 173 ? 9.422 37.344 19.453 1 96.31 173 CYS B CA 1
ATOM 7017 C C . CYS B 1 173 ? 10.336 38.281 20.219 1 96.31 173 CYS B C 1
ATOM 7019 O O . CYS B 1 173 ? 10.312 38.312 21.453 1 96.31 173 CYS B O 1
ATOM 7021 N N . ASP B 1 174 ? 11.07 39.031 19.516 1 96.19 174 ASP B N 1
ATOM 7022 C CA . ASP B 1 174 ? 11.977 40 20.125 1 96.19 174 ASP B CA 1
ATOM 7023 C C . ASP B 1 174 ? 11.203 41.031 20.938 1 96.19 174 ASP B C 1
ATOM 7025 O O . ASP B 1 174 ? 11.562 41.344 22.078 1 96.19 174 ASP B O 1
ATOM 7029 N N . HIS B 1 175 ? 10.203 41.562 20.406 1 96.25 175 HIS B N 1
ATOM 7030 C CA . HIS B 1 175 ? 9.383 42.562 21.062 1 96.25 175 HIS B CA 1
ATOM 7031 C C . HIS B 1 175 ? 8.812 42.031 22.375 1 96.25 175 HIS B C 1
ATOM 7033 O O . HIS B 1 175 ? 8.742 42.781 23.375 1 96.25 175 HIS B O 1
ATOM 7039 N N . MET B 1 176 ? 8.43 40.781 22.328 1 95.44 176 MET B N 1
ATOM 7040 C CA . MET B 1 176 ? 7.77 40.188 23.484 1 95.44 176 MET B CA 1
ATOM 7041 C C . MET B 1 176 ? 8.773 39.5 24.391 1 95.44 176 MET B C 1
ATOM 7043 O O . MET B 1 176 ? 8.398 38.938 25.422 1 95.44 176 MET B O 1
ATOM 7047 N N . ASN B 1 177 ? 9.945 39.5 24.031 1 94.12 177 ASN B N 1
ATOM 7048 C CA . ASN B 1 177 ? 11.023 38.844 24.781 1 94.12 177 ASN B CA 1
ATOM 7049 C C . ASN B 1 177 ? 10.766 37.375 24.953 1 94.12 177 ASN B C 1
ATOM 7051 O O . ASN B 1 177 ? 10.805 36.844 26.062 1 94.12 177 ASN B O 1
ATOM 7055 N N . ILE B 1 178 ? 10.344 36.75 23.844 1 94.38 178 ILE B N 1
ATOM 7056 C CA . ILE B 1 178 ? 10.125 35.312 23.781 1 94.38 178 ILE B CA 1
ATOM 7057 C C . ILE B 1 178 ? 11.07 34.688 22.766 1 94.38 178 ILE B C 1
ATOM 7059 O O . ILE B 1 178 ? 11.227 35.188 21.656 1 94.38 178 ILE B O 1
ATOM 7063 N N . GLN B 1 179 ? 11.734 33.656 23.125 1 90.88 179 GLN B N 1
ATOM 7064 C CA . GLN B 1 179 ? 12.633 32.969 22.203 1 90.88 179 GLN B CA 1
ATOM 7065 C C . GLN B 1 179 ? 11.844 32.312 21.078 1 90.88 179 GLN B C 1
ATOM 7067 O O . GLN B 1 179 ? 10.844 31.625 21.312 1 90.88 179 GLN B O 1
ATOM 7072 N N . PRO B 1 180 ? 12.281 32.562 19.844 1 89.88 180 PRO B N 1
ATOM 7073 C CA . PRO B 1 180 ? 11.586 31.938 18.719 1 89.88 180 PRO B CA 1
ATOM 7074 C C . PRO B 1 180 ? 11.633 30.422 18.766 1 89.88 180 PRO B C 1
ATOM 7076 O O . PRO B 1 180 ? 12.609 29.844 19.266 1 89.88 180 PRO B O 1
ATOM 7079 N N . ILE B 1 181 ? 10.586 29.859 18.359 1 83.88 181 ILE B N 1
ATOM 7080 C CA . ILE B 1 181 ? 10.539 28.406 18.156 1 83.88 181 ILE B CA 1
ATOM 7081 C C . ILE B 1 181 ? 11.039 28.062 16.766 1 83.88 181 ILE B C 1
ATOM 7083 O O . ILE B 1 181 ? 10.375 28.344 15.766 1 83.88 181 ILE B O 1
ATOM 7087 N N . SER B 1 182 ? 12.164 27.438 16.688 1 79.44 182 SER B N 1
ATOM 7088 C CA . SER B 1 182 ? 12.867 27.203 15.43 1 79.44 182 SER B CA 1
ATOM 7089 C C . SER B 1 182 ? 12.031 26.359 14.477 1 79.44 182 SER B C 1
ATOM 7091 O O . SER B 1 182 ? 12.109 26.531 13.258 1 79.44 182 SER B O 1
ATOM 7093 N N . GLU B 1 183 ? 11.18 25.562 14.953 1 78.69 183 GLU B N 1
ATOM 7094 C CA . GLU B 1 183 ? 10.375 24.672 14.125 1 78.69 183 GLU B CA 1
ATOM 7095 C C . GLU B 1 183 ? 9.375 25.453 13.281 1 78.69 183 GLU B C 1
ATOM 7097 O O . GLU B 1 183 ? 9.039 25.047 12.164 1 78.69 183 GLU B O 1
ATOM 7102 N N . VAL B 1 184 ? 8.938 26.469 13.898 1 86.56 184 VAL B N 1
ATOM 7103 C CA . VAL B 1 184 ? 7.934 27.266 13.203 1 86.56 184 VAL B CA 1
ATOM 7104 C C . VAL B 1 184 ? 8.555 27.922 11.969 1 86.56 184 VAL B C 1
ATOM 7106 O O . VAL B 1 184 ? 8.039 27.781 10.859 1 86.56 184 VAL B O 1
ATOM 7109 N N . SER B 1 185 ? 9.703 28.609 12.172 1 86.94 185 SER B N 1
ATOM 7110 C CA . SER B 1 185 ? 10.367 29.281 11.047 1 86.94 185 SER B CA 1
ATOM 7111 C C . SER B 1 185 ? 10.852 28.25 10.016 1 86.94 185 SER B C 1
ATOM 7113 O O . SER B 1 185 ? 10.75 28.5 8.812 1 86.94 185 SER B O 1
ATOM 7115 N N . TRP B 1 186 ? 11.289 27.188 10.5 1 80.38 186 TRP B N 1
ATOM 7116 C CA . TRP B 1 186 ? 11.766 26.141 9.594 1 80.38 186 TRP B CA 1
ATOM 7117 C C . TRP B 1 186 ? 10.633 25.625 8.719 1 80.38 186 TRP B C 1
ATOM 7119 O O . TRP B 1 186 ? 10.805 25.438 7.516 1 80.38 186 TRP B O 1
ATOM 7129 N N . HIS B 1 187 ? 9.539 25.297 9.297 1 82.75 187 HIS B N 1
ATOM 7130 C CA . HIS B 1 187 ? 8.375 24.781 8.586 1 82.75 187 HIS B CA 1
ATOM 7131 C C . HIS B 1 187 ? 7.918 25.766 7.504 1 82.75 187 HIS B C 1
ATOM 7133 O O . HIS B 1 187 ? 7.637 25.344 6.375 1 82.75 187 HIS B O 1
ATOM 7139 N N . ILE B 1 188 ? 7.898 26.984 7.84 1 88.31 188 ILE B N 1
ATOM 7140 C CA . ILE B 1 188 ? 7.434 28 6.906 1 88.31 188 ILE B CA 1
ATOM 7141 C C . ILE B 1 188 ? 8.406 28.109 5.73 1 88.31 188 ILE B C 1
ATOM 7143 O O . ILE B 1 188 ? 7.984 28.156 4.57 1 88.31 188 ILE B O 1
ATOM 7147 N N . GLU B 1 189 ? 9.641 28.078 6.047 1 84.44 189 GLU B N 1
ATOM 7148 C CA . GLU B 1 189 ? 10.664 28.328 5.031 1 84.44 189 GLU B CA 1
ATOM 7149 C C . GLU B 1 189 ? 10.875 27.094 4.156 1 84.44 189 GLU B C 1
ATOM 7151 O O . GLU B 1 189 ? 11.141 27.219 2.957 1 84.44 189 GLU B O 1
ATOM 7156 N N . ASN B 1 190 ? 10.695 25.969 4.766 1 76.12 190 ASN B N 1
ATOM 7157 C CA . ASN B 1 190 ? 11.133 24.781 4.047 1 76.12 190 ASN B CA 1
ATOM 7158 C C . ASN B 1 190 ? 9.945 23.938 3.576 1 76.12 190 ASN B C 1
ATOM 7160 O O . ASN B 1 190 ? 10.078 23.125 2.668 1 76.12 190 ASN B O 1
ATOM 7164 N N . VAL B 1 191 ? 8.836 24.078 4.145 1 78.75 191 VAL B N 1
ATOM 7165 C CA . VAL B 1 191 ? 7.699 23.234 3.816 1 78.75 191 VAL B CA 1
ATOM 7166 C C . VAL B 1 191 ? 6.648 24.031 3.055 1 78.75 191 VAL B C 1
ATOM 7168 O O . VAL B 1 191 ? 6.152 23.594 2.016 1 78.75 191 VAL B O 1
ATOM 7171 N N . ILE B 1 192 ? 6.379 25.219 3.549 1 86.56 192 ILE B N 1
ATOM 7172 C CA . ILE B 1 192 ? 5.25 25.969 3.002 1 86.56 192 ILE B CA 1
ATOM 7173 C C . ILE B 1 192 ? 5.73 26.875 1.87 1 86.56 192 ILE B C 1
ATOM 7175 O O . ILE B 1 192 ? 5.043 27.031 0.858 1 86.56 192 ILE B O 1
ATOM 7179 N N . SER B 1 193 ? 6.941 27.453 2.111 1 86.94 193 SER B N 1
ATOM 7180 C CA . SER B 1 193 ? 7.449 28.406 1.126 1 86.94 193 SER B CA 1
ATOM 7181 C C . SER B 1 193 ? 7.496 27.781 -0.267 1 86.94 193 SER B C 1
ATOM 7183 O O . SER B 1 193 ? 7.965 26.656 -0.433 1 86.94 193 SER B O 1
ATOM 7185 N N . GLY B 1 194 ? 6.914 28.484 -1.218 1 80.44 194 GLY B N 1
ATOM 7186 C CA . GLY B 1 194 ? 6.941 28.016 -2.596 1 80.44 194 GLY B CA 1
ATOM 7187 C C . GLY B 1 194 ? 5.777 27.094 -2.939 1 80.44 194 GLY B C 1
ATOM 7188 O O . GLY B 1 194 ? 5.633 26.672 -4.09 1 80.44 194 GLY B O 1
ATOM 7189 N N . THR B 1 195 ? 4.977 26.75 -1.931 1 82.44 195 THR B N 1
ATOM 7190 C CA . THR B 1 195 ? 3.803 25.922 -2.172 1 82.44 195 THR B CA 1
ATOM 7191 C C . THR B 1 195 ? 2.543 26.781 -2.256 1 82.44 195 THR B C 1
ATOM 7193 O O . THR B 1 195 ? 2.602 28 -2.068 1 82.44 195 THR B O 1
ATOM 7196 N N . LEU B 1 196 ? 1.48 26.062 -2.584 1 85.44 196 LEU B N 1
ATOM 7197 C CA . LEU B 1 196 ? 0.204 26.766 -2.682 1 85.44 196 LEU B CA 1
ATOM 7198 C C . LEU B 1 196 ? -0.606 26.594 -1.4 1 85.44 196 LEU B C 1
ATOM 7200 O O . LEU B 1 196 ? -1.781 26.969 -1.352 1 85.44 196 LEU B O 1
ATOM 7204 N N . ILE B 1 197 ? 0.053 26.156 -0.41 1 87.69 197 ILE B N 1
ATOM 7205 C CA . ILE B 1 197 ? -0.634 25.953 0.86 1 87.69 197 ILE B CA 1
ATOM 7206 C C . ILE B 1 197 ? -0.91 27.297 1.523 1 87.69 197 ILE B C 1
ATOM 7208 O O . ILE B 1 197 ? 0.012 28.078 1.756 1 87.69 197 ILE B O 1
ATOM 7212 N N . ARG B 1 198 ? -2.146 27.578 1.842 1 94.94 198 ARG B N 1
ATOM 7213 C CA . ARG B 1 198 ? -2.545 28.844 2.436 1 94.94 198 ARG B CA 1
ATOM 7214 C C . ARG B 1 198 ? -3.129 28.641 3.83 1 94.94 198 ARG B C 1
ATOM 7216 O O . ARG B 1 198 ? -3.553 29.609 4.48 1 94.94 198 ARG B O 1
ATOM 7223 N N . GLU B 1 199 ? -3.09 27.375 4.285 1 93.75 199 GLU B N 1
ATOM 7224 C CA . GLU B 1 199 ? -3.586 27.047 5.621 1 93.75 199 GLU B CA 1
ATOM 7225 C C . GLU B 1 199 ? -2.447 27.016 6.637 1 93.75 199 GLU B C 1
ATOM 7227 O O . GLU B 1 199 ? -1.417 26.391 6.402 1 93.75 199 GLU B O 1
ATOM 7232 N N . PHE B 1 200 ? -2.623 27.766 7.664 1 95.19 200 PHE B N 1
ATOM 7233 C CA . PHE B 1 200 ? -1.711 27.625 8.797 1 95.19 200 PHE B CA 1
ATOM 7234 C C . PHE B 1 200 ? -2.227 26.594 9.781 1 95.19 200 PHE B C 1
ATOM 7236 O O . PHE B 1 200 ? -3.062 26.906 10.633 1 95.19 200 PHE B O 1
ATOM 7243 N N . ASP B 1 201 ? -1.731 25.469 9.648 1 89.25 201 ASP B N 1
ATOM 7244 C CA . ASP B 1 201 ? -2.1 24.375 10.547 1 89.25 201 ASP B CA 1
ATOM 7245 C C . ASP B 1 201 ? -1.216 24.359 11.789 1 89.25 201 ASP B C 1
ATOM 7247 O O . ASP B 1 201 ? -0.076 23.891 11.742 1 89.25 201 ASP B O 1
ATOM 7251 N N . TYR B 1 202 ? -1.721 24.75 12.836 1 86.81 202 TYR B N 1
ATOM 7252 C CA . TYR B 1 202 ? -0.997 24.891 14.094 1 86.81 202 TYR B CA 1
ATOM 7253 C C . TYR B 1 202 ? -0.622 23.531 14.672 1 86.81 202 TYR B C 1
ATOM 7255 O O . TYR B 1 202 ? 0.338 23.422 15.438 1 86.81 202 TYR B O 1
ATOM 7263 N N . GLY B 1 203 ? -1.305 22.562 14.273 1 75.06 203 GLY B N 1
ATOM 7264 C CA . GLY B 1 203 ? -1.094 21.219 14.812 1 75.06 203 GLY B CA 1
ATOM 7265 C C . GLY B 1 203 ? 0.204 20.594 14.344 1 75.06 203 GLY B C 1
ATOM 7266 O O . GLY B 1 203 ? 0.675 19.609 14.938 1 75.06 203 GLY B O 1
ATOM 7267 N N . PHE B 1 204 ? 0.832 21.094 13.438 1 72.81 204 PHE B N 1
ATOM 7268 C CA . PHE B 1 204 ? 2.047 20.531 12.867 1 72.81 204 PHE B CA 1
ATOM 7269 C C . PHE B 1 204 ? 3.242 20.781 13.781 1 72.81 204 PHE B C 1
ATOM 7271 O O . PHE B 1 204 ? 4.277 20.109 13.648 1 72.81 204 PHE B O 1
ATOM 7278 N N . PHE B 1 205 ? 3.184 21.656 14.68 1 72.94 205 PHE B N 1
ATOM 7279 C CA . PHE B 1 205 ? 4.363 22.062 15.438 1 72.94 205 PHE B CA 1
ATOM 7280 C C . PHE B 1 205 ? 4.504 21.219 16.703 1 72.94 205 PHE B C 1
ATOM 7282 O O . PHE B 1 205 ? 3.527 21 17.422 1 72.94 205 PHE B O 1
ATOM 7289 N N . PHE B 1 206 ? 5.305 20.062 16.641 1 56.91 206 PHE B N 1
ATOM 7290 C CA . PHE B 1 206 ? 5.504 18.906 17.516 1 56.91 206 PHE B CA 1
ATOM 7291 C C . PHE B 1 206 ? 5.734 19.344 18.953 1 56.91 206 PHE B C 1
ATOM 7293 O O . PHE B 1 206 ? 5.336 18.656 19.891 1 56.91 206 PHE B O 1
ATOM 7300 N N . LYS B 1 207 ? 6.391 20.484 19.375 1 58.81 207 LYS B N 1
ATOM 7301 C CA . LYS B 1 207 ? 6.664 20.547 20.797 1 58.81 207 LYS B CA 1
ATOM 7302 C C . LYS B 1 207 ? 5.41 20.922 21.594 1 58.81 207 LYS B C 1
ATOM 7304 O O . LYS B 1 207 ? 4.852 22.016 21.391 1 58.81 207 LYS B O 1
ATOM 7309 N N . LYS B 1 208 ? 4.824 19.891 22.219 1 60.72 208 LYS B N 1
ATOM 7310 C CA . LYS B 1 208 ? 3.521 20.078 22.844 1 60.72 208 LYS B CA 1
ATOM 7311 C C . LYS B 1 208 ? 3.605 21.062 24.016 1 60.72 208 LYS B C 1
ATOM 7313 O O . LYS B 1 208 ? 2.693 21.859 24.219 1 60.72 208 LYS B O 1
ATOM 7318 N N . GLU B 1 209 ? 4.914 21.469 24.406 1 72 209 GLU B N 1
ATOM 7319 C CA . GLU B 1 209 ? 4.867 22.25 25.641 1 72 209 GLU B CA 1
ATOM 7320 C C . GLU B 1 209 ? 4.906 23.75 25.344 1 72 209 GLU B C 1
ATOM 7322 O O . GLU B 1 209 ? 4.141 24.516 25.922 1 72 209 GLU B O 1
ATOM 7327 N N . ARG B 1 210 ? 5.695 24.172 24.344 1 78.31 210 ARG B N 1
ATOM 7328 C CA . ARG B 1 210 ? 5.84 25.609 24.125 1 78.31 210 ARG B CA 1
ATOM 7329 C C . ARG B 1 210 ? 4.719 26.141 23.234 1 78.31 210 ARG B C 1
ATOM 7331 O O . ARG B 1 210 ? 4.355 27.312 23.328 1 78.31 210 ARG B O 1
ATOM 7338 N N . ILE B 1 211 ? 4.176 25.281 22.547 1 81.25 211 ILE B N 1
ATOM 7339 C CA . ILE B 1 211 ? 3.182 25.719 21.578 1 81.25 211 ILE B CA 1
ATOM 7340 C C . ILE B 1 211 ? 1.825 25.875 22.266 1 81.25 211 ILE B C 1
ATOM 7342 O O . ILE B 1 211 ? 0.958 26.594 21.766 1 81.25 211 ILE B O 1
ATOM 7346 N N . ILE B 1 212 ? 1.733 25.328 23.422 1 84.94 212 ILE B N 1
ATOM 7347 C CA . ILE B 1 212 ? 0.434 25.359 24.094 1 84.94 212 ILE B CA 1
ATOM 7348 C C . ILE B 1 212 ? 0.416 26.469 25.141 1 84.94 212 ILE B C 1
ATOM 7350 O O . ILE B 1 212 ? -0.603 26.688 25.797 1 84.94 212 ILE B O 1
ATOM 7354 N N . THR B 1 213 ? 1.593 27.219 25.234 1 85.62 213 THR B N 1
ATOM 7355 C CA . THR B 1 213 ? 1.729 28.219 26.281 1 85.62 213 THR B CA 1
ATOM 7356 C C . THR B 1 213 ? 1.812 29.609 25.688 1 85.62 213 THR B C 1
ATOM 7358 O O . THR B 1 213 ? 1.519 29.812 24.5 1 85.62 213 THR B O 1
ATOM 7361 N N . ALA B 1 214 ? 2.213 30.531 26.5 1 86.88 214 ALA B N 1
ATOM 7362 C CA . ALA B 1 214 ? 2.326 31.938 26.141 1 86.88 214 ALA B CA 1
ATOM 7363 C C . ALA B 1 214 ? 3.418 32.156 25.094 1 86.88 214 ALA B C 1
ATOM 7365 O O . ALA B 1 214 ? 3.441 33.188 24.406 1 86.88 214 ALA B O 1
ATOM 7366 N N . ASP B 1 215 ? 4.156 31.141 24.891 1 88.44 215 ASP B N 1
ATOM 7367 C CA . ASP B 1 215 ? 5.246 31.25 23.922 1 88.44 215 ASP B CA 1
ATOM 7368 C C . ASP B 1 215 ? 4.715 31.266 22.5 1 88.44 215 ASP B C 1
ATOM 7370 O O . ASP B 1 215 ? 5.438 31.609 21.562 1 88.44 215 ASP B O 1
ATOM 7374 N N . ALA B 1 216 ? 3.447 31.062 22.406 1 89.38 216 ALA B N 1
ATOM 7375 C CA . ALA B 1 216 ? 2.852 31.031 21.078 1 89.38 216 ALA B CA 1
ATOM 7376 C C . ALA B 1 216 ? 2.33 32.406 20.672 1 89.38 216 ALA B C 1
ATOM 7378 O O . ALA B 1 216 ? 1.94 32.625 19.531 1 89.38 216 ALA B O 1
ATOM 7379 N N . ARG B 1 217 ? 2.447 33.375 21.547 1 94.44 217 ARG B N 1
ATOM 7380 C CA . ARG B 1 217 ? 1.869 34.688 21.328 1 94.44 217 ARG B CA 1
ATOM 7381 C C . ARG B 1 217 ? 2.465 35.375 20.094 1 94.44 217 ARG B C 1
ATOM 7383 O O . ARG B 1 217 ? 1.738 35.938 19.281 1 94.44 217 ARG B O 1
ATOM 7390 N N . PRO B 1 218 ? 3.789 35.219 19.891 1 96.06 218 PRO B N 1
ATOM 7391 C CA . PRO B 1 218 ? 4.359 35.875 18.719 1 96.06 218 PRO B CA 1
ATOM 7392 C C . PRO B 1 218 ? 3.836 35.281 17.406 1 96.06 218 PRO B C 1
ATOM 7394 O O . PRO B 1 218 ? 3.73 36 16.406 1 96.06 218 PRO B O 1
ATOM 7397 N N . ILE B 1 219 ? 3.529 34.031 17.391 1 95.31 219 ILE B N 1
ATOM 7398 C CA . ILE B 1 219 ? 2.986 33.375 16.203 1 95.31 219 ILE B CA 1
ATOM 7399 C C . ILE B 1 219 ? 1.64 34 15.852 1 95.31 219 ILE B C 1
ATOM 7401 O O . ILE B 1 219 ? 1.406 34.375 14.695 1 95.31 219 ILE B O 1
ATOM 7405 N N . MET B 1 220 ? 0.842 34.156 16.891 1 96.44 220 MET B N 1
ATOM 7406 C CA . MET B 1 220 ? -0.484 34.75 16.672 1 96.44 220 MET B CA 1
ATOM 7407 C C . MET B 1 220 ? -0.382 36.219 16.234 1 96.44 220 MET B C 1
ATOM 7409 O O . MET B 1 220 ? -1.127 36.656 15.359 1 96.44 220 MET B O 1
ATOM 7413 N N . ALA B 1 221 ? 0.549 36.875 16.859 1 96.19 221 ALA B N 1
ATOM 7414 C CA . ALA B 1 221 ? 0.748 38.281 16.516 1 96.19 221 ALA B CA 1
ATOM 7415 C C . ALA B 1 221 ? 1.184 38.406 15.055 1 96.19 221 ALA B C 1
ATOM 7417 O O . ALA B 1 221 ? 0.717 39.312 14.344 1 96.19 221 ALA B O 1
ATOM 7418 N N . ALA B 1 222 ? 2.031 37.562 14.656 1 96.88 222 ALA B N 1
ATOM 7419 C CA . ALA B 1 222 ? 2.5 37.594 13.273 1 96.88 222 ALA B CA 1
ATOM 7420 C C . ALA B 1 222 ? 1.371 37.25 12.297 1 96.88 222 ALA B C 1
ATOM 7422 O O . ALA B 1 222 ? 1.229 37.906 11.258 1 96.88 222 ALA B O 1
ATOM 7423 N N . LEU B 1 223 ? 0.563 36.344 12.648 1 96.69 223 LEU B N 1
ATOM 7424 C CA . LEU B 1 223 ? -0.535 35.906 11.789 1 96.69 223 LEU B CA 1
ATOM 7425 C C . LEU B 1 223 ? -1.611 36.969 11.695 1 96.69 223 LEU B C 1
ATOM 7427 O O . LEU B 1 223 ? -2.334 37.031 10.703 1 96.69 223 LEU B O 1
ATOM 7431 N N . SER B 1 224 ? -1.696 37.75 12.758 1 96 224 SER B N 1
ATOM 7432 C CA . SER B 1 224 ? -2.736 38.781 12.812 1 96 224 SER B CA 1
ATOM 7433 C C . SER B 1 224 ? -2.604 39.781 11.664 1 96 224 SER B C 1
ATOM 7435 O O . SER B 1 224 ? -3.596 40.344 11.211 1 96 224 SER B O 1
ATOM 7437 N N . ILE B 1 225 ? -1.382 39.969 11.156 1 95.19 225 ILE B N 1
ATOM 7438 C CA . ILE B 1 225 ? -1.175 40.969 10.125 1 95.19 225 ILE B CA 1
ATOM 7439 C C . ILE B 1 225 ? -0.674 40.312 8.844 1 95.19 225 ILE B C 1
ATOM 7441 O O . ILE B 1 225 ? -0.278 41 7.895 1 95.19 225 ILE B O 1
ATOM 7445 N N . ASN B 1 226 ? -0.667 38.969 8.773 1 96.06 226 ASN B N 1
ATOM 7446 C CA . ASN B 1 226 ? -0.105 38.25 7.637 1 96.06 226 ASN B CA 1
ATOM 7447 C C . ASN B 1 226 ? -1.121 38.094 6.508 1 96.06 226 ASN B C 1
ATOM 7449 O O . ASN B 1 226 ? -2.217 37.594 6.715 1 96.06 226 ASN B O 1
ATOM 7453 N N . PRO B 1 227 ? -0.814 38.5 5.348 1 94.62 227 PRO B N 1
ATOM 7454 C CA . PRO B 1 227 ? -1.776 38.469 4.242 1 94.62 227 PRO B CA 1
ATOM 7455 C C . PRO B 1 227 ? -1.718 37.156 3.457 1 94.62 227 PRO B C 1
ATOM 7457 O O . PRO B 1 227 ? -2.512 36.938 2.537 1 94.62 227 PRO B O 1
ATOM 7460 N N . TYR B 1 228 ? -0.768 36.312 3.789 1 96 228 TYR B N 1
ATOM 7461 C CA . TYR B 1 228 ? -0.548 35.125 2.99 1 96 228 TYR B CA 1
ATOM 7462 C C . TYR B 1 228 ? -1.521 34 3.389 1 96 228 TYR B C 1
ATOM 7464 O O . TYR B 1 228 ? -2.162 33.406 2.531 1 96 228 TYR B O 1
ATOM 7472 N N . PHE B 1 229 ? -1.664 33.688 4.648 1 96.88 229 PHE B N 1
ATOM 7473 C CA . PHE B 1 229 ? -2.502 32.594 5.137 1 96.88 229 PHE B CA 1
ATOM 7474 C C . PHE B 1 229 ? -3.967 33 5.172 1 96.88 229 PHE B C 1
ATOM 7476 O O . PHE B 1 229 ? -4.297 34.094 5.652 1 96.88 229 PHE B O 1
ATOM 7483 N N . ASN B 1 230 ? -4.781 32.188 4.664 1 97.31 230 ASN B N 1
ATOM 7484 C CA . ASN B 1 230 ? -6.203 32.531 4.648 1 97.31 230 ASN B CA 1
ATOM 7485 C C . ASN B 1 230 ? -7.02 31.562 5.484 1 97.31 230 ASN B C 1
ATOM 7487 O O . ASN B 1 230 ? -8.25 31.625 5.496 1 97.31 230 ASN B O 1
ATOM 7491 N N . SER B 1 231 ? -6.387 30.688 6.109 1 96.81 231 SER B N 1
ATOM 7492 C CA . SER B 1 231 ? -7.051 29.75 7.008 1 96.81 231 SER B CA 1
ATOM 7493 C C . SER B 1 231 ? -6.168 29.422 8.211 1 96.81 231 SER B C 1
ATOM 7495 O O . SER B 1 231 ? -4.938 29.422 8.102 1 96.81 231 SER B O 1
ATOM 7497 N N . PHE B 1 232 ? -6.773 29.219 9.32 1 96.44 232 PHE B N 1
ATOM 7498 C CA . PHE B 1 232 ? -6.113 28.859 10.57 1 96.44 232 PHE B CA 1
ATOM 7499 C C . PHE B 1 232 ? -6.816 27.688 11.234 1 96.44 232 PHE B C 1
ATOM 7501 O O . PHE B 1 232 ? -8.031 27.719 11.43 1 96.44 232 PHE B O 1
ATOM 7508 N N . SER B 1 233 ? -6.043 26.656 11.516 1 95.5 233 SER B N 1
ATOM 7509 C CA . SER B 1 233 ? -6.668 25.469 12.078 1 95.5 233 SER B CA 1
ATOM 7510 C C . SER B 1 233 ? -5.871 24.922 13.258 1 95.5 233 SER B C 1
ATOM 7512 O O . SER B 1 233 ? -4.641 24.891 13.219 1 95.5 233 SER B O 1
ATOM 7514 N N . ILE B 1 234 ? -6.547 24.609 14.328 1 93.19 234 ILE B N 1
ATOM 7515 C CA . ILE B 1 234 ? -6.031 23.906 15.492 1 93.19 234 ILE B CA 1
ATOM 7516 C C . ILE B 1 234 ? -7.059 22.891 15.977 1 93.19 234 ILE B C 1
ATOM 7518 O O . ILE B 1 234 ? -8.219 23.234 16.219 1 93.19 234 ILE B O 1
ATOM 7522 N N . LYS B 1 235 ? -6.652 21.672 16.109 1 92 235 LYS B N 1
ATOM 7523 C CA . LYS B 1 235 ? -7.594 20.625 16.5 1 92 235 LYS B CA 1
ATOM 7524 C C . LYS B 1 235 ? -7.035 19.781 17.641 1 92 235 LYS B C 1
ATOM 7526 O O . LYS B 1 235 ? -5.844 19.469 17.656 1 92 235 LYS B O 1
ATOM 7531 N N . ASP B 1 236 ? -7.855 19.547 18.609 1 88.69 236 ASP B N 1
ATOM 7532 C CA . ASP B 1 236 ? -7.664 18.547 19.656 1 88.69 236 ASP B CA 1
ATOM 7533 C C . ASP B 1 236 ? -6.395 18.828 20.453 1 88.69 236 ASP B C 1
ATOM 7535 O O . ASP B 1 236 ? -5.602 17.922 20.703 1 88.69 236 ASP B O 1
ATOM 7539 N N . ILE B 1 237 ? -6.137 20.031 20.734 1 87.12 237 ILE B N 1
ATOM 7540 C CA . ILE B 1 237 ? -5.043 20.453 21.609 1 87.12 237 ILE B CA 1
ATOM 7541 C C . ILE B 1 237 ? -5.562 21.453 22.641 1 87.12 237 ILE B C 1
ATOM 7543 O O . ILE B 1 237 ? -6.035 22.531 22.281 1 87.12 237 ILE B O 1
ATOM 7547 N N . LYS B 1 238 ? -5.477 21.062 23.844 1 89.62 238 LYS B N 1
ATOM 7548 C CA . LYS B 1 238 ? -5.914 21.984 24.891 1 89.62 238 LYS B CA 1
ATOM 7549 C C . LYS B 1 238 ? -4.891 23.094 25.109 1 89.62 238 LYS B C 1
ATOM 7551 O O . LYS B 1 238 ? -3.742 22.828 25.484 1 89.62 238 LYS B O 1
ATOM 7556 N N . LEU B 1 239 ? -5.293 24.281 24.938 1 92.06 239 LEU B N 1
ATOM 7557 C CA . LEU B 1 239 ? -4.41 25.438 25.016 1 92.06 239 LEU B CA 1
ATOM 7558 C C . LEU B 1 239 ? -4.59 26.156 26.359 1 92.06 239 LEU B C 1
ATOM 7560 O O . LEU B 1 239 ? -5.633 26.031 27 1 92.06 239 LEU B O 1
ATOM 7564 N N . SER B 1 240 ? -3.5 26.859 26.781 1 91.5 240 SER B N 1
ATOM 7565 C CA . SER B 1 240 ? -3.617 27.734 27.938 1 91.5 240 SER B CA 1
ATOM 7566 C C . SER B 1 240 ? -4.52 28.938 27.641 1 91.5 240 SER B C 1
ATOM 7568 O O . SER B 1 240 ? -4.77 29.266 26.484 1 91.5 240 SER B O 1
ATOM 7570 N N . SER B 1 241 ? -5.035 29.516 28.672 1 92.25 241 SER B N 1
ATOM 7571 C CA . SER B 1 241 ? -5.895 30.688 28.516 1 92.25 241 SER B CA 1
ATOM 7572 C C . SER B 1 241 ? -5.168 31.812 27.797 1 92.25 241 SER B C 1
ATOM 7574 O O . SER B 1 241 ? -5.762 32.531 26.984 1 92.25 241 SER B O 1
ATOM 7576 N N . GLU B 1 242 ? -3.881 31.922 28.094 1 92.12 242 GLU B N 1
ATOM 7577 C CA . GLU B 1 242 ? -3.082 32.969 27.453 1 92.12 242 GLU B CA 1
ATOM 7578 C C . GLU B 1 242 ? -3.002 32.75 25.938 1 92.12 242 GLU B C 1
ATOM 7580 O O . GLU B 1 242 ? -3.086 33.719 25.172 1 92.12 242 GLU B O 1
ATOM 7585 N N . CYS B 1 243 ? -2.889 31.594 25.641 1 92.75 243 CYS B N 1
ATOM 7586 C CA . CYS B 1 243 ? -2.811 31.266 24.219 1 92.75 243 CYS B CA 1
ATOM 7587 C C . CYS B 1 243 ? -4.141 31.531 23.516 1 92.75 243 CYS B C 1
ATOM 7589 O O . CYS B 1 243 ? -4.168 32.094 22.422 1 92.75 243 CYS B O 1
ATOM 7591 N N . ILE B 1 244 ? -5.191 31.156 24.188 1 95.56 244 ILE B N 1
ATOM 7592 C CA . ILE B 1 244 ? -6.52 31.375 23.625 1 95.56 244 ILE B CA 1
ATOM 7593 C C . ILE B 1 244 ? -6.758 32.875 23.453 1 95.56 244 ILE B C 1
ATOM 7595 O O . ILE B 1 244 ? -7.262 33.312 22.406 1 95.56 244 ILE B O 1
ATOM 7599 N N . PHE B 1 245 ? -6.324 33.625 24.391 1 95.88 245 PHE B N 1
ATOM 7600 C CA . PHE B 1 245 ? -6.48 35.062 24.297 1 95.88 245 PHE B CA 1
ATOM 7601 C C . PHE B 1 245 ? -5.668 35.625 23.125 1 95.88 245 PHE B C 1
ATOM 7603 O O . PHE B 1 245 ? -6.102 36.562 22.453 1 95.88 245 PHE B O 1
ATOM 7610 N N . SER B 1 246 ? -4.539 35.062 22.953 1 95.12 246 SER B N 1
ATOM 7611 C CA . SER B 1 246 ? -3.721 35.469 21.812 1 95.12 246 SER B CA 1
ATOM 7612 C C . SER B 1 246 ? -4.414 35.156 20.484 1 95.12 246 SER B C 1
ATOM 7614 O O . SER B 1 246 ? -4.316 35.938 19.531 1 95.12 246 SER B O 1
ATOM 7616 N N . ILE B 1 247 ? -5.059 34.062 20.422 1 96.25 247 ILE B N 1
ATOM 7617 C CA . ILE B 1 247 ? -5.805 33.688 19.219 1 96.25 247 ILE B CA 1
ATOM 7618 C C . ILE B 1 247 ? -6.949 34.656 19 1 96.25 247 ILE B C 1
ATOM 7620 O O . ILE B 1 247 ? -7.195 35.094 17.875 1 96.25 247 ILE B O 1
ATOM 7624 N N . ILE B 1 248 ? -7.594 35 20.078 1 96.94 248 ILE B N 1
ATOM 7625 C CA . ILE B 1 248 ? -8.68 35.969 20 1 96.94 248 ILE B CA 1
ATOM 7626 C C . ILE B 1 248 ? -8.141 37.312 19.5 1 96.94 248 ILE B C 1
ATOM 7628 O O . ILE B 1 248 ? -8.773 37.969 18.672 1 96.94 248 ILE B O 1
ATOM 7632 N N . GLY B 1 249 ? -6.93 37.656 20.016 1 95 249 GLY B N 1
ATOM 7633 C CA . GLY B 1 249 ? -6.27 38.875 19.531 1 95 249 GLY B CA 1
ATOM 7634 C C . GLY B 1 249 ? -5.965 38.812 18.047 1 95 249 GLY B C 1
ATOM 7635 O O . GLY B 1 249 ? -6.109 39.812 17.328 1 95 249 GLY B O 1
ATOM 7636 N N . LEU B 1 250 ? -5.535 37.719 17.594 1 95.75 250 LEU B N 1
ATOM 7637 C CA . LEU B 1 250 ? -5.273 37.469 16.172 1 95.75 250 LEU B CA 1
ATOM 7638 C C . LEU B 1 250 ? -6.531 37.688 15.344 1 95.75 250 LEU B C 1
ATOM 7640 O O . LEU B 1 250 ? -6.488 38.375 14.312 1 95.75 250 LEU B O 1
ATOM 7644 N N . ILE B 1 251 ? -7.648 37.156 15.797 1 95.44 251 ILE B N 1
ATOM 7645 C CA . ILE B 1 251 ? -8.914 37.219 15.07 1 95.44 251 ILE B CA 1
ATOM 7646 C C . ILE B 1 251 ? -9.414 38.656 15.031 1 95.44 251 ILE B C 1
ATOM 7648 O O . ILE B 1 251 ? -9.984 39.094 14.031 1 95.44 251 ILE B O 1
ATOM 7652 N N . ASN B 1 252 ? -9.133 39.344 16.047 1 94.12 252 ASN B N 1
ATOM 7653 C CA . ASN B 1 252 ? -9.562 40.719 16.172 1 94.12 252 ASN B CA 1
ATOM 7654 C C . ASN B 1 252 ? -8.914 41.594 15.102 1 94.12 252 ASN B C 1
ATOM 7656 O O . ASN B 1 252 ? -9.477 42.625 14.711 1 94.12 252 ASN B O 1
ATOM 7660 N N . GLN B 1 253 ? -7.82 41.156 14.609 1 92.62 253 GLN B N 1
ATOM 7661 C CA . GLN B 1 253 ? -7.047 42.031 13.734 1 92.62 253 GLN B CA 1
ATOM 7662 C C . GLN B 1 253 ? -6.953 41.438 12.32 1 92.62 253 GLN B C 1
ATOM 7664 O O . GLN B 1 253 ? -6.797 42.188 11.352 1 92.62 253 GLN B O 1
ATOM 7669 N N . ASN B 1 254 ? -7.098 40.188 12.172 1 94.31 254 ASN B N 1
ATOM 7670 C CA . ASN B 1 254 ? -6.863 39.5 10.898 1 94.31 254 ASN B CA 1
ATOM 7671 C C . ASN B 1 254 ? -7.93 39.875 9.867 1 94.31 254 ASN B C 1
ATOM 7673 O O . ASN B 1 254 ? -9.109 39.969 10.203 1 94.31 254 ASN B O 1
ATOM 7677 N N . LEU B 1 255 ? -7.527 40 8.547 1 94.31 255 LEU B N 1
ATOM 7678 C CA . LEU B 1 255 ? -8.461 40.438 7.516 1 94.31 255 LEU B CA 1
ATOM 7679 C C . LEU B 1 255 ? -8.586 39.375 6.41 1 94.31 255 LEU B C 1
ATOM 7681 O O . LEU B 1 255 ? -9.289 39.594 5.422 1 94.31 255 LEU B O 1
ATOM 7685 N N . TYR B 1 256 ? -7.98 38.25 6.637 1 95.5 256 TYR B N 1
ATOM 7686 C CA . TYR B 1 256 ? -7.801 37.406 5.453 1 95.5 256 TYR B CA 1
ATOM 7687 C C . TYR B 1 256 ? -8.383 36.031 5.676 1 95.5 256 TYR B C 1
ATOM 7689 O O . TYR B 1 256 ? -8.641 35.281 4.719 1 95.5 256 TYR B O 1
ATOM 7697 N N . PHE B 1 257 ? -8.688 35.562 6.867 1 97 257 PHE B N 1
ATOM 7698 C CA . PHE B 1 257 ? -9.125 34.219 7.156 1 97 257 PHE B CA 1
ATOM 7699 C C . PHE B 1 257 ? -10.5 33.938 6.562 1 97 257 PHE B C 1
ATOM 7701 O O . PHE B 1 257 ? -11.453 34.656 6.84 1 97 257 PHE B O 1
ATOM 7708 N N . THR B 1 258 ? -10.578 32.969 5.738 1 97.69 258 THR B N 1
ATOM 7709 C CA . THR B 1 258 ? -11.859 32.5 5.211 1 97.69 258 THR B CA 1
ATOM 7710 C C . THR B 1 258 ? -12.328 31.266 5.977 1 97.69 258 THR B C 1
ATOM 7712 O O . THR B 1 258 ? -13.516 30.922 5.941 1 97.69 258 THR B O 1
ATOM 7715 N N . LYS B 1 259 ? -11.398 30.594 6.609 1 98.06 259 LYS B N 1
ATOM 7716 C CA . LYS B 1 259 ? -11.672 29.391 7.391 1 98.06 259 LYS B CA 1
ATOM 7717 C C . LYS B 1 259 ? -11 29.453 8.758 1 98.06 259 LYS B C 1
ATOM 7719 O O . LYS B 1 259 ? -9.812 29.766 8.859 1 98.06 259 LYS B O 1
ATOM 7724 N N . LEU B 1 260 ? -11.734 29.188 9.766 1 98 260 LEU B N 1
ATOM 7725 C CA . LEU B 1 260 ? -11.234 29.188 11.141 1 98 260 LEU B CA 1
ATOM 7726 C C . LEU B 1 260 ? -11.672 27.906 11.859 1 98 260 LEU B C 1
ATOM 7728 O O . LEU B 1 260 ? -12.867 27.672 12.039 1 98 260 LEU B O 1
ATOM 7732 N N . VAL B 1 261 ? -10.734 27.109 12.211 1 98.12 261 VAL B N 1
ATOM 7733 C CA . VAL B 1 261 ? -11.008 25.859 12.922 1 98.12 261 VAL B CA 1
ATOM 7734 C C . VAL B 1 261 ? -10.398 25.922 14.32 1 98.12 261 VAL B C 1
ATOM 7736 O O . VAL B 1 261 ? -9.18 25.875 14.477 1 98.12 261 VAL B O 1
ATOM 7739 N N . LEU B 1 262 ? -11.18 26.031 15.297 1 97.69 262 LEU B N 1
ATOM 7740 C CA . LEU B 1 262 ? -10.805 25.969 16.703 1 97.69 262 LEU B CA 1
ATOM 7741 C C . LEU B 1 262 ? -11.5 24.797 17.391 1 97.69 262 LEU B C 1
ATOM 7743 O O . LEU B 1 262 ? -12.367 25 18.25 1 97.69 262 LEU B O 1
ATOM 7747 N N . ASN B 1 263 ? -11.117 23.672 17.062 1 97.5 263 ASN B N 1
ATOM 7748 C CA . ASN B 1 263 ? -11.82 22.469 17.484 1 97.5 263 ASN B CA 1
ATOM 7749 C C . ASN B 1 263 ? -11.125 21.797 18.672 1 97.5 263 ASN B C 1
ATOM 7751 O O . ASN B 1 263 ? -9.984 21.359 18.562 1 97.5 263 ASN B O 1
ATOM 7755 N N . GLY B 1 264 ? -11.781 21.766 19.766 1 96.56 264 GLY B N 1
ATOM 7756 C CA . GLY B 1 264 ? -11.281 21.078 20.938 1 96.56 264 GLY B CA 1
ATOM 7757 C C . GLY B 1 264 ? -10.055 21.75 21.547 1 96.56 264 GLY B C 1
ATOM 7758 O O . GLY B 1 264 ? -9.078 21.078 21.875 1 96.56 264 GLY B O 1
ATOM 7759 N N . ILE B 1 265 ? -10.039 23.031 21.625 1 95.06 265 ILE B N 1
ATOM 7760 C CA . ILE B 1 265 ? -8.852 23.734 22.094 1 95.06 265 ILE B CA 1
ATOM 7761 C C . ILE B 1 265 ? -9.062 24.203 23.531 1 95.06 265 ILE B C 1
ATOM 7763 O O . ILE B 1 265 ? -8.172 24.812 24.125 1 95.06 265 ILE B O 1
ATOM 7767 N N . GLY B 1 266 ? -10.227 23.984 24.078 1 95.62 266 GLY B N 1
ATOM 7768 C CA . GLY B 1 266 ? -10.508 24.344 25.453 1 95.62 266 GLY B CA 1
ATOM 7769 C C . GLY B 1 266 ? -11.266 25.656 25.578 1 95.62 266 GLY B C 1
ATOM 7770 O O . GLY B 1 266 ? -11.148 26.344 26.594 1 95.62 266 GLY B O 1
ATOM 7771 N N . LEU B 1 267 ? -12.039 26.016 24.641 1 96.81 267 LEU B N 1
ATOM 7772 C CA . LEU B 1 267 ? -12.898 27.203 24.734 1 96.81 267 LEU B CA 1
ATOM 7773 C C . LEU B 1 267 ? -13.984 26.984 25.797 1 96.81 267 LEU B C 1
ATOM 7775 O O . LEU B 1 267 ? -14.578 25.906 25.875 1 96.81 267 LEU B O 1
ATOM 7779 N N . ASP B 1 268 ? -14.117 27.938 26.656 1 96 268 ASP B N 1
ATOM 7780 C CA . ASP B 1 268 ? -15.211 27.953 27.625 1 96 268 ASP B CA 1
ATOM 7781 C C . ASP B 1 268 ? -16.156 29.125 27.375 1 96 268 ASP B C 1
ATOM 7783 O O . ASP B 1 268 ? -16.078 29.781 26.328 1 96 268 ASP B O 1
ATOM 7787 N N . ARG B 1 269 ? -17.062 29.328 28.281 1 95.62 269 ARG B N 1
ATOM 7788 C CA . ARG B 1 269 ? -18.047 30.391 28.125 1 95.62 269 ARG B CA 1
ATOM 7789 C C . ARG B 1 269 ? -17.375 31.75 28 1 95.62 269 ARG B C 1
ATOM 7791 O O . ARG B 1 269 ? -17.656 32.5 27.078 1 95.62 269 ARG B O 1
ATOM 7798 N N . SER B 1 270 ? -16.5 32.031 28.875 1 96.12 270 SER B N 1
ATOM 7799 C CA . SER B 1 270 ? -15.836 33.312 28.938 1 96.12 270 SER B CA 1
ATOM 7800 C C . SER B 1 270 ? -15.023 33.594 27.672 1 96.12 270 SER B C 1
ATOM 7802 O O . SER B 1 270 ? -15.117 34.656 27.078 1 96.12 270 SER B O 1
ATOM 7804 N N . THR B 1 271 ? -14.289 32.625 27.328 1 96.81 271 THR B N 1
ATOM 7805 C CA . THR B 1 271 ? -13.438 32.812 26.156 1 96.81 271 THR B CA 1
ATOM 7806 C C . THR B 1 271 ? -14.273 32.875 24.875 1 96.81 271 THR B C 1
ATOM 7808 O O . THR B 1 271 ? -13.906 33.594 23.938 1 96.81 271 THR B O 1
ATOM 7811 N N . THR B 1 272 ? -15.367 32.219 24.859 1 97.31 272 THR B N 1
ATOM 7812 C CA . THR B 1 272 ? -16.266 32.281 23.719 1 97.31 272 THR B CA 1
ATOM 7813 C C . THR B 1 272 ? -16.859 33.688 23.594 1 97.31 272 THR B C 1
ATOM 7815 O O . THR B 1 272 ? -16.953 34.25 22.5 1 97.31 272 THR B O 1
ATOM 7818 N N . GLU B 1 273 ? -17.219 34.219 24.672 1 97.31 273 GLU B N 1
ATOM 7819 C CA . GLU B 1 273 ? -17.75 35.562 24.672 1 97.31 273 GLU B CA 1
ATOM 7820 C C . GLU B 1 273 ? -16.734 36.562 24.109 1 97.31 273 GLU B C 1
ATOM 7822 O O . GLU B 1 273 ? -17.078 37.438 23.312 1 97.31 273 GLU B O 1
ATOM 7827 N N . LYS B 1 274 ? -15.547 36.406 24.531 1 97.38 274 LYS B N 1
ATOM 7828 C CA . LYS B 1 274 ? -14.477 37.281 24.047 1 97.38 274 LYS B CA 1
ATOM 7829 C C . LYS B 1 274 ? -14.234 37.062 22.547 1 97.38 274 LYS B C 1
ATOM 7831 O O . LYS B 1 274 ? -13.922 38 21.828 1 97.38 274 LYS B O 1
ATOM 7836 N N . LEU B 1 275 ? -14.281 35.844 22.172 1 97.69 275 LEU B N 1
ATOM 7837 C CA . LEU B 1 275 ? -14.133 35.5 20.75 1 97.69 275 LEU B CA 1
ATOM 7838 C C . LEU B 1 275 ? -15.211 36.219 19.922 1 97.69 275 LEU B C 1
ATOM 7840 O O . LEU B 1 275 ? -14.906 36.812 18.875 1 97.69 275 LEU B O 1
ATOM 7844 N N . ILE B 1 276 ? -16.453 36.188 20.391 1 97.19 276 ILE B N 1
ATOM 7845 C CA . ILE B 1 276 ? -17.562 36.812 19.688 1 97.19 276 ILE B CA 1
ATOM 7846 C C . ILE B 1 276 ? -17.375 38.312 19.656 1 97.19 276 ILE B C 1
ATOM 7848 O O . ILE B 1 276 ? -17.688 38.969 18.656 1 97.19 276 ILE B O 1
ATOM 7852 N N . GLU B 1 277 ? -16.859 38.812 20.75 1 96.94 277 GLU B N 1
ATOM 7853 C CA . GLU B 1 277 ? -16.531 40.219 20.781 1 96.94 277 GLU B CA 1
ATOM 7854 C C . GLU B 1 277 ? -15.508 40.594 19.703 1 96.94 277 GLU B C 1
ATOM 7856 O O . GLU B 1 277 ? -15.617 41.625 19.062 1 96.94 277 GLU B O 1
ATOM 7861 N N . ALA B 1 278 ? -14.586 39.781 19.594 1 96.44 278 ALA B N 1
ATOM 7862 C CA . ALA B 1 278 ? -13.57 39.969 18.562 1 96.44 278 ALA B CA 1
ATOM 7863 C C . ALA B 1 278 ? -14.188 39.969 17.172 1 96.44 278 ALA B C 1
ATOM 7865 O O . ALA B 1 278 ? -13.867 40.812 16.328 1 96.44 278 ALA B O 1
ATOM 7866 N N . PHE B 1 279 ? -15.094 39.031 16.891 1 95.81 279 PHE B N 1
ATOM 7867 C CA . PHE B 1 279 ? -15.797 38.969 15.625 1 95.81 279 PHE B CA 1
ATOM 7868 C C . PHE B 1 279 ? -16.594 40.25 15.375 1 95.81 279 PHE B C 1
ATOM 7870 O O . PHE B 1 279 ? -16.609 40.75 14.258 1 95.81 279 PHE B O 1
ATOM 7877 N N . ASN B 1 280 ? -17.203 40.656 16.422 1 94.12 280 ASN B N 1
ATOM 7878 C CA . ASN B 1 280 ? -18.016 41.875 16.312 1 94.12 280 ASN B CA 1
ATOM 7879 C C . ASN B 1 280 ? -17.172 43.094 15.992 1 94.12 280 ASN B C 1
ATOM 7881 O O . ASN B 1 280 ? -17.641 44 15.289 1 94.12 280 ASN B O 1
ATOM 7885 N N . SER B 1 281 ? -16.062 43.094 16.5 1 93 281 SER B N 1
ATOM 7886 C CA . SER B 1 281 ? -15.156 44.219 16.297 1 93 281 SER B CA 1
ATOM 7887 C C . SER B 1 281 ? -14.5 44.188 14.922 1 93 281 SER B C 1
ATOM 7889 O O . SER B 1 281 ? -14.227 45.219 14.32 1 93 281 SER B O 1
ATOM 7891 N N . ASN B 1 282 ? -14.242 43 14.469 1 91.75 282 ASN B N 1
ATOM 7892 C CA . ASN B 1 282 ? -13.578 42.812 13.188 1 91.75 282 ASN B CA 1
ATOM 7893 C C . ASN B 1 282 ? -14.555 42.312 12.125 1 91.75 282 ASN B C 1
ATOM 7895 O O . ASN B 1 282 ? -14.539 41.156 11.75 1 91.75 282 ASN B O 1
ATOM 7899 N N . LYS B 1 283 ? -15.266 43.156 11.531 1 88.19 283 LYS B N 1
ATOM 7900 C CA . LYS B 1 283 ? -16.312 42.781 10.586 1 88.19 283 LYS B CA 1
ATOM 7901 C C . LYS B 1 283 ? -15.742 42.531 9.195 1 88.19 283 LYS B C 1
ATOM 7903 O O . LYS B 1 283 ? -16.406 41.969 8.328 1 88.19 283 LYS B O 1
ATOM 7908 N N . MET B 1 284 ? -14.516 42.812 9.078 1 89.44 284 MET B N 1
ATOM 7909 C CA . MET B 1 284 ? -13.914 42.75 7.75 1 89.44 284 MET B CA 1
ATOM 7910 C C . MET B 1 284 ? -13.414 41.344 7.441 1 89.44 284 MET B C 1
ATOM 7912 O O . MET B 1 284 ? -13.125 41.031 6.285 1 89.44 284 MET B O 1
ATOM 7916 N N . ILE B 1 285 ? -13.305 40.5 8.406 1 92.31 285 ILE B N 1
ATOM 7917 C CA . ILE B 1 285 ? -12.805 39.156 8.18 1 92.31 285 ILE B CA 1
ATOM 7918 C C . ILE B 1 285 ? -13.789 38.375 7.316 1 92.31 285 ILE B C 1
ATOM 7920 O O . ILE B 1 285 ? -14.992 38.375 7.594 1 92.31 285 ILE B O 1
ATOM 7924 N N . PRO B 1 286 ? -13.391 37.844 6.156 1 94.56 286 PRO B N 1
ATOM 7925 C CA . PRO B 1 286 ? -14.297 37.156 5.242 1 94.56 286 PRO B CA 1
ATOM 7926 C C . PRO B 1 286 ? -14.508 35.688 5.609 1 94.56 286 PRO B C 1
ATOM 7928 O O . PRO B 1 286 ? -14.375 34.812 4.754 1 94.56 286 PRO B O 1
ATOM 7931 N N . LEU B 1 287 ? -14.977 35.375 6.715 1 95.88 287 LEU B N 1
ATOM 7932 C CA . LEU B 1 287 ? -15.109 34.031 7.234 1 95.88 287 LEU B CA 1
ATOM 7933 C C . LEU B 1 287 ? -16.219 33.281 6.508 1 95.88 287 LEU B C 1
ATOM 7935 O O . LEU B 1 287 ? -17.328 33.781 6.379 1 95.88 287 LEU B O 1
ATOM 7939 N N . ARG B 1 288 ? -15.93 32.062 6.02 1 97.69 288 ARG B N 1
ATOM 7940 C CA . ARG B 1 288 ? -16.891 31.219 5.32 1 97.69 288 ARG B CA 1
ATOM 7941 C C . ARG B 1 288 ? -17.062 29.891 6.035 1 97.69 288 ARG B C 1
ATOM 7943 O O . ARG B 1 288 ? -18.094 29.219 5.879 1 97.69 288 ARG B O 1
ATOM 7950 N N . GLU B 1 289 ? -16.078 29.453 6.723 1 98.44 289 GLU B N 1
ATOM 7951 C CA . GLU B 1 289 ? -16.125 28.219 7.484 1 98.44 289 GLU B CA 1
ATOM 7952 C C . GLU B 1 289 ? -15.703 28.438 8.938 1 98.44 289 GLU B C 1
ATOM 7954 O O . GLU B 1 289 ? -14.641 29 9.203 1 98.44 289 GLU B O 1
ATOM 7959 N N . LEU B 1 290 ? -16.5 28 9.836 1 98.31 290 LEU B N 1
ATOM 7960 C CA . LEU B 1 290 ? -16.25 28.172 11.266 1 98.31 290 LEU B CA 1
ATOM 7961 C C . LEU B 1 290 ? -16.453 26.859 12.016 1 98.31 290 LEU B C 1
ATOM 7963 O O . LEU B 1 290 ? -17.516 26.25 11.938 1 98.31 290 LEU B O 1
ATOM 7967 N N . ASP B 1 291 ? -15.469 26.391 12.656 1 98.62 291 ASP B N 1
ATOM 7968 C CA . ASP B 1 291 ? -15.508 25.156 13.438 1 98.62 291 ASP B CA 1
ATOM 7969 C C . ASP B 1 291 ? -15.148 25.422 14.898 1 98.62 291 ASP B C 1
ATOM 7971 O O . ASP B 1 291 ? -13.984 25.703 15.219 1 98.62 291 ASP B O 1
ATOM 7975 N N . LEU B 1 292 ? -16.062 25.297 15.812 1 98.44 292 LEU B N 1
ATOM 7976 C CA . LEU B 1 292 ? -15.859 25.484 17.234 1 98.44 292 LEU B CA 1
ATOM 7977 C C . LEU B 1 292 ? -16.219 24.219 18.016 1 98.44 292 LEU B C 1
ATOM 7979 O O . LEU B 1 292 ? -16.469 24.281 19.219 1 98.44 292 LEU B O 1
ATOM 7983 N N . GLY B 1 293 ? -16.234 23.156 17.297 1 98.38 293 GLY B N 1
ATOM 7984 C CA . GLY B 1 293 ? -16.688 21.906 17.875 1 98.38 293 GLY B CA 1
ATOM 7985 C C . GLY B 1 293 ? -15.773 21.391 18.969 1 98.38 293 GLY B C 1
ATOM 7986 O O . GLY B 1 293 ? -14.633 21.844 19.094 1 98.38 293 GLY B O 1
ATOM 7987 N N . ASN B 1 294 ? -16.297 20.547 19.781 1 97.94 294 ASN B N 1
ATOM 7988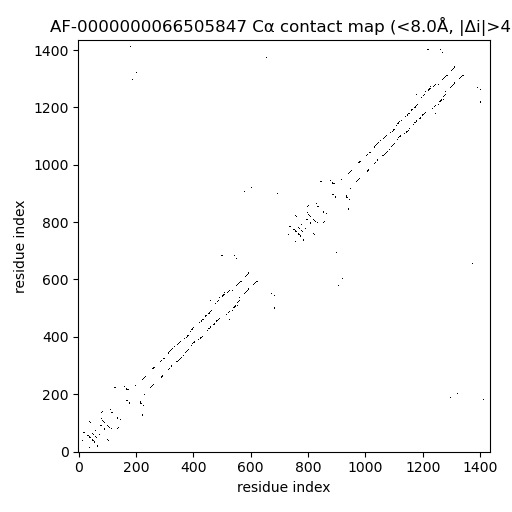 C CA . ASN B 1 294 ? -15.594 19.828 20.844 1 97.94 294 ASN B CA 1
ATOM 7989 C C . ASN B 1 294 ? -15.023 20.781 21.875 1 97.94 294 ASN B C 1
ATOM 7991 O O . ASN B 1 294 ? -13.914 20.562 22.391 1 97.94 294 ASN B O 1
ATOM 7995 N N . ASN B 1 295 ? -15.656 21.891 22.109 1 98 295 ASN B N 1
ATOM 7996 C CA . ASN B 1 295 ? -15.359 22.812 23.188 1 98 295 ASN B CA 1
ATOM 7997 C C . ASN B 1 295 ? -16.516 22.938 24.156 1 98 295 ASN B C 1
ATOM 7999 O O . ASN B 1 295 ? -17.688 22.953 23.75 1 98 295 ASN B O 1
ATOM 8003 N N . SER B 1 296 ? -16.25 23.062 25.438 1 97 296 SER B N 1
ATOM 8004 C CA . SER B 1 296 ? -17.297 23.188 26.438 1 97 296 SER B CA 1
ATOM 8005 C C . SER B 1 296 ? -17.781 24.625 26.547 1 97 296 SER B C 1
ATOM 8007 O O . SER B 1 296 ? -17.641 25.266 27.594 1 97 296 SER B O 1
ATOM 8009 N N . ILE B 1 297 ? -18.453 25 25.547 1 97.44 297 ILE B N 1
ATOM 8010 C CA . ILE B 1 297 ? -18.938 26.375 25.438 1 97.44 297 ILE B CA 1
ATOM 8011 C C . ILE B 1 297 ? -20.141 26.562 26.359 1 97.44 297 ILE B C 1
ATOM 8013 O O . ILE B 1 297 ? -20.375 27.672 26.875 1 97.44 297 ILE B O 1
ATOM 8017 N N . GLU B 1 298 ? -20.906 25.562 26.609 1 95.69 298 GLU B N 1
ATOM 8018 C CA . GLU B 1 298 ? -22.062 25.531 27.484 1 95.69 298 GLU B CA 1
ATOM 8019 C C . GLU B 1 298 ? -23.188 26.406 26.938 1 95.69 298 GLU B C 1
ATOM 8021 O O . GLU B 1 298 ? -23.047 27.031 25.891 1 95.69 298 GLU B O 1
ATOM 8026 N N . ASP B 1 299 ? -24.328 26.422 27.562 1 95.69 299 ASP B N 1
ATOM 8027 C CA . ASP B 1 299 ? -25.562 27.031 27.062 1 95.69 299 ASP B CA 1
ATOM 8028 C C . ASP B 1 299 ? -25.422 28.547 26.969 1 95.69 299 ASP B C 1
ATOM 8030 O O . ASP B 1 299 ? -25.797 29.141 25.969 1 95.69 299 ASP B O 1
ATOM 8034 N N . LYS B 1 300 ? -24.844 29.141 27.953 1 95.31 300 LYS B N 1
ATOM 8035 C CA . LYS B 1 300 ? -24.734 30.594 27.984 1 95.31 300 LYS B CA 1
ATOM 8036 C C . LYS B 1 300 ? -23.797 31.109 26.891 1 95.31 300 LYS B C 1
ATOM 8038 O O . LYS B 1 300 ? -24.109 32.094 26.219 1 95.31 300 LYS B O 1
ATOM 8043 N N . GLY B 1 301 ? -22.672 30.469 26.781 1 96.75 301 GLY B N 1
ATOM 8044 C CA . GLY B 1 301 ? -21.766 30.844 25.703 1 96.75 301 GLY B CA 1
ATOM 8045 C C . GLY B 1 301 ? -22.359 30.656 24.328 1 96.75 301 GLY B C 1
ATOM 8046 O O . GLY B 1 301 ? -22.188 31.516 23.453 1 96.75 301 GLY B O 1
ATOM 8047 N N . MET B 1 302 ? -23.094 29.609 24.172 1 97.31 302 MET B N 1
ATOM 8048 C CA . MET B 1 302 ? -23.734 29.297 22.891 1 97.31 302 MET B CA 1
ATOM 8049 C C . MET B 1 302 ? -24.828 30.297 22.562 1 97.31 302 MET B C 1
ATOM 8051 O O . MET B 1 302 ? -25.062 30.625 21.406 1 97.31 302 MET B O 1
ATOM 8055 N N . MET B 1 303 ? -25.422 30.766 23.594 1 97.25 303 MET B N 1
ATOM 8056 C CA . MET B 1 303 ? -26.453 31.781 23.422 1 97.25 303 MET B CA 1
ATOM 8057 C C . MET B 1 303 ? -25.859 33.062 22.828 1 97.25 303 MET B C 1
ATOM 8059 O O . MET B 1 303 ? -26.453 33.656 21.953 1 97.25 303 MET B O 1
ATOM 8063 N N . VAL B 1 304 ? -24.734 33.406 23.297 1 97.19 304 VAL B N 1
ATOM 8064 C CA . VAL B 1 304 ? -24.031 34.594 22.812 1 97.19 304 VAL B CA 1
ATOM 8065 C C . VAL B 1 304 ? -23.688 34.406 21.328 1 97.19 304 VAL B C 1
ATOM 8067 O O . VAL B 1 304 ? -23.859 35.312 20.516 1 97.19 304 VAL B O 1
ATOM 8070 N N . LEU B 1 305 ? -23.234 33.281 21.016 1 97.75 305 LEU B N 1
ATOM 8071 C CA . LEU B 1 305 ? -22.906 32.969 19.625 1 97.75 305 LEU B CA 1
ATOM 8072 C C . LEU B 1 305 ? -24.156 33.062 18.75 1 97.75 305 LEU B C 1
ATOM 8074 O O . LEU B 1 305 ? -24.109 33.625 17.656 1 97.75 305 LEU B O 1
ATOM 8078 N N . GLY B 1 306 ? -25.234 32.438 19.234 1 97.75 306 GLY B N 1
ATOM 8079 C CA . GLY B 1 306 ? -26.484 32.469 18.484 1 97.75 306 GLY B CA 1
ATOM 8080 C C . GLY B 1 306 ? -26.969 33.875 18.188 1 97.75 306 GLY B C 1
ATOM 8081 O O . GLY B 1 306 ? -27.375 34.188 17.062 1 97.75 306 GLY B O 1
ATOM 8082 N N . GLU B 1 307 ? -26.844 34.688 19.172 1 97.19 307 GLU B N 1
ATOM 8083 C CA . GLU B 1 307 ? -27.266 36.094 18.984 1 97.19 307 GLU B CA 1
ATOM 8084 C C . GLU B 1 307 ? -26.391 36.781 17.953 1 97.19 307 GLU B C 1
ATOM 8086 O O . GLU B 1 307 ? -26.891 37.562 17.156 1 97.19 307 GLU B O 1
ATOM 8091 N N . TYR B 1 308 ? -25.203 36.531 17.984 1 96.75 308 TYR B N 1
ATOM 8092 C CA . TYR B 1 308 ? -24.281 37.125 17.016 1 96.75 308 TYR B CA 1
ATOM 8093 C C . TYR B 1 308 ? -24.594 36.625 15.602 1 96.75 308 TYR B C 1
ATOM 8095 O O . TYR B 1 308 ? -24.562 37.406 14.648 1 96.75 308 TYR B O 1
ATOM 8103 N N . LEU B 1 309 ? -24.906 35.312 15.445 1 97.5 309 LEU B N 1
ATOM 8104 C CA . LEU B 1 309 ? -25.172 34.688 14.141 1 97.5 309 LEU B CA 1
ATOM 8105 C C . LEU B 1 309 ? -26.438 35.281 13.516 1 97.5 309 LEU B C 1
ATOM 8107 O O . LEU B 1 309 ? -26.609 35.25 12.297 1 97.5 309 LEU B O 1
ATOM 8111 N N . LYS B 1 310 ? -27.312 35.781 14.375 1 96.81 310 LYS B N 1
ATOM 8112 C CA . LYS B 1 310 ? -28.547 36.375 13.875 1 96.81 310 LYS B CA 1
ATOM 8113 C C . LYS B 1 310 ? -28.25 37.594 13 1 96.81 310 LYS B C 1
ATOM 8115 O O . LYS B 1 310 ? -29 37.875 12.062 1 96.81 310 LYS B O 1
ATOM 8120 N N . VAL B 1 311 ? -27.078 38.25 13.336 1 95.12 311 VAL B N 1
ATOM 8121 C CA . VAL B 1 311 ? -26.906 39.562 12.719 1 95.12 311 VAL B CA 1
ATOM 8122 C C . VAL B 1 311 ? -25.609 39.594 11.922 1 95.12 311 VAL B C 1
ATOM 8124 O O . VAL B 1 311 ? -25.344 40.531 11.188 1 95.12 311 VAL B O 1
ATOM 8127 N N . THR B 1 312 ? -24.812 38.594 12.016 1 94.94 312 THR B N 1
ATOM 8128 C CA . THR B 1 312 ? -23.5 38.594 11.398 1 94.94 312 THR B CA 1
ATOM 8129 C C . THR B 1 312 ? -23.625 38.688 9.875 1 94.94 312 THR B C 1
ATOM 8131 O O . THR B 1 312 ? -24.562 38.156 9.289 1 94.94 312 THR B O 1
ATOM 8134 N N . PRO B 1 313 ? -22.688 39.375 9.211 1 93.38 313 PRO B N 1
ATOM 8135 C CA . PRO B 1 313 ? -22.703 39.5 7.754 1 93.38 313 PRO B CA 1
ATOM 8136 C C . PRO B 1 313 ? -21.984 38.344 7.062 1 93.38 313 PRO B C 1
ATOM 8138 O O . PRO B 1 313 ? -21.906 38.281 5.832 1 93.38 313 PRO B O 1
ATOM 8141 N N . TYR B 1 314 ? -21.516 37.344 7.809 1 94.06 314 TYR B N 1
ATOM 8142 C CA . TYR B 1 314 ? -20.719 36.25 7.246 1 94.06 314 TYR B CA 1
ATOM 8143 C C . TYR B 1 314 ? -21.578 35.375 6.359 1 94.06 314 TYR B C 1
ATOM 8145 O O . TYR B 1 314 ? -22.75 35.094 6.676 1 94.06 314 TYR B O 1
ATOM 8153 N N . GLU B 1 315 ? -21.047 35 5.258 1 95.12 315 GLU B N 1
ATOM 8154 C CA . GLU B 1 315 ? -21.656 34.031 4.367 1 95.12 315 GLU B CA 1
ATOM 8155 C C . GLU B 1 315 ? -21.141 32.625 4.645 1 95.12 315 GLU B C 1
ATOM 8157 O O . GLU B 1 315 ? -20.5 32 3.789 1 95.12 315 GLU B O 1
ATOM 8162 N N . LEU B 1 316 ? -21.469 32.062 5.777 1 97.12 316 LEU B N 1
ATOM 8163 C CA . LEU B 1 316 ? -20.938 30.781 6.242 1 97.12 316 LEU B CA 1
ATOM 8164 C C . LEU B 1 316 ? -21.422 29.641 5.359 1 97.12 316 LEU B C 1
ATOM 8166 O O . LEU B 1 316 ? -22.609 29.516 5.094 1 97.12 316 LEU B O 1
ATOM 8170 N N . LYS B 1 317 ? -20.516 28.922 4.895 1 98.06 317 LYS B N 1
ATOM 8171 C CA . LYS B 1 317 ? -20.797 27.703 4.125 1 98.06 317 LYS B CA 1
ATOM 8172 C C . LYS B 1 317 ? -20.797 26.469 5.023 1 98.06 317 LYS B C 1
ATOM 8174 O O . LYS B 1 317 ? -21.484 25.484 4.73 1 98.06 317 LYS B O 1
ATOM 8179 N N . SER B 1 318 ? -20 26.531 6.043 1 98.56 318 SER B N 1
ATOM 8180 C CA . SER B 1 318 ? -19.859 25.422 6.992 1 98.56 318 SER B CA 1
ATOM 8181 C C . SER B 1 318 ? -19.844 25.938 8.43 1 98.56 318 SER B C 1
ATOM 8183 O O . SER B 1 318 ? -19.156 26.922 8.734 1 98.56 318 SER B O 1
ATOM 8185 N N . LEU B 1 319 ? -20.609 25.312 9.273 1 98.69 319 LEU B N 1
ATOM 8186 C CA . LEU B 1 319 ? -20.688 25.641 10.688 1 98.69 319 LEU B CA 1
ATOM 8187 C C . LEU B 1 319 ? -20.672 24.391 11.547 1 98.69 319 LEU B C 1
ATOM 8189 O O . LEU B 1 319 ? -21.609 23.578 11.469 1 98.69 319 LEU B O 1
ATOM 8193 N N . ILE B 1 320 ? -19.656 24.234 12.312 1 98.81 320 ILE B N 1
ATOM 8194 C CA . ILE B 1 320 ? -19.5 23.047 13.148 1 98.81 320 ILE B CA 1
ATOM 8195 C C . ILE B 1 320 ? -19.562 23.438 14.625 1 98.81 320 ILE B C 1
ATOM 8197 O O . ILE B 1 320 ? -18.703 24.188 15.109 1 98.81 320 ILE B O 1
ATOM 8201 N N . LEU B 1 321 ? -20.531 22.938 15.336 1 98.56 321 LEU B N 1
ATOM 8202 C CA . LEU B 1 321 ? -20.75 23.203 16.75 1 98.56 321 LEU B CA 1
ATOM 8203 C C . LEU B 1 321 ? -21 21.922 17.531 1 98.56 321 LEU B C 1
ATOM 8205 O O . LEU B 1 321 ? -21.844 21.875 18.438 1 98.56 321 LEU B O 1
ATOM 8209 N N . ASN B 1 322 ? -20.391 20.891 17.109 1 98.38 322 ASN B N 1
ATOM 8210 C CA . ASN B 1 322 ? -20.641 19.594 17.734 1 98.38 322 ASN B CA 1
ATOM 8211 C C . ASN B 1 322 ? -20.016 19.516 19.125 1 98.38 322 ASN B C 1
ATOM 8213 O O . ASN B 1 322 ? -18.969 20.109 19.375 1 98.38 322 ASN B O 1
ATOM 8217 N N . ASN B 1 323 ? -20.688 18.875 20.016 1 97.81 323 ASN B N 1
ATOM 8218 C CA . ASN B 1 323 ? -20.188 18.562 21.344 1 97.81 323 ASN B CA 1
ATOM 8219 C C . ASN B 1 323 ? -19.75 19.812 22.094 1 97.81 323 ASN B C 1
ATOM 8221 O O . ASN B 1 323 ? -18.625 19.875 22.578 1 97.81 323 ASN B O 1
ATOM 8225 N N . CYS B 1 324 ? -20.641 20.719 22.188 1 98.06 324 CYS B N 1
ATOM 8226 C CA . CYS B 1 324 ? -20.328 21.984 22.844 1 98.06 324 CYS B CA 1
ATOM 8227 C C . CYS B 1 324 ? -21.047 22.094 24.188 1 98.06 324 CYS B C 1
ATOM 8229 O O . CYS B 1 324 ? -21.078 23.156 24.797 1 98.06 324 CYS B O 1
ATOM 8231 N N . SER B 1 325 ? -21.703 21.062 24.656 1 96.81 325 SER B N 1
ATOM 8232 C CA . SER B 1 325 ? -22.438 21.016 25.906 1 96.81 325 SER B CA 1
ATOM 8233 C C . SER B 1 325 ? -23.547 22.062 25.953 1 96.81 325 SER B C 1
ATOM 8235 O O . SER B 1 325 ? -23.766 22.703 26.984 1 96.81 325 SER B O 1
ATOM 8237 N N . ALA B 1 326 ? -24.188 22.25 24.844 1 96.5 326 ALA B N 1
ATOM 8238 C CA . ALA B 1 326 ? -25.266 23.234 24.75 1 96.5 326 ALA B CA 1
ATOM 8239 C C . ALA B 1 326 ? -26.625 22.594 24.984 1 96.5 326 ALA B C 1
ATOM 8241 O O . ALA B 1 326 ? -26.828 21.422 24.656 1 96.5 326 ALA B O 1
ATOM 8242 N N . GLY B 1 327 ? -27.516 23.375 25.547 1 95.06 327 GLY B N 1
ATOM 8243 C CA . GLY B 1 327 ? -28.844 22.891 25.844 1 95.06 327 GLY B CA 1
ATOM 8244 C C . GLY B 1 327 ? -29.906 23.406 24.891 1 95.06 327 GLY B C 1
ATOM 8245 O O . GLY B 1 327 ? -29.578 24.016 23.875 1 95.06 327 GLY B O 1
ATOM 8246 N N . LYS B 1 328 ? -31.172 23.188 25.266 1 93.75 328 LYS B N 1
ATOM 8247 C CA . LYS B 1 328 ? -32.312 23.453 24.406 1 93.75 328 LYS B CA 1
ATOM 8248 C C . LYS B 1 328 ? -32.469 24.953 24.125 1 93.75 328 LYS B C 1
ATOM 8250 O O . LYS B 1 328 ? -32.844 25.344 23.016 1 93.75 328 LYS B O 1
ATOM 8255 N N . ASN B 1 329 ? -32.156 25.766 25.078 1 95.56 329 ASN B N 1
ATOM 8256 C CA . ASN B 1 329 ? -32.312 27.203 24.906 1 95.56 329 ASN B CA 1
ATOM 8257 C C . ASN B 1 329 ? -31.359 27.75 23.859 1 95.56 329 ASN B C 1
ATOM 8259 O O . ASN B 1 329 ? -31.781 28.469 22.953 1 95.56 329 ASN B O 1
ATOM 8263 N N . SER B 1 330 ? -30.172 27.422 24.047 1 96.56 330 SER B N 1
ATOM 8264 C CA . SER B 1 330 ? -29.172 27.906 23.094 1 96.56 330 SER B CA 1
ATOM 8265 C C . SER B 1 330 ? -29.375 27.312 21.719 1 96.56 330 SER B C 1
ATOM 8267 O O . SER B 1 330 ? -29.188 27.984 20.703 1 96.56 330 SER B O 1
ATOM 8269 N N . MET B 1 331 ? -29.797 26.062 21.625 1 96.75 331 MET B N 1
ATOM 8270 C CA . MET B 1 331 ? -30.031 25.422 20.344 1 96.75 331 MET B CA 1
ATOM 8271 C C . MET B 1 331 ? -31.203 26.062 19.609 1 96.75 331 MET B C 1
ATOM 8273 O O . MET B 1 331 ? -31.219 26.156 18.391 1 96.75 331 MET B O 1
ATOM 8277 N N . THR B 1 332 ? -32.156 26.5 20.359 1 97 332 THR B N 1
ATOM 8278 C CA . THR B 1 332 ? -33.281 27.234 19.766 1 97 332 THR B CA 1
ATOM 8279 C C . THR B 1 332 ? -32.812 28.516 19.125 1 97 332 THR B C 1
ATOM 8281 O O . THR B 1 332 ? -33.156 28.812 17.984 1 97 332 THR B O 1
ATOM 8284 N N . VAL B 1 333 ? -31.969 29.188 19.828 1 97.69 333 VAL B N 1
ATOM 8285 C CA . VAL B 1 333 ? -31.453 30.469 19.344 1 97.69 333 VAL B CA 1
ATOM 8286 C C . VAL B 1 333 ? -30.562 30.234 18.125 1 97.69 333 VAL B C 1
ATOM 8288 O O . VAL B 1 333 ? -30.641 30.984 17.141 1 97.69 333 VAL B O 1
ATOM 8291 N N . ILE B 1 334 ? -29.734 29.25 18.156 1 98.12 334 ILE B N 1
ATOM 8292 C CA . ILE B 1 334 ? -28.875 28.906 17.031 1 98.12 334 ILE B CA 1
ATOM 8293 C C . ILE B 1 334 ? -29.734 28.562 15.812 1 98.12 334 ILE B C 1
ATOM 8295 O O . ILE B 1 334 ? -29.469 29.031 14.703 1 98.12 334 ILE B O 1
ATOM 8299 N N . GLY B 1 335 ? -30.734 27.703 16.047 1 97.06 335 GLY B N 1
ATOM 8300 C CA . GLY B 1 335 ? -31.656 27.359 14.969 1 97.06 335 GLY B CA 1
ATOM 8301 C C . GLY B 1 335 ? -32.344 28.547 14.336 1 97.06 335 GLY B C 1
ATOM 8302 O O . GLY B 1 335 ? -32.438 28.641 13.109 1 97.06 335 GLY B O 1
ATOM 8303 N N . GLU B 1 336 ? -32.719 29.438 15.156 1 97 336 GLU B N 1
ATOM 8304 C CA . GLU B 1 336 ? -33.344 30.672 14.672 1 97 336 GLU B CA 1
ATOM 8305 C C . GLU B 1 336 ? -32.344 31.516 13.875 1 97 336 GLU B C 1
ATOM 8307 O O . GLU B 1 336 ? -32.688 32.062 12.836 1 97 336 GLU B O 1
ATOM 8312 N N . ALA B 1 337 ? -31.219 31.578 14.375 1 97.81 337 ALA B N 1
ATOM 8313 C CA . ALA B 1 337 ? -30.188 32.406 13.742 1 97.81 337 ALA B CA 1
ATOM 8314 C C . ALA B 1 337 ? -29.875 31.891 12.336 1 97.81 337 ALA B C 1
ATOM 8316 O O . ALA B 1 337 ? -29.859 32.688 11.383 1 97.81 337 ALA B O 1
ATOM 8317 N N . VAL B 1 338 ? -29.688 30.609 12.156 1 97.06 338 VAL B N 1
ATOM 8318 C CA . VAL B 1 338 ? -29.281 30.047 10.867 1 97.06 338 VAL B CA 1
ATOM 8319 C C . VAL B 1 338 ? -30.484 30.047 9.914 1 97.06 338 VAL B C 1
ATOM 8321 O O . VAL B 1 338 ? -30.297 30.047 8.695 1 97.06 338 VAL B O 1
ATOM 8324 N N . SER B 1 339 ? -31.719 30.125 10.477 1 95.25 339 SER B N 1
ATOM 8325 C CA . SER B 1 339 ? -32.906 30.109 9.656 1 95.25 339 SER B CA 1
ATOM 8326 C C . SER B 1 339 ? -33.281 31.516 9.18 1 95.25 339 SER B C 1
ATOM 8328 O O . SER B 1 339 ? -33.875 31.688 8.109 1 95.25 339 SER B O 1
ATOM 8330 N N . ASN B 1 340 ? -32.875 32.438 9.969 1 96.31 340 ASN B N 1
ATOM 8331 C CA . ASN B 1 340 ? -33.406 33.781 9.695 1 96.31 340 ASN B CA 1
ATOM 8332 C C . ASN B 1 340 ? -32.344 34.688 9.086 1 96.31 340 ASN B C 1
ATOM 8334 O O . ASN B 1 340 ? -32.656 35.688 8.453 1 96.31 340 ASN B O 1
ATOM 8338 N N . ASN B 1 341 ? -31.078 34.406 9.336 1 97.25 341 ASN B N 1
ATOM 8339 C CA . ASN B 1 341 ? -30.016 35.188 8.703 1 97.25 341 ASN B CA 1
ATOM 8340 C C . ASN B 1 341 ? -29.891 34.875 7.219 1 97.25 341 ASN B C 1
ATOM 8342 O O . ASN B 1 341 ? -29.453 33.781 6.852 1 97.25 341 ASN B O 1
ATOM 8346 N N . GLU B 1 342 ? -30.156 35.812 6.387 1 96.81 342 GLU B N 1
ATOM 8347 C CA . GLU B 1 342 ? -30.234 35.594 4.945 1 96.81 342 GLU B CA 1
ATOM 8348 C C . GLU B 1 342 ? -28.891 35.156 4.371 1 96.81 342 GLU B C 1
ATOM 8350 O O . GLU B 1 342 ? -28.828 34.344 3.449 1 96.81 342 GLU B O 1
ATOM 8355 N N . ASN B 1 343 ? -27.875 35.75 4.941 1 96.12 343 ASN B N 1
ATOM 8356 C CA . ASN B 1 343 ? -26.547 35.406 4.453 1 96.12 343 ASN B CA 1
ATOM 8357 C C . ASN B 1 343 ? -26.203 33.938 4.742 1 96.12 343 ASN B C 1
ATOM 8359 O O . ASN B 1 343 ? -25.641 33.25 3.889 1 96.12 343 ASN B O 1
ATOM 8363 N N . ILE B 1 344 ? -26.609 33.438 5.852 1 96.94 344 ILE B N 1
ATOM 8364 C CA . ILE B 1 344 ? -26.344 32.062 6.246 1 96.94 344 ILE B CA 1
ATOM 8365 C C . ILE B 1 344 ? -27.312 31.141 5.52 1 96.94 344 ILE B C 1
ATOM 8367 O O . ILE B 1 344 ? -26.891 30.109 4.98 1 96.94 344 ILE B O 1
ATOM 8371 N N . LEU B 1 345 ? -28.531 31.5 5.406 1 95.88 345 LEU B N 1
ATOM 8372 C CA . LEU B 1 345 ? -29.578 30.688 4.777 1 95.88 345 LEU B CA 1
ATOM 8373 C C . LEU B 1 345 ? -29.219 30.391 3.326 1 95.88 345 LEU B C 1
ATOM 8375 O O . LEU B 1 345 ? -29.453 29.266 2.848 1 95.88 345 LEU B O 1
ATOM 8379 N N . LYS B 1 346 ? -28.578 31.328 2.691 1 96.38 346 LYS B N 1
ATOM 8380 C CA . LYS B 1 346 ? -28.328 31.219 1.259 1 96.38 346 LYS B CA 1
ATOM 8381 C C . LYS B 1 346 ? -27.016 30.484 0.995 1 96.38 346 LYS B C 1
ATOM 8383 O O . LYS B 1 346 ? -26.766 30.031 -0.126 1 96.38 346 LYS B O 1
ATOM 8388 N N . ASN B 1 347 ? -26.203 30.281 2.105 1 97.38 347 ASN B N 1
ATOM 8389 C CA . ASN B 1 347 ? -24.859 29.797 1.801 1 97.38 347 ASN B CA 1
ATOM 8390 C C . ASN B 1 347 ? -24.516 28.547 2.623 1 97.38 347 ASN B C 1
ATOM 8392 O O . ASN B 1 347 ? -23.609 27.797 2.264 1 97.38 347 ASN B O 1
ATOM 8396 N N . LEU B 1 348 ? -25.188 28.219 3.656 1 97.94 348 LEU B N 1
ATOM 8397 C CA . LEU B 1 348 ? -24.812 27.172 4.594 1 97.94 348 LEU B CA 1
ATOM 8398 C C . LEU B 1 348 ? -25.078 25.797 3.996 1 97.94 348 LEU B C 1
ATOM 8400 O O . LEU B 1 348 ? -26.219 25.359 3.893 1 97.94 348 LEU B O 1
ATOM 8404 N N . LYS B 1 349 ? -24.047 25.094 3.693 1 98.12 349 LYS B N 1
ATOM 8405 C CA . LYS B 1 349 ? -24.141 23.781 3.061 1 98.12 349 LYS B CA 1
ATOM 8406 C C . LYS B 1 349 ? -23.938 22.672 4.078 1 98.12 349 LYS B C 1
ATOM 8408 O O . LYS B 1 349 ? -24.469 21.562 3.912 1 98.12 349 LYS B O 1
ATOM 8413 N N . TYR B 1 350 ? -23.172 22.938 5.051 1 98.5 350 TYR B N 1
ATOM 8414 C CA . TYR B 1 350 ? -22.781 21.938 6.043 1 98.5 350 TYR B CA 1
ATOM 8415 C C . TYR B 1 350 ? -23.031 22.438 7.453 1 98.5 350 TYR B C 1
ATOM 8417 O O . TYR B 1 350 ? -22.469 23.453 7.871 1 98.5 350 TYR B O 1
ATOM 8425 N N . LEU B 1 351 ? -23.844 21.75 8.242 1 98.44 351 LEU B N 1
ATOM 8426 C CA . LEU B 1 351 ? -24.172 22.125 9.617 1 98.44 351 LEU B CA 1
ATOM 8427 C C . LEU B 1 351 ? -24.062 20.922 10.547 1 98.44 351 LEU B C 1
ATOM 8429 O O . LEU B 1 351 ? -24.703 19.906 10.328 1 98.44 351 LEU B O 1
ATOM 8433 N N . ASP B 1 352 ? -23.25 21.047 11.539 1 98.69 352 ASP B N 1
ATOM 8434 C CA . ASP B 1 352 ? -23.062 20 12.539 1 98.69 352 ASP B CA 1
ATOM 8435 C C . ASP B 1 352 ? -23.391 20.5 13.938 1 98.69 352 ASP B C 1
ATOM 8437 O O . ASP B 1 352 ? -22.656 21.312 14.5 1 98.69 352 ASP B O 1
ATOM 8441 N N . VAL B 1 353 ? -24.438 20.062 14.539 1 98.19 353 VAL B N 1
ATOM 8442 C CA . VAL B 1 353 ? -24.812 20.438 15.891 1 98.19 353 VAL B CA 1
ATOM 8443 C C . VAL B 1 353 ? -24.922 19.188 16.766 1 98.19 353 VAL B C 1
ATOM 8445 O O . VAL B 1 353 ? -25.625 19.188 17.781 1 98.19 353 VAL B O 1
ATOM 8448 N N . SER B 1 354 ? -24.219 18.172 16.375 1 98.31 354 SER B N 1
ATOM 8449 C CA . SER B 1 354 ? -24.266 16.891 17.078 1 98.31 354 SER B CA 1
ATOM 8450 C C . SER B 1 354 ? -23.75 17.031 18.516 1 98.31 354 SER B C 1
ATOM 8452 O O . SER B 1 354 ? -22.938 17.906 18.797 1 98.31 354 SER B O 1
ATOM 8454 N N . GLY B 1 355 ? -24.219 16.219 19.328 1 97.56 355 GLY B N 1
ATOM 8455 C CA . GLY B 1 355 ? -23.75 16.172 20.703 1 97.56 355 GLY B CA 1
ATOM 8456 C C . GLY B 1 355 ? -24.328 17.266 21.578 1 97.56 355 GLY B C 1
ATOM 8457 O O . GLY B 1 355 ? -23.938 17.422 22.734 1 97.56 355 GLY B O 1
ATOM 8458 N N . ASN B 1 356 ? -25.203 18.109 21.031 1 97.56 356 ASN B N 1
ATOM 8459 C CA . ASN B 1 356 ? -25.953 19.109 21.797 1 97.56 356 ASN B CA 1
ATOM 8460 C C . ASN B 1 356 ? -27.406 18.703 21.969 1 97.56 356 ASN B C 1
ATOM 8462 O O . ASN B 1 356 ? -27.906 17.828 21.266 1 97.56 356 ASN B O 1
ATOM 8466 N N . ARG B 1 357 ? -28.141 19.359 22.906 1 96.5 357 ARG B N 1
ATOM 8467 C CA . ARG B 1 357 ? -29.516 18.953 23.203 1 96.5 357 ARG B CA 1
ATOM 8468 C C . ARG B 1 357 ? -30.516 19.844 22.453 1 96.5 357 ARG B C 1
ATOM 8470 O O . ARG B 1 357 ? -30.719 21 22.828 1 96.5 357 ARG B O 1
ATOM 8477 N N . LEU B 1 358 ? -31.188 19.312 21.438 1 95.31 358 LEU B N 1
ATOM 8478 C CA . LEU B 1 358 ? -32.156 20.078 20.656 1 95.31 358 LEU B CA 1
ATOM 8479 C C . LEU B 1 358 ? -33.5 20.141 21.344 1 95.31 358 LEU B C 1
ATOM 8481 O O . LEU B 1 358 ? -34.031 21.219 21.609 1 95.31 358 LEU B O 1
ATOM 8485 N N . GLU B 1 359 ? -34.031 18.953 21.719 1 91.44 359 GLU B N 1
ATOM 8486 C CA . GLU B 1 359 ? -35.344 18.828 22.328 1 91.44 359 GLU B CA 1
ATOM 8487 C C . GLU B 1 359 ? -36.438 19.469 21.453 1 91.44 359 GLU B C 1
ATOM 8489 O O . GLU B 1 359 ? -36.281 19.516 20.234 1 91.44 359 GLU B O 1
ATOM 8494 N N . ASN B 1 360 ? -37.594 19.875 22.016 1 90.62 360 ASN B N 1
ATOM 8495 C CA . ASN B 1 360 ? -38.719 20.328 21.234 1 90.62 360 ASN B CA 1
ATOM 8496 C C . ASN B 1 360 ? -38.438 21.656 20.547 1 90.62 360 ASN B C 1
ATOM 8498 O O . ASN B 1 360 ? -38.469 21.75 19.312 1 90.62 360 ASN B O 1
ATOM 8502 N N . ASP B 1 361 ? -38.062 22.641 21.281 1 91.94 361 ASP B N 1
ATOM 8503 C CA . ASP B 1 361 ? -37.906 23.984 20.734 1 91.94 361 ASP B CA 1
ATOM 8504 C C . ASP B 1 361 ? -36.719 24.062 19.781 1 91.94 361 ASP B C 1
ATOM 8506 O O . ASP B 1 361 ? -36.781 24.719 18.734 1 91.94 361 ASP B O 1
ATOM 8510 N N . GLY B 1 362 ? -35.656 23.422 20.156 1 93.44 362 GLY B N 1
ATOM 8511 C CA . GLY B 1 362 ? -34.531 23.359 19.25 1 93.44 362 GLY B CA 1
ATOM 8512 C C . GLY B 1 362 ? -34.844 22.688 17.938 1 93.44 362 GLY B C 1
ATOM 8513 O O . GLY B 1 362 ? -34.5 23.219 16.875 1 93.44 362 GLY B O 1
ATOM 8514 N N . SER B 1 363 ? -35.594 21.594 17.984 1 93.44 363 SER B N 1
ATOM 8515 C CA . SER B 1 363 ? -36 20.875 16.797 1 93.44 363 SER B CA 1
ATOM 8516 C C . SER B 1 363 ? -36.906 21.719 15.906 1 93.44 363 SER B C 1
ATOM 8518 O O . SER B 1 363 ? -36.75 21.719 14.68 1 93.44 363 SER B O 1
ATOM 8520 N N . SER B 1 364 ? -37.688 22.453 16.5 1 92 364 SER B N 1
ATOM 8521 C CA . SER B 1 364 ? -38.594 23.312 15.773 1 92 364 SER B CA 1
ATOM 8522 C C . SER B 1 364 ? -37.844 24.422 15.039 1 92 364 SER B C 1
ATOM 8524 O O . SER B 1 364 ? -38.188 24.75 13.891 1 92 364 SER B O 1
ATOM 8526 N N . SER B 1 365 ? -36.938 24.938 15.711 1 93.56 365 SER B N 1
ATOM 8527 C CA . SER B 1 365 ? -36.188 26.016 15.109 1 93.56 365 SER B CA 1
ATOM 8528 C C . SER B 1 365 ? -35.375 25.531 13.906 1 93.56 365 SER B C 1
ATOM 8530 O O . SER B 1 365 ? -35.281 26.219 12.891 1 93.56 365 SER B O 1
ATOM 8532 N N . PHE B 1 366 ? -34.812 24.375 13.961 1 93.75 366 PHE B N 1
ATOM 8533 C CA . PHE B 1 366 ? -34.031 23.828 12.852 1 93.75 366 PHE B CA 1
ATOM 8534 C C . PHE B 1 366 ? -34.969 23.375 11.727 1 93.75 366 PHE B C 1
ATOM 8536 O O . PHE B 1 366 ? -34.562 23.312 10.57 1 93.75 366 PHE B O 1
ATOM 8543 N N . SER B 1 367 ? -36.188 23 12.109 1 91.94 367 SER B N 1
ATOM 8544 C CA . SER B 1 367 ? -37.156 22.656 11.086 1 91.94 367 SER B CA 1
ATOM 8545 C C . SER B 1 367 ? -37.406 23.812 10.125 1 91.94 367 SER B C 1
ATOM 8547 O O . SER B 1 367 ? -37.562 23.609 8.922 1 91.94 367 SER B O 1
ATOM 8549 N N . LYS B 1 368 ? -37.344 24.969 10.625 1 91.25 368 LYS B N 1
ATOM 8550 C CA . LYS B 1 368 ? -37.5 26.156 9.797 1 91.25 368 LYS B CA 1
ATOM 8551 C C . LYS B 1 368 ? -36.344 26.281 8.812 1 91.25 368 LYS B C 1
ATOM 8553 O O . LYS B 1 368 ? -36.531 26.672 7.656 1 91.25 368 LYS B O 1
ATOM 8558 N N . LEU B 1 369 ? -35.188 26 9.312 1 93.19 369 LEU B N 1
ATOM 8559 C CA . LEU B 1 369 ? -34.031 26.016 8.438 1 93.19 369 LEU B CA 1
ATOM 8560 C C . LEU B 1 369 ? -34.188 25.016 7.289 1 93.19 369 LEU B C 1
ATOM 8562 O O . LEU B 1 369 ? -33.938 25.359 6.133 1 93.19 369 LEU B O 1
ATOM 8566 N N . LEU B 1 370 ? -34.656 23.844 7.621 1 92.12 370 LEU B N 1
ATOM 8567 C CA . LEU B 1 370 ? -34.844 22.781 6.637 1 92.12 370 LEU B CA 1
ATOM 8568 C C . LEU B 1 370 ? -35.875 23.188 5.586 1 92.12 370 LEU B C 1
ATOM 8570 O O . LEU B 1 370 ? -35.719 22.875 4.402 1 92.12 370 LEU B O 1
ATOM 8574 N N . GLU B 1 371 ? -36.75 23.953 6 1 89.56 371 GLU B N 1
ATOM 8575 C CA . GLU B 1 371 ? -37.844 24.375 5.105 1 89.56 371 GLU B CA 1
ATOM 8576 C C . GLU B 1 371 ? -37.344 25.5 4.176 1 89.56 371 GLU B C 1
ATOM 8578 O O . GLU B 1 371 ? -37.719 25.531 2.998 1 89.56 371 GLU B O 1
ATOM 8583 N N . ARG B 1 372 ? -36.562 26.25 4.703 1 91.69 372 ARG B N 1
ATOM 8584 C CA . ARG B 1 372 ? -36.25 27.484 4.004 1 91.69 372 ARG B CA 1
ATOM 8585 C C . ARG B 1 372 ? -34.969 27.344 3.176 1 91.69 372 ARG B C 1
ATOM 8587 O O . ARG B 1 372 ? -34.844 28 2.139 1 91.69 372 ARG B O 1
ATOM 8594 N N . SER B 1 373 ? -34.125 26.609 3.637 1 93.19 373 SER B N 1
ATOM 8595 C CA . SER B 1 373 ? -32.812 26.531 2.969 1 93.19 373 SER B CA 1
ATOM 8596 C C . SER B 1 373 ? -32.938 25.812 1.631 1 93.19 373 SER B C 1
ATOM 8598 O O . SER B 1 373 ? -33.656 24.812 1.518 1 93.19 373 SER B O 1
ATOM 8600 N N . LYS B 1 374 ? -32.188 26.312 0.649 1 92.81 374 LYS B N 1
ATOM 8601 C CA . LYS B 1 374 ? -32.125 25.672 -0.666 1 92.81 374 LYS B CA 1
ATOM 8602 C C . LYS B 1 374 ? -30.734 25.141 -0.952 1 92.81 374 LYS B C 1
ATOM 8604 O O . LYS B 1 374 ? -30.469 24.594 -2.029 1 92.81 374 LYS B O 1
ATOM 8609 N N . VAL B 1 375 ? -29.891 25.281 0.125 1 95.31 375 VAL B N 1
ATOM 8610 C CA . VAL B 1 375 ? -28.516 24.953 -0.202 1 95.31 375 VAL B CA 1
ATOM 8611 C C . VAL B 1 375 ? -27.953 23.969 0.828 1 95.31 375 VAL B C 1
ATOM 8613 O O . VAL B 1 375 ? -26.906 23.344 0.602 1 95.31 375 VAL B O 1
ATOM 8616 N N . LEU B 1 376 ? -28.609 23.734 1.979 1 95.94 376 LEU B N 1
ATOM 8617 C CA . LEU B 1 376 ? -28.094 22.844 3.025 1 95.94 376 LEU B CA 1
ATOM 8618 C C . LEU B 1 376 ? -28.016 21.406 2.531 1 95.94 376 LEU B C 1
ATOM 8620 O O . LEU B 1 376 ? -29.047 20.766 2.311 1 95.94 376 LEU B O 1
ATOM 8624 N N . SER B 1 377 ? -26.844 20.891 2.426 1 97 377 SER B N 1
ATOM 8625 C CA . SER B 1 377 ? -26.641 19.562 1.863 1 97 377 SER B CA 1
ATOM 8626 C C . SER B 1 377 ? -26.375 18.531 2.959 1 97 377 SER B C 1
ATOM 8628 O O . SER B 1 377 ? -26.797 17.375 2.838 1 97 377 SER B O 1
ATOM 8630 N N . THR B 1 378 ? -25.703 18.922 3.973 1 97.94 378 THR B N 1
ATOM 8631 C CA . THR B 1 378 ? -25.328 18.016 5.051 1 97.94 378 THR B CA 1
ATOM 8632 C C . THR B 1 378 ? -25.812 18.547 6.398 1 97.94 378 THR B C 1
ATOM 8634 O O . THR B 1 378 ? -25.484 19.688 6.77 1 97.94 378 THR B O 1
ATOM 8637 N N . PHE B 1 379 ? -26.594 17.797 7.039 1 96.5 379 PHE B N 1
ATOM 8638 C CA . PHE B 1 379 ? -27.125 18.156 8.352 1 96.5 379 PHE B CA 1
ATOM 8639 C C . PHE B 1 379 ? -26.875 17.031 9.352 1 96.5 379 PHE B C 1
ATOM 8641 O O . PHE B 1 379 ? -27.422 15.938 9.211 1 96.5 379 PHE B O 1
ATOM 8648 N N . LEU B 1 380 ? -26.016 17.25 10.43 1 98.44 380 LEU B N 1
ATOM 8649 C CA . LEU B 1 380 ? -25.625 16.25 11.406 1 98.44 380 LEU B CA 1
ATOM 8650 C C . LEU B 1 380 ? -26.188 16.578 12.781 1 98.44 380 LEU B C 1
ATOM 8652 O O . LEU B 1 380 ? -25.891 17.625 13.352 1 98.44 380 LEU B O 1
ATOM 8656 N N . ILE B 1 381 ? -26.938 15.648 13.336 1 97.19 381 ILE B N 1
ATOM 8657 C CA . ILE B 1 381 ? -27.562 15.891 14.633 1 97.19 381 ILE B CA 1
ATOM 8658 C C . ILE B 1 381 ? -27.391 14.664 15.531 1 97.19 381 ILE B C 1
ATOM 8660 O O . ILE B 1 381 ? -28.266 14.344 16.328 1 97.19 381 ILE B O 1
ATOM 8664 N N . GLY B 1 382 ? -26.312 13.938 15.32 1 97.81 382 GLY B N 1
ATOM 8665 C CA . GLY B 1 382 ? -26.062 12.766 16.141 1 97.81 382 GLY B CA 1
ATOM 8666 C C . GLY B 1 382 ? -26.031 13.07 17.625 1 97.81 382 GLY B C 1
ATOM 8667 O O . GLY B 1 382 ? -25.531 14.109 18.047 1 97.81 382 GLY B O 1
ATOM 8668 N N . ASN B 1 383 ? -26.625 12.203 18.422 1 97.38 383 ASN B N 1
ATOM 8669 C CA . ASN B 1 383 ? -26.641 12.312 19.875 1 97.38 383 ASN B CA 1
ATOM 8670 C C . ASN B 1 383 ? -27.219 13.641 20.328 1 97.38 383 ASN B C 1
ATOM 8672 O O . ASN B 1 383 ? -26.656 14.297 21.203 1 97.38 383 ASN B O 1
ATOM 8676 N N . SER B 1 384 ? -28.297 14.086 19.688 1 96.44 384 SER B N 1
ATOM 8677 C CA . SER B 1 384 ? -28.828 15.406 20 1 96.44 384 SER B CA 1
ATOM 8678 C C . SER B 1 384 ? -30.266 15.305 20.531 1 96.44 384 SER B C 1
ATOM 8680 O O . SER B 1 384 ? -30.875 16.328 20.844 1 96.44 384 SER B O 1
ATOM 8682 N N . ASN B 1 385 ? -30.859 14.203 20.609 1 92.94 385 ASN B N 1
ATOM 8683 C CA . ASN B 1 385 ? -32.219 13.945 21.094 1 92.94 385 ASN B CA 1
ATOM 8684 C C . ASN B 1 385 ? -33.219 14.82 20.375 1 92.94 385 ASN B C 1
ATOM 8686 O O . ASN B 1 385 ? -34 15.539 21 1 92.94 385 ASN B O 1
ATOM 8690 N N . PRO B 1 386 ? -33.344 14.641 19.094 1 92.62 386 PRO B N 1
ATOM 8691 C CA . PRO B 1 386 ? -34.312 15.43 18.312 1 92.62 386 PRO B CA 1
ATOM 8692 C C . PRO B 1 386 ? -35.75 14.961 18.5 1 92.62 386 PRO B C 1
ATOM 8694 O O . PRO B 1 386 ? -36 13.797 18.828 1 92.62 386 PRO B O 1
ATOM 8697 N N . GLN B 1 387 ? -36.688 15.953 18.328 1 90.25 387 GLN B N 1
ATOM 8698 C CA . GLN B 1 387 ? -38.094 15.617 18.25 1 90.25 387 GLN B CA 1
ATOM 8699 C C . GLN B 1 387 ? -38.594 15.695 16.812 1 90.25 387 GLN B C 1
ATOM 8701 O O . GLN B 1 387 ? -39 16.75 16.344 1 90.25 387 GLN B O 1
ATOM 8706 N N . PHE B 1 388 ? -38.75 14.586 16.141 1 87.88 388 PHE B N 1
ATOM 8707 C CA . PHE B 1 388 ? -38.938 14.5 14.695 1 87.88 388 PHE B CA 1
ATOM 8708 C C . PHE B 1 388 ? -40.312 14.977 14.297 1 87.88 388 PHE B C 1
ATOM 8710 O O . PHE B 1 388 ? -40.531 15.414 13.164 1 87.88 388 PHE B O 1
ATOM 8717 N N . HIS B 1 389 ? -41.25 14.945 15.25 1 83 389 HIS B N 1
ATOM 8718 C CA . HIS B 1 389 ? -42.594 15.469 14.969 1 83 389 HIS B CA 1
ATOM 8719 C C . HIS B 1 389 ? -42.531 16.938 14.578 1 83 389 HIS B C 1
ATOM 8721 O O . HIS B 1 389 ? -43.406 17.438 13.867 1 83 389 HIS B O 1
ATOM 8727 N N . GLN B 1 390 ? -41.406 17.484 14.969 1 82.88 390 GLN B N 1
ATOM 8728 C CA . GLN B 1 390 ? -41.25 18.906 14.711 1 82.88 390 GLN B CA 1
ATOM 8729 C C . GLN B 1 390 ? -40.5 19.156 13.398 1 82.88 390 GLN B C 1
ATOM 8731 O O . GLN B 1 390 ? -40.531 20.25 12.852 1 82.88 390 GLN B O 1
ATOM 8736 N N . LEU B 1 391 ? -39.875 18.125 12.828 1 78.06 391 LEU B N 1
ATOM 8737 C CA . LEU B 1 391 ? -39.125 18.25 11.586 1 78.06 391 LEU B CA 1
ATOM 8738 C C . LEU B 1 391 ? -40 17.984 10.383 1 78.06 391 LEU B C 1
ATOM 8740 O O . LEU B 1 391 ? -39.938 16.922 9.766 1 78.06 391 LEU B O 1
ATOM 8744 N N . SER B 1 392 ? -41.219 18.453 10.203 1 67.25 392 SER B N 1
ATOM 8745 C CA . SER B 1 392 ? -42.281 18.031 9.297 1 67.25 392 SER B CA 1
ATOM 8746 C C . SER B 1 392 ? -42.062 18.578 7.891 1 67.25 392 SER B C 1
ATOM 8748 O O . SER B 1 392 ? -42.625 18.078 6.922 1 67.25 392 SER B O 1
ATOM 8750 N N . LYS B 1 393 ? -41.156 19.531 7.711 1 64.38 393 LYS B N 1
ATOM 8751 C CA . LYS B 1 393 ? -41.125 20.156 6.391 1 64.38 393 LYS B CA 1
ATOM 8752 C C . LYS B 1 393 ? -39.906 19.672 5.586 1 64.38 393 LYS B C 1
ATOM 8754 O O . LYS B 1 393 ? -38.906 19.25 6.156 1 64.38 393 LYS B O 1
ATOM 8759 N N . VAL B 1 394 ? -40.125 19.703 4.207 1 65.94 394 VAL B N 1
ATOM 8760 C CA . VAL B 1 394 ? -39.312 19.078 3.176 1 65.94 394 VAL B CA 1
ATOM 8761 C C . VAL B 1 394 ? -38.031 19.922 2.955 1 65.94 394 VAL B C 1
ATOM 8763 O O . VAL B 1 394 ? -38.125 21.156 2.875 1 65.94 394 VAL B O 1
ATOM 8766 N N . CYS B 1 395 ? -36.875 19.328 3.27 1 76.69 395 CYS B N 1
ATOM 8767 C CA . CYS B 1 395 ? -35.656 19.984 2.803 1 76.69 395 CYS B CA 1
ATOM 8768 C C . CYS B 1 395 ? -35.312 19.547 1.388 1 76.69 395 CYS B C 1
ATOM 8770 O O . CYS B 1 395 ? -35.062 18.359 1.145 1 76.69 395 CYS B O 1
ATOM 8772 N N . ILE B 1 396 ? -35.312 20.406 0.405 1 83.25 396 ILE B N 1
ATOM 8773 C CA . ILE B 1 396 ? -35.156 20.078 -1.007 1 83.25 396 ILE B CA 1
ATOM 8774 C C . ILE B 1 396 ? -33.688 19.984 -1.353 1 83.25 396 ILE B C 1
ATOM 8776 O O . ILE B 1 396 ? -33.312 19.703 -2.496 1 83.25 396 ILE B O 1
ATOM 8780 N N . SER B 1 397 ? -32.844 20.156 -0.346 1 91.31 397 SER B N 1
ATOM 8781 C CA . SER B 1 397 ? -31.438 20.188 -0.712 1 91.31 397 SER B CA 1
ATOM 8782 C C . SER B 1 397 ? -30.641 19.156 0.084 1 91.31 397 SER B C 1
ATOM 8784 O O . SER B 1 397 ? -29.484 18.891 -0.231 1 91.31 397 SER B O 1
ATOM 8786 N N . LEU B 1 398 ? -31.203 18.547 1.056 1 93.75 398 LEU B N 1
ATOM 8787 C CA . LEU B 1 398 ? -30.484 17.672 1.982 1 93.75 398 LEU B CA 1
ATOM 8788 C C . LEU B 1 398 ? -30.062 16.375 1.293 1 93.75 398 LEU B C 1
ATOM 8790 O O . LEU B 1 398 ? -30.906 15.641 0.774 1 93.75 398 LEU B O 1
ATOM 8794 N N . THR B 1 399 ? -28.766 16.094 1.275 1 96.44 399 THR B N 1
ATOM 8795 C CA . THR B 1 399 ? -28.25 14.891 0.641 1 96.44 399 THR B CA 1
ATOM 8796 C C . THR B 1 399 ? -27.672 13.93 1.683 1 96.44 399 THR B C 1
ATOM 8798 O O . THR B 1 399 ? -27.656 12.719 1.479 1 96.44 399 THR B O 1
ATOM 8801 N N . LYS B 1 400 ? -27.172 14.469 2.771 1 97.62 400 LYS B N 1
ATOM 8802 C CA . LYS B 1 400 ? -26.578 13.672 3.844 1 97.62 400 LYS B CA 1
ATOM 8803 C C . LYS B 1 400 ? -27.188 14.023 5.195 1 97.62 400 LYS B C 1
ATOM 8805 O O . LYS B 1 400 ? -27.25 15.203 5.562 1 97.62 400 LYS B O 1
ATOM 8810 N N . PHE B 1 401 ? -27.625 13.055 5.883 1 96.25 401 PHE B N 1
ATOM 8811 C CA . PHE B 1 401 ? -28.234 13.242 7.191 1 96.25 401 PHE B CA 1
ATOM 8812 C C . PHE B 1 401 ? -27.688 12.242 8.203 1 96.25 401 PHE B C 1
ATOM 8814 O O . PHE B 1 401 ? -27.562 11.055 7.898 1 96.25 401 PHE B O 1
ATOM 8821 N N . ASP B 1 402 ? -27.297 12.703 9.352 1 98 402 ASP B N 1
ATOM 8822 C CA . ASP B 1 402 ? -26.734 11.852 10.398 1 98 402 ASP B CA 1
ATOM 8823 C C . ASP B 1 402 ? -27.578 11.914 11.664 1 98 402 ASP B C 1
ATOM 8825 O O . ASP B 1 402 ? -27.641 12.945 12.328 1 98 402 ASP B O 1
ATOM 8829 N N . ASN B 1 403 ? -28.188 10.875 11.984 1 96.56 403 ASN B N 1
ATOM 8830 C CA . ASN B 1 403 ? -29 10.75 13.195 1 96.56 403 ASN B CA 1
ATOM 8831 C C . ASN B 1 403 ? -28.391 9.766 14.18 1 96.56 403 ASN B C 1
ATOM 8833 O O . ASN B 1 403 ? -29.078 9.242 15.055 1 96.56 403 ASN B O 1
ATOM 8837 N N . SER B 1 404 ? -27.141 9.508 14.055 1 97.81 404 SER B N 1
ATOM 8838 C CA . SER B 1 404 ? -26.469 8.484 14.852 1 97.81 404 SER B CA 1
ATOM 8839 C C . SER B 1 404 ? -26.562 8.797 16.344 1 97.81 404 SER B C 1
ATOM 8841 O O . SER B 1 404 ? -26.484 9.961 16.75 1 97.81 404 SER B O 1
ATOM 8843 N N . GLY B 1 405 ? -26.766 7.77 17.047 1 97.06 405 GLY B N 1
ATOM 8844 C CA . GLY B 1 405 ? -26.766 7.891 18.484 1 97.06 405 GLY B CA 1
ATOM 8845 C C . GLY B 1 405 ? -28.078 8.375 19.047 1 97.06 405 GLY B C 1
ATOM 8846 O O . GLY B 1 405 ? -28.266 8.414 20.266 1 97.06 405 GLY B O 1
ATOM 8847 N N . ASN B 1 406 ? -29.031 8.805 18.25 1 95.88 406 ASN B N 1
ATOM 8848 C CA . ASN B 1 406 ? -30.375 9.172 18.703 1 95.88 406 ASN B CA 1
ATOM 8849 C C . ASN B 1 406 ? -31.312 7.973 18.688 1 95.88 406 ASN B C 1
ATOM 8851 O O . ASN B 1 406 ? -31.547 7.363 17.641 1 95.88 406 ASN B O 1
ATOM 8855 N N . ARG B 1 407 ? -31.906 7.703 19.766 1 94 407 ARG B N 1
ATOM 8856 C CA . ARG B 1 407 ? -32.719 6.512 19.906 1 94 407 ARG B CA 1
ATOM 8857 C C . ARG B 1 407 ? -34 6.633 19.078 1 94 407 ARG B C 1
ATOM 8859 O O . ARG B 1 407 ? -34.656 7.688 19.062 1 94 407 ARG B O 1
ATOM 8866 N N . ILE B 1 408 ? -34.312 5.57 18.391 1 92.56 408 ILE B N 1
ATOM 8867 C CA . ILE B 1 408 ? -35.562 5.457 17.625 1 92.56 408 ILE B CA 1
ATOM 8868 C C . ILE B 1 408 ? -36.531 4.52 18.344 1 92.56 408 ILE B C 1
ATOM 8870 O O . ILE B 1 408 ? -36.188 3.371 18.641 1 92.56 408 ILE B O 1
ATOM 8874 N N . THR B 1 409 ? -37.625 5.082 18.719 1 89.25 409 THR B N 1
ATOM 8875 C CA . THR B 1 409 ? -38.594 4.297 19.453 1 89.25 409 THR B CA 1
ATOM 8876 C C . THR B 1 409 ? -39.938 4.281 18.703 1 89.25 409 THR B C 1
ATOM 8878 O O . THR B 1 409 ? -40.156 5.117 17.828 1 89.25 409 THR B O 1
ATOM 8881 N N . ARG B 1 410 ? -40.719 3.312 18.938 1 87.31 410 ARG B N 1
ATOM 8882 C CA . ARG B 1 410 ? -42.062 3.234 18.359 1 87.31 410 ARG B CA 1
ATOM 8883 C C . ARG B 1 410 ? -43.062 4.043 19.172 1 87.31 410 ARG B C 1
ATOM 8885 O O . ARG B 1 410 ? -44.156 4.359 18.688 1 87.31 410 ARG B O 1
ATOM 8892 N N . LYS B 1 411 ? -42.594 4.355 20.297 1 83 411 LYS B N 1
ATOM 8893 C CA . LYS B 1 411 ? -43.469 5.129 21.172 1 83 411 LYS B CA 1
ATOM 8894 C C . LYS B 1 411 ? -43.844 6.469 20.531 1 83 411 LYS B C 1
ATOM 8896 O O . LYS B 1 411 ? -42.969 7.133 19.938 1 83 411 LYS B O 1
ATOM 8901 N N . ASP B 1 412 ? -45.062 6.93 20.578 1 77.62 412 ASP B N 1
ATOM 8902 C CA . ASP B 1 412 ? -45.594 8.203 20.109 1 77.62 412 ASP B CA 1
ATOM 8903 C C . ASP B 1 412 ? -45.344 8.375 18.609 1 77.62 412 ASP B C 1
ATOM 8905 O O . ASP B 1 412 ? -45.188 9.492 18.125 1 77.62 412 ASP B O 1
ATOM 8909 N N . ASN B 1 413 ? -45 7.301 17.891 1 79.56 413 ASN B N 1
ATOM 8910 C CA . ASN B 1 413 ? -44.812 7.246 16.438 1 79.56 413 ASN B CA 1
ATOM 8911 C C . ASN B 1 413 ? -43.562 8.031 16 1 79.56 413 ASN B C 1
ATOM 8913 O O . ASN B 1 413 ? -43.562 8.633 14.93 1 79.56 413 ASN B O 1
ATOM 8917 N N . ILE B 1 414 ? -42.594 8.016 16.875 1 79.94 414 ILE B N 1
ATOM 8918 C CA . ILE B 1 414 ? -41.375 8.742 16.594 1 79.94 414 ILE B CA 1
ATOM 8919 C C . ILE B 1 414 ? -40.719 8.195 15.32 1 79.94 414 ILE B C 1
ATOM 8921 O O . ILE B 1 414 ? -40.25 8.953 14.484 1 79.94 414 ILE B O 1
ATOM 8925 N N . HIS B 1 415 ? -40.719 6.887 15.195 1 85.12 415 HIS B N 1
ATOM 8926 C CA . HIS B 1 415 ? -40.125 6.246 14.039 1 85.12 415 HIS B CA 1
ATOM 8927 C C . HIS B 1 415 ? -40.875 6.617 12.758 1 85.12 415 HIS B C 1
ATOM 8929 O O . HIS B 1 415 ? -40.25 6.812 11.711 1 85.12 415 HIS B O 1
ATOM 8935 N N . ARG B 1 416 ? -42.094 6.863 12.805 1 85.56 416 ARG B N 1
ATOM 8936 C CA . ARG B 1 416 ? -42.875 7.227 11.625 1 85.56 416 ARG B CA 1
ATOM 8937 C C . ARG B 1 416 ? -42.625 8.68 11.234 1 85.56 416 ARG B C 1
ATOM 8939 O O . ARG B 1 416 ? -42.562 9.016 10.047 1 85.56 416 ARG B O 1
ATOM 8946 N N . ASP B 1 417 ? -42.562 9.461 12.266 1 86.94 417 ASP B N 1
ATOM 8947 C CA . ASP B 1 417 ? -42.25 10.859 12 1 86.94 417 ASP B CA 1
ATOM 8948 C C . ASP B 1 417 ? -40.875 10.992 11.344 1 86.94 417 ASP B C 1
ATOM 8950 O O . ASP B 1 417 ? -40.719 11.797 10.422 1 86.94 417 ASP B O 1
ATOM 8954 N N . MET B 1 418 ? -40 10.219 11.828 1 87.81 418 MET B N 1
ATOM 8955 C CA . MET B 1 418 ? -38.656 10.227 11.25 1 87.81 418 MET B CA 1
ATOM 8956 C C . MET B 1 418 ? -38.688 9.781 9.789 1 87.81 418 MET B C 1
ATOM 8958 O O . MET B 1 418 ? -38.094 10.422 8.93 1 87.81 418 MET B O 1
ATOM 8962 N N . VAL B 1 419 ? -39.438 8.75 9.57 1 86.94 419 VAL B N 1
ATOM 8963 C CA . VAL B 1 419 ? -39.562 8.211 8.219 1 86.94 419 VAL B CA 1
ATOM 8964 C C . VAL B 1 419 ? -40.188 9.25 7.301 1 86.94 419 VAL B C 1
ATOM 8966 O O . VAL B 1 419 ? -39.781 9.414 6.148 1 86.94 419 VAL B O 1
ATOM 8969 N N . SER B 1 420 ? -41.156 9.875 7.816 1 87.31 420 SER B N 1
ATOM 8970 C CA . SER B 1 420 ? -41.812 10.922 7.055 1 87.31 420 SER B CA 1
ATOM 8971 C C . SER B 1 420 ? -40.844 12.039 6.676 1 87.31 420 SER B C 1
ATOM 8973 O O . SER B 1 420 ? -40.812 12.461 5.52 1 87.31 420 SER B O 1
ATOM 8975 N N . PHE B 1 421 ? -40.094 12.43 7.594 1 87.88 421 PHE B N 1
ATOM 8976 C CA . PHE B 1 421 ? -39.094 13.445 7.352 1 87.88 421 PHE B CA 1
ATOM 8977 C C . PHE B 1 421 ? -38.094 12.977 6.309 1 87.88 421 PHE B C 1
ATOM 8979 O O . PHE B 1 421 ? -37.781 13.695 5.355 1 87.88 421 PHE B O 1
ATOM 8986 N N . LEU B 1 422 ? -37.656 11.75 6.484 1 88.44 422 LEU B N 1
ATOM 8987 C CA . LEU B 1 422 ? -36.625 11.203 5.602 1 88.44 422 LEU B CA 1
ATOM 8988 C C . LEU B 1 422 ? -37.156 11.047 4.18 1 88.44 422 LEU B C 1
ATOM 8990 O O . LEU B 1 422 ? -36.438 11.352 3.215 1 88.44 422 LEU B O 1
ATOM 8994 N N . ASN B 1 423 ? -38.375 10.672 4.051 1 87.25 423 ASN B N 1
ATOM 8995 C CA . ASN B 1 423 ? -38.969 10.477 2.738 1 87.25 423 ASN B CA 1
ATOM 8996 C C . ASN B 1 423 ? -39.25 11.805 2.045 1 87.25 423 ASN B C 1
ATOM 8998 O O . ASN B 1 423 ? -39.312 11.875 0.814 1 87.25 423 ASN B O 1
ATOM 9002 N N . HIS B 1 424 ? -39.406 12.797 2.848 1 84.12 424 HIS B N 1
ATOM 9003 C CA . HIS B 1 424 ? -39.656 14.117 2.285 1 84.12 424 HIS B CA 1
ATOM 9004 C C . HIS B 1 424 ? -38.344 14.789 1.873 1 84.12 424 HIS B C 1
ATOM 9006 O O . HIS B 1 424 ? -38.344 15.828 1.21 1 84.12 424 HIS B O 1
ATOM 9012 N N . SER B 1 425 ? -37.281 14.266 2.311 1 86.19 425 SER B N 1
ATOM 9013 C CA . SER B 1 425 ? -36 14.703 1.813 1 86.19 425 SER B CA 1
ATOM 9014 C C . SER B 1 425 ? -35.594 13.961 0.536 1 86.19 425 SER B C 1
ATOM 9016 O O . SER B 1 425 ? -34.812 13.016 0.572 1 86.19 425 SER B O 1
ATOM 9018 N N . ILE B 1 426 ? -36.062 14.391 -0.576 1 82.31 426 ILE B N 1
ATOM 9019 C CA . ILE B 1 426 ? -36.156 13.625 -1.815 1 82.31 426 ILE B CA 1
ATOM 9020 C C . ILE B 1 426 ? -34.75 13.406 -2.383 1 82.31 426 ILE B C 1
ATOM 9022 O O . ILE B 1 426 ? -34.531 12.484 -3.178 1 82.31 426 ILE B O 1
ATOM 9026 N N . TYR B 1 427 ? -33.812 14.18 -1.932 1 89.06 427 TYR B N 1
ATOM 9027 C CA . TYR B 1 427 ? -32.469 14.039 -2.508 1 89.06 427 TYR B CA 1
ATOM 9028 C C . TYR B 1 427 ? -31.516 13.359 -1.528 1 89.06 427 TYR B C 1
ATOM 9030 O O . TYR B 1 427 ? -30.312 13.297 -1.767 1 89.06 427 TYR B O 1
ATOM 9038 N N . LEU B 1 428 ? -32.125 12.852 -0.474 1 93.44 428 LEU B N 1
ATOM 9039 C CA . LEU B 1 428 ? -31.281 12.211 0.542 1 93.44 428 LEU B CA 1
ATOM 9040 C C . LEU B 1 428 ? -30.625 10.953 -0.015 1 93.44 428 LEU B C 1
ATOM 9042 O O . LEU B 1 428 ? -31.297 9.992 -0.372 1 93.44 428 LEU B O 1
ATOM 9046 N N . SER B 1 429 ? -29.297 10.961 -0.079 1 96.06 429 SER B N 1
ATOM 9047 C CA . SER B 1 429 ? -28.562 9.844 -0.665 1 96.06 429 SER B CA 1
ATOM 9048 C C . SER B 1 429 ? -27.688 9.148 0.376 1 96.06 429 SER B C 1
ATOM 9050 O O . SER B 1 429 ? -27.234 8.023 0.161 1 96.06 429 SER B O 1
ATOM 9052 N N . SER B 1 430 ? -27.375 9.773 1.478 1 98 430 SER B N 1
ATOM 9053 C CA . SER B 1 430 ? -26.547 9.203 2.531 1 98 430 SER B CA 1
ATOM 9054 C C . SER B 1 430 ? -27.203 9.359 3.9 1 98 430 SER B C 1
ATOM 9056 O O . SER B 1 430 ? -27.516 10.477 4.316 1 98 430 SER B O 1
ATOM 9058 N N . LEU B 1 431 ? -27.328 8.266 4.598 1 97.56 431 LEU B N 1
ATOM 9059 C CA . LEU B 1 431 ? -28.031 8.258 5.879 1 97.56 431 LEU B CA 1
ATOM 9060 C C . LEU B 1 431 ? -27.25 7.469 6.922 1 97.56 431 LEU B C 1
ATOM 9062 O O . LEU B 1 431 ? -26.781 6.355 6.652 1 97.56 431 LEU B O 1
ATOM 9066 N N . ASN B 1 432 ? -27.047 8.07 8.062 1 98.38 432 ASN B N 1
ATOM 9067 C CA . ASN B 1 432 ? -26.391 7.406 9.18 1 98.38 432 ASN B CA 1
ATOM 9068 C C . ASN B 1 432 ? -27.344 7.188 10.344 1 98.38 432 ASN B C 1
ATOM 9070 O O . ASN B 1 432 ? -27.781 8.148 10.984 1 98.38 432 ASN B O 1
ATOM 9074 N N . LEU B 1 433 ? -27.672 5.992 10.594 1 97.69 433 LEU B N 1
ATOM 9075 C CA . LEU B 1 433 ? -28.531 5.594 11.703 1 97.69 433 LEU B CA 1
ATOM 9076 C C . LEU B 1 433 ? -27.797 4.664 12.664 1 97.69 433 LEU B C 1
ATOM 9078 O O . LEU B 1 433 ? -28.391 3.732 13.203 1 97.69 433 LEU B O 1
ATOM 9082 N N . SER B 1 434 ? -26.547 4.852 12.758 1 97.69 434 SER B N 1
ATOM 9083 C CA . SER B 1 434 ? -25.781 4.012 13.672 1 97.69 434 SER B CA 1
ATOM 9084 C C . SER B 1 434 ? -26.109 4.328 15.133 1 97.69 434 SER B C 1
ATOM 9086 O O . SER B 1 434 ? -26.469 5.461 15.461 1 97.69 434 SER B O 1
ATOM 9088 N N . LYS B 1 435 ? -26.125 3.316 15.945 1 96.94 435 LYS B N 1
ATOM 9089 C CA . LYS B 1 435 ? -26.312 3.424 17.391 1 96.94 435 LYS B CA 1
ATOM 9090 C C . LYS B 1 435 ? -27.641 4.094 17.719 1 96.94 435 LYS B C 1
ATOM 9092 O O . LYS B 1 435 ? -27.703 4.965 18.594 1 96.94 435 LYS B O 1
ATOM 9097 N N . CYS B 1 436 ? -28.625 3.754 17 1 96.69 436 CYS B N 1
ATOM 9098 C CA . CYS B 1 436 ? -29.938 4.348 17.234 1 96.69 436 CYS B CA 1
ATOM 9099 C C . CYS B 1 436 ? -30.844 3.387 17.984 1 96.69 436 CYS B C 1
ATOM 9101 O O . CYS B 1 436 ? -32 3.717 18.281 1 96.69 436 CYS B O 1
ATOM 9103 N N . GLN B 1 437 ? -30.453 2.197 18.25 1 94.88 437 GLN B N 1
ATOM 9104 C CA . GLN B 1 437 ? -31.25 1.172 18.922 1 94.88 437 GLN B CA 1
ATOM 9105 C C . GLN B 1 437 ? -32.562 0.937 18.203 1 94.88 437 GLN B C 1
ATOM 9107 O O . GLN B 1 437 ? -33.625 0.962 18.828 1 94.88 437 GLN B O 1
ATOM 9112 N N . ILE B 1 438 ? -32.5 0.689 16.984 1 95.12 438 ILE B N 1
ATOM 9113 C CA . ILE B 1 438 ? -33.688 0.502 16.156 1 95.12 438 ILE B CA 1
ATOM 9114 C C . ILE B 1 438 ? -34.375 -0.817 16.5 1 95.12 438 ILE B C 1
ATOM 9116 O O . ILE B 1 438 ? -33.75 -1.882 16.438 1 95.12 438 ILE B O 1
ATOM 9120 N N . PRO B 1 439 ? -35.625 -0.724 16.875 1 94.19 439 PRO B N 1
ATOM 9121 C CA . PRO B 1 439 ? -36.344 -1.983 17.094 1 94.19 439 PRO B CA 1
ATOM 9122 C C . PRO B 1 439 ? -36.562 -2.77 15.805 1 94.19 439 PRO B C 1
ATOM 9124 O O . PRO B 1 439 ? -36.812 -2.18 14.75 1 94.19 439 PRO B O 1
ATOM 9127 N N . VAL B 1 440 ? -36.5 -4.121 15.883 1 94.19 440 VAL B N 1
ATOM 9128 C CA . VAL B 1 440 ? -36.625 -5 14.727 1 94.19 440 VAL B CA 1
ATOM 9129 C C . VAL B 1 440 ? -37.969 -4.738 14.023 1 94.19 440 VAL B C 1
ATOM 9131 O O . VAL B 1 440 ? -38.031 -4.727 12.789 1 94.19 440 VAL B O 1
ATOM 9134 N N . GLU B 1 441 ? -38.969 -4.41 14.766 1 91.94 441 GLU B N 1
ATOM 9135 C CA . GLU B 1 441 ? -40.312 -4.184 14.234 1 91.94 441 GLU B CA 1
ATOM 9136 C C . GLU B 1 441 ? -40.375 -2.898 13.414 1 91.94 441 GLU B C 1
ATOM 9138 O O . GLU B 1 441 ? -41.25 -2.74 12.562 1 91.94 441 GLU B O 1
ATOM 9143 N N . ALA B 1 442 ? -39.438 -2.029 13.672 1 92.94 442 ALA B N 1
ATOM 9144 C CA . ALA B 1 442 ? -39.469 -0.735 13 1 92.94 442 ALA B CA 1
ATOM 9145 C C . ALA B 1 442 ? -38.688 -0.798 11.688 1 92.94 442 ALA B C 1
ATOM 9147 O O . ALA B 1 442 ? -38.781 0.109 10.859 1 92.94 442 ALA B O 1
ATOM 9148 N N . VAL B 1 443 ? -37.938 -1.847 11.469 1 94.88 443 VAL B N 1
ATOM 9149 C CA . VAL B 1 443 ? -37.094 -1.959 10.289 1 94.88 443 VAL B CA 1
ATOM 9150 C C . VAL B 1 443 ? -37.938 -1.911 9.023 1 94.88 443 VAL B C 1
ATOM 9152 O O . VAL B 1 443 ? -37.625 -1.165 8.086 1 94.88 443 VAL B O 1
ATOM 9155 N N . ALA B 1 444 ? -38.969 -2.605 9.031 1 92.69 444 ALA B N 1
ATOM 9156 C CA . ALA B 1 444 ? -39.875 -2.645 7.867 1 92.69 444 ALA B CA 1
ATOM 9157 C C . ALA B 1 444 ? -40.531 -1.286 7.629 1 92.69 444 ALA B C 1
ATOM 9159 O O . ALA B 1 444 ? -40.719 -0.886 6.484 1 92.69 444 ALA B O 1
ATOM 9160 N N . ASP B 1 445 ? -40.781 -0.607 8.703 1 91.75 445 ASP B N 1
ATOM 9161 C CA . ASP B 1 445 ? -41.406 0.712 8.594 1 91.75 445 ASP B CA 1
ATOM 9162 C C . ASP B 1 445 ? -40.438 1.718 7.973 1 91.75 445 ASP B C 1
ATOM 9164 O O . ASP B 1 445 ? -40.844 2.59 7.203 1 91.75 445 ASP B O 1
ATOM 9168 N N . ILE B 1 446 ? -39.25 1.608 8.32 1 92.44 446 ILE B N 1
ATOM 9169 C CA . ILE B 1 446 ? -38.25 2.596 7.914 1 92.44 446 ILE B CA 1
ATOM 9170 C C . ILE B 1 446 ? -37.781 2.299 6.496 1 92.44 446 ILE B C 1
ATOM 9172 O O . ILE B 1 446 ? -37.688 3.205 5.664 1 92.44 446 ILE B O 1
ATOM 9176 N N . PHE B 1 447 ? -37.594 1.015 6.207 1 92.44 447 PHE B N 1
ATOM 9177 C CA . PHE B 1 447 ? -36.875 0.674 4.973 1 92.44 447 PHE B CA 1
ATOM 9178 C C . PHE B 1 447 ? -37.812 -0.051 4.008 1 92.44 447 PHE B C 1
ATOM 9180 O O . PHE B 1 447 ? -37.375 -0.521 2.955 1 92.44 447 PHE B O 1
ATOM 9187 N N . GLY B 1 448 ? -38.969 -0.122 4.391 1 89.12 448 GLY B N 1
ATOM 9188 C CA . GLY B 1 448 ? -39.938 -0.818 3.553 1 89.12 448 GLY B CA 1
ATOM 9189 C C . GLY B 1 448 ? -40.031 -0.255 2.146 1 89.12 448 GLY B C 1
ATOM 9190 O O . GLY B 1 448 ? -39.438 0.797 1.857 1 89.12 448 GLY B O 1
ATOM 9191 N N . GLU B 1 449 ? -40.719 -0.948 1.305 1 85.81 449 GLU B N 1
ATOM 9192 C CA . GLU B 1 449 ? -40.812 -0.622 -0.115 1 85.81 449 GLU B CA 1
ATOM 9193 C C . GLU B 1 449 ? -41.312 0.803 -0.319 1 85.81 449 GLU B C 1
ATOM 9195 O O . GLU B 1 449 ? -42.281 1.224 0.323 1 85.81 449 GLU B O 1
ATOM 9200 N N . GLY B 1 450 ? -40.656 1.488 -1.105 1 84.31 450 GLY B N 1
ATOM 9201 C CA . GLY B 1 450 ? -41.062 2.842 -1.446 1 84.31 450 GLY B CA 1
ATOM 9202 C C . GLY B 1 450 ? -40.406 3.898 -0.574 1 84.31 450 GLY B C 1
ATOM 9203 O O . GLY B 1 450 ? -40.531 5.094 -0.85 1 84.31 450 GLY B O 1
ATOM 9204 N N . ASN B 1 451 ? -39.781 3.467 0.473 1 88.19 451 ASN B N 1
ATOM 9205 C CA . ASN B 1 451 ? -39.094 4.418 1.348 1 88.19 451 ASN B CA 1
ATOM 9206 C C . ASN B 1 451 ? -37.656 4.629 0.933 1 88.19 451 ASN B C 1
ATOM 9208 O O . ASN B 1 451 ? -37 3.713 0.419 1 88.19 451 ASN B O 1
ATOM 9212 N N . LEU B 1 452 ? -37.156 5.871 1.098 1 90.62 452 LEU B N 1
ATOM 9213 C CA . LEU B 1 452 ? -35.75 6.215 0.908 1 90.62 452 LEU B CA 1
ATOM 9214 C C . LEU B 1 452 ? -35.281 5.742 -0.455 1 90.62 452 LEU B C 1
ATOM 9216 O O . LEU B 1 452 ? -34.219 5.102 -0.55 1 90.62 452 LEU B O 1
ATOM 9220 N N . ILE B 1 453 ? -35.969 6.023 -1.515 1 88.81 453 ILE B N 1
ATOM 9221 C CA . ILE B 1 453 ? -35.781 5.469 -2.852 1 88.81 453 ILE B CA 1
ATOM 9222 C C . ILE B 1 453 ? -34.438 5.926 -3.418 1 88.81 453 ILE B C 1
ATOM 9224 O O . ILE B 1 453 ? -33.812 5.199 -4.184 1 88.81 453 ILE B O 1
ATOM 9228 N N . LYS B 1 454 ? -34 7.055 -2.988 1 90.25 454 LYS B N 1
ATOM 9229 C CA . LYS B 1 454 ? -32.781 7.586 -3.572 1 90.25 454 LYS B CA 1
ATOM 9230 C C . LYS B 1 454 ? -31.562 7.289 -2.686 1 90.25 454 LYS B C 1
ATOM 9232 O O . LYS B 1 454 ? -30.453 7.762 -2.955 1 90.25 454 LYS B O 1
ATOM 9237 N N . LEU B 1 455 ? -31.734 6.543 -1.649 1 94.06 455 LEU B N 1
ATOM 9238 C CA . LEU B 1 455 ? -30.672 6.277 -0.678 1 94.06 455 LEU B CA 1
ATOM 9239 C C . LEU B 1 455 ? -29.594 5.391 -1.281 1 94.06 455 LEU B C 1
ATOM 9241 O O . LEU B 1 455 ? -29.875 4.262 -1.695 1 94.06 455 LEU B O 1
ATOM 9245 N N . GLU B 1 456 ? -28.359 5.887 -1.284 1 96.19 456 GLU B N 1
ATOM 9246 C CA . GLU B 1 456 ? -27.234 5.164 -1.868 1 96.19 456 GLU B CA 1
ATOM 9247 C C . GLU B 1 456 ? -26.328 4.59 -0.786 1 96.19 456 GLU B C 1
ATOM 9249 O O . GLU B 1 456 ? -25.703 3.549 -0.982 1 96.19 456 GLU B O 1
ATOM 9254 N N . THR B 1 457 ? -26.188 5.309 0.243 1 97.94 457 THR B N 1
ATOM 9255 C CA . THR B 1 457 ? -25.297 4.922 1.335 1 97.94 457 THR B CA 1
ATOM 9256 C C . THR B 1 457 ? -26.062 4.871 2.656 1 97.94 457 THR B C 1
ATOM 9258 O O . THR B 1 457 ? -26.719 5.84 3.037 1 97.94 457 THR B O 1
ATOM 9261 N N . LEU B 1 458 ? -25.938 3.746 3.338 1 97.88 458 LEU B N 1
ATOM 9262 C CA . LEU B 1 458 ? -26.641 3.559 4.605 1 97.88 458 LEU B CA 1
ATOM 9263 C C . LEU B 1 458 ? -25.703 2.98 5.66 1 97.88 458 LEU B C 1
ATOM 9265 O O . LEU B 1 458 ? -25.047 1.957 5.43 1 97.88 458 LEU B O 1
ATOM 9269 N N . ASN B 1 459 ? -25.609 3.637 6.742 1 98.31 459 ASN B N 1
ATOM 9270 C CA . ASN B 1 459 ? -24.922 3.119 7.914 1 98.31 459 ASN B CA 1
ATOM 9271 C C . ASN B 1 459 ? -25.891 2.76 9.031 1 98.31 459 ASN B C 1
ATOM 9273 O O . ASN B 1 459 ? -26.516 3.645 9.625 1 98.31 459 ASN B O 1
ATOM 9277 N N . ILE B 1 460 ? -26.047 1.553 9.32 1 97.31 460 ILE B N 1
ATOM 9278 C CA . ILE B 1 460 ? -26.938 1.079 10.375 1 97.31 460 ILE B CA 1
ATOM 9279 C C . ILE B 1 460 ? -26.156 0.288 11.406 1 97.31 460 ILE B C 1
ATOM 9281 O O . ILE B 1 460 ? -26.656 -0.677 11.984 1 97.31 460 ILE B O 1
ATOM 9285 N N . SER B 1 461 ? -24.938 0.636 11.578 1 96.88 461 SER B N 1
ATOM 9286 C CA . SER B 1 461 ? -24.062 -0.104 12.477 1 96.88 461 SER B CA 1
ATOM 9287 C C . SER B 1 461 ? -24.5 0.064 13.938 1 96.88 461 SER B C 1
ATOM 9289 O O . SER B 1 461 ? -25.109 1.068 14.289 1 96.88 461 SER B O 1
ATOM 9291 N N . ASP B 1 462 ? -24.297 -0.906 14.734 1 95.44 462 ASP B N 1
ATOM 9292 C CA . ASP B 1 462 ? -24.438 -0.906 16.188 1 95.44 462 ASP B CA 1
ATOM 9293 C C . ASP B 1 462 ? -25.875 -0.614 16.594 1 95.44 462 ASP B C 1
ATOM 9295 O O . ASP B 1 462 ? -26.125 0.268 17.422 1 95.44 462 ASP B O 1
ATOM 9299 N N . ASN B 1 463 ? -26.828 -1.381 16.016 1 95.56 463 ASN B N 1
ATOM 9300 C CA . ASN B 1 463 ? -28.219 -1.271 16.406 1 95.56 463 ASN B CA 1
ATOM 9301 C C . ASN B 1 463 ? -28.719 -2.547 17.078 1 95.56 463 ASN B C 1
ATOM 9303 O O . ASN B 1 463 ? -29.875 -2.633 17.484 1 95.56 463 ASN B O 1
ATOM 9307 N N . ASP B 1 464 ? -27.922 -3.555 17.156 1 93.06 464 ASP B N 1
ATOM 9308 C CA . ASP B 1 464 ? -28.25 -4.828 17.797 1 93.06 464 ASP B CA 1
ATOM 9309 C C . ASP B 1 464 ? -29.516 -5.438 17.188 1 93.06 464 ASP B C 1
ATOM 9311 O O . ASP B 1 464 ? -30.422 -5.844 17.922 1 93.06 464 ASP B O 1
ATOM 9315 N N . LEU B 1 465 ? -29.562 -5.512 15.977 1 95.06 465 LEU B N 1
ATOM 9316 C CA . LEU B 1 465 ? -30.734 -5.996 15.258 1 95.06 465 LEU B CA 1
ATOM 9317 C C . LEU B 1 465 ? -30.891 -7.508 15.414 1 95.06 465 LEU B C 1
ATOM 9319 O O . LEU B 1 465 ? -32 -8.031 15.375 1 95.06 465 LEU B O 1
ATOM 9323 N N . GLY B 1 466 ? -29.828 -8.156 15.594 1 94.12 466 GLY B N 1
ATOM 9324 C CA . GLY B 1 466 ? -29.859 -9.609 15.664 1 94.12 466 GLY B CA 1
ATOM 9325 C C . GLY B 1 466 ? -30.094 -10.273 14.32 1 94.12 466 GLY B C 1
ATOM 9326 O O . GLY B 1 466 ? -30.188 -9.594 13.297 1 94.12 466 GLY B O 1
ATOM 9327 N N . ASP B 1 467 ? -30.219 -11.602 14.352 1 95.19 467 ASP B N 1
ATOM 9328 C CA . ASP B 1 467 ? -30.359 -12.383 13.125 1 95.19 467 ASP B CA 1
ATOM 9329 C C . ASP B 1 467 ? -31.672 -12.047 12.414 1 95.19 467 ASP B C 1
ATOM 9331 O O . ASP B 1 467 ? -31.703 -11.93 11.188 1 95.19 467 ASP B O 1
ATOM 9335 N N . GLU B 1 468 ? -32.656 -11.852 13.18 1 95.38 468 GLU B N 1
ATOM 9336 C CA . GLU B 1 468 ? -33.969 -11.555 12.602 1 95.38 468 GLU B CA 1
ATOM 9337 C C . GLU B 1 468 ? -33.969 -10.18 11.938 1 95.38 468 GLU B C 1
ATOM 9339 O O . GLU B 1 468 ? -34.438 -10.039 10.805 1 95.38 468 GLU B O 1
ATOM 9344 N N . GLY B 1 469 ? -33.531 -9.203 12.633 1 96 469 GLY B N 1
ATOM 9345 C CA . GLY B 1 469 ? -33.469 -7.859 12.078 1 96 469 GLY B CA 1
ATOM 9346 C C . GLY B 1 469 ? -32.625 -7.77 10.82 1 96 469 GLY B C 1
ATOM 9347 O O . GLY B 1 469 ? -33 -7.09 9.867 1 96 469 GLY B O 1
ATOM 9348 N N . ILE B 1 470 ? -31.531 -8.461 10.82 1 96.56 470 ILE B N 1
ATOM 9349 C CA . ILE B 1 470 ? -30.625 -8.477 9.664 1 96.56 470 ILE B CA 1
ATOM 9350 C C . ILE B 1 470 ? -31.328 -9.133 8.477 1 96.56 470 ILE B C 1
ATOM 9352 O O . ILE B 1 470 ? -31.234 -8.656 7.344 1 96.56 470 ILE B O 1
ATOM 9356 N N . THR B 1 471 ? -32.031 -10.227 8.758 1 96.5 471 THR B N 1
ATOM 9357 C CA . THR B 1 471 ? -32.781 -10.914 7.707 1 96.5 471 THR B CA 1
ATOM 9358 C C . THR B 1 471 ? -33.75 -9.961 7.023 1 96.5 471 THR B C 1
ATOM 9360 O O . THR B 1 471 ? -33.719 -9.82 5.797 1 96.5 471 THR B O 1
ATOM 9363 N N . ILE B 1 472 ? -34.5 -9.266 7.805 1 96.38 472 ILE B N 1
ATOM 9364 C CA . ILE B 1 472 ? -35.531 -8.359 7.289 1 96.38 472 ILE B CA 1
ATOM 9365 C C . ILE B 1 472 ? -34.844 -7.219 6.523 1 96.38 472 ILE B C 1
ATOM 9367 O O . ILE B 1 472 ? -35.25 -6.906 5.398 1 96.38 472 ILE B O 1
ATOM 9371 N N . LEU B 1 473 ? -33.875 -6.641 7.086 1 96.56 473 LEU B N 1
ATOM 9372 C CA . LEU B 1 473 ? -33.188 -5.508 6.48 1 96.56 473 LEU B CA 1
ATOM 9373 C C . LEU B 1 473 ? -32.562 -5.895 5.141 1 96.56 473 LEU B C 1
ATOM 9375 O O . LEU B 1 473 ? -32.781 -5.203 4.141 1 96.56 473 LEU B O 1
ATOM 9379 N N . CYS B 1 474 ? -31.828 -7.012 5.09 1 95.56 474 CYS B N 1
ATOM 9380 C CA . CYS B 1 474 ? -31.141 -7.426 3.877 1 95.56 474 CYS B CA 1
ATOM 9381 C C . CYS B 1 474 ? -32.125 -7.805 2.781 1 95.56 474 CYS B C 1
ATOM 9383 O O . CYS B 1 474 ? -31.859 -7.602 1.597 1 95.56 474 CYS B O 1
ATOM 9385 N N . ASP B 1 475 ? -33.25 -8.312 3.164 1 93.81 475 ASP B N 1
ATOM 9386 C CA . ASP B 1 475 ? -34.281 -8.609 2.18 1 93.81 475 ASP B CA 1
ATOM 9387 C C . ASP B 1 475 ? -34.812 -7.336 1.515 1 93.81 475 ASP B C 1
ATOM 9389 O O . ASP B 1 475 ? -35.031 -7.309 0.302 1 93.81 475 ASP B O 1
ATOM 9393 N N . PHE B 1 476 ? -34.969 -6.293 2.275 1 93 476 PHE B N 1
ATOM 9394 C CA . PHE B 1 476 ? -35.375 -5.016 1.721 1 93 476 PHE B CA 1
ATOM 9395 C C . PHE B 1 476 ? -34.281 -4.398 0.865 1 93 476 PHE B C 1
ATOM 9397 O O . PHE B 1 476 ? -34.562 -3.852 -0.205 1 93 476 PHE B O 1
ATOM 9404 N N . MET B 1 477 ? -33.031 -4.531 1.338 1 93 477 MET B N 1
ATOM 9405 C CA . MET B 1 477 ? -31.906 -3.955 0.613 1 93 477 MET B CA 1
ATOM 9406 C C . MET B 1 477 ? -31.703 -4.664 -0.72 1 93 477 MET B C 1
ATOM 9408 O O . MET B 1 477 ? -31.297 -4.043 -1.702 1 93 477 MET B O 1
ATOM 9412 N N . ALA B 1 478 ? -31.969 -6 -0.722 1 91.31 478 ALA B N 1
ATOM 9413 C CA . ALA B 1 478 ? -31.828 -6.789 -1.942 1 91.31 478 ALA B CA 1
ATOM 9414 C C . ALA B 1 478 ? -32.719 -6.266 -3.049 1 91.31 478 ALA B C 1
ATOM 9416 O O . ALA B 1 478 ? -32.406 -6.379 -4.234 1 91.31 478 ALA B O 1
ATOM 9417 N N . ASN B 1 479 ? -33.781 -5.586 -2.668 1 88.75 479 ASN B N 1
ATOM 9418 C CA . ASN B 1 479 ? -34.75 -5.102 -3.631 1 88.75 479 ASN B CA 1
ATOM 9419 C C . ASN B 1 479 ? -34.75 -3.578 -3.734 1 88.75 479 ASN B C 1
ATOM 9421 O O . ASN B 1 479 ? -35.562 -2.988 -4.422 1 88.75 479 ASN B O 1
ATOM 9425 N N . HIS B 1 480 ? -33.844 -3.014 -3.035 1 90.25 480 HIS B N 1
ATOM 9426 C CA . HIS B 1 480 ? -33.75 -1.557 -3.037 1 90.25 480 HIS B CA 1
ATOM 9427 C C . HIS B 1 480 ? -33.188 -1.033 -4.348 1 90.25 480 HIS B C 1
ATOM 9429 O O . HIS B 1 480 ? -32.25 -1.616 -4.898 1 90.25 480 HIS B O 1
ATOM 9435 N N . GLN B 1 481 ? -33.594 0.033 -4.867 1 85.62 481 GLN B N 1
ATOM 9436 C CA . GLN B 1 481 ? -33.312 0.511 -6.215 1 85.62 481 GLN B CA 1
ATOM 9437 C C . GLN B 1 481 ? -31.953 1.214 -6.258 1 85.62 481 GLN B C 1
ATOM 9439 O O . GLN B 1 481 ? -31.266 1.196 -7.285 1 85.62 481 GLN B O 1
ATOM 9444 N N . SER B 1 482 ? -31.594 1.793 -5.07 1 91.69 482 SER B N 1
ATOM 9445 C CA . SER B 1 482 ? -30.5 2.738 -5.227 1 91.69 482 SER B CA 1
ATOM 9446 C C . SER B 1 482 ? -29.344 2.4 -4.289 1 91.69 482 SER B C 1
ATOM 9448 O O . SER B 1 482 ? -28.219 2.895 -4.469 1 91.69 482 SER B O 1
ATOM 9450 N N . ILE B 1 483 ? -29.422 1.575 -3.316 1 93.5 483 ILE B N 1
ATOM 9451 C CA . ILE B 1 483 ? -28.422 1.342 -2.281 1 93.5 483 ILE B CA 1
ATOM 9452 C C . ILE B 1 483 ? -27.172 0.705 -2.902 1 93.5 483 ILE B C 1
ATOM 9454 O O . ILE B 1 483 ? -27.281 -0.231 -3.697 1 93.5 483 ILE B O 1
ATOM 9458 N N . ARG B 1 484 ? -26.062 1.255 -2.576 1 95.12 484 ARG B N 1
ATOM 9459 C CA . ARG B 1 484 ? -24.781 0.751 -3.088 1 95.12 484 ARG B CA 1
ATOM 9460 C C . ARG B 1 484 ? -23.812 0.475 -1.95 1 95.12 484 ARG B C 1
ATOM 9462 O O . ARG B 1 484 ? -22.969 -0.42 -2.051 1 95.12 484 ARG B O 1
ATOM 9469 N N . ASN B 1 485 ? -23.891 1.288 -0.965 1 97.19 485 ASN B N 1
ATOM 9470 C CA . ASN B 1 485 ? -22.984 1.184 0.172 1 97.19 485 ASN B CA 1
ATOM 9471 C C . ASN B 1 485 ? -23.734 0.909 1.47 1 97.19 485 ASN B C 1
ATOM 9473 O O . ASN B 1 485 ? -24.578 1.71 1.885 1 97.19 485 ASN B O 1
ATOM 9477 N N . LEU B 1 486 ? -23.344 -0.221 2.08 1 97.62 486 LEU B N 1
ATOM 9478 C CA . LEU B 1 486 ? -24.094 -0.648 3.256 1 97.62 486 LEU B CA 1
ATOM 9479 C C . LEU B 1 486 ? -23.141 -1.029 4.391 1 97.62 486 LEU B C 1
ATOM 9481 O O . LEU B 1 486 ? -22.219 -1.816 4.195 1 97.62 486 LEU B O 1
ATOM 9485 N N . ASP B 1 487 ? -23.328 -0.463 5.559 1 98.06 487 ASP B N 1
ATOM 9486 C CA . ASP B 1 487 ? -22.594 -0.824 6.766 1 98.06 487 ASP B CA 1
ATOM 9487 C C . ASP B 1 487 ? -23.5 -1.531 7.77 1 98.06 487 ASP B C 1
ATOM 9489 O O . ASP B 1 487 ? -24.375 -0.903 8.383 1 98.06 487 ASP B O 1
ATOM 9493 N N . LEU B 1 488 ? -23.266 -2.775 7.984 1 97.19 488 LEU B N 1
ATOM 9494 C CA . LEU B 1 488 ? -24.078 -3.615 8.859 1 97.19 488 LEU B CA 1
ATOM 9495 C C . LEU B 1 488 ? -23.297 -3.988 10.125 1 97.19 488 LEU B C 1
ATOM 9497 O O . LEU B 1 488 ? -23.703 -4.891 10.859 1 97.19 488 LEU B O 1
ATOM 9501 N N . SER B 1 489 ? -22.312 -3.283 10.43 1 96.25 489 SER B N 1
ATOM 9502 C CA . SER B 1 489 ? -21.375 -3.666 11.492 1 96.25 489 SER B CA 1
ATOM 9503 C C . SER B 1 489 ? -22.078 -3.67 12.852 1 96.25 489 SER B C 1
ATOM 9505 O O . SER B 1 489 ? -23 -2.883 13.086 1 96.25 489 SER B O 1
ATOM 9507 N N . GLY B 1 490 ? -21.656 -4.559 13.672 1 93.81 490 GLY B N 1
ATOM 9508 C CA . GLY B 1 490 ? -22.047 -4.559 15.078 1 93.81 490 GLY B CA 1
ATOM 9509 C C . GLY B 1 490 ? -23.516 -4.871 15.281 1 93.81 490 GLY B C 1
ATOM 9510 O O . GLY B 1 490 ? -24.141 -4.336 16.203 1 93.81 490 GLY B O 1
ATOM 9511 N N . ASN B 1 491 ? -24.094 -5.645 14.375 1 94.81 491 ASN B N 1
ATOM 9512 C CA . ASN B 1 491 ? -25.516 -5.914 14.516 1 94.81 491 ASN B CA 1
ATOM 9513 C C . ASN B 1 491 ? -25.781 -7.359 14.93 1 94.81 491 ASN B C 1
ATOM 9515 O O . ASN B 1 491 ? -26.891 -7.699 15.344 1 94.81 491 ASN B O 1
ATOM 9519 N N . PHE B 1 492 ? -24.75 -8.156 14.875 1 92.69 492 PHE B N 1
ATOM 9520 C CA . PHE B 1 492 ? -24.938 -9.555 15.25 1 92.69 492 PHE B CA 1
ATOM 9521 C C . PHE B 1 492 ? -24.766 -9.734 16.75 1 92.69 492 PHE B C 1
ATOM 9523 O O . PHE B 1 492 ? -24.062 -8.961 17.406 1 92.69 492 PHE B O 1
ATOM 9530 N N . SER B 1 493 ? -25.641 -10.633 17.203 1 86.25 493 SER B N 1
ATOM 9531 C CA . SER B 1 493 ? -25.578 -11 18.625 1 86.25 493 SER B CA 1
ATOM 9532 C C . SER B 1 493 ? -25.391 -12.508 18.797 1 86.25 493 SER B C 1
ATOM 9534 O O . SER B 1 493 ? -24.812 -13.172 17.922 1 86.25 493 SER B O 1
ATOM 9536 N N . LYS B 1 494 ? -25.859 -13.016 19.906 1 84.44 494 LYS B N 1
ATOM 9537 C CA . LYS B 1 494 ? -25.766 -14.453 20.156 1 84.44 494 LYS B CA 1
ATOM 9538 C C . LYS B 1 494 ? -26.406 -15.25 19.016 1 84.44 494 LYS B C 1
ATOM 9540 O O . LYS B 1 494 ? -27.469 -14.883 18.516 1 84.44 494 LYS B O 1
ATOM 9545 N N . ARG B 1 495 ? -25.641 -16.203 18.547 1 86.56 495 ARG B N 1
ATOM 9546 C CA . ARG B 1 495 ? -26.109 -17.062 17.453 1 86.56 495 ARG B CA 1
ATOM 9547 C C . ARG B 1 495 ? -27.453 -17.688 17.797 1 86.56 495 ARG B C 1
ATOM 9549 O O . ARG B 1 495 ? -27.609 -18.312 18.844 1 86.56 495 ARG B O 1
ATOM 9556 N N . THR B 1 496 ? -28.375 -17.484 16.969 1 89.25 496 THR B N 1
ATOM 9557 C CA . THR B 1 496 ? -29.703 -18.047 17.141 1 89.25 496 THR B CA 1
ATOM 9558 C C . THR B 1 496 ? -30.031 -19.031 16.016 1 89.25 496 THR B C 1
ATOM 9560 O O . THR B 1 496 ? -29.188 -19.281 15.148 1 89.25 496 THR B O 1
ATOM 9563 N N . LYS B 1 497 ? -31.234 -19.562 16.094 1 90.19 497 LYS B N 1
ATOM 9564 C CA . LYS B 1 497 ? -31.703 -20.484 15.062 1 90.19 497 LYS B CA 1
ATOM 9565 C C . LYS B 1 497 ? -31.891 -19.766 13.727 1 90.19 497 LYS B C 1
ATOM 9567 O O . LYS B 1 497 ? -31.828 -20.391 12.672 1 90.19 497 LYS B O 1
ATOM 9572 N N . ALA B 1 498 ? -31.953 -18.484 13.766 1 91.81 498 ALA B N 1
ATOM 9573 C CA . ALA B 1 498 ? -32.219 -17.688 12.57 1 91.81 498 ALA B CA 1
ATOM 9574 C C . ALA B 1 498 ? -30.922 -17.281 11.875 1 91.81 498 ALA B C 1
ATOM 9576 O O . ALA B 1 498 ? -30.953 -16.641 10.828 1 91.81 498 ALA B O 1
ATOM 9577 N N . ARG B 1 499 ? -29.844 -17.719 12.391 1 93.62 499 ARG B N 1
ATOM 9578 C CA . ARG B 1 499 ? -28.547 -17.297 11.867 1 93.62 499 ARG B CA 1
ATOM 9579 C C . ARG B 1 499 ? -28.391 -17.719 10.414 1 93.62 499 ARG B C 1
ATOM 9581 O O . ARG B 1 499 ? -27.953 -16.906 9.578 1 93.62 499 ARG B O 1
ATOM 9588 N N . GLN B 1 500 ? -28.719 -18.891 10.156 1 92.31 500 GLN B N 1
ATOM 9589 C CA . GLN B 1 500 ? -28.578 -19.391 8.797 1 92.31 500 GLN B CA 1
ATOM 9590 C C . GLN B 1 500 ? -29.391 -18.562 7.809 1 92.31 500 GLN B C 1
ATOM 9592 O O . GLN B 1 500 ? -28.922 -18.25 6.719 1 92.31 500 GLN B O 1
ATOM 9597 N N . THR B 1 501 ? -30.562 -18.25 8.25 1 94.69 501 THR B N 1
ATOM 9598 C CA . THR B 1 501 ? -31.438 -17.453 7.406 1 94.69 501 THR B CA 1
ATOM 9599 C C . THR B 1 501 ? -30.859 -16.047 7.199 1 94.69 501 THR B C 1
ATOM 9601 O O . THR B 1 501 ? -30.953 -15.492 6.105 1 94.69 501 THR B O 1
ATOM 9604 N N . ALA B 1 502 ? -30.328 -15.5 8.203 1 95.44 502 ALA B N 1
ATOM 9605 C CA . ALA B 1 502 ? -29.719 -14.18 8.117 1 95.44 502 ALA B CA 1
ATOM 9606 C C . ALA B 1 502 ? -28.562 -14.18 7.117 1 95.44 502 ALA B C 1
ATOM 9608 O O . ALA B 1 502 ? -28.469 -13.281 6.273 1 95.44 502 ALA B O 1
ATOM 9609 N N . ILE B 1 503 ? -27.719 -15.219 7.207 1 95 503 ILE B N 1
ATOM 9610 C CA . ILE B 1 503 ? -26.578 -15.352 6.309 1 95 503 ILE B CA 1
ATOM 9611 C C . ILE B 1 503 ? -27.078 -15.516 4.875 1 95 503 ILE B C 1
ATOM 9613 O O . ILE B 1 503 ? -26.531 -14.898 3.949 1 95 503 ILE B O 1
ATOM 9617 N N . GLU B 1 504 ? -28.094 -16.281 4.707 1 93.75 504 GLU B N 1
ATOM 9618 C CA . GLU B 1 504 ? -28.688 -16.484 3.391 1 93.75 504 GLU B CA 1
ATOM 9619 C C . GLU B 1 504 ? -29.203 -15.18 2.797 1 93.75 504 GLU B C 1
ATOM 9621 O O . GLU B 1 504 ? -29.031 -14.93 1.602 1 93.75 504 GLU B O 1
ATOM 9626 N N . SER B 1 505 ? -29.812 -14.422 3.627 1 94.88 505 SER B N 1
ATOM 9627 C CA . SER B 1 505 ? -30.344 -13.141 3.17 1 94.88 505 SER B CA 1
ATOM 9628 C C . SER B 1 505 ? -29.219 -12.211 2.715 1 94.88 505 SER B C 1
ATOM 9630 O O . SER B 1 505 ? -29.359 -11.5 1.72 1 94.88 505 SER B O 1
ATOM 9632 N N . ILE B 1 506 ? -28.125 -12.195 3.43 1 95.19 506 ILE B N 1
ATOM 9633 C CA . ILE B 1 506 ? -26.984 -11.391 3.049 1 95.19 506 ILE B CA 1
ATOM 9634 C C . ILE B 1 506 ? -26.422 -11.867 1.708 1 95.19 506 ILE B C 1
ATOM 9636 O O . ILE B 1 506 ? -26.172 -11.062 0.812 1 95.19 506 ILE B O 1
ATOM 9640 N N . VAL B 1 507 ? -26.266 -13.211 1.567 1 93.25 507 VAL B N 1
ATOM 9641 C CA . VAL B 1 507 ? -25.734 -13.805 0.346 1 93.25 507 VAL B CA 1
ATOM 9642 C C . VAL B 1 507 ? -26.641 -13.469 -0.832 1 93.25 507 VAL B C 1
ATOM 9644 O O . VAL B 1 507 ? -26.156 -13.07 -1.897 1 93.25 507 VAL B O 1
ATOM 9647 N N . ASN B 1 508 ? -27.922 -13.555 -0.605 1 91.75 508 ASN B N 1
ATOM 9648 C CA . ASN B 1 508 ? -28.891 -13.227 -1.641 1 91.75 508 ASN B CA 1
ATOM 9649 C C . ASN B 1 508 ? -28.797 -11.766 -2.062 1 91.75 508 ASN B C 1
ATOM 9651 O O . ASN B 1 508 ? -28.891 -11.445 -3.25 1 91.75 508 ASN B O 1
ATOM 9655 N N . MET B 1 509 ? -28.625 -10.945 -1.127 1 93 509 MET B N 1
ATOM 9656 C CA . MET B 1 509 ? -28.484 -9.516 -1.401 1 93 509 MET B CA 1
ATOM 9657 C C . MET B 1 509 ? -27.25 -9.242 -2.258 1 93 509 MET B C 1
ATOM 9659 O O . MET B 1 509 ? -27.312 -8.453 -3.205 1 93 509 MET B O 1
ATOM 9663 N N . LEU B 1 510 ? -26.219 -9.93 -2.025 1 91.94 510 LEU B N 1
ATOM 9664 C CA . LEU B 1 510 ? -24.953 -9.734 -2.744 1 91.94 510 LEU B CA 1
ATOM 9665 C C . LEU B 1 510 ? -25.047 -10.297 -4.16 1 91.94 510 LEU B C 1
ATOM 9667 O O . LEU B 1 510 ? -24.484 -9.727 -5.098 1 91.94 510 LEU B O 1
ATOM 9671 N N . GLU B 1 511 ? -25.75 -11.398 -4.332 1 86.5 511 GLU B N 1
ATOM 9672 C CA . GLU B 1 511 ? -25.766 -12.117 -5.602 1 86.5 511 GLU B CA 1
ATOM 9673 C C . GLU B 1 511 ? -26.844 -11.578 -6.535 1 86.5 511 GLU B C 1
ATOM 9675 O O . GLU B 1 511 ? -26.797 -11.805 -7.746 1 86.5 511 GLU B O 1
ATOM 9680 N N . LYS B 1 512 ? -27.75 -10.992 -5.898 1 79.75 512 LYS B N 1
ATOM 9681 C CA . LYS B 1 512 ? -28.891 -10.57 -6.699 1 79.75 512 LYS B CA 1
ATOM 9682 C C . LYS B 1 512 ? -28.469 -9.586 -7.785 1 79.75 512 LYS B C 1
ATOM 9684 O O . LYS B 1 512 ? -27.781 -8.602 -7.504 1 79.75 512 LYS B O 1
ATOM 9689 N N . LYS B 1 513 ? -28.594 -10.07 -9.055 1 64.88 513 LYS B N 1
ATOM 9690 C CA . LYS B 1 513 ? -28.375 -9.242 -10.234 1 64.88 513 LYS B CA 1
ATOM 9691 C C . LYS B 1 513 ? -29.688 -8.766 -10.836 1 64.88 513 LYS B C 1
ATOM 9693 O O . LYS B 1 513 ? -30.641 -9.547 -10.938 1 64.88 513 LYS B O 1
ATOM 9698 N N . SER B 1 514 ? -30.141 -7.652 -10.562 1 59.44 514 SER B N 1
ATOM 9699 C CA . SER B 1 514 ? -31.344 -7.215 -11.258 1 59.44 514 SER B CA 1
ATOM 9700 C C . SER B 1 514 ? -31.062 -6 -12.141 1 59.44 514 SER B C 1
ATOM 9702 O O . SER B 1 514 ? -30.125 -5.234 -11.867 1 59.44 514 SER B O 1
ATOM 9704 N N . LYS B 1 515 ? -31.547 -6.078 -13.367 1 56.25 515 LYS B N 1
ATOM 9705 C CA . LYS B 1 515 ? -31.469 -4.941 -14.281 1 56.25 515 LYS B CA 1
ATOM 9706 C C . LYS B 1 515 ? -31.906 -3.65 -13.594 1 56.25 515 LYS B C 1
ATOM 9708 O O . LYS B 1 515 ? -31.422 -2.566 -13.93 1 56.25 515 LYS B O 1
ATOM 9713 N N . THR B 1 516 ? -32.75 -3.781 -12.656 1 56.53 516 THR B N 1
ATOM 9714 C CA . THR B 1 516 ? -33.406 -2.598 -12.086 1 56.53 516 THR B CA 1
ATOM 9715 C C . THR B 1 516 ? -32.75 -2.229 -10.75 1 56.53 516 THR B C 1
ATOM 9717 O O . THR B 1 516 ? -33.031 -1.17 -10.188 1 56.53 516 THR B O 1
ATOM 9720 N N . HIS B 1 517 ? -31.906 -3.111 -10.273 1 63 517 HIS B N 1
ATOM 9721 C CA . HIS B 1 517 ? -31.375 -2.859 -8.938 1 63 517 HIS B CA 1
ATOM 9722 C C . HIS B 1 517 ? -29.844 -2.779 -8.945 1 63 517 HIS B C 1
ATOM 9724 O O . HIS B 1 517 ? -29.188 -3.506 -9.695 1 63 517 HIS B O 1
ATOM 9730 N N . ASN B 1 518 ? -29.531 -1.717 -8.258 1 65.88 518 ASN B N 1
ATOM 9731 C CA . ASN B 1 518 ? -28.094 -1.542 -8.164 1 65.88 518 ASN B CA 1
ATOM 9732 C C . ASN B 1 518 ? -27.453 -2.639 -7.312 1 65.88 518 ASN B C 1
ATOM 9734 O O . ASN B 1 518 ? -28.047 -3.102 -6.34 1 65.88 518 ASN B O 1
ATOM 9738 N N . SER B 1 519 ? -26.469 -3.195 -7.738 1 81.94 519 SER B N 1
ATOM 9739 C CA . SER B 1 519 ? -25.688 -4.156 -6.969 1 81.94 519 SER B CA 1
ATOM 9740 C C . SER B 1 519 ? -24.891 -3.469 -5.867 1 81.94 519 SER B C 1
ATOM 9742 O O . SER B 1 519 ? -24.5 -2.311 -6.016 1 81.94 519 SER B O 1
ATOM 9744 N N . ILE B 1 520 ? -24.875 -4.051 -4.703 1 92.25 520 ILE B N 1
ATOM 9745 C CA . ILE B 1 520 ? -24.062 -3.561 -3.592 1 92.25 520 ILE B CA 1
ATOM 9746 C C . ILE B 1 520 ? -22.594 -3.457 -4.027 1 92.25 520 ILE B C 1
ATOM 9748 O O . ILE B 1 520 ? -22.047 -4.398 -4.602 1 92.25 520 ILE B O 1
ATOM 9752 N N . ARG B 1 521 ? -22.125 -2.309 -3.787 1 95.44 521 ARG B N 1
ATOM 9753 C CA . ARG B 1 521 ? -20.734 -2.055 -4.164 1 95.44 521 ARG B CA 1
ATOM 9754 C C . ARG B 1 521 ? -19.812 -2.117 -2.949 1 95.44 521 ARG B C 1
ATOM 9756 O O . ARG B 1 521 ? -18.641 -2.447 -3.072 1 95.44 521 ARG B O 1
ATOM 9763 N N . SER B 1 522 ? -20.328 -1.763 -1.867 1 97.56 522 SER B N 1
ATOM 9764 C CA . SER B 1 522 ? -19.562 -1.772 -0.626 1 97.56 522 SER B CA 1
ATOM 9765 C C . SER B 1 522 ? -20.359 -2.369 0.521 1 97.56 522 SER B C 1
ATOM 9767 O O . SER B 1 522 ? -21.484 -1.938 0.786 1 97.56 522 SER B O 1
ATOM 9769 N N . LEU B 1 523 ? -19.781 -3.348 1.145 1 97.75 523 LEU B N 1
ATOM 9770 C CA . LEU B 1 523 ? -20.406 -3.971 2.305 1 97.75 523 LEU B CA 1
ATOM 9771 C C . LEU B 1 523 ? -19.453 -4.02 3.484 1 97.75 523 LEU B C 1
ATOM 9773 O O . LEU B 1 523 ? -18.375 -4.609 3.389 1 97.75 523 LEU B O 1
ATOM 9777 N N . ILE B 1 524 ? -19.828 -3.404 4.547 1 97.88 524 ILE B N 1
ATOM 9778 C CA . ILE B 1 524 ? -19.031 -3.428 5.773 1 97.88 524 ILE B CA 1
ATOM 9779 C C . ILE B 1 524 ? -19.734 -4.297 6.82 1 97.88 524 ILE B C 1
ATOM 9781 O O . ILE B 1 524 ? -20.844 -3.988 7.25 1 97.88 524 ILE B O 1
ATOM 9785 N N . LEU B 1 525 ? -19.078 -5.379 7.152 1 96.44 525 LEU B N 1
ATOM 9786 C CA . LEU B 1 525 ? -19.594 -6.344 8.117 1 96.44 525 LEU B CA 1
ATOM 9787 C C . LEU B 1 525 ? -18.594 -6.555 9.258 1 96.44 525 LEU B C 1
ATOM 9789 O O . LEU B 1 525 ? -18.266 -7.691 9.594 1 96.44 525 LEU B O 1
ATOM 9793 N N . ASN B 1 526 ? -18.172 -5.523 9.836 1 93.62 526 ASN B N 1
ATOM 9794 C CA . ASN B 1 526 ? -17.266 -5.613 10.984 1 93.62 526 ASN B CA 1
ATOM 9795 C C . ASN B 1 526 ? -18.016 -6.016 12.25 1 93.62 526 ASN B C 1
ATOM 9797 O O . ASN B 1 526 ? -19.188 -5.668 12.422 1 93.62 526 ASN B O 1
ATOM 9801 N N . SER B 1 527 ? -17.359 -6.754 13.148 1 89.38 527 SER B N 1
ATOM 9802 C CA . SER B 1 527 ? -18.047 -7.25 14.328 1 89.38 527 SER B CA 1
ATOM 9803 C C . SER B 1 527 ? -18.344 -6.121 15.32 1 89.38 527 SER B C 1
ATOM 9805 O O . SER B 1 527 ? -19.234 -6.242 16.156 1 89.38 527 SER B O 1
ATOM 9807 N N . GLY B 1 528 ? -17.594 -5.012 15.102 1 77.75 528 GLY B N 1
ATOM 9808 C CA . GLY B 1 528 ? -17.719 -3.916 16.047 1 77.75 528 GLY B CA 1
ATOM 9809 C C . GLY B 1 528 ? -17.078 -4.211 17.391 1 77.75 528 GLY B C 1
ATOM 9810 O O . GLY B 1 528 ? -17.156 -3.398 18.312 1 77.75 528 GLY B O 1
ATOM 9811 N N . TYR B 1 529 ? -16.5 -5.453 17.438 1 65.19 529 TYR B N 1
ATOM 9812 C CA . TYR B 1 529 ? -15.844 -5.863 18.688 1 65.19 529 TYR B CA 1
ATOM 9813 C C . TYR B 1 529 ? -14.5 -5.156 18.859 1 65.19 529 TYR B C 1
ATOM 9815 O O . TYR B 1 529 ? -13.625 -5.25 17.984 1 65.19 529 TYR B O 1
ATOM 9823 N N . THR B 1 530 ? -14.453 -4.137 19.641 1 56.81 530 THR B N 1
ATOM 9824 C CA . THR B 1 530 ? -13.188 -3.457 19.891 1 56.81 530 THR B CA 1
ATOM 9825 C C . THR B 1 530 ? -12.5 -4.02 21.125 1 56.81 530 THR B C 1
ATOM 9827 O O . THR B 1 530 ? -11.984 -3.266 21.953 1 56.81 530 THR B O 1
ATOM 9830 N N . GLY B 1 531 ? -12.172 -5.48 21.312 1 53.88 531 GLY B N 1
ATOM 9831 C CA . GLY B 1 531 ? -11.391 -6.152 22.344 1 53.88 531 GLY B CA 1
ATOM 9832 C C . GLY B 1 531 ? -12.203 -6.512 23.562 1 53.88 531 GLY B C 1
ATOM 9833 O O . GLY B 1 531 ? -11.938 -7.527 24.219 1 53.88 531 GLY B O 1
ATOM 9834 N N . GLY B 1 532 ? -13.039 -5.508 24.141 1 48.5 532 GLY B N 1
ATOM 9835 C CA . GLY B 1 532 ? -13.672 -5.758 25.422 1 48.5 532 GLY B CA 1
ATOM 9836 C C . GLY B 1 532 ? -15.055 -6.375 25.297 1 48.5 532 GLY B C 1
ATOM 9837 O O . GLY B 1 532 ? -15.695 -6.68 26.312 1 48.5 532 GLY B O 1
ATOM 9838 N N . GLY B 1 533 ? -15.641 -6.25 24.297 1 52.88 533 GLY B N 1
ATOM 9839 C CA . GLY B 1 533 ? -17.031 -6.641 24.312 1 52.88 533 GLY B CA 1
ATOM 9840 C C . GLY B 1 533 ? -17.25 -8.141 24.172 1 52.88 533 GLY B C 1
ATOM 9841 O O . GLY B 1 533 ? -16.297 -8.914 24.297 1 52.88 533 GLY B O 1
ATOM 9842 N N . SER B 1 534 ? -18.531 -8.547 24.188 1 58.53 534 SER B N 1
ATOM 9843 C CA . SER B 1 534 ? -18.969 -9.938 24.188 1 58.53 534 SER B CA 1
ATOM 9844 C C . SER B 1 534 ? -18.609 -10.633 22.875 1 58.53 534 SER B C 1
ATOM 9846 O O . SER B 1 534 ? -18.875 -10.102 21.797 1 58.53 534 SER B O 1
ATOM 9848 N N . SER B 1 535 ? -17.703 -11.531 22.766 1 68.31 535 SER B N 1
ATOM 9849 C CA . SER B 1 535 ? -17.391 -12.469 21.688 1 68.31 535 SER B CA 1
ATOM 9850 C C . SER B 1 535 ? -18.672 -12.945 20.984 1 68.31 535 SER B C 1
ATOM 9852 O O . SER B 1 535 ? -18.609 -13.539 19.922 1 68.31 535 SER B O 1
ATOM 9854 N N . SER B 1 536 ? -19.797 -12.445 21.547 1 79.25 536 SER B N 1
ATOM 9855 C CA . SER B 1 536 ? -21.078 -12.945 21.047 1 79.25 536 SER B CA 1
ATOM 9856 C C . SER B 1 536 ? -21.422 -12.312 19.703 1 79.25 536 SER B C 1
ATOM 9858 O O . SER B 1 536 ? -22.266 -12.828 18.969 1 79.25 536 SER B O 1
ATOM 9860 N N . ARG B 1 537 ? -20.766 -11.258 19.266 1 87.06 537 ARG B N 1
ATOM 9861 C CA . ARG B 1 537 ? -21.094 -10.555 18.016 1 87.06 537 ARG B CA 1
ATOM 9862 C C . ARG B 1 537 ? -20.297 -11.133 16.844 1 87.06 537 ARG B C 1
ATOM 9864 O O . ARG B 1 537 ? -20.547 -10.766 15.695 1 87.06 537 ARG B O 1
ATOM 9871 N N . GLN B 1 538 ? -19.453 -12.008 17.141 1 91.88 538 GLN B N 1
ATOM 9872 C CA . GLN B 1 538 ? -18.578 -12.555 16.109 1 91.88 538 GLN B CA 1
ATOM 9873 C C . GLN B 1 538 ? -19.266 -13.664 15.328 1 91.88 538 GLN B C 1
ATOM 9875 O O . GLN B 1 538 ? -19.953 -14.508 15.914 1 91.88 538 GLN B O 1
ATOM 9880 N N . LEU B 1 539 ? -19.078 -13.648 14 1 92.38 539 LEU B N 1
ATOM 9881 C CA . LEU B 1 539 ? -19.703 -14.656 13.148 1 92.38 539 LEU B CA 1
ATOM 9882 C C . LEU B 1 539 ? -18.844 -15.922 13.094 1 92.38 539 LEU B C 1
ATOM 9884 O O . LEU B 1 539 ? -19.359 -17 12.812 1 92.38 539 LEU B O 1
ATOM 9888 N N . LYS B 1 540 ? -17.594 -15.82 13.305 1 90.88 540 LYS B N 1
ATOM 9889 C CA . LYS B 1 540 ? -16.688 -16.953 13.258 1 90.88 540 LYS B CA 1
ATOM 9890 C C . LYS B 1 540 ? -16.859 -17.75 11.961 1 90.88 540 LYS B C 1
ATOM 9892 O O . LYS B 1 540 ? -16.734 -17.188 10.867 1 90.88 540 LYS B O 1
ATOM 9897 N N . GLY B 1 541 ? -17.203 -18.969 12.016 1 88.19 541 GLY B N 1
ATOM 9898 C CA . GLY B 1 541 ? -17.328 -19.812 10.844 1 88.19 541 GLY B CA 1
ATOM 9899 C C . GLY B 1 541 ? -18.484 -19.406 9.938 1 88.19 541 GLY B C 1
ATOM 9900 O O . GLY B 1 541 ? -18.453 -19.672 8.734 1 88.19 541 GLY B O 1
ATOM 9901 N N . ASP B 1 542 ? -19.5 -18.703 10.445 1 90.88 542 ASP B N 1
ATOM 9902 C CA . ASP B 1 542 ? -20.672 -18.297 9.672 1 90.88 542 ASP B CA 1
ATOM 9903 C C . ASP B 1 542 ? -20.312 -17.234 8.648 1 90.88 542 ASP B C 1
ATOM 9905 O O . ASP B 1 542 ? -21.109 -16.922 7.766 1 90.88 542 ASP B O 1
ATOM 9909 N N . LEU B 1 543 ? -19.125 -16.75 8.719 1 93.12 543 LEU B N 1
ATOM 9910 C CA . LEU B 1 543 ? -18.641 -15.742 7.777 1 93.12 543 LEU B CA 1
ATOM 9911 C C . LEU B 1 543 ? -18.281 -16.391 6.441 1 93.12 543 LEU B C 1
ATOM 9913 O O . LEU B 1 543 ? -18.281 -15.719 5.406 1 93.12 543 LEU B O 1
ATOM 9917 N N . LEU B 1 544 ? -17.984 -17.688 6.391 1 91.12 544 LEU B N 1
ATOM 9918 C CA . LEU B 1 544 ? -17.391 -18.375 5.246 1 91.12 544 LEU B CA 1
ATOM 9919 C C . LEU B 1 544 ? -18.359 -18.375 4.062 1 91.12 544 LEU B C 1
ATOM 9921 O O . LEU B 1 544 ? -17.969 -18.047 2.939 1 91.12 544 LEU B O 1
ATOM 9925 N N . PRO B 1 545 ? -19.703 -18.656 4.324 1 90.56 545 PRO B N 1
ATOM 9926 C CA . PRO B 1 545 ? -20.609 -18.609 3.182 1 90.56 545 PRO B CA 1
ATOM 9927 C C . PRO B 1 545 ? -20.656 -17.234 2.52 1 90.56 545 PRO B C 1
ATOM 9929 O O . PRO B 1 545 ? -20.828 -17.141 1.301 1 90.56 545 PRO B O 1
ATOM 9932 N N . ILE B 1 546 ? -20.531 -16.234 3.281 1 93.62 546 ILE B N 1
ATOM 9933 C CA . ILE B 1 546 ? -20.578 -14.875 2.748 1 93.62 546 ILE B CA 1
ATOM 9934 C C . ILE B 1 546 ? -19.359 -14.633 1.864 1 93.62 546 ILE B C 1
ATOM 9936 O O . ILE B 1 546 ? -19.484 -14.156 0.734 1 93.62 546 ILE B O 1
ATOM 9940 N N . VAL B 1 547 ? -18.203 -15.008 2.357 1 93.81 547 VAL B N 1
ATOM 9941 C CA . VAL B 1 547 ? -16.953 -14.82 1.618 1 93.81 547 VAL B CA 1
ATOM 9942 C C . VAL B 1 547 ? -16.984 -15.641 0.332 1 93.81 547 VAL B C 1
ATOM 9944 O O . VAL B 1 547 ? -16.625 -15.148 -0.736 1 93.81 547 VAL B O 1
ATOM 9947 N N . CYS B 1 548 ? -17.484 -16.875 0.377 1 88.5 548 CYS B N 1
ATOM 9948 C CA . CYS B 1 548 ? -17.531 -17.766 -0.778 1 88.5 548 CYS B CA 1
ATOM 9949 C C . CYS B 1 548 ? -18.5 -17.234 -1.831 1 88.5 548 CYS B C 1
ATOM 9951 O O . CYS B 1 548 ? -18.281 -17.438 -3.029 1 88.5 548 CYS B O 1
ATOM 9953 N N . SER B 1 549 ? -19.531 -16.547 -1.396 1 89.38 549 SER B N 1
ATOM 9954 C CA . SER B 1 549 ? -20.516 -16 -2.33 1 89.38 549 SER B CA 1
ATOM 9955 C C . SER B 1 549 ? -19.906 -14.883 -3.178 1 89.38 549 SER B C 1
ATOM 9957 O O . SER B 1 549 ? -20.438 -14.547 -4.234 1 89.38 549 SER B O 1
ATOM 9959 N N . VAL B 1 550 ? -18.797 -14.344 -2.738 1 92.19 550 VAL B N 1
ATOM 9960 C CA . VAL B 1 550 ? -18.172 -13.219 -3.418 1 92.19 550 VAL B CA 1
ATOM 9961 C C . VAL B 1 550 ? -17.203 -13.727 -4.484 1 92.19 550 VAL B C 1
ATOM 9963 O O . VAL B 1 550 ? -16.719 -12.961 -5.32 1 92.19 550 VAL B O 1
ATOM 9966 N N . PHE B 1 551 ? -16.938 -15.016 -4.566 1 85.75 551 PHE B N 1
ATOM 9967 C CA . PHE B 1 551 ? -15.953 -15.594 -5.477 1 85.75 551 PHE B CA 1
ATOM 9968 C C . PHE B 1 551 ? -16.203 -15.133 -6.906 1 85.75 551 PHE B C 1
ATOM 9970 O O . PHE B 1 551 ? -15.273 -14.727 -7.605 1 85.75 551 PHE B O 1
ATOM 9977 N N . TYR B 1 552 ? -17.516 -15.031 -7.262 1 80.44 552 TYR B N 1
ATOM 9978 C CA . TYR B 1 552 ? -17.828 -14.734 -8.656 1 80.44 552 TYR B CA 1
ATOM 9979 C C . TYR B 1 552 ? -18.672 -13.477 -8.773 1 80.44 552 TYR B C 1
ATOM 9981 O O . TYR B 1 552 ? -19.312 -13.234 -9.805 1 80.44 552 TYR B O 1
ATOM 9989 N N . ASN B 1 553 ? -18.641 -12.773 -7.633 1 87.25 553 ASN B N 1
ATOM 9990 C CA . ASN B 1 553 ? -19.344 -11.5 -7.645 1 87.25 553 ASN B CA 1
ATOM 9991 C C . ASN B 1 553 ? -18.531 -10.414 -8.344 1 87.25 553 ASN B C 1
ATOM 9993 O O . ASN B 1 553 ? -17.406 -10.117 -7.938 1 87.25 553 ASN B O 1
ATOM 9997 N N . GLY B 1 554 ? -19.047 -9.852 -9.367 1 87.31 554 GLY B N 1
ATOM 9998 C CA . GLY B 1 554 ? -18.312 -8.844 -10.117 1 87.31 554 GLY B CA 1
ATOM 9999 C C . GLY B 1 554 ? -18.688 -7.426 -9.75 1 87.31 554 GLY B C 1
ATOM 10000 O O . GLY B 1 554 ? -18.078 -6.465 -10.227 1 87.31 554 GLY B O 1
ATOM 10001 N N . SER B 1 555 ? -19.688 -7.285 -8.852 1 90.44 555 SER B N 1
ATOM 10002 C CA . SER B 1 555 ? -20.219 -5.953 -8.57 1 90.44 555 SER B CA 1
ATOM 10003 C C . SER B 1 555 ? -19.609 -5.379 -7.293 1 90.44 555 SER B C 1
ATOM 10005 O O . SER B 1 555 ? -19.359 -4.176 -7.215 1 90.44 555 SER B O 1
ATOM 10007 N N . LEU B 1 556 ? -19.359 -6.242 -6.312 1 94.62 556 LEU B N 1
ATOM 10008 C CA . LEU B 1 556 ? -18.828 -5.785 -5.031 1 94.62 556 LEU B CA 1
ATOM 10009 C C . LEU B 1 556 ? -17.406 -5.27 -5.188 1 94.62 556 LEU B C 1
ATOM 10011 O O . LEU B 1 556 ? -16.547 -5.973 -5.723 1 94.62 556 LEU B O 1
ATOM 10015 N N . LYS B 1 557 ? -17.203 -4.043 -4.719 1 96.38 557 LYS B N 1
ATOM 10016 C CA . LYS B 1 557 ? -15.891 -3.412 -4.848 1 96.38 557 LYS B CA 1
ATOM 10017 C C . LYS B 1 557 ? -15.172 -3.363 -3.508 1 96.38 557 LYS B C 1
ATOM 10019 O O . LYS B 1 557 ? -13.938 -3.361 -3.461 1 96.38 557 LYS B O 1
ATOM 10024 N N . GLU B 1 558 ? -15.898 -3.287 -2.48 1 97.69 558 GLU B N 1
ATOM 10025 C CA . GLU B 1 558 ? -15.32 -3.172 -1.142 1 97.69 558 GLU B CA 1
ATOM 10026 C C . GLU B 1 558 ? -16.031 -4.102 -0.158 1 97.69 558 GLU B C 1
ATOM 10028 O O . GLU B 1 558 ? -17.25 -4.137 -0.096 1 97.69 558 GLU B O 1
ATOM 10033 N N . LEU B 1 559 ? -15.188 -4.816 0.618 1 98 559 LEU B N 1
ATOM 10034 C CA . LEU B 1 559 ? -15.711 -5.73 1.63 1 98 559 LEU B CA 1
ATOM 10035 C C . LEU B 1 559 ? -14.898 -5.633 2.918 1 98 559 LEU B C 1
ATOM 10037 O O . LEU B 1 559 ? -13.672 -5.699 2.891 1 98 559 LEU B O 1
ATOM 10041 N N . ASP B 1 560 ? -15.547 -5.363 3.992 1 97.94 560 ASP B N 1
ATOM 10042 C CA . ASP B 1 560 ? -14.914 -5.375 5.309 1 97.94 560 ASP B CA 1
ATOM 10043 C C . ASP B 1 560 ? -15.477 -6.504 6.176 1 97.94 560 ASP B C 1
ATOM 10045 O O . ASP B 1 560 ? -16.641 -6.473 6.562 1 97.94 560 ASP B O 1
ATOM 10049 N N . ILE B 1 561 ? -14.688 -7.465 6.496 1 97.5 561 ILE B N 1
ATOM 10050 C CA . ILE B 1 561 ? -15.094 -8.617 7.289 1 97.5 561 ILE B CA 1
ATOM 10051 C C . ILE B 1 561 ? -14.188 -8.75 8.516 1 97.5 561 ILE B C 1
ATOM 10053 O O . ILE B 1 561 ? -13.828 -9.867 8.898 1 97.5 561 ILE B O 1
ATOM 10057 N N . SER B 1 562 ? -13.781 -7.691 9.094 1 96.44 562 SER B N 1
ATOM 10058 C CA . SER B 1 562 ? -12.859 -7.668 10.219 1 96.44 562 SER B CA 1
ATOM 10059 C C . SER B 1 562 ? -13.555 -8.039 11.523 1 96.44 562 SER B C 1
ATOM 10061 O O . SER B 1 562 ? -14.766 -7.84 11.664 1 96.44 562 SER B O 1
ATOM 10063 N N . GLY B 1 563 ? -12.844 -8.641 12.438 1 94.62 563 GLY B N 1
ATOM 10064 C CA . GLY B 1 563 ? -13.25 -8.734 13.828 1 94.62 563 GLY B CA 1
ATOM 10065 C C . GLY B 1 563 ? -14.109 -9.953 14.117 1 94.62 563 GLY B C 1
ATOM 10066 O O . GLY B 1 563 ? -14.898 -9.953 15.07 1 94.62 563 GLY B O 1
ATOM 10067 N N . HIS B 1 564 ? -13.992 -11.078 13.336 1 94.81 564 HIS B N 1
ATOM 10068 C CA . HIS B 1 564 ? -14.93 -12.18 13.516 1 94.81 564 HIS B CA 1
ATOM 10069 C C . HIS B 1 564 ? -14.234 -13.406 14.094 1 94.81 564 HIS B C 1
ATOM 10071 O O . HIS B 1 564 ? -14.859 -14.453 14.266 1 94.81 564 HIS B O 1
ATOM 10077 N N . SER B 1 565 ? -12.945 -13.375 14.328 1 93.31 565 SER B N 1
ATOM 10078 C CA . SER B 1 565 ? -12.18 -14.469 14.914 1 93.31 565 SER B CA 1
ATOM 10079 C C . SER B 1 565 ? -12.398 -15.766 14.148 1 93.31 565 SER B C 1
ATOM 10081 O O . SER B 1 565 ? -12.609 -16.828 14.75 1 93.31 565 SER B O 1
ATOM 10083 N N . SER B 1 566 ? -12.344 -15.727 12.812 1 92.5 566 SER B N 1
ATOM 10084 C CA . SER B 1 566 ? -12.672 -16.859 11.961 1 92.5 566 SER B CA 1
ATOM 10085 C C . SER B 1 566 ? -11.461 -17.766 11.742 1 92.5 566 SER B C 1
ATOM 10087 O O . SER B 1 566 ? -11.594 -18.906 11.305 1 92.5 566 SER B O 1
ATOM 10089 N N . GLY B 1 567 ? -10.227 -17.266 11.961 1 92.88 567 GLY B N 1
ATOM 10090 C CA . GLY B 1 567 ? -9.039 -18.094 11.922 1 92.88 567 GLY B CA 1
ATOM 10091 C C . GLY B 1 567 ? -8.508 -18.297 10.516 1 92.88 567 GLY B C 1
ATOM 10092 O O . GLY B 1 567 ? -8.867 -17.562 9.594 1 92.88 567 GLY B O 1
ATOM 10093 N N . ASP B 1 568 ? -7.625 -19.297 10.344 1 91 568 ASP B N 1
ATOM 10094 C CA . ASP B 1 568 ? -6.906 -19.531 9.094 1 91 568 ASP B CA 1
ATOM 10095 C C . ASP B 1 568 ? -7.836 -20.094 8.023 1 91 568 ASP B C 1
ATOM 10097 O O . ASP B 1 568 ? -7.52 -20.047 6.828 1 91 568 ASP B O 1
ATOM 10101 N N . ILE B 1 569 ? -8.984 -20.672 8.406 1 88.88 569 ILE B N 1
ATOM 10102 C CA . ILE B 1 569 ? -9.938 -21.156 7.418 1 88.88 569 ILE B CA 1
ATOM 10103 C C . ILE B 1 569 ? -10.477 -19.969 6.605 1 88.88 569 ILE B C 1
ATOM 10105 O O . ILE B 1 569 ? -10.734 -20.109 5.406 1 88.88 569 ILE B O 1
ATOM 10109 N N . LEU B 1 570 ? -10.703 -18.859 7.281 1 92.94 570 LEU B N 1
ATOM 10110 C CA . LEU B 1 570 ? -11.094 -17.656 6.57 1 92.94 570 LEU B CA 1
ATOM 10111 C C . LEU B 1 570 ? -10 -17.219 5.598 1 92.94 570 LEU B C 1
ATOM 10113 O O . LEU B 1 570 ? -10.289 -16.828 4.465 1 92.94 570 LEU B O 1
ATOM 10117 N N . ALA B 1 571 ? -8.75 -17.281 6.109 1 93.44 571 ALA B N 1
ATOM 10118 C CA . ALA B 1 571 ? -7.629 -16.906 5.25 1 93.44 571 ALA B CA 1
ATOM 10119 C C . ALA B 1 571 ? -7.598 -17.781 3.99 1 93.44 571 ALA B C 1
ATOM 10121 O O . ALA B 1 571 ? -7.328 -17.281 2.895 1 93.44 571 ALA B O 1
ATOM 10122 N N . ALA B 1 572 ? -7.832 -19.047 4.152 1 88.06 572 ALA B N 1
ATOM 10123 C CA . ALA B 1 572 ? -7.898 -19.953 3.006 1 88.06 572 ALA B CA 1
ATOM 10124 C C . ALA B 1 572 ? -9.008 -19.531 2.041 1 88.06 572 ALA B C 1
ATOM 10126 O O . ALA B 1 572 ? -8.805 -19.516 0.825 1 88.06 572 ALA B O 1
ATOM 10127 N N . ALA B 1 573 ? -10.133 -19.203 2.582 1 90.38 573 ALA B N 1
ATOM 10128 C CA . ALA B 1 573 ? -11.258 -18.75 1.766 1 90.38 573 ALA B CA 1
ATOM 10129 C C . ALA B 1 573 ? -10.93 -17.469 1.027 1 90.38 573 ALA B C 1
ATOM 10131 O O . ALA B 1 573 ? -11.266 -17.312 -0.148 1 90.38 573 ALA B O 1
ATOM 10132 N N . ILE B 1 574 ? -10.281 -16.578 1.73 1 94.12 574 ILE B N 1
ATOM 10133 C CA . ILE B 1 574 ? -9.875 -15.312 1.119 1 94.12 574 ILE B CA 1
ATOM 10134 C C . ILE B 1 574 ? -8.875 -15.586 -0.003 1 94.12 574 ILE B C 1
ATOM 10136 O O . ILE B 1 574 ? -8.953 -14.977 -1.071 1 94.12 574 ILE B O 1
ATOM 10140 N N . GLY B 1 575 ? -7.887 -16.453 0.33 1 90 575 GLY B N 1
ATOM 10141 C CA . GLY B 1 575 ? -6.957 -16.828 -0.725 1 90 575 GLY B CA 1
ATOM 10142 C C . GLY B 1 575 ? -7.648 -17.266 -1.999 1 90 575 GLY B C 1
ATOM 10143 O O . GLY B 1 575 ? -7.293 -16.828 -3.092 1 90 575 GLY B O 1
ATOM 10144 N N . LYS B 1 576 ? -8.633 -18.078 -1.888 1 85.75 576 LYS B N 1
ATOM 10145 C CA . LYS B 1 576 ? -9.391 -18.562 -3.039 1 85.75 576 LYS B CA 1
ATOM 10146 C C . LYS B 1 576 ? -10.195 -17.438 -3.68 1 85.75 576 LYS B C 1
ATOM 10148 O O . LYS B 1 576 ? -10.289 -17.359 -4.906 1 85.75 576 LYS B O 1
ATOM 10153 N N . LEU B 1 577 ? -10.789 -16.641 -2.82 1 91.12 577 LEU B N 1
ATOM 10154 C CA . LEU B 1 577 ? -11.531 -15.477 -3.291 1 91.12 577 LEU B CA 1
ATOM 10155 C C . LEU B 1 577 ? -10.656 -14.602 -4.191 1 91.12 577 LEU B C 1
ATOM 10157 O O . LEU B 1 577 ? -11.086 -14.203 -5.277 1 91.12 577 LEU B O 1
ATOM 10161 N N . LEU B 1 578 ? -9.469 -14.398 -3.76 1 91.69 578 LEU B N 1
ATOM 10162 C CA . LEU B 1 578 ? -8.555 -13.523 -4.488 1 91.69 578 LEU B CA 1
ATOM 10163 C C . LEU B 1 578 ? -8.125 -14.164 -5.809 1 91.69 578 LEU B C 1
ATOM 10165 O O . LEU B 1 578 ? -7.863 -13.461 -6.785 1 91.69 578 LEU B O 1
ATOM 10169 N N . GLN B 1 579 ? -8.141 -15.422 -5.898 1 84.31 579 GLN B N 1
ATOM 10170 C CA . GLN B 1 579 ? -7.781 -16.125 -7.125 1 84.31 579 GLN B CA 1
ATOM 10171 C C . GLN B 1 579 ? -8.898 -16.047 -8.156 1 84.31 579 GLN B C 1
ATOM 10173 O O . GLN B 1 579 ? -8.641 -15.961 -9.359 1 84.31 579 GLN B O 1
ATOM 10178 N N . CYS B 1 580 ? -10.094 -15.969 -7.656 1 83.69 580 CYS B N 1
ATOM 10179 C CA . CYS B 1 580 ? -11.242 -16.125 -8.547 1 83.69 580 CYS B CA 1
ATOM 10180 C C . CYS B 1 580 ? -11.844 -14.773 -8.898 1 83.69 580 CYS B C 1
ATOM 10182 O O . CYS B 1 580 ? -12.242 -14.547 -10.039 1 83.69 580 CYS B O 1
ATOM 10184 N N . ASN B 1 581 ? -11.867 -13.898 -7.93 1 88.88 581 ASN B N 1
ATOM 10185 C CA . ASN B 1 581 ? -12.641 -12.672 -8.07 1 88.88 581 ASN B CA 1
ATOM 10186 C C . ASN B 1 581 ? -11.875 -11.625 -8.875 1 88.88 581 ASN B C 1
ATOM 10188 O O . ASN B 1 581 ? -10.672 -11.43 -8.68 1 88.88 581 ASN B O 1
ATOM 10192 N N . THR B 1 582 ? -12.609 -10.938 -9.727 1 87.12 582 THR B N 1
ATOM 10193 C CA . THR B 1 582 ? -11.992 -9.898 -10.555 1 87.12 582 THR B CA 1
ATOM 10194 C C . THR B 1 582 ? -12.688 -8.562 -10.352 1 87.12 582 THR B C 1
ATOM 10196 O O . THR B 1 582 ? -12.539 -7.648 -11.164 1 87.12 582 THR B O 1
ATOM 10199 N N . GLY B 1 583 ? -13.508 -8.5 -9.359 1 90.94 583 GLY B N 1
ATOM 10200 C CA . GLY B 1 583 ? -14.258 -7.273 -9.148 1 90.94 583 GLY B CA 1
ATOM 10201 C C . GLY B 1 583 ? -13.852 -6.539 -7.887 1 90.94 583 GLY B C 1
ATOM 10202 O O . GLY B 1 583 ? -13.828 -5.309 -7.859 1 90.94 583 GLY B O 1
ATOM 10203 N N . LEU B 1 584 ? -13.453 -7.227 -6.852 1 95 584 LEU B N 1
ATOM 10204 C CA . LEU B 1 584 ? -13.133 -6.664 -5.543 1 95 584 LEU B CA 1
ATOM 10205 C C . LEU B 1 584 ? -11.867 -5.816 -5.613 1 95 584 LEU B C 1
ATOM 10207 O O . LEU B 1 584 ? -10.867 -6.227 -6.211 1 95 584 LEU B O 1
ATOM 10211 N N . GLU B 1 585 ? -11.93 -4.625 -5.059 1 95.56 585 GLU B N 1
ATOM 10212 C CA . GLU B 1 585 ? -10.789 -3.709 -5.074 1 95.56 585 GLU B CA 1
ATOM 10213 C C . GLU B 1 585 ? -10.242 -3.486 -3.672 1 95.56 585 GLU B C 1
ATOM 10215 O O . GLU B 1 585 ? -9.047 -3.211 -3.504 1 95.56 585 GLU B O 1
ATOM 10220 N N . THR B 1 586 ? -11.102 -3.514 -2.705 1 96.81 586 THR B N 1
ATOM 10221 C CA . THR B 1 586 ? -10.734 -3.236 -1.322 1 96.81 586 THR B CA 1
ATOM 10222 C C . THR B 1 586 ? -11.227 -4.344 -0.398 1 96.81 586 THR B C 1
ATOM 10224 O O . THR B 1 586 ? -12.398 -4.734 -0.459 1 96.81 586 THR B O 1
ATOM 10227 N N . LEU B 1 587 ? -10.32 -4.836 0.465 1 97.69 587 LEU B N 1
ATOM 10228 C CA . LEU B 1 587 ? -10.695 -5.891 1.403 1 97.69 587 LEU B CA 1
ATOM 10229 C C . LEU B 1 587 ? -10.062 -5.645 2.771 1 97.69 587 LEU B C 1
ATOM 10231 O O . LEU B 1 587 ? -8.852 -5.461 2.877 1 97.69 587 LEU B O 1
ATOM 10235 N N . TYR B 1 588 ? -10.891 -5.574 3.807 1 97.38 588 TYR B N 1
ATOM 10236 C CA . TYR B 1 588 ? -10.453 -5.496 5.199 1 97.38 588 TYR B CA 1
ATOM 10237 C C . TYR B 1 588 ? -10.781 -6.785 5.941 1 97.38 588 TYR B C 1
ATOM 10239 O O . TYR B 1 588 ? -11.906 -7.285 5.871 1 97.38 588 TYR B O 1
ATOM 10247 N N . PHE B 1 589 ? -9.789 -7.348 6.633 1 97.5 589 PHE B N 1
ATOM 10248 C CA . PHE B 1 589 ? -10.078 -8.617 7.293 1 97.5 589 PHE B CA 1
ATOM 10249 C C . PHE B 1 589 ? -9.305 -8.742 8.594 1 97.5 589 PHE B C 1
ATOM 10251 O O . PHE B 1 589 ? -9.156 -9.836 9.141 1 97.5 589 PHE B O 1
ATOM 10258 N N . ASP B 1 590 ? -8.812 -7.66 9.156 1 96.75 590 ASP B N 1
ATOM 10259 C CA . ASP B 1 590 ? -8.016 -7.691 10.375 1 96.75 590 ASP B CA 1
ATOM 10260 C C . ASP B 1 590 ? -8.828 -8.227 11.547 1 96.75 590 ASP B C 1
ATOM 10262 O O . ASP B 1 590 ? -10.062 -8.234 11.508 1 96.75 590 ASP B O 1
ATOM 10266 N N . ASP B 1 591 ? -8.141 -8.742 12.531 1 95.25 591 ASP B N 1
ATOM 10267 C CA . ASP B 1 591 ? -8.719 -9.188 13.797 1 95.25 591 ASP B CA 1
ATOM 10268 C C . ASP B 1 591 ? -9.562 -10.445 13.602 1 95.25 591 ASP B C 1
ATOM 10270 O O . ASP B 1 591 ? -10.703 -10.508 14.055 1 95.25 591 ASP B O 1
ATOM 10274 N N . ASN B 1 592 ? -9.031 -11.43 12.883 1 96 592 ASN B N 1
ATOM 10275 C CA . ASN B 1 592 ? -9.688 -12.719 12.688 1 96 592 ASN B CA 1
ATOM 10276 C C . ASN B 1 592 ? -8.812 -13.875 13.156 1 96 592 ASN B C 1
ATOM 10278 O O . ASN B 1 592 ? -9.062 -15.031 12.812 1 96 592 ASN B O 1
ATOM 10282 N N . SER B 1 593 ? -7.746 -13.523 13.914 1 94.88 593 SER B N 1
ATOM 10283 C CA . SER B 1 593 ? -6.836 -14.531 14.453 1 94.88 593 SER B CA 1
ATOM 10284 C C . SER B 1 593 ? -6.152 -15.312 13.344 1 94.88 593 SER B C 1
ATOM 10286 O O . SER B 1 593 ? -6.027 -16.531 13.422 1 94.88 593 SER B O 1
ATOM 10288 N N . ILE B 1 594 ? -5.773 -14.625 12.312 1 95.94 594 ILE B N 1
ATOM 10289 C CA . ILE B 1 594 ? -5.07 -15.242 11.195 1 95.94 594 ILE B CA 1
ATOM 10290 C C . ILE B 1 594 ? -3.584 -15.359 11.516 1 95.94 594 ILE B C 1
ATOM 10292 O O . ILE B 1 594 ? -2.957 -14.383 11.945 1 95.94 594 ILE B O 1
ATOM 10296 N N . SER B 1 595 ? -3.035 -16.5 11.43 1 94.69 595 SER B N 1
ATOM 10297 C CA . SER B 1 595 ? -1.632 -16.766 11.719 1 94.69 595 SER B CA 1
ATOM 10298 C C . SER B 1 595 ? -0.753 -16.484 10.5 1 94.69 595 SER B C 1
ATOM 10300 O O . SER B 1 595 ? -1.234 -16 9.477 1 94.69 595 SER B O 1
ATOM 10302 N N . SER B 1 596 ? 0.607 -16.75 10.664 1 94.44 596 SER B N 1
ATOM 10303 C CA . SER B 1 596 ? 1.549 -16.609 9.555 1 94.44 596 SER B CA 1
ATOM 10304 C C . SER B 1 596 ? 1.2 -17.531 8.406 1 94.44 596 SER B C 1
ATOM 10306 O O . SER B 1 596 ? 1.361 -17.172 7.234 1 94.44 596 SER B O 1
ATOM 10308 N N . ARG B 1 597 ? 0.688 -18.719 8.711 1 89.19 597 ARG B N 1
ATOM 10309 C CA . ARG B 1 597 ? 0.249 -19.672 7.688 1 89.19 597 ARG B CA 1
ATOM 10310 C C . ARG B 1 597 ? -0.93 -19.109 6.895 1 89.19 597 ARG B C 1
ATOM 10312 O O . ARG B 1 597 ? -0.956 -19.203 5.668 1 89.19 597 ARG B O 1
ATOM 10319 N N . GLY B 1 598 ? -1.861 -18.578 7.594 1 92.44 598 GLY B N 1
ATOM 10320 C CA . GLY B 1 598 ? -3.002 -17.969 6.93 1 92.44 598 GLY B CA 1
ATOM 10321 C C . GLY B 1 598 ? -2.615 -16.828 6.004 1 92.44 598 GLY B C 1
ATOM 10322 O O . GLY B 1 598 ? -3.129 -16.734 4.891 1 92.44 598 GLY B O 1
ATOM 10323 N N . LEU B 1 599 ? -1.74 -16.016 6.477 1 95.44 599 LEU B N 1
ATOM 10324 C CA . LEU B 1 599 ? -1.288 -14.898 5.656 1 95.44 599 LEU B CA 1
ATOM 10325 C C . LEU B 1 599 ? -0.6 -15.398 4.391 1 95.44 599 LEU B C 1
ATOM 10327 O O . LEU B 1 599 ? -0.699 -14.766 3.334 1 95.44 599 LEU B O 1
ATOM 10331 N N . THR B 1 600 ? 0.131 -16.453 4.512 1 91.12 600 THR B N 1
ATOM 10332 C CA . THR B 1 600 ? 0.782 -17.047 3.352 1 91.12 600 THR B CA 1
ATOM 10333 C C . THR B 1 600 ? -0.251 -17.484 2.316 1 91.12 600 THR B C 1
ATOM 10335 O O . THR B 1 600 ? -0.025 -17.359 1.111 1 91.12 600 THR B O 1
ATOM 10338 N N . LEU B 1 601 ? -1.378 -18.016 2.775 1 87.88 601 LEU B N 1
ATOM 10339 C CA . LEU B 1 601 ? -2.453 -18.391 1.867 1 87.88 601 LEU B CA 1
ATOM 10340 C C . LEU B 1 601 ? -3.008 -17.172 1.132 1 87.88 601 LEU B C 1
ATOM 10342 O O . LEU B 1 601 ? -3.309 -17.25 -0.062 1 87.88 601 LEU B O 1
ATOM 10346 N N . ILE B 1 602 ? -3.145 -16.125 1.83 1 93.94 602 ILE B N 1
ATOM 10347 C CA . ILE B 1 602 ? -3.621 -14.883 1.223 1 93.94 602 ILE B CA 1
ATOM 10348 C C . ILE B 1 602 ? -2.621 -14.406 0.175 1 93.94 602 ILE B C 1
ATOM 10350 O O . ILE B 1 602 ? -3.008 -14 -0.924 1 93.94 602 ILE B O 1
ATOM 10354 N N . LYS B 1 603 ? -1.352 -14.438 0.544 1 92.75 603 LYS B N 1
ATOM 10355 C CA . LYS B 1 603 ? -0.291 -14.078 -0.392 1 92.75 603 LYS B CA 1
ATOM 10356 C C . LYS B 1 603 ? -0.397 -14.883 -1.682 1 92.75 603 LYS B C 1
ATOM 10358 O O . LYS B 1 603 ? -0.304 -14.328 -2.777 1 92.75 603 LYS B O 1
ATOM 10363 N N . PHE B 1 604 ? -0.657 -16.172 -1.584 1 85.19 604 PHE B N 1
ATOM 10364 C CA . PHE B 1 604 ? -0.774 -17.047 -2.748 1 85.19 604 PHE B CA 1
ATOM 10365 C C . PHE B 1 604 ? -1.972 -16.641 -3.604 1 85.19 604 PHE B C 1
ATOM 10367 O O . PHE B 1 604 ? -1.896 -16.656 -4.832 1 85.19 604 PHE B O 1
ATOM 10374 N N . GLY B 1 605 ? -3.018 -16.312 -2.914 1 88 605 GLY B N 1
ATOM 10375 C CA . GLY B 1 605 ? -4.184 -15.852 -3.646 1 88 605 GLY B CA 1
ATOM 10376 C C . GLY B 1 605 ? -3.934 -14.578 -4.422 1 88 605 GLY B C 1
ATOM 10377 O O . GLY B 1 605 ? -4.398 -14.43 -5.555 1 88 605 GLY B O 1
ATOM 10378 N N . LEU B 1 606 ? -3.143 -13.734 -3.857 1 91.75 606 LEU B N 1
ATOM 10379 C CA . LEU B 1 606 ? -2.867 -12.422 -4.441 1 91.75 606 LEU B CA 1
ATOM 10380 C C . LEU B 1 606 ? -2.02 -12.555 -5.699 1 91.75 606 LEU B C 1
ATOM 10382 O O . LEU B 1 606 ? -2.084 -11.703 -6.59 1 91.75 606 LEU B O 1
ATOM 10386 N N . GLN B 1 607 ? -1.242 -13.594 -5.766 1 83.69 607 GLN B N 1
ATOM 10387 C CA . GLN B 1 607 ? -0.337 -13.773 -6.898 1 83.69 607 GLN B CA 1
ATOM 10388 C C . GLN B 1 607 ? -1.109 -13.875 -8.211 1 83.69 607 GLN B C 1
ATOM 10390 O O . GLN B 1 607 ? -0.569 -13.578 -9.281 1 83.69 607 GLN B O 1
ATOM 10395 N N . ARG B 1 608 ? -2.357 -14.188 -8.133 1 82.88 608 ARG B N 1
ATOM 10396 C CA . ARG B 1 608 ? -3.168 -14.344 -9.336 1 82.88 608 ARG B CA 1
ATOM 10397 C C . ARG B 1 608 ? -4.215 -13.234 -9.438 1 82.88 608 ARG B C 1
ATOM 10399 O O . ARG B 1 608 ? -5.043 -13.234 -10.352 1 82.88 608 ARG B O 1
ATOM 10406 N N . ASN B 1 609 ? -4.172 -12.375 -8.445 1 89.06 609 ASN B N 1
ATOM 10407 C CA . ASN B 1 609 ? -5.145 -11.289 -8.43 1 89.06 609 ASN B CA 1
ATOM 10408 C C . ASN B 1 609 ? -4.598 -10.031 -9.102 1 89.06 609 ASN B C 1
ATOM 10410 O O . ASN B 1 609 ? -3.424 -9.695 -8.93 1 89.06 609 ASN B O 1
ATOM 10414 N N . THR B 1 610 ? -5.465 -9.328 -9.812 1 88.06 610 THR B N 1
ATOM 10415 C CA . THR B 1 610 ? -5.004 -8.125 -10.5 1 88.06 610 THR B CA 1
ATOM 10416 C C . THR B 1 610 ? -5.875 -6.93 -10.133 1 88.06 610 THR B C 1
ATOM 10418 O O . THR B 1 610 ? -5.668 -5.824 -10.641 1 88.06 610 THR B O 1
ATOM 10421 N N . THR B 1 611 ? -6.852 -7.137 -9.234 1 91.69 611 THR B N 1
ATOM 10422 C CA . THR B 1 611 ? -7.836 -6.078 -9.055 1 91.69 611 THR B CA 1
ATOM 10423 C C . THR B 1 611 ? -7.695 -5.434 -7.676 1 91.69 611 THR B C 1
ATOM 10425 O O . THR B 1 611 ? -7.98 -4.246 -7.508 1 91.69 611 THR B O 1
ATOM 10428 N N . ILE B 1 612 ? -7.246 -6.176 -6.664 1 95 612 ILE B N 1
ATOM 10429 C CA . ILE B 1 612 ? -7.137 -5.656 -5.305 1 95 612 ILE B CA 1
ATOM 10430 C C . ILE B 1 612 ? -6.059 -4.578 -5.25 1 95 612 ILE B C 1
ATOM 10432 O O . ILE B 1 612 ? -4.906 -4.824 -5.621 1 95 612 ILE B O 1
ATOM 10436 N N . THR B 1 613 ? -6.465 -3.414 -4.859 1 92.5 613 THR B N 1
ATOM 10437 C CA . THR B 1 613 ? -5.508 -2.322 -4.746 1 92.5 613 THR B CA 1
ATOM 10438 C C . THR B 1 613 ? -5.398 -1.848 -3.299 1 92.5 613 THR B C 1
ATOM 10440 O O . THR B 1 613 ? -4.465 -1.125 -2.945 1 92.5 613 THR B O 1
ATOM 10443 N N . GLN B 1 614 ? -6.359 -2.18 -2.506 1 94.06 614 GLN B N 1
ATOM 10444 C CA . GLN B 1 614 ? -6.344 -1.813 -1.094 1 94.06 614 GLN B CA 1
ATOM 10445 C C . GLN B 1 614 ? -6.559 -3.035 -0.206 1 94.06 614 GLN B C 1
ATOM 10447 O O . GLN B 1 614 ? -7.672 -3.559 -0.119 1 94.06 614 GLN B O 1
ATOM 10452 N N . LEU B 1 615 ? -5.547 -3.461 0.408 1 96.25 615 LEU B N 1
ATOM 10453 C CA . LEU B 1 615 ? -5.52 -4.578 1.345 1 96.25 615 LEU B CA 1
ATOM 10454 C C . LEU B 1 615 ? -4.59 -4.285 2.518 1 96.25 615 LEU B C 1
ATOM 10456 O O . LEU B 1 615 ? -3.469 -4.801 2.57 1 96.25 615 LEU B O 1
ATOM 10460 N N . PRO B 1 616 ? -5.109 -3.471 3.441 1 95.75 616 PRO B N 1
ATOM 10461 C CA . PRO B 1 616 ? -4.246 -3.148 4.578 1 95.75 616 PRO B CA 1
ATOM 10462 C C . PRO B 1 616 ? -3.783 -4.391 5.34 1 95.75 616 PRO B C 1
ATOM 10464 O O . PRO B 1 616 ? -4.551 -5.344 5.496 1 95.75 616 PRO B O 1
ATOM 10467 N N . LEU B 1 617 ? -2.527 -4.379 5.758 1 97.31 617 LEU B N 1
ATOM 10468 C CA . LEU B 1 617 ? -2.027 -5.496 6.555 1 97.31 617 LEU B CA 1
ATOM 10469 C C . LEU B 1 617 ? -2.812 -5.633 7.855 1 97.31 617 LEU B C 1
ATOM 10471 O O . LEU B 1 617 ? -3.16 -4.629 8.484 1 97.31 617 LEU B O 1
ATOM 10475 N N . PRO B 1 618 ? -3.137 -6.793 8.25 1 97.38 618 PRO B N 1
ATOM 10476 C CA . PRO B 1 618 ? -3.891 -7.031 9.484 1 97.38 618 PRO B CA 1
ATOM 10477 C C . PRO B 1 618 ? -3.016 -6.969 10.734 1 97.38 618 PRO B C 1
ATOM 10479 O O . PRO B 1 618 ? -2.557 -8 11.219 1 97.38 618 PRO B O 1
ATOM 10482 N N . ILE B 1 619 ? -2.861 -5.824 11.289 1 97.06 619 ILE B N 1
ATOM 10483 C CA . ILE B 1 619 ? -1.917 -5.57 12.375 1 97.06 619 ILE B CA 1
ATOM 10484 C C . ILE B 1 619 ? -2.33 -6.355 13.617 1 97.06 619 ILE B C 1
ATOM 10486 O O . ILE B 1 619 ? -1.481 -6.91 14.312 1 97.06 619 ILE B O 1
ATOM 10490 N N . LYS B 1 620 ? -3.578 -6.43 13.906 1 95.62 620 LYS B N 1
ATOM 10491 C CA . LYS B 1 620 ? -4.039 -7.168 15.078 1 95.62 620 LYS B CA 1
ATOM 10492 C C . LYS B 1 620 ? -3.779 -8.664 14.93 1 95.62 620 LYS B C 1
ATOM 10494 O O . LYS B 1 620 ? -3.426 -9.336 15.898 1 95.62 620 LYS B O 1
ATOM 10499 N N . ASP B 1 621 ? -3.988 -9.172 13.727 1 96.94 621 ASP B N 1
ATOM 10500 C CA . ASP B 1 621 ? -3.674 -10.578 13.469 1 96.94 621 ASP B CA 1
ATOM 10501 C C . ASP B 1 621 ? -2.176 -10.836 13.594 1 96.94 621 ASP B C 1
ATOM 10503 O O . ASP B 1 621 ? -1.762 -11.859 14.156 1 96.94 621 ASP B O 1
ATOM 10507 N N . ILE B 1 622 ? -1.388 -9.953 13.008 1 97 622 ILE B N 1
ATOM 10508 C CA . ILE B 1 622 ? 0.063 -10.07 13.102 1 97 622 ILE B CA 1
ATOM 10509 C C . ILE B 1 622 ? 0.486 -10.039 14.57 1 97 622 ILE B C 1
ATOM 10511 O O . ILE B 1 622 ? 1.3 -10.859 15 1 97 622 ILE B O 1
ATOM 10515 N N . ALA B 1 623 ? -0.08 -9.102 15.367 1 95.69 623 ALA B N 1
ATOM 10516 C CA . ALA B 1 623 ? 0.21 -9 16.797 1 95.69 623 ALA B CA 1
ATOM 10517 C C . ALA B 1 623 ? -0.158 -10.297 17.516 1 95.69 623 ALA B C 1
ATOM 10519 O O . ALA B 1 623 ? 0.61 -10.789 18.344 1 95.69 623 ALA B O 1
ATOM 10520 N N . ALA B 1 624 ? -1.327 -10.836 17.188 1 94.88 624 ALA B N 1
ATOM 10521 C CA . ALA B 1 624 ? -1.789 -12.078 17.812 1 94.88 624 ALA B CA 1
ATOM 10522 C C . ALA B 1 624 ? -0.872 -13.242 17.453 1 94.88 624 ALA B C 1
ATOM 10524 O O . ALA B 1 624 ? -0.568 -14.086 18.297 1 94.88 624 ALA B O 1
ATOM 10525 N N . SER B 1 625 ? -0.464 -13.289 16.188 1 95.81 625 SER B N 1
ATOM 10526 C CA . SER B 1 625 ? 0.444 -14.336 15.734 1 95.81 625 SER B CA 1
ATOM 10527 C C . SER B 1 625 ? 1.785 -14.258 16.453 1 95.81 625 SER B C 1
ATOM 10529 O O . SER B 1 625 ? 2.338 -15.281 16.859 1 95.81 625 SER B O 1
ATOM 10531 N N . LEU B 1 626 ? 2.301 -13.086 16.656 1 95.06 626 LEU B N 1
ATOM 10532 C CA . LEU B 1 626 ? 3.576 -12.883 17.328 1 95.06 626 LEU B CA 1
ATOM 10533 C C . LEU B 1 626 ? 3.461 -13.211 18.812 1 95.06 626 LEU B C 1
ATOM 10535 O O . LEU B 1 626 ? 4.426 -13.68 19.422 1 95.06 626 LEU B O 1
ATOM 10539 N N . LYS B 1 627 ? 2.332 -12.945 19.391 1 92.81 627 LYS B N 1
ATOM 10540 C CA . LYS B 1 627 ? 2.092 -13.281 20.797 1 92.81 627 LYS B CA 1
ATOM 10541 C C . LYS B 1 627 ? 2.072 -14.797 21 1 92.81 627 LYS B C 1
ATOM 10543 O O . LYS B 1 627 ? 2.631 -15.297 21.984 1 92.81 627 LYS B O 1
ATOM 10548 N N . SER B 1 628 ? 1.412 -15.492 20.062 1 92.31 628 SER B N 1
ATOM 10549 C CA . SER B 1 628 ? 1.292 -16.938 20.141 1 92.31 628 SER B CA 1
ATOM 10550 C C . SER B 1 628 ? 2.625 -17.625 19.859 1 92.31 628 SER B C 1
ATOM 10552 O O . SER B 1 628 ? 2.947 -18.656 20.453 1 92.31 628 SER B O 1
ATOM 10554 N N . ASP B 1 629 ? 3.402 -17.141 18.953 1 92.88 629 ASP B N 1
ATOM 10555 C CA . ASP B 1 629 ? 4.707 -17.656 18.547 1 92.88 629 ASP B CA 1
ATOM 10556 C C . ASP B 1 629 ? 5.723 -16.516 18.422 1 92.88 629 ASP B C 1
ATOM 10558 O O . ASP B 1 629 ? 5.836 -15.898 17.359 1 92.88 629 ASP B O 1
ATOM 10562 N N . ALA B 1 630 ? 6.523 -16.344 19.438 1 88.62 630 ALA B N 1
ATOM 10563 C CA . ALA B 1 630 ? 7.434 -15.203 19.5 1 88.62 630 ALA B CA 1
ATOM 10564 C C . ALA B 1 630 ? 8.812 -15.57 18.969 1 88.62 630 ALA B C 1
ATOM 10566 O O . ALA B 1 630 ? 9.789 -14.852 19.188 1 88.62 630 ALA B O 1
ATOM 10567 N N . THR B 1 631 ? 8.891 -16.688 18.234 1 92 631 THR B N 1
ATOM 10568 C CA . THR B 1 631 ? 10.172 -17.141 17.719 1 92 631 THR B CA 1
ATOM 10569 C C . THR B 1 631 ? 10.648 -16.219 16.594 1 92 631 THR B C 1
ATOM 10571 O O . THR B 1 631 ? 9.828 -15.648 15.859 1 92 631 THR B O 1
ATOM 10574 N N . PRO B 1 632 ? 12.008 -16.016 16.469 1 91 632 PRO B N 1
ATOM 10575 C CA . PRO B 1 632 ? 12.547 -15.227 15.367 1 91 632 PRO B CA 1
ATOM 10576 C C . PRO B 1 632 ? 12.148 -15.766 14 1 91 632 PRO B C 1
ATOM 10578 O O . PRO B 1 632 ? 12.008 -15 13.047 1 91 632 PRO B O 1
ATOM 10581 N N . LEU B 1 633 ? 11.969 -17 13.938 1 92.56 633 LEU B N 1
ATOM 10582 C CA . LEU B 1 633 ? 11.562 -17.609 12.68 1 92.56 633 LEU B CA 1
ATOM 10583 C C . LEU B 1 633 ? 10.172 -17.141 12.266 1 92.56 633 LEU B C 1
ATOM 10585 O O . LEU B 1 633 ? 9.938 -16.844 11.094 1 92.56 633 LEU B O 1
ATOM 10589 N N . ASN B 1 634 ? 9.258 -17.125 13.219 1 94.19 634 ASN B N 1
ATOM 10590 C CA . ASN B 1 634 ? 7.914 -16.656 12.922 1 94.19 634 ASN B CA 1
ATOM 10591 C C . ASN B 1 634 ? 7.914 -15.18 12.531 1 94.19 634 ASN B C 1
ATOM 10593 O O . ASN B 1 634 ? 7.207 -14.781 11.602 1 94.19 634 ASN B O 1
ATOM 10597 N N . LEU B 1 635 ? 8.703 -14.406 13.266 1 95 635 LEU B N 1
ATOM 10598 C CA . LEU B 1 635 ? 8.82 -12.984 12.938 1 95 635 LEU B CA 1
ATOM 10599 C C . LEU B 1 635 ? 9.359 -12.797 11.523 1 95 635 LEU B C 1
ATOM 10601 O O . LEU B 1 635 ? 8.859 -11.961 10.766 1 95 635 LEU B O 1
ATOM 10605 N N . GLN B 1 636 ? 10.359 -13.5 11.227 1 93.5 636 GLN B N 1
ATOM 10606 C CA . GLN B 1 636 ? 10.93 -13.438 9.883 1 93.5 636 GLN B CA 1
ATOM 10607 C C . GLN B 1 636 ? 9.891 -13.805 8.828 1 93.5 636 GLN B C 1
ATOM 10609 O O . GLN B 1 636 ? 9.766 -13.125 7.809 1 93.5 636 GLN B O 1
ATOM 10614 N N . LYS B 1 637 ? 9.188 -14.859 9.094 1 93.75 637 LYS B N 1
ATOM 10615 C CA . LYS B 1 637 ? 8.148 -15.297 8.172 1 93.75 637 LYS B CA 1
ATOM 10616 C C . LYS B 1 637 ? 7.078 -14.227 7.992 1 93.75 637 LYS B C 1
ATOM 10618 O O . LYS B 1 637 ? 6.688 -13.914 6.867 1 93.75 637 LYS B O 1
ATOM 10623 N N . LEU B 1 638 ? 6.605 -13.664 9.07 1 96.19 638 LEU B N 1
ATOM 10624 C CA . LEU B 1 638 ? 5.59 -12.617 9.039 1 96.19 638 LEU B CA 1
ATOM 10625 C C . LEU B 1 638 ? 6.086 -11.398 8.266 1 96.19 638 LEU B C 1
ATOM 10627 O O . LEU B 1 638 ? 5.34 -10.797 7.488 1 96.19 638 LEU B O 1
ATOM 10631 N N . THR B 1 639 ? 7.348 -11.078 8.469 1 95.44 639 THR B N 1
ATOM 10632 C CA . THR B 1 639 ? 7.953 -9.938 7.781 1 95.44 639 THR B CA 1
ATOM 10633 C C . THR B 1 639 ? 8 -10.18 6.277 1 95.44 639 THR B C 1
ATOM 10635 O O . THR B 1 639 ? 7.594 -9.32 5.488 1 95.44 639 THR B O 1
ATOM 10638 N N . GLU B 1 640 ? 8.422 -11.32 5.891 1 94.94 640 GLU B N 1
ATOM 10639 C CA . GLU B 1 640 ? 8.555 -11.664 4.477 1 94.94 640 GLU B CA 1
ATOM 10640 C C . GLU B 1 640 ? 7.199 -11.688 3.781 1 94.94 640 GLU B C 1
ATOM 10642 O O . GLU B 1 640 ? 7.031 -11.086 2.717 1 94.94 640 GLU B O 1
ATOM 10647 N N . VAL B 1 641 ? 6.285 -12.391 4.406 1 95.94 641 VAL B N 1
ATOM 10648 C CA . VAL B 1 641 ? 4.961 -12.516 3.809 1 95.94 641 VAL B CA 1
ATOM 10649 C C . VAL B 1 641 ? 4.309 -11.141 3.707 1 95.94 641 VAL B C 1
ATOM 10651 O O . VAL B 1 641 ? 3.689 -10.812 2.691 1 95.94 641 VAL B O 1
ATOM 10654 N N . SER B 1 642 ? 4.41 -10.281 4.727 1 96.69 642 SER B N 1
ATOM 10655 C CA . SER B 1 642 ? 3.838 -8.945 4.723 1 96.69 642 SER B CA 1
ATOM 10656 C C . SER B 1 642 ? 4.441 -8.086 3.619 1 96.69 642 SER B C 1
ATOM 10658 O O . SER B 1 642 ? 3.725 -7.367 2.918 1 96.69 642 SER B O 1
ATOM 10660 N N . ASN B 1 643 ? 5.711 -8.164 3.477 1 94.88 643 ASN B N 1
ATOM 10661 C CA . ASN B 1 643 ? 6.387 -7.406 2.428 1 94.88 643 ASN B CA 1
ATOM 10662 C C . ASN B 1 643 ? 5.922 -7.836 1.039 1 94.88 643 ASN B C 1
ATOM 10664 O O . ASN B 1 643 ? 5.703 -6.996 0.165 1 94.88 643 ASN B O 1
ATOM 10668 N N . GLU B 1 644 ? 5.789 -9.133 0.874 1 95.06 644 GLU B N 1
ATOM 10669 C CA . GLU B 1 644 ? 5.348 -9.641 -0.42 1 95.06 644 GLU B CA 1
ATOM 10670 C C . GLU B 1 644 ? 3.922 -9.203 -0.73 1 95.06 644 GLU B C 1
ATOM 10672 O O . GLU B 1 644 ? 3.605 -8.859 -1.872 1 95.06 644 GLU B O 1
ATOM 10677 N N . ILE B 1 645 ? 3.111 -9.25 0.263 1 95.88 645 ILE B N 1
ATOM 10678 C CA . ILE B 1 645 ? 1.732 -8.812 0.093 1 95.88 645 ILE B CA 1
ATOM 10679 C C . ILE B 1 645 ? 1.71 -7.34 -0.327 1 95.88 645 ILE B C 1
ATOM 10681 O O . ILE B 1 645 ? 1.051 -6.98 -1.305 1 95.88 645 ILE B O 1
ATOM 10685 N N . GLN B 1 646 ? 2.424 -6.516 0.355 1 93.75 646 GLN B N 1
ATOM 10686 C CA . GLN B 1 646 ? 2.463 -5.086 0.052 1 93.75 646 GLN B CA 1
ATOM 10687 C C . GLN B 1 646 ? 3.004 -4.84 -1.353 1 93.75 646 GLN B C 1
ATOM 10689 O O . GLN B 1 646 ? 2.494 -3.982 -2.078 1 93.75 646 GLN B O 1
ATOM 10694 N N . GLN B 1 647 ? 3.977 -5.586 -1.723 1 92.69 647 GLN B N 1
ATOM 10695 C CA . GLN B 1 647 ? 4.539 -5.441 -3.061 1 92.69 647 GLN B CA 1
ATOM 10696 C C . GLN B 1 647 ? 3.527 -5.836 -4.129 1 92.69 647 GLN B C 1
ATOM 10698 O O . GLN B 1 647 ? 3.402 -5.164 -5.156 1 92.69 647 GLN B O 1
ATOM 10703 N N . THR B 1 648 ? 2.869 -6.957 -3.877 1 93.19 648 THR B N 1
ATOM 10704 C CA . THR B 1 648 ? 1.882 -7.422 -4.844 1 93.19 648 THR B CA 1
ATOM 10705 C C . THR B 1 648 ? 0.782 -6.379 -5.035 1 93.19 648 THR B C 1
ATOM 10707 O O . THR B 1 648 ? 0.32 -6.156 -6.156 1 93.19 648 THR B O 1
ATOM 10710 N N . ILE B 1 649 ? 0.357 -5.758 -4 1 92.31 649 ILE B N 1
ATOM 10711 C CA . ILE B 1 649 ? -0.679 -4.734 -4.066 1 92.31 649 ILE B CA 1
ATOM 10712 C C . ILE B 1 649 ? -0.177 -3.547 -4.887 1 92.31 649 ILE B C 1
ATOM 10714 O O . ILE B 1 649 ? -0.914 -2.994 -5.707 1 92.31 649 ILE B O 1
ATOM 10718 N N . LEU B 1 650 ? 1.057 -3.195 -4.68 1 87.88 650 LEU B N 1
ATOM 10719 C CA . LEU B 1 650 ? 1.666 -2.119 -5.453 1 87.88 650 LEU B CA 1
ATOM 10720 C C . LEU B 1 650 ? 1.702 -2.473 -6.938 1 87.88 650 LEU B C 1
ATOM 10722 O O . LEU B 1 650 ? 1.418 -1.626 -7.789 1 87.88 650 LEU B O 1
ATOM 10726 N N . ASP B 1 651 ? 2.006 -3.66 -7.23 1 88.69 651 ASP B N 1
ATOM 10727 C CA . ASP B 1 651 ? 2.051 -4.117 -8.617 1 88.69 651 ASP B CA 1
ATOM 10728 C C . ASP B 1 651 ? 0.671 -4.043 -9.266 1 88.69 651 ASP B C 1
ATOM 10730 O O . ASP B 1 651 ? 0.545 -3.656 -10.43 1 88.69 651 ASP B O 1
ATOM 10734 N N . ASN B 1 652 ? -0.258 -4.488 -8.484 1 86.75 652 ASN B N 1
ATOM 10735 C CA . ASN B 1 652 ? -1.626 -4.391 -8.984 1 86.75 652 ASN B CA 1
ATOM 10736 C C . ASN B 1 652 ? -1.995 -2.949 -9.328 1 86.75 652 ASN B C 1
ATOM 10738 O O . ASN B 1 652 ? -2.635 -2.693 -10.352 1 86.75 652 ASN B O 1
ATOM 10742 N N . TYR B 1 653 ? -1.606 -2.092 -8.484 1 82.44 653 TYR B N 1
ATOM 10743 C CA . TYR B 1 653 ? -1.925 -0.685 -8.695 1 82.44 653 TYR B CA 1
ATOM 10744 C C . TYR B 1 653 ? -1.211 -0.145 -9.93 1 82.44 653 TYR B C 1
ATOM 10746 O O . TYR B 1 653 ? -1.807 0.578 -10.734 1 82.44 653 TYR B O 1
ATOM 10754 N N . THR B 1 654 ? 0.065 -0.496 -10.094 1 81.81 654 THR B N 1
ATOM 10755 C CA . THR B 1 654 ? 0.856 -0.064 -11.242 1 81.81 654 THR B CA 1
ATOM 10756 C C . THR B 1 654 ? 0.271 -0.61 -12.539 1 81.81 654 THR B C 1
ATOM 10758 O O . THR B 1 654 ? 0.202 0.101 -13.547 1 81.81 654 THR B O 1
ATOM 10761 N N . ASN B 1 655 ? -0.15 -1.839 -12.539 1 80.88 655 ASN B N 1
ATOM 10762 C CA . ASN B 1 655 ? -0.733 -2.465 -13.719 1 80.88 655 ASN B CA 1
ATOM 10763 C C . ASN B 1 655 ? -2.066 -1.824 -14.094 1 80.88 655 ASN B C 1
ATOM 10765 O O . ASN B 1 655 ? -2.391 -1.697 -15.281 1 80.88 655 ASN B O 1
ATOM 10769 N N . LYS B 1 656 ? -2.762 -1.474 -13.117 1 77 656 LYS B N 1
ATOM 10770 C CA . LYS B 1 656 ? -4.043 -0.817 -13.352 1 77 656 LYS B CA 1
ATOM 10771 C C . LYS B 1 656 ? -3.852 0.517 -14.07 1 77 656 LYS B C 1
ATOM 10773 O O . LYS B 1 656 ? -4.637 0.875 -14.953 1 77 656 LYS B O 1
ATOM 10778 N N . ILE B 1 657 ? -2.807 1.135 -13.82 1 72.31 657 ILE B N 1
ATOM 10779 C CA . ILE B 1 657 ? -2.504 2.416 -14.453 1 72.31 657 ILE B CA 1
ATOM 10780 C C . ILE B 1 657 ? -2.053 2.189 -15.891 1 72.31 657 ILE B C 1
ATOM 10782 O O . ILE B 1 657 ? -2.482 2.9 -16.797 1 72.31 657 ILE B O 1
ATOM 10786 N N . GLN B 1 658 ? -1.121 1.123 -16.016 1 64.12 658 GLN B N 1
ATOM 10787 C CA . GLN B 1 658 ? -0.604 0.837 -17.359 1 64.12 658 GLN B CA 1
ATOM 10788 C C . GLN B 1 658 ? -1.704 0.301 -18.266 1 64.12 658 GLN B C 1
ATOM 10790 O O . GLN B 1 658 ? -1.726 0.599 -19.469 1 64.12 658 GLN B O 1
ATOM 10795 N N . GLY B 1 659 ? -2.482 -0.691 -17.734 1 56.94 659 GLY B N 1
ATOM 10796 C CA . GLY B 1 659 ? -3.586 -1.207 -18.531 1 56.94 659 GLY B CA 1
ATOM 10797 C C . GLY B 1 659 ? -4.551 -0.128 -18.984 1 56.94 659 GLY B C 1
ATOM 10798 O O . GLY B 1 659 ? -5.102 -0.202 -20.078 1 56.94 659 GLY B O 1
ATOM 10799 N N . THR B 1 660 ? -4.848 0.838 -18.047 1 51.09 660 THR B N 1
ATOM 10800 C CA . THR B 1 660 ? -5.672 1.955 -18.5 1 51.09 660 THR B CA 1
ATOM 10801 C C . THR B 1 660 ? -4.992 2.713 -19.641 1 51.09 660 THR B C 1
ATOM 10803 O O . THR B 1 660 ? -5.66 3.24 -20.531 1 51.09 660 THR B O 1
ATOM 10806 N N . THR B 1 661 ? -3.646 2.639 -19.656 1 43.22 661 THR B N 1
ATOM 10807 C CA . THR B 1 661 ? -2.93 3.281 -20.75 1 43.22 661 THR B CA 1
ATOM 10808 C C . THR B 1 661 ? -2.908 2.385 -21.984 1 43.22 661 THR B C 1
ATOM 10810 O O . THR B 1 661 ? -3.012 2.869 -23.109 1 43.22 661 THR B O 1
ATOM 10813 N N . LEU B 1 662 ? -2.59 1.04 -21.859 1 38.94 662 LEU B N 1
ATOM 10814 C CA . LEU B 1 662 ? -2.57 0.158 -23.016 1 38.94 662 LEU B CA 1
ATOM 10815 C C . LEU B 1 662 ? -3.986 -0.139 -23.5 1 38.94 662 LEU B C 1
ATOM 10817 O O . LEU B 1 662 ? -4.172 -0.801 -24.516 1 38.94 662 LEU B O 1
ATOM 10821 N N . THR B 1 663 ? -4.996 -0.173 -22.719 1 38.72 663 THR B N 1
ATOM 10822 C CA . THR B 1 663 ? -6.285 -0.384 -23.375 1 38.72 663 THR B CA 1
ATOM 10823 C C . THR B 1 663 ? -6.473 0.593 -24.531 1 38.72 663 THR B C 1
ATOM 10825 O O . THR B 1 663 ? -7.492 0.554 -25.219 1 38.72 663 THR B O 1
ATOM 10828 N N . ASN B 1 664 ? -5.777 1.69 -24.859 1 34.53 664 ASN B N 1
ATOM 10829 C CA . ASN B 1 664 ? -6.051 2.113 -26.234 1 34.53 664 ASN B CA 1
ATOM 10830 C C . ASN B 1 664 ? -5.66 1.037 -27.234 1 34.53 664 ASN B C 1
ATOM 10832 O O . ASN B 1 664 ? -6.203 0.987 -28.344 1 34.53 664 ASN B O 1
ATOM 10836 N N . ASN B 1 665 ? -4.352 0.586 -27.453 1 29.5 665 ASN B N 1
ATOM 10837 C CA . ASN B 1 665 ? -4.195 -0.347 -28.578 1 29.5 665 ASN B CA 1
ATOM 10838 C C . ASN B 1 665 ? -4.691 -1.743 -28.203 1 29.5 665 ASN B C 1
ATOM 10840 O O . ASN B 1 665 ? -5.457 -2.352 -28.953 1 29.5 665 ASN B O 1
ATOM 10844 N N . SER B 1 666 ? -3.703 -2.723 -27.781 1 30.59 666 SER B N 1
ATOM 10845 C CA . SER B 1 666 ? -3.861 -4.145 -28.062 1 30.59 666 SER B CA 1
ATOM 10846 C C . SER B 1 666 ? -4.926 -4.77 -27.156 1 30.59 666 SER B C 1
ATOM 10848 O O . SER B 1 666 ? -6.125 -4.562 -27.375 1 30.59 666 SER B O 1
ATOM 10850 N N . ILE B 1 667 ? -4.566 -5.984 -26.422 1 29.09 667 ILE B N 1
ATOM 10851 C CA . ILE B 1 667 ? -5.352 -7.156 -26.031 1 29.09 667 ILE B CA 1
ATOM 10852 C C . ILE B 1 667 ? -6.203 -6.828 -24.812 1 29.09 667 ILE B C 1
ATOM 10854 O O . ILE B 1 667 ? -5.672 -6.547 -23.734 1 29.09 667 ILE B O 1
ATOM 10858 N N . LYS B 1 668 ? -7.297 -6.293 -24.906 1 32.81 668 LYS B N 1
ATOM 10859 C CA . LYS B 1 668 ? -8.477 -6.273 -24.047 1 32.81 668 LYS B CA 1
ATOM 10860 C C . LYS B 1 668 ? -8.57 -7.547 -23.219 1 32.81 668 LYS B C 1
ATOM 10862 O O . LYS B 1 668 ? -8.852 -8.625 -23.75 1 32.81 668 LYS B O 1
ATOM 10867 N N . THR B 1 669 ? -7.711 -7.648 -22.172 1 32.06 669 THR B N 1
ATOM 10868 C CA . THR B 1 669 ? -8.023 -8.719 -21.234 1 32.06 669 THR B CA 1
ATOM 10869 C C . THR B 1 669 ? -9.508 -8.703 -20.875 1 32.06 669 THR B C 1
ATOM 10871 O O . THR B 1 669 ? -10 -7.766 -20.25 1 32.06 669 THR B O 1
ATOM 10874 N N . GLN B 1 670 ? -10.422 -9 -21.719 1 31.5 670 GLN B N 1
ATOM 10875 C CA . GLN B 1 670 ? -11.844 -9.258 -21.5 1 31.5 670 GLN B CA 1
ATOM 10876 C C . GLN B 1 670 ? -12.078 -9.891 -20.125 1 31.5 670 GLN B C 1
ATOM 10878 O O . GLN B 1 670 ? -11.594 -10.992 -19.859 1 31.5 670 GLN B O 1
ATOM 10883 N N . SER B 1 671 ? -12.008 -9.062 -19.094 1 36.81 671 SER B N 1
ATOM 10884 C CA . SER B 1 671 ? -12.602 -9.523 -17.844 1 36.81 671 SER B CA 1
ATOM 10885 C C . SER B 1 671 ? -13.883 -10.312 -18.094 1 36.81 671 SER B C 1
ATOM 10887 O O . SER B 1 671 ? -14.914 -9.734 -18.453 1 36.81 671 SER B O 1
ATOM 10889 N N . LEU B 1 672 ? -13.859 -11.367 -18.828 1 33.09 672 LEU B N 1
ATOM 10890 C CA . LEU B 1 672 ? -15.055 -12.188 -19 1 33.09 672 LEU B CA 1
ATOM 10891 C C . LEU B 1 672 ? -15.773 -12.406 -17.672 1 33.09 672 LEU B C 1
ATOM 10893 O O . LEU B 1 672 ? -15.18 -12.914 -16.719 1 33.09 672 LEU B O 1
ATOM 10897 N N . SER B 1 673 ? -16.688 -11.531 -17.359 1 36.66 673 SER B N 1
ATOM 10898 C CA . SER B 1 673 ? -17.656 -11.805 -16.297 1 36.66 673 SER B CA 1
ATOM 10899 C C . SER B 1 673 ? -18 -13.289 -16.234 1 36.66 673 SER B C 1
ATOM 10901 O O . SER B 1 673 ? -18.484 -13.852 -17.219 1 36.66 673 SER B O 1
ATOM 10903 N N . ARG B 1 674 ? -17.234 -14.102 -15.617 1 38.75 674 ARG B N 1
ATOM 10904 C CA . ARG B 1 674 ? -17.547 -15.516 -15.43 1 38.75 674 ARG B CA 1
ATOM 10905 C C . ARG B 1 674 ? -18.922 -15.711 -14.828 1 38.75 674 ARG B C 1
ATOM 10907 O O . ARG B 1 674 ? -19.25 -15.117 -13.797 1 38.75 674 ARG B O 1
ATOM 10914 N N . SER B 1 675 ? -19.969 -15.805 -15.641 1 34.38 675 SER B N 1
ATOM 10915 C CA . SER B 1 675 ? -21.266 -16.203 -15.109 1 34.38 675 SER B CA 1
ATOM 10916 C C . SER B 1 675 ? -21.156 -17.438 -14.234 1 34.38 675 SER B C 1
ATOM 10918 O O . SER B 1 675 ? -20.328 -18.328 -14.5 1 34.38 675 SER B O 1
ATOM 10920 N N . ARG B 1 676 ? -21.531 -17.422 -13.008 1 37.47 676 ARG B N 1
ATOM 10921 C CA . ARG B 1 676 ? -21.766 -18.562 -12.133 1 37.47 676 ARG B CA 1
ATOM 10922 C C . ARG B 1 676 ? -22.484 -19.672 -12.883 1 37.47 676 ARG B C 1
ATOM 10924 O O . ARG B 1 676 ? -23.625 -20 -12.57 1 37.47 676 ARG B O 1
ATOM 10931 N N . ALA B 1 677 ? -22.781 -19.656 -14.016 1 35 677 ALA B N 1
ATOM 10932 C CA . ALA B 1 677 ? -23.828 -20.609 -14.406 1 35 677 ALA B CA 1
ATOM 10933 C C . ALA B 1 677 ? -23.672 -21.922 -13.648 1 35 677 ALA B C 1
ATOM 10935 O O . ALA B 1 677 ? -24.672 -22.5 -13.188 1 35 677 ALA B O 1
ATOM 10936 N N . ASN B 1 678 ? -22.609 -22.797 -13.789 1 36.44 678 ASN B N 1
ATOM 10937 C CA . ASN B 1 678 ? -22.688 -24.203 -13.406 1 36.44 678 ASN B CA 1
ATOM 10938 C C . ASN B 1 678 ? -22.219 -24.422 -11.969 1 36.44 678 ASN B C 1
ATOM 10940 O O . ASN B 1 678 ? -21.875 -25.547 -11.594 1 36.44 678 ASN B O 1
ATOM 10944 N N . SER B 1 679 ? -21.938 -23.328 -11.188 1 41.34 679 SER B N 1
ATOM 10945 C CA . SER B 1 679 ? -21.391 -23.75 -9.898 1 41.34 679 SER B CA 1
ATOM 10946 C C . SER B 1 679 ? -22.516 -24.141 -8.938 1 41.34 679 SER B C 1
ATOM 10948 O O . SER B 1 679 ? -23.641 -23.672 -9.055 1 41.34 679 SER B O 1
ATOM 10950 N N . THR B 1 680 ? -22.359 -25.219 -8.211 1 47 680 THR B N 1
ATOM 10951 C CA . THR B 1 680 ? -23.25 -25.75 -7.176 1 47 680 THR B CA 1
ATOM 10952 C C . THR B 1 680 ? -23.656 -24.656 -6.195 1 47 680 THR B C 1
ATOM 10954 O O . THR B 1 680 ? -22.812 -23.859 -5.766 1 47 680 THR B O 1
ATOM 10957 N N . PRO B 1 681 ? -24.906 -24.516 -6.121 1 49.12 681 PRO B N 1
ATOM 10958 C CA . PRO B 1 681 ? -25.438 -23.562 -5.141 1 49.12 681 PRO B CA 1
ATOM 10959 C C . PRO B 1 681 ? -24.766 -23.672 -3.779 1 49.12 681 PRO B C 1
ATOM 10961 O O . PRO B 1 681 ? -24.469 -24.781 -3.32 1 49.12 681 PRO B O 1
ATOM 10964 N N . LEU B 1 682 ? -24.188 -22.609 -3.25 1 52.66 682 LEU B N 1
ATOM 10965 C CA . LEU B 1 682 ? -23.562 -22.531 -1.935 1 52.66 682 LEU B CA 1
ATOM 10966 C C . LEU B 1 682 ? -24.516 -23 -0.849 1 52.66 682 LEU B C 1
ATOM 10968 O O . LEU B 1 682 ? -25.656 -22.547 -0.774 1 52.66 682 LEU B O 1
ATOM 10972 N N . VAL B 1 683 ? -24.406 -24.219 -0.367 1 54.12 683 VAL B N 1
ATOM 10973 C CA . VAL B 1 683 ? -25.141 -24.609 0.835 1 54.12 683 VAL B CA 1
ATOM 10974 C C . VAL B 1 683 ? -24.656 -23.781 2.023 1 54.12 683 VAL B C 1
ATOM 10976 O O . VAL B 1 683 ? -23.453 -23.75 2.316 1 54.12 683 VAL B O 1
ATOM 10979 N N . ILE B 1 684 ? -25.5 -22.922 2.605 1 65.88 684 ILE B N 1
ATOM 10980 C CA . ILE B 1 684 ? -25.234 -21.812 3.502 1 65.88 684 ILE B CA 1
ATOM 10981 C C . ILE B 1 684 ? -25.031 -22.312 4.922 1 65.88 684 ILE B C 1
ATOM 10983 O O . ILE B 1 684 ? -25.891 -22.156 5.785 1 65.88 684 ILE B O 1
ATOM 10987 N N . ASP B 1 685 ? -24.328 -23.453 5.195 1 68.88 685 ASP B N 1
ATOM 10988 C CA . ASP B 1 685 ? -23.766 -23.75 6.508 1 68.88 685 ASP B CA 1
ATOM 10989 C C . ASP B 1 685 ? -22.25 -23.906 6.438 1 68.88 685 ASP B C 1
ATOM 10991 O O . ASP B 1 685 ? -21.703 -24.203 5.375 1 68.88 685 ASP B O 1
ATOM 10995 N N . THR B 1 686 ? -21.656 -23.609 7.473 1 66.44 686 THR B N 1
ATOM 10996 C CA . THR B 1 686 ? -20.203 -23.578 7.543 1 66.44 686 THR B CA 1
ATOM 10997 C C . THR B 1 686 ? -19.594 -24.891 7.039 1 66.44 686 THR B C 1
ATOM 10999 O O . THR B 1 686 ? -18.688 -24.875 6.207 1 66.44 686 THR B O 1
ATOM 11002 N N . LYS B 1 687 ? -20.141 -26 7.508 1 71.81 687 LYS B N 1
ATOM 11003 C CA . LYS B 1 687 ? -19.609 -27.312 7.164 1 71.81 687 LYS B CA 1
ATOM 11004 C C . LYS B 1 687 ? -19.781 -27.594 5.676 1 71.81 687 LYS B C 1
ATOM 11006 O O . LYS B 1 687 ? -18.859 -28.078 5.016 1 71.81 687 LYS B O 1
ATOM 11011 N N . SER B 1 688 ? -20.953 -27.203 5.211 1 70.75 688 SER B N 1
ATOM 11012 C CA . SER B 1 688 ? -21.25 -27.438 3.801 1 70.75 688 SER B CA 1
ATOM 11013 C C . SER B 1 688 ? -20.422 -26.516 2.906 1 70.75 688 SER B C 1
ATOM 11015 O O . SER B 1 688 ? -19.969 -26.938 1.833 1 70.75 688 SER B O 1
ATOM 11017 N N . THR B 1 689 ? -20.203 -25.391 3.404 1 70.44 689 THR B N 1
ATOM 11018 C CA . THR B 1 689 ? -19.406 -24.438 2.637 1 70.44 689 THR B CA 1
ATOM 11019 C C . THR B 1 689 ? -17.969 -24.938 2.512 1 70.44 689 THR B C 1
ATOM 11021 O O . THR B 1 689 ? -17.375 -24.906 1.425 1 70.44 689 THR B O 1
ATOM 11024 N N . ILE B 1 690 ? -17.5 -25.422 3.562 1 69.25 690 ILE B N 1
ATOM 11025 C CA . ILE B 1 690 ? -16.125 -25.922 3.566 1 69.25 690 ILE B CA 1
ATOM 11026 C C . ILE B 1 690 ? -16.016 -27.109 2.617 1 69.25 690 ILE B C 1
ATOM 11028 O O . ILE B 1 690 ? -15.031 -27.234 1.878 1 69.25 690 ILE B O 1
ATOM 11032 N N . ALA B 1 691 ? -17.078 -27.891 2.66 1 66.12 691 ALA B N 1
ATOM 11033 C CA . ALA B 1 691 ? -17.078 -29.125 1.865 1 66.12 691 ALA B CA 1
ATOM 11034 C C . ALA B 1 691 ? -17.219 -28.812 0.378 1 66.12 691 ALA B C 1
ATOM 11036 O O . ALA B 1 691 ? -16.703 -29.531 -0.468 1 66.12 691 ALA B O 1
ATOM 11037 N N . THR B 1 692 ? -17.953 -27.719 0.155 1 62.75 692 THR B N 1
ATOM 11038 C CA . THR B 1 692 ? -18.312 -27.469 -1.231 1 62.75 692 THR B CA 1
ATOM 11039 C C . THR B 1 692 ? -17.391 -26.422 -1.854 1 62.75 692 THR B C 1
ATOM 11041 O O . THR B 1 692 ? -17.219 -26.375 -3.074 1 62.75 692 THR B O 1
ATOM 11044 N N . CYS B 1 693 ? -17.031 -25.625 -0.972 1 59.75 693 CYS B N 1
ATOM 11045 C CA . CYS B 1 693 ? -16.203 -24.562 -1.53 1 59.75 693 CYS B CA 1
ATOM 11046 C C . CYS B 1 693 ? -14.766 -25.047 -1.719 1 59.75 693 CYS B C 1
ATOM 11048 O O . CYS B 1 693 ? -14.234 -25.781 -0.88 1 59.75 693 CYS B O 1
ATOM 11050 N N . ALA B 1 694 ? -14.117 -24.609 -2.676 1 57.78 694 ALA B N 1
ATOM 11051 C CA . ALA B 1 694 ? -12.891 -24.781 -3.449 1 57.78 694 ALA B CA 1
ATOM 11052 C C . ALA B 1 694 ? -11.719 -25.172 -2.547 1 57.78 694 ALA B C 1
ATOM 11054 O O . ALA B 1 694 ? -10.961 -24.312 -2.092 1 57.78 694 ALA B O 1
ATOM 11055 N N . GLY B 1 695 ? -11.555 -26.469 -2.191 1 59.56 695 GLY B N 1
ATOM 11056 C CA . GLY B 1 695 ? -10.258 -26.844 -1.646 1 59.56 695 GLY B CA 1
ATOM 11057 C C . GLY B 1 695 ? -10.102 -26.484 -0.182 1 59.56 695 GLY B C 1
ATOM 11058 O O . GLY B 1 695 ? -9.023 -26.656 0.396 1 59.56 695 GLY B O 1
ATOM 11059 N N . LEU B 1 696 ? -11.227 -25.906 0.476 1 66.25 696 LEU B N 1
ATOM 11060 C CA . LEU B 1 696 ? -11.102 -25.484 1.866 1 66.25 696 LEU B CA 1
ATOM 11061 C C . LEU B 1 696 ? -11 -26.688 2.797 1 66.25 696 LEU B C 1
ATOM 11063 O O . LEU B 1 696 ? -10.438 -26.578 3.891 1 66.25 696 LEU B O 1
ATOM 11067 N N . ASN B 1 697 ? -11.586 -27.812 2.35 1 63.31 697 ASN B N 1
ATOM 11068 C CA . ASN B 1 697 ? -11.57 -29 3.182 1 63.31 697 ASN B CA 1
ATOM 11069 C C . ASN B 1 697 ? -10.141 -29.438 3.51 1 63.31 697 ASN B C 1
ATOM 11071 O O . ASN B 1 697 ? -9.891 -30 4.578 1 63.31 697 ASN B O 1
ATOM 11075 N N . SER B 1 698 ? -9.25 -29.203 2.566 1 57.12 698 SER B N 1
ATOM 11076 C CA . SER B 1 698 ? -7.867 -29.625 2.754 1 57.12 698 SER B CA 1
ATOM 11077 C C . SER B 1 698 ? -7.203 -28.875 3.896 1 57.12 698 SER B C 1
ATOM 11079 O O . SER B 1 698 ? -6.215 -29.344 4.469 1 57.12 698 SER B O 1
ATOM 11081 N N . PHE B 1 699 ? -7.707 -27.766 4.27 1 56.47 699 PHE B N 1
ATOM 11082 C CA . PHE B 1 699 ? -7.074 -26.969 5.316 1 56.47 699 PHE B CA 1
ATOM 11083 C C . PHE B 1 699 ? -7.535 -27.422 6.695 1 56.47 699 PHE B C 1
ATOM 11085 O O . PHE B 1 699 ? -6.84 -27.203 7.691 1 56.47 699 PHE B O 1
ATOM 11092 N N . ILE B 1 700 ? -8.602 -28.078 6.93 1 50.44 700 ILE B N 1
ATOM 11093 C CA . ILE B 1 700 ? -9.078 -28.562 8.219 1 50.44 700 ILE B CA 1
ATOM 11094 C C . ILE B 1 700 ? -8.328 -29.844 8.594 1 50.44 700 ILE B C 1
ATOM 11096 O O . ILE B 1 700 ? -8.047 -30.078 9.766 1 50.44 700 ILE B O 1
ATOM 11100 N N . SER B 1 701 ? -7.914 -30.781 7.781 1 46.53 701 SER B N 1
ATOM 11101 C CA . SER B 1 701 ? -7.34 -32.062 8.156 1 46.53 701 SER B CA 1
ATOM 11102 C C . SER B 1 701 ? -5.988 -31.891 8.836 1 46.53 701 SER B C 1
ATOM 11104 O O . SER B 1 701 ? -5.449 -32.844 9.406 1 46.53 701 SER B O 1
ATOM 11106 N N . ILE B 1 702 ? -5.25 -30.844 8.781 1 39.12 702 ILE B N 1
ATOM 11107 C CA . ILE B 1 702 ? -3.932 -30.797 9.406 1 39.12 702 ILE B CA 1
ATOM 11108 C C . ILE B 1 702 ? -4.078 -30.766 10.93 1 39.12 702 ILE B C 1
ATOM 11110 O O . ILE B 1 702 ? -3.145 -31.109 11.656 1 39.12 702 ILE B O 1
ATOM 11114 N N . ASP B 1 703 ? -5.012 -30.281 11.609 1 36.47 703 ASP B N 1
ATOM 11115 C CA . ASP B 1 703 ? -4.906 -30.156 13.062 1 36.47 703 ASP B CA 1
ATOM 11116 C C . ASP B 1 703 ? -5.023 -31.531 13.727 1 36.47 703 ASP B C 1
ATOM 11118 O O . ASP B 1 703 ? -4.973 -31.625 14.953 1 36.47 703 ASP B O 1
ATOM 11122 N N . ILE B 1 704 ? -5.629 -32.562 13.25 1 32.94 704 ILE B N 1
ATOM 11123 C CA . ILE B 1 704 ? -5.801 -33.656 14.203 1 32.94 704 ILE B CA 1
ATOM 11124 C C . ILE B 1 704 ? -4.453 -34.281 14.5 1 32.94 704 ILE B C 1
ATOM 11126 O O . ILE B 1 704 ? -4.129 -34.562 15.656 1 32.94 704 ILE B O 1
ATOM 11130 N N . ASP B 1 705 ? -3.641 -35.062 13.617 1 31.17 705 ASP B N 1
ATOM 11131 C CA . ASP B 1 705 ? -2.656 -35.969 14.164 1 31.17 705 ASP B CA 1
ATOM 11132 C C . ASP B 1 705 ? -1.357 -35.25 14.516 1 31.17 705 ASP B C 1
ATOM 11134 O O . ASP B 1 705 ? -0.476 -35.812 15.164 1 31.17 705 ASP B O 1
ATOM 11138 N N . ASN B 1 706 ? -0.705 -34.469 13.648 1 29.95 706 ASN B N 1
ATOM 11139 C CA . ASN B 1 706 ? 0.715 -34.312 13.938 1 29.95 706 ASN B CA 1
ATOM 11140 C C . ASN B 1 706 ? 0.936 -33.469 15.203 1 29.95 706 ASN B C 1
ATOM 11142 O O . ASN B 1 706 ? 0.509 -32.312 15.273 1 29.95 706 ASN B O 1
ATOM 11146 N N . THR B 1 707 ? 1.069 -34.125 16.406 1 28.23 707 THR B N 1
ATOM 11147 C CA . THR B 1 707 ? 2.082 -33.812 17.406 1 28.23 707 THR B CA 1
ATOM 11148 C C . THR B 1 707 ? 3.361 -33.312 16.734 1 28.23 707 THR B C 1
ATOM 11150 O O . THR B 1 707 ? 3.934 -34.031 15.898 1 28.23 707 THR B O 1
ATOM 11153 N N . ILE B 1 708 ? 3.586 -32.156 16.531 1 28.27 708 ILE B N 1
ATOM 11154 C CA . ILE B 1 708 ? 4.844 -31.531 16.141 1 28.27 708 ILE B CA 1
ATOM 11155 C C . ILE B 1 708 ? 6.004 -32.219 16.875 1 28.27 708 ILE B C 1
ATOM 11157 O O . ILE B 1 708 ? 6.145 -32.094 18.094 1 28.27 708 ILE B O 1
ATOM 11161 N N . GLU B 1 709 ? 6.285 -33.5 16.578 1 25.45 709 GLU B N 1
ATOM 11162 C CA . GLU B 1 709 ? 7.617 -33.906 17.031 1 25.45 709 GLU B CA 1
ATOM 11163 C C . GLU B 1 709 ? 8.672 -32.906 16.578 1 25.45 709 GLU B C 1
ATOM 11165 O O . GLU B 1 709 ? 8.562 -32.312 15.492 1 25.45 709 GLU B O 1
ATOM 11170 N N . PRO B 1 710 ? 9.57 -32.438 17.531 1 25.39 710 PRO B N 1
ATOM 11171 C CA . PRO B 1 710 ? 10.688 -31.5 17.391 1 25.39 710 PRO B CA 1
ATOM 11172 C C . PRO B 1 710 ? 11.609 -31.844 16.234 1 25.39 710 PRO B C 1
ATOM 11174 O O . PRO B 1 710 ? 11.961 -33 16.047 1 25.39 710 PRO B O 1
ATOM 11177 N N . LEU B 1 711 ? 11.508 -31.281 15.094 1 23.44 711 LEU B N 1
ATOM 11178 C CA . LEU B 1 711 ? 12.453 -31.453 14 1 23.44 711 LEU B CA 1
ATOM 11179 C C . LEU B 1 711 ? 13.891 -31.469 14.516 1 23.44 711 LEU B C 1
ATOM 11181 O O . LEU B 1 711 ? 14.633 -30.5 14.297 1 23.44 711 LEU B O 1
ATOM 11185 N N . ALA B 1 712 ? 14.188 -31.688 15.805 1 24.19 712 ALA B N 1
ATOM 11186 C CA . ALA B 1 712 ? 15.562 -31.797 16.297 1 24.19 712 ALA B CA 1
ATOM 11187 C C . ALA B 1 712 ? 16.312 -32.906 15.57 1 24.19 712 ALA B C 1
ATOM 11189 O O . ALA B 1 712 ? 17.484 -32.781 15.242 1 24.19 712 ALA B O 1
ATOM 11190 N N . ASN B 1 713 ? 15.914 -34.188 15.617 1 21.56 713 ASN B N 1
ATOM 11191 C CA . ASN B 1 713 ? 16.891 -35.25 15.578 1 21.56 713 ASN B CA 1
ATOM 11192 C C . ASN B 1 713 ? 17.359 -35.531 14.148 1 21.56 713 ASN B C 1
ATOM 11194 O O . ASN B 1 713 ? 17.109 -36.625 13.609 1 21.56 713 ASN B O 1
ATOM 11198 N N . LEU B 1 714 ? 17.078 -34.812 13.18 1 20.39 714 LEU B N 1
ATOM 11199 C CA . LEU B 1 714 ? 17.859 -35.312 12.039 1 20.39 714 LEU B CA 1
ATOM 11200 C C . LEU B 1 714 ? 19.359 -35.281 12.359 1 20.39 714 LEU B C 1
ATOM 11202 O O . LEU B 1 714 ? 19.922 -34.219 12.641 1 20.39 714 LEU B O 1
ATOM 11206 N N . ILE B 1 715 ? 19.766 -36.312 13.094 1 19.09 715 ILE B N 1
ATOM 11207 C CA . ILE B 1 715 ? 21.141 -36.812 13.289 1 19.09 715 ILE B CA 1
ATOM 11208 C C . ILE B 1 715 ? 21.859 -36.875 11.945 1 19.09 715 ILE B C 1
ATOM 11210 O O . ILE B 1 715 ? 21.406 -37.562 11.031 1 19.09 715 ILE B O 1
ATOM 11214 N N . VAL B 1 716 ? 22.516 -35.906 11.578 1 20.66 716 VAL B N 1
ATOM 11215 C CA . VAL B 1 716 ? 23.641 -36 10.672 1 20.66 716 VAL B CA 1
ATOM 11216 C C . VAL B 1 716 ? 24.547 -37.156 11.125 1 20.66 716 VAL B C 1
ATOM 11218 O O . VAL B 1 716 ? 25.078 -37.125 12.234 1 20.66 716 VAL B O 1
ATOM 11221 N N . ASN B 1 717 ? 24.094 -38.438 11.078 1 18.61 717 ASN B N 1
ATOM 11222 C CA . ASN B 1 717 ? 25.234 -39.312 10.859 1 18.61 717 ASN B CA 1
ATOM 11223 C C . ASN B 1 717 ? 25.906 -39.062 9.508 1 18.61 717 ASN B C 1
ATOM 11225 O O . ASN B 1 717 ? 25.219 -38.781 8.516 1 18.61 717 ASN B O 1
#

Organism: Dictyostelium discoideum (NCBI:txid44689)

Nearest PDB structures (foldseek):
  4k17-assembly1_A  TM=8.401E-01  e=3.821E-36  Mus musculus
  4k17-assembly2_B  TM=8.381E-01  e=1.483E-36  Mus musculus
  5irn-assembly1_A  TM=3.394E-01  e=1.382E-08  Oryctolagus cuniculus
  4pki-assembly1_G  TM=4.661E-01  e=5.065E-04  Homo sapiens
  4z8g-assembly1_A  TM=6.767E-01  e=4.263E-02  Homo sapiens